Protein AF-0000000066068241 (afdb_homodimer)

Foldseek 3Di:
DVVLLVLLLVLLLVVLQLLQVLCVVVVFQKEKEFQADFADDPPDPDTAQDAGDLVVLSNPLDGRAGLKIWIGRSPDQIEIAGEFAPDPPDDGDDDDDDSNPVSHHYDYDHDSVCVLVVCVVVQVGRYAYHYDCVPVVVVSPDDPCRYPPVQSVLLVQQCVQFDGPSQVVQQLVQLVLQLQLVVQLVVCVLVQAFQQVSVVSSCVRSVHDCSRFLDAKDWDFFLLLLPVPRRPTDRDGDPDTFKIKIWGTGGGSLFIDTWIFMDGNDCPDPVNVLSVLLVVLLVVLQQVDAFQDWPVVSQLVVQLSQLVSCDVSQQFADDDSVCCSVVLVSCLFWVATQWAFGTSHRRGGCQQAADSSRDGDADDPSRRRHSHGYGDDANGKMKGKTKTFLDCVSCVVVCVDPRVVRGPVVVSVVCSRRGMTIGMWMWGHHNGGIRTSNVVVPRD/DVVLLVLLLVLLLVVLQLLQVLCVVVVFQKEKEFQADFADDPPDPDTAQDAGDLVVLSNPLPGRAGLKIWIGRSPDQIEIAGEFAPDPPDDGDDDDDDSNVVSHHYDYDHDSVCVLVVCVVVQVGRYAYHYDCVPVVVVSPDDPCRYPPVQSVLLVQQCVQFDGPSQVVQQLVQLVLQLQLVVQLVVCVLVQAFQQVSVVSSCVRSVHDCSQFLDAKDWDFFLLLLPVPRRPTDRDGDPDTFKIKIWGTGGGSLFIDTWIFMDGNDCPDPVNVLSVLLVVLLVVLQQPDAFQDWPVVSQLVVQLSQLVSCDVSQQFADDDSVCCSVVLVSCLFWVATQKAFGTSHRRGGDQQAADSSRDGDADDPSRRRHSHGYGDDANGKMKGKTKTFLDCVSCVVVCVDPRVVRGPVVVSVVCSRRGMTIGMWMWGHHNGHIRTSNVVVPRD

pLDDT: mean 96.8, std 4.16, range [63.88, 98.94]

Organism: Photorhabdus laumondii subsp. laumondii (strain DSM 15139 / CIP 105565 / TT01) (NCBI:txid243265)

Secondary structure (DSSP, 8-state):
-HHHHHHHHHHHHHHHHHHHHHHHHHT-SEEEEE-----BPTTSS-BPPP---HHHHTTSS--S--S-EEEE-SSSPPEEEEE----SSS--PPPP-STTGGGSEEEEESSGGGHHHHHTTTTTS-EEEESS-HHHHHHHT--GGGBS-HHHHHHHHHHTTS--HHHHHHHHHHHHHHHHHHHHHHHHHHTT--HHHHHHHHHHHHT--TTTSSS--EEEEGGGGGSTT-----SS--SS--EEEEEEEEEETTEEEEEEEEEESSSSSHHHHHHHHHHHHHHHHHHH--TTSBHHHHHHHHHHHHHHHHHHTTSB-SS-HHHHHHTTTTTTTS-S-S--B-SSSSS-S-TTBSSTT--B-PPPTTSTT----PBP-TT-EEEE--EEE--HHHHHHHHTSTTGGGB-HHHHHHHGGG-EEE-BEEEEE-SS-EEETTGGGT--/-HHHHHHHHHHHHHHHHHHHHHHHHHT-SEEEEE-----BPTTSS-BPPP---HHHHTTSS--S--S-EEEE-SSSPPEEEEE----SSS--PPPP-STTGGGSEEEEESSGGGHHHHHTTTTTS-EEEESS-HHHHHHHT--GGGBS-HHHHHHHHHHTTS--HHHHHHHHHHHHHHHHHHHHHHHHHHTT--HHHHHHHHHHHHT--TTTSSS--EEEEGGGGGSTT-----SS--SS--EEEEEE--EETTEE--EEEEEESSSSSHHHHHHHHHHHHHHHHHHH--TTSBHHHHHHHHHHHHHHHHHHTTSB-SS-HHHHHHHTTTTTTS-S-S--B-SSSSS-S-TTBSSTT--B-PPPTTSTT----PBP-TT-EEEE--EEE--HHHHHHHHTSTTGGGB-HHHHHHHGGG-EEE-BEEEEE-SS-EEETTGGGT--

InterPro domains:
  IPR000994 Peptidase M24 [PF00557] (170-431)
  IPR001131 Peptidase M24B, X-Pro dipeptidase/aminopeptidase P, conserved site [PS00491] (336-348)
  IPR022846 Xaa-Pro dipeptidase [MF_01279] (1-444)
  IPR022846 Xaa-Pro dipeptidase [NF010133] (1-443)
  IPR029149 Creatinase/Aminopeptidase P/Spt16, N-terminal [G3DSA:3.40.350.10] (1-160)
  IPR036005 Creatinase/aminopeptidase-like [G3DSA:3.90.230.10] (162-443)
  IPR036005 Creatinase/aminopeptidase-like [SSF55920] (164-439)
  IPR048819 Xaa-Pro dipeptidase, N-terminal domain [PF21216] (6-158)
  IPR052433 Xaa-Pro dipeptidase-like [PTHR43226] (12-439)

Solvent-accessible surface area (backbone atoms only — not comparable to full-atom values): 45758 Å² total; per-residue (Å²): 105,69,64,56,32,55,34,42,54,53,39,51,52,52,52,22,51,53,42,35,50,44,25,63,76,65,71,34,63,32,39,40,29,30,20,29,68,77,47,69,41,74,101,48,92,50,60,53,80,74,70,52,29,56,81,32,34,73,77,40,76,62,59,83,60,50,57,21,39,36,40,41,51,35,73,61,78,31,37,31,38,44,47,40,45,93,56,57,51,37,77,63,59,68,84,80,83,54,70,68,48,79,67,37,47,81,38,87,28,58,46,77,74,52,49,51,67,70,38,52,80,54,63,75,46,56,46,33,36,42,59,77,50,66,66,61,42,43,72,65,65,50,53,74,78,31,49,57,38,62,68,50,49,29,33,53,35,38,54,62,42,48,50,45,71,36,53,49,51,31,29,50,52,4,34,55,42,23,50,48,12,50,51,39,24,49,53,33,49,74,70,61,48,16,34,37,54,21,48,49,38,20,28,64,56,51,70,45,50,76,73,66,41,63,53,81,52,24,44,23,49,17,51,45,32,32,24,75,54,26,62,82,41,48,81,62,50,66,95,75,73,48,21,42,30,40,37,44,39,18,59,29,68,55,17,34,27,65,36,27,43,52,46,48,65,52,79,87,44,70,66,30,50,48,50,52,51,52,54,52,51,52,53,54,51,58,72,66,56,55,59,72,41,46,46,50,56,55,42,52,50,46,41,44,53,47,26,48,51,33,43,73,71,51,42,36,42,98,64,56,47,65,55,30,52,75,72,45,68,42,43,47,30,38,67,64,30,41,37,32,28,45,34,69,33,67,73,25,63,49,20,34,32,74,42,53,83,45,48,73,44,78,53,53,81,91,42,69,53,36,46,40,52,27,63,38,44,59,37,26,35,33,36,48,32,50,49,48,36,45,38,64,86,57,44,52,64,45,66,75,38,96,60,28,83,29,45,34,63,68,59,48,59,61,52,28,54,36,2,38,41,40,44,28,36,36,34,38,32,38,83,88,47,65,44,48,62,40,64,76,67,65,63,129,104,70,65,59,31,54,33,41,54,54,39,51,52,51,52,22,52,53,42,34,51,43,25,62,77,66,70,34,63,30,40,41,30,30,21,30,70,76,46,69,42,74,100,47,94,49,61,52,81,74,70,51,28,58,81,32,34,72,77,40,75,61,60,82,59,51,58,21,39,37,41,42,51,35,74,61,76,33,37,31,38,43,47,39,45,93,56,58,51,39,78,63,59,68,86,79,85,54,69,66,49,79,65,36,48,80,37,87,30,58,46,77,75,51,51,51,69,71,39,53,78,56,62,76,46,54,47,32,37,42,61,76,49,65,66,60,43,42,72,68,64,50,53,74,76,31,50,56,37,62,68,49,48,29,30,52,36,37,54,62,42,48,50,44,73,38,53,50,52,32,28,49,51,4,34,55,42,22,50,49,12,50,52,39,24,50,53,33,49,75,71,62,48,15,34,38,54,21,48,50,37,20,27,65,57,52,71,44,49,77,72,66,40,63,53,81,53,26,42,22,51,17,50,46,32,33,24,72,53,25,63,82,42,48,82,62,50,66,95,76,72,49,21,40,30,40,37,45,40,19,58,28,68,55,18,32,27,65,37,30,44,52,45,48,65,52,79,87,44,69,67,30,50,49,49,51,50,51,52,51,51,51,53,54,52,56,72,66,57,58,60,71,40,45,48,50,56,55,40,54,52,46,41,44,54,48,25,49,51,34,43,74,71,53,43,37,42,99,65,54,44,66,54,30,51,75,74,45,68,41,40,48,29,38,68,64,30,41,37,32,28,47,33,70,34,67,74,25,63,49,22,33,31,75,43,55,84,46,48,73,43,79,52,54,83,92,42,68,54,36,46,39,51,28,62,38,46,59,37,26,37,33,36,49,32,52,49,46,36,46,38,62,84,56,45,52,66,44,67,77,38,96,60,29,84,28,45,33,62,68,58,48,59,60,51,26,55,37,2,38,43,40,43,27,36,37,32,37,34,37,82,89,47,65,44,48,59,41,64,74,67,66,65,130

Nearest PDB structures (foldseek):
  4qr8-assembly1_B  TM=9.946E-01  e=2.617E-75  Escherichia coli K-12
  6ah7-assembly2_D  TM=9.838E-01  e=8.486E-63  Pseudoalteromonas lipolytica
  7e5c-assembly2_C  TM=9.828E-01  e=1.893E-61  Pseudoalteromonas lipolytica SCSIO 04301
  4zwo-assembly1_B  TM=9.824E-01  e=2.831E-61  Alteromonas sp.
  3rva-assembly1_A-2  TM=9.791E-01  e=7.950E-60  Alteromonas macleodii

Radius of gyration: 29.45 Å; Cα contacts (8 Å, |Δi|>4): 1824; chains: 2; bounding box: 68×86×67 Å

Sequence (888 aa):
MEKLASLYHEHISTLQQRTCEALARNQFDALLIHSGELQHIFLDDRDYPFKVNACFKAWVPVTKVPNCWLWVDGINKPKLWFYSPVDYWHSVEPLPTSYWTKEVEMIHLANAGDINSALSTYVKQNVAYIGCSPQRAKEIGFSERNINPKSVLDYLHFHRSYKTDYELVCMREAQKTAIVGHLAAYEAFQAGMSEFDINISYLMATGHRDTDVPYNNIIAMNENAAVLHYTALQHNAPSDIRSFLIDAGAEYNGYAADITRTYSAKSNNEFASLIKDMDAEQKALISTIKVGTRYTEYHIQMHHRIAKLLKKYGIVKDVSEEVMVEEGLTTPFFPHGIGHPLGLQVHDVAGFMQDDTGTHLAAPDMYPYLRCTRILEPRMVLTIEPGLYFIESLLAPWRESEFSKHFDWNKIGTLKLFGGIRIEDNIVIHENKVENMTRDLQLPMEKLASLYHEHISTLQQRTCEALARNQFDALLIHSGELQHIFLDDRDYPFKVNACFKAWVPVTKVPNCWLWVDGINKPKLWFYSPVDYWHSVEPLPTSYWTKEVEMIHLANAGDINSALSTYVKQNVAYIGCSPQRAKEIGFSERNINPKSVLDYLHFHRSYKTDYELVCMREAQKTAIVGHLAAYEAFQAGMSEFDINISYLMATGHRDTDVPYNNIIAMNENAAVLHYTALQHNAPSDIRSFLIDAGAEYNGYAADITRTYSAKSNNEFASLIKDMDAEQKALISTIKVGTRYTEYHIQMHHRIAKLLKKYGIVKDVSEEVMVEEGLTTPFFPHGIGHPLGLQVHDVAGFMQDDTGTHLAAPDMYPYLRCTRILEPRMVLTIEPGLYFIESLLAPWRESEFSKHFDWNKIGTLKLFGGIRIEDNIVIHENKVENMTRDLQLP

Structure (mmCIF, N/CA/C/O backbone):
data_AF-0000000066068241-model_v1
#
loop_
_entity.id
_entity.type
_entity.pdbx_description
1 polymer 'Xaa-Pro dipeptidase'
#
loop_
_atom_site.group_PDB
_atom_site.id
_atom_site.type_symbol
_atom_site.label_atom_id
_atom_site.label_alt_id
_atom_site.label_comp_id
_atom_site.label_asym_id
_atom_site.label_entity_id
_atom_site.label_seq_id
_atom_site.pdbx_PDB_ins_code
_atom_site.Cartn_x
_atom_site.Cartn_y
_atom_site.Cartn_z
_atom_site.occupancy
_atom_site.B_iso_or_equiv
_atom_site.auth_seq_id
_atom_site.auth_comp_id
_atom_site.auth_asym_id
_atom_site.auth_atom_id
_atom_site.pdbx_PDB_model_num
ATOM 1 N N . MET A 1 1 ? -28.359 1.477 14.875 1 68.44 1 MET A N 1
ATOM 2 C CA . MET A 1 1 ? -28.672 1.181 13.477 1 68.44 1 MET A CA 1
ATOM 3 C C . MET A 1 1 ? -29.797 2.07 12.977 1 68.44 1 MET A C 1
ATOM 5 O O . MET A 1 1 ? -29.688 2.676 11.906 1 68.44 1 MET A O 1
ATOM 9 N N . GLU A 1 2 ? -30.75 2.168 13.773 1 72.69 2 GLU A N 1
ATOM 10 C CA . GLU A 1 2 ? -31.875 2.984 13.32 1 72.69 2 GLU A CA 1
ATOM 11 C C . GLU A 1 2 ? -31.484 4.457 13.25 1 72.69 2 GLU A C 1
ATOM 13 O O . GLU A 1 2 ? -31.859 5.156 12.305 1 72.69 2 GLU A O 1
ATOM 18 N N . LYS A 1 3 ? -30.672 4.887 14.211 1 83.88 3 LYS A N 1
ATOM 19 C CA . LYS A 1 3 ? -30.234 6.281 14.203 1 83.88 3 LYS A CA 1
ATOM 20 C C . LYS A 1 3 ? -29.328 6.57 13.016 1 83.88 3 LYS A C 1
ATOM 22 O O . LYS A 1 3 ? -29.484 7.59 12.336 1 83.88 3 LYS A O 1
ATOM 27 N N . LEU A 1 4 ? -28.5 5.691 12.734 1 91.94 4 LEU A N 1
ATOM 28 C CA . LEU A 1 4 ? -27.594 5.871 11.609 1 91.94 4 LEU A CA 1
ATOM 29 C C . LEU A 1 4 ? -28.344 5.902 10.289 1 91.94 4 LEU A C 1
ATOM 31 O O . LEU A 1 4 ? -28.016 6.68 9.398 1 91.94 4 LEU A O 1
ATOM 35 N N . ALA A 1 5 ? -29.406 5.109 10.211 1 94.25 5 ALA A N 1
ATOM 36 C CA . ALA A 1 5 ? -30.219 5.062 9 1 94.25 5 ALA A CA 1
ATOM 37 C C . ALA A 1 5 ? -30.906 6.402 8.75 1 94.25 5 ALA A C 1
ATOM 39 O O . ALA A 1 5 ? -30.938 6.887 7.613 1 94.25 5 ALA A O 1
ATOM 40 N N . SER A 1 6 ? -31.469 6.961 9.766 1 96.62 6 SER A N 1
ATOM 41 C CA . SER A 1 6 ? -32.156 8.25 9.633 1 96.62 6 SER A CA 1
ATOM 42 C C . SER A 1 6 ? -31.172 9.352 9.25 1 96.62 6 SER A C 1
ATOM 44 O O . SER A 1 6 ? -31.469 10.172 8.375 1 96.62 6 SER A O 1
ATOM 46 N N . LEU A 1 7 ? -30.031 9.398 9.945 1 98 7 LEU A N 1
ATOM 47 C CA . LEU A 1 7 ? -29.016 10.398 9.641 1 98 7 LEU A CA 1
ATOM 48 C C . LEU A 1 7 ? -28.516 10.25 8.211 1 98 7 LEU A C 1
ATOM 50 O O . LEU A 1 7 ? -28.25 11.25 7.531 1 98 7 LEU A O 1
ATOM 54 N N . TYR A 1 8 ? -28.453 9.016 7.793 1 98.38 8 TYR A N 1
ATOM 55 C CA . TYR A 1 8 ? -27.984 8.75 6.434 1 98.38 8 TYR A CA 1
ATOM 56 C C . TYR A 1 8 ? -29 9.258 5.41 1 98.38 8 TYR A C 1
ATOM 58 O O . TYR A 1 8 ? -28.625 9.82 4.383 1 98.38 8 TYR A O 1
ATOM 66 N N . HIS A 1 9 ? -30.281 9.07 5.637 1 97.81 9 HIS A N 1
ATOM 67 C CA . HIS A 1 9 ? -31.328 9.602 4.77 1 97.81 9 HIS A CA 1
ATOM 68 C C . HIS A 1 9 ? -31.203 11.109 4.602 1 97.81 9 HIS A C 1
ATOM 70 O O . HIS A 1 9 ? -31.297 11.625 3.486 1 97.81 9 HIS A O 1
ATOM 76 N N . GLU A 1 10 ? -30.984 11.781 5.672 1 98.25 10 GLU A N 1
ATOM 77 C CA . GLU A 1 10 ? -30.797 13.234 5.629 1 98.25 10 GLU A CA 1
ATOM 78 C C . GLU A 1 10 ? -29.531 13.602 4.867 1 98.25 10 GLU A C 1
ATOM 80 O O . GLU A 1 10 ? -29.5 14.609 4.152 1 98.25 10 GLU A O 1
ATOM 85 N N . HIS A 1 11 ? -28.484 12.828 5.098 1 98.62 11 HIS A N 1
ATOM 86 C CA . HIS A 1 11 ? -27.219 13.008 4.391 1 98.62 11 HIS A CA 1
ATOM 87 C C . HIS A 1 11 ? -27.422 12.914 2.879 1 98.62 11 HIS A C 1
ATOM 89 O O . HIS A 1 11 ? -26.953 13.781 2.137 1 98.62 11 HIS A O 1
ATOM 95 N N . ILE A 1 12 ? -28.156 11.93 2.381 1 98.5 12 ILE A N 1
ATOM 96 C CA . ILE A 1 12 ? -28.406 11.742 0.958 1 98.5 12 ILE A CA 1
ATOM 97 C C . ILE A 1 12 ? -29.234 12.906 0.42 1 98.5 12 ILE A C 1
ATOM 99 O O . ILE A 1 12 ? -28.984 13.398 -0.683 1 98.5 12 ILE A O 1
ATOM 103 N N . SER A 1 13 ? -30.188 13.344 1.203 1 98.38 13 SER A N 1
ATOM 104 C CA . SER A 1 13 ? -30.984 14.5 0.805 1 98.38 13 SER A CA 1
ATOM 105 C C . SER A 1 13 ? -30.109 15.727 0.588 1 98.38 13 SER A C 1
ATOM 107 O O . SER A 1 13 ? -30.281 16.453 -0.39 1 98.38 13 SER A O 1
ATOM 109 N N . THR A 1 14 ? -29.188 15.945 1.492 1 98.69 14 THR A N 1
ATOM 110 C CA . THR A 1 14 ? -28.266 17.078 1.384 1 98.69 14 THR A CA 1
ATOM 111 C C . THR A 1 14 ? -27.406 16.938 0.13 1 98.69 14 THR A C 1
ATOM 113 O O . THR A 1 14 ? -27.234 17.906 -0.612 1 98.69 14 THR A O 1
ATOM 116 N N . LEU A 1 15 ? -26.859 15.734 -0.146 1 98.75 15 LEU A N 1
ATOM 117 C CA . LEU A 1 15 ? -26.016 15.516 -1.314 1 98.75 15 LEU A CA 1
ATOM 118 C C . LEU A 1 15 ? -26.812 15.703 -2.604 1 98.75 15 LEU A C 1
ATOM 120 O O . LEU A 1 15 ? -26.297 16.234 -3.588 1 98.75 15 LEU A O 1
ATOM 124 N N . GLN A 1 16 ? -28.047 15.289 -2.586 1 98.44 16 GLN A N 1
ATOM 125 C CA . GLN A 1 16 ? -28.922 15.484 -3.748 1 98.44 16 GLN A CA 1
ATOM 126 C C . GLN A 1 16 ? -29.141 16.969 -4.023 1 98.44 16 GLN A C 1
ATOM 128 O O . GLN A 1 16 ? -29.062 17.406 -5.172 1 98.44 16 GLN A O 1
ATOM 133 N N . GLN A 1 17 ? -29.391 17.703 -3.021 1 98.5 17 GLN A N 1
ATOM 134 C CA . GLN A 1 17 ? -29.594 19.141 -3.182 1 98.5 17 GLN A CA 1
ATOM 135 C C . GLN A 1 17 ? -28.344 19.797 -3.738 1 98.5 17 GLN A C 1
ATOM 137 O O . GLN A 1 17 ? -28.422 20.625 -4.648 1 98.5 17 GLN A O 1
ATOM 142 N N . ARG A 1 18 ? -27.172 19.484 -3.166 1 98.69 18 ARG A N 1
ATOM 143 C CA . ARG A 1 18 ? -25.906 20.016 -3.654 1 98.69 18 ARG A CA 1
ATOM 144 C C . ARG A 1 18 ? -25.688 19.641 -5.113 1 98.69 18 ARG A C 1
ATOM 146 O O . ARG A 1 18 ? -25.234 20.469 -5.91 1 98.69 18 ARG A O 1
ATOM 153 N N . THR A 1 19 ? -25.984 18.391 -5.43 1 98.56 19 THR A N 1
ATOM 154 C CA . THR A 1 19 ? -25.797 17.922 -6.793 1 98.56 19 THR A CA 1
ATOM 155 C C . THR A 1 19 ? -26.734 18.656 -7.754 1 98.56 19 THR A C 1
ATOM 157 O O . THR A 1 19 ? -26.328 19.047 -8.844 1 98.56 19 THR A O 1
ATOM 160 N N . CYS A 1 20 ? -28 18.844 -7.332 1 98.06 20 CYS A N 1
ATOM 161 C CA . CYS A 1 20 ? -28.953 19.578 -8.148 1 98.06 20 CYS A CA 1
ATOM 162 C C . CYS A 1 20 ? -28.406 20.953 -8.516 1 98.06 20 CYS A C 1
ATOM 164 O O . CYS A 1 20 ? -28.469 21.359 -9.672 1 98.06 20 CYS A O 1
ATOM 166 N N . GLU A 1 21 ? -27.891 21.609 -7.559 1 98.31 21 GLU A N 1
ATOM 167 C CA . GLU A 1 21 ? -27.344 22.953 -7.773 1 98.31 21 GLU A CA 1
ATOM 168 C C . GLU A 1 21 ? -26.125 22.922 -8.688 1 98.31 21 GLU A C 1
ATOM 170 O O . GLU A 1 21 ? -26 23.734 -9.602 1 98.31 21 GLU A O 1
ATOM 175 N N . ALA A 1 22 ? -25.172 22 -8.453 1 98.25 22 ALA A N 1
ATOM 176 C CA . ALA A 1 22 ? -23.984 21.859 -9.281 1 98.25 22 ALA A CA 1
ATOM 177 C C . ALA A 1 22 ? -24.344 21.609 -10.742 1 98.25 22 ALA A C 1
ATOM 179 O O . ALA A 1 22 ? -23.75 22.188 -11.648 1 98.25 22 ALA A O 1
ATOM 180 N N . LEU A 1 23 ? -25.312 20.734 -10.898 1 97.88 23 LEU A N 1
ATOM 181 C CA . LEU A 1 23 ? -25.75 20.391 -12.242 1 97.88 23 LEU A CA 1
ATOM 182 C C . LEU A 1 23 ? -26.391 21.578 -12.938 1 97.88 23 LEU A C 1
ATOM 184 O O . LEU A 1 23 ? -26.078 21.875 -14.094 1 97.88 23 LEU A O 1
ATOM 188 N N . ALA A 1 24 ? -27.234 22.281 -12.258 1 97.69 24 ALA A N 1
ATOM 189 C CA . ALA A 1 24 ? -27.938 23.438 -12.812 1 97.69 24 ALA A CA 1
ATOM 190 C C . ALA A 1 24 ? -26.938 24.531 -13.219 1 97.69 24 ALA A C 1
ATOM 192 O O . ALA A 1 24 ? -27.031 25.078 -14.32 1 97.69 24 ALA A O 1
ATOM 193 N N . ARG A 1 25 ? -26.016 24.781 -12.453 1 97.12 25 ARG A N 1
ATOM 194 C CA . ARG A 1 25 ? -25.047 25.828 -12.688 1 97.12 25 ARG A CA 1
ATOM 195 C C . ARG A 1 25 ? -24.156 25.5 -13.891 1 97.12 25 ARG A C 1
ATOM 197 O O . ARG A 1 25 ? -23.656 26.406 -14.57 1 97.12 25 ARG A O 1
ATOM 204 N N . ASN A 1 26 ? -23.953 24.219 -14.141 1 96.5 26 ASN A N 1
ATOM 205 C CA . ASN A 1 26 ? -22.984 23.828 -15.156 1 96.5 26 ASN A CA 1
ATOM 206 C C . ASN A 1 26 ? -23.656 23.172 -16.359 1 96.5 26 ASN A C 1
ATOM 208 O O . ASN A 1 26 ? -22.984 22.672 -17.266 1 96.5 26 ASN A O 1
ATOM 212 N N . GLN A 1 27 ? -24.938 23.125 -16.344 1 95.5 27 GLN A N 1
ATOM 213 C CA . GLN A 1 27 ? -25.766 22.641 -17.453 1 95.5 27 GLN A CA 1
ATOM 214 C C . GLN A 1 27 ? -25.484 21.172 -17.75 1 95.5 27 GLN A C 1
ATOM 216 O O . GLN A 1 27 ? -25.25 20.797 -18.891 1 95.5 27 GLN A O 1
ATOM 221 N N . PHE A 1 28 ? -25.375 20.406 -16.719 1 97.12 28 PHE A N 1
ATOM 222 C CA . PHE A 1 28 ? -25.312 18.953 -16.844 1 97.12 28 PHE A CA 1
ATOM 223 C C . PHE A 1 28 ? -26.625 18.312 -16.406 1 97.12 28 PHE A C 1
ATOM 225 O O . PHE A 1 28 ? -27.375 18.906 -15.617 1 97.12 28 PHE A O 1
ATOM 232 N N . ASP A 1 29 ? -26.844 17.172 -16.922 1 95.94 29 ASP A N 1
ATOM 233 C CA . ASP A 1 29 ? -28.062 16.453 -16.562 1 95.94 29 ASP A CA 1
ATOM 234 C C . ASP A 1 29 ? -27.828 15.547 -15.359 1 95.94 29 ASP A C 1
ATOM 236 O O . ASP A 1 29 ? -28.75 15.266 -14.594 1 95.94 29 ASP A O 1
ATOM 240 N N . ALA A 1 30 ? -26.625 15.047 -15.188 1 96.62 30 ALA A N 1
ATOM 241 C CA . ALA A 1 30 ? -26.312 14.102 -14.125 1 96.62 30 ALA A CA 1
ATOM 242 C C . ALA A 1 30 ? -24.812 13.992 -13.914 1 96.62 30 ALA A C 1
ATOM 244 O O . ALA A 1 30 ? -24.031 14.531 -14.695 1 96.62 30 ALA A O 1
ATOM 245 N N . LEU A 1 31 ? -24.484 13.422 -12.789 1 97.62 31 LEU A N 1
ATOM 246 C CA . LEU A 1 31 ? -23.125 12.977 -12.523 1 97.62 31 LEU A CA 1
ATOM 247 C C . LEU A 1 31 ? -23.031 11.453 -12.594 1 97.62 31 LEU A C 1
ATOM 249 O O . LEU A 1 31 ? -23.938 10.75 -12.141 1 97.62 31 LEU A O 1
ATOM 253 N N . LEU A 1 32 ? -21.984 10.977 -13.211 1 97 32 LEU A N 1
ATOM 254 C CA . LEU A 1 32 ? -21.547 9.586 -13.109 1 97 32 LEU A CA 1
ATOM 255 C C . LEU A 1 32 ? -20.234 9.492 -12.336 1 97 32 LEU A C 1
ATOM 257 O O . LEU A 1 32 ? -19.188 9.875 -12.836 1 97 32 LEU A O 1
ATOM 261 N N . ILE A 1 33 ? -20.328 8.953 -11.133 1 98.38 33 ILE A N 1
ATOM 262 C CA . ILE A 1 33 ? -19.172 8.922 -10.227 1 98.38 33 ILE A CA 1
ATOM 263 C C . ILE A 1 33 ? -18.609 7.504 -10.164 1 98.38 33 ILE A C 1
ATOM 265 O O . ILE A 1 33 ? -19.312 6.562 -9.781 1 98.38 33 ILE A O 1
ATOM 269 N N . HIS A 1 34 ? -17.391 7.371 -10.516 1 98.19 34 HIS A N 1
ATOM 270 C CA . HIS A 1 34 ? -16.656 6.109 -10.578 1 98.19 34 HIS A CA 1
ATOM 271 C C . HIS A 1 34 ? -15.906 5.848 -9.281 1 98.19 34 HIS A C 1
ATOM 273 O O . HIS A 1 34 ? -15.211 6.73 -8.773 1 98.19 34 HIS A O 1
ATOM 279 N N . SER A 1 35 ? -16.094 4.617 -8.68 1 98.62 35 SER A N 1
ATOM 280 C CA . SER A 1 35 ? -15.383 4.309 -7.445 1 98.62 35 SER A CA 1
ATOM 281 C C . SER A 1 35 ? -13.875 4.289 -7.668 1 98.62 35 SER A C 1
ATOM 283 O O . SER A 1 35 ? -13.102 4.605 -6.758 1 98.62 35 SER A O 1
ATOM 285 N N . GLY A 1 36 ? -13.492 3.953 -8.812 1 98 36 GLY A N 1
ATOM 286 C CA . GLY A 1 36 ? -12.086 3.822 -9.164 1 98 36 GLY A CA 1
ATOM 287 C C . GLY A 1 36 ? -11.727 2.443 -9.688 1 98 36 GLY A C 1
ATOM 288 O O . GLY A 1 36 ? -12.594 1.567 -9.781 1 98 36 GLY A O 1
ATOM 289 N N . GLU A 1 37 ? -10.469 2.293 -10.109 1 96.56 37 GLU A N 1
ATOM 290 C CA . GLU A 1 37 ? -9.914 1.04 -10.617 1 96.56 37 GLU A CA 1
ATOM 291 C C . GLU A 1 37 ? -8.562 0.739 -9.969 1 96.56 37 GLU A C 1
ATOM 293 O O . GLU A 1 37 ? -7.938 1.626 -9.383 1 96.56 37 GLU A O 1
ATOM 298 N N . LEU A 1 38 ? -8.219 -0.529 -10.016 1 95.88 38 LEU A N 1
ATOM 299 C CA . LEU A 1 38 ? -6.887 -0.912 -9.562 1 95.88 38 LEU A CA 1
ATOM 300 C C . LEU A 1 38 ? -5.816 -0.335 -10.484 1 95.88 38 LEU A C 1
ATOM 302 O O . LEU A 1 38 ? -6 -0.294 -11.703 1 95.88 38 LEU A O 1
ATOM 306 N N . GLN A 1 39 ? -4.715 0.135 -9.898 1 95.38 39 GLN A N 1
ATOM 307 C CA . GLN A 1 39 ? -3.574 0.643 -10.648 1 95.38 39 GLN A CA 1
ATOM 308 C C . GLN A 1 39 ? -2.42 -0.355 -10.641 1 95.38 39 GLN A C 1
ATOM 310 O O . GLN A 1 39 ? -1.971 -0.781 -9.57 1 95.38 39 GLN A O 1
ATOM 315 N N . HIS A 1 40 ? -1.871 -0.667 -11.797 1 95.12 40 HIS A N 1
ATOM 316 C CA . HIS A 1 40 ? -0.793 -1.643 -11.914 1 95.12 40 HIS A CA 1
ATOM 317 C C . HIS A 1 40 ? 0.553 -1.022 -11.555 1 95.12 40 HIS A C 1
ATOM 319 O O . HIS A 1 40 ? 0.789 0.158 -11.82 1 95.12 40 HIS A O 1
ATOM 325 N N . ILE A 1 41 ? 1.402 -1.812 -10.992 1 97.12 41 ILE A N 1
ATOM 326 C CA . ILE A 1 41 ? 2.803 -1.45 -10.805 1 97.12 41 ILE A CA 1
ATOM 327 C C . ILE A 1 41 ? 3.553 -1.588 -12.133 1 97.12 41 ILE A C 1
ATOM 329 O O . ILE A 1 41 ? 3.275 -2.498 -12.914 1 97.12 41 ILE A O 1
ATOM 333 N N . PHE A 1 42 ? 4.555 -0.727 -12.406 1 97.69 42 PHE A N 1
ATOM 334 C CA . PHE A 1 42 ? 5.293 -0.673 -13.664 1 97.69 42 PHE A CA 1
ATOM 335 C C . PHE A 1 42 ? 5.949 -2.016 -13.961 1 97.69 42 PHE A C 1
ATOM 337 O O . PHE A 1 42 ? 6.707 -2.539 -13.141 1 97.69 42 PHE A O 1
ATOM 344 N N . LEU A 1 43 ? 5.664 -2.592 -15.164 1 96.75 43 LEU A N 1
ATOM 345 C CA . LEU A 1 43 ? 6.199 -3.826 -15.727 1 96.75 43 LEU A CA 1
ATOM 346 C C . LEU A 1 43 ? 5.898 -5.012 -14.82 1 96.75 43 LEU A C 1
ATOM 348 O O . LEU A 1 43 ? 6.633 -6.004 -14.812 1 96.75 43 LEU A O 1
ATOM 352 N N . ASP A 1 44 ? 4.836 -4.938 -13.969 1 96.44 44 ASP A N 1
ATOM 353 C CA . ASP A 1 44 ? 4.453 -5.98 -13.023 1 96.44 44 ASP A CA 1
ATOM 354 C C . ASP A 1 44 ? 2.979 -6.344 -13.18 1 96.44 44 ASP A C 1
ATOM 356 O O . ASP A 1 44 ? 2.201 -5.586 -13.758 1 96.44 44 ASP A O 1
ATOM 360 N N . ASP A 1 45 ? 2.596 -7.5 -12.836 1 95.06 45 ASP A N 1
ATOM 361 C CA . ASP A 1 45 ? 1.188 -7.883 -12.891 1 95.06 45 ASP A CA 1
ATOM 362 C C . ASP A 1 45 ? 0.502 -7.645 -11.547 1 95.06 45 ASP A C 1
ATOM 364 O O . ASP A 1 45 ? -0.668 -7.988 -11.367 1 95.06 45 ASP A O 1
ATOM 368 N N . ARG A 1 46 ? 1.153 -7.074 -10.633 1 95.56 46 ARG A N 1
ATOM 369 C CA . ARG A 1 46 ? 0.581 -6.688 -9.352 1 95.56 46 ARG A CA 1
ATOM 370 C C . ARG A 1 46 ? 0.03 -5.266 -9.398 1 95.56 46 ARG A C 1
ATOM 372 O O . ARG A 1 46 ? 0.431 -4.469 -10.25 1 95.56 46 ARG A O 1
ATOM 379 N N . ASP A 1 47 ? -0.822 -4.941 -8.383 1 96.56 47 ASP A N 1
ATOM 380 C CA . ASP A 1 47 ? -1.446 -3.625 -8.281 1 96.56 47 ASP A CA 1
ATOM 381 C C . ASP A 1 47 ? -1.069 -2.936 -6.973 1 96.56 47 ASP A C 1
ATOM 383 O O . ASP A 1 47 ? -0.702 -3.598 -6 1 96.56 47 ASP A O 1
ATOM 387 N N . TYR A 1 48 ? -1.162 -1.58 -6.953 1 97.06 48 TYR A N 1
ATOM 388 C CA . TYR A 1 48 ? -1.183 -0.836 -5.695 1 97.06 48 TYR A CA 1
ATOM 389 C C . TYR A 1 48 ? -2.453 -1.132 -4.906 1 97.06 48 TYR A C 1
ATOM 391 O O . TYR A 1 48 ? -3.457 -1.567 -5.477 1 97.06 48 TYR A O 1
ATOM 399 N N . PRO A 1 49 ? -2.369 -0.973 -3.543 1 96.62 49 PRO A N 1
ATOM 400 C CA . PRO A 1 49 ? -3.619 -1.106 -2.789 1 96.62 49 PRO A CA 1
ATOM 401 C C . PRO A 1 49 ? -4.719 -0.178 -3.301 1 96.62 49 PRO A C 1
ATOM 403 O O . PRO A 1 49 ? -4.441 0.958 -3.691 1 96.62 49 PRO A O 1
ATOM 406 N N . PHE A 1 50 ? -5.961 -0.631 -3.424 1 96.88 50 PHE A N 1
ATOM 407 C CA . PHE A 1 50 ? -7.074 0.154 -3.945 1 96.88 50 PHE A CA 1
ATOM 408 C C . PHE A 1 50 ? -7.375 1.34 -3.037 1 96.88 50 PHE A C 1
ATOM 410 O O . PHE A 1 50 ? -7.398 1.198 -1.812 1 96.88 50 PHE A O 1
ATOM 417 N N . LYS A 1 51 ? -7.5 2.492 -3.611 1 97.75 51 LYS A N 1
ATOM 418 C CA . LYS A 1 51 ? -7.988 3.686 -2.932 1 97.75 51 LYS A CA 1
ATOM 419 C C . LYS A 1 51 ? -9.234 4.238 -3.619 1 97.75 51 LYS A C 1
ATOM 421 O O . LYS A 1 51 ? -9.18 4.66 -4.773 1 97.75 51 LYS A O 1
ATOM 426 N N . VAL A 1 52 ? -10.312 4.297 -2.951 1 98.25 52 VAL A N 1
ATOM 427 C CA . VAL A 1 52 ? -11.609 4.672 -3.508 1 98.25 52 VAL A CA 1
ATOM 428 C C . VAL A 1 52 ? -11.641 6.18 -3.764 1 98.25 52 VAL A C 1
ATOM 430 O O . VAL A 1 52 ? -11.031 6.957 -3.025 1 98.25 52 VAL A O 1
ATOM 433 N N . ASN A 1 53 ? -12.398 6.57 -4.773 1 98.38 53 ASN A N 1
ATOM 434 C CA . ASN A 1 53 ? -12.711 7.961 -5.082 1 98.38 53 ASN A CA 1
ATOM 435 C C . ASN A 1 53 ? -13.484 8.625 -3.947 1 98.38 53 ASN A C 1
ATOM 437 O O . ASN A 1 53 ? -14.586 8.188 -3.602 1 98.38 53 ASN A O 1
ATOM 441 N N . ALA A 1 54 ? -12.891 9.727 -3.439 1 98.44 54 ALA A N 1
ATOM 442 C CA . ALA A 1 54 ? -13.523 10.391 -2.305 1 98.44 54 ALA A CA 1
ATOM 443 C C . ALA A 1 54 ? -14.93 10.875 -2.664 1 98.44 54 ALA A C 1
ATOM 445 O O . ALA A 1 54 ? -15.828 10.875 -1.821 1 98.44 54 ALA A O 1
ATOM 446 N N . CYS A 1 55 ? -15.164 11.297 -3.943 1 98.56 55 CYS A N 1
ATOM 447 C CA . CYS A 1 55 ? -16.484 11.75 -4.387 1 98.56 55 CYS A CA 1
ATOM 448 C C . CYS A 1 55 ? -17.484 10.609 -4.387 1 98.56 55 CYS A C 1
ATOM 450 O O . CYS A 1 55 ? -18.688 10.828 -4.234 1 98.56 55 CYS A O 1
ATOM 452 N N . PHE A 1 56 ? -16.984 9.391 -4.562 1 98.81 56 PHE A N 1
ATOM 453 C CA . PHE A 1 56 ? -17.828 8.203 -4.559 1 98.81 56 PHE A CA 1
ATOM 454 C C . PHE A 1 56 ? -18.203 7.812 -3.133 1 98.81 56 PHE A C 1
ATOM 456 O O . PHE A 1 56 ? -19.391 7.656 -2.816 1 98.81 56 PHE A O 1
ATOM 463 N N . LYS A 1 57 ? -17.234 7.727 -2.244 1 98.56 57 LYS A N 1
ATOM 464 C CA . LYS A 1 57 ? -17.5 7.258 -0.889 1 98.56 57 LYS A CA 1
ATOM 465 C C . LYS A 1 57 ? -18.203 8.336 -0.062 1 98.56 57 LYS A C 1
ATOM 467 O O . LYS A 1 57 ? -18.672 8.062 1.047 1 98.56 57 LYS A O 1
ATOM 472 N N . ALA A 1 58 ? -18.281 9.547 -0.583 1 98.62 58 ALA A N 1
ATOM 473 C CA . ALA A 1 58 ? -19.125 10.555 0.044 1 98.62 58 ALA A CA 1
ATOM 474 C C . ALA A 1 58 ? -20.594 10.117 0.029 1 98.62 58 ALA A C 1
ATOM 476 O O . ALA A 1 58 ? -21.375 10.484 0.916 1 98.62 58 ALA A O 1
ATOM 477 N N . TRP A 1 59 ? -21.016 9.344 -0.985 1 98.69 59 TRP A N 1
ATOM 478 C CA . TRP A 1 59 ? -22.406 8.969 -1.202 1 98.69 59 TRP A CA 1
ATOM 479 C C . TRP A 1 59 ? -22.719 7.629 -0.543 1 98.69 59 TRP A C 1
ATOM 481 O O . TRP A 1 59 ? -23.797 7.449 0.03 1 98.69 59 TRP A O 1
ATOM 491 N N . VAL A 1 60 ? -21.797 6.68 -0.652 1 98.44 60 VAL A N 1
ATOM 492 C CA . VAL A 1 60 ? -22.062 5.332 -0.159 1 98.44 60 VAL A CA 1
ATOM 493 C C . VAL A 1 60 ? -20.844 4.836 0.634 1 98.44 60 VAL A C 1
ATOM 495 O O . VAL A 1 60 ? -19.703 5.074 0.247 1 98.44 60 VAL A O 1
ATOM 498 N N . PRO A 1 61 ? -21.078 4.188 1.803 1 97.88 61 PRO A N 1
ATOM 499 C CA . PRO A 1 61 ? -19.969 3.707 2.621 1 97.88 61 PRO A CA 1
ATOM 500 C C . PRO A 1 61 ? -19.312 2.445 2.057 1 97.88 61 PRO A C 1
ATOM 502 O O . PRO A 1 61 ? -19.109 1.474 2.789 1 97.88 61 PRO A O 1
ATOM 505 N N . VAL A 1 62 ? -19.016 2.402 0.78 1 97.88 62 VAL A N 1
ATOM 506 C CA . VAL A 1 62 ? -18.281 1.377 0.048 1 97.88 62 VAL A CA 1
ATOM 507 C C . VAL A 1 62 ? -16.859 1.87 -0.249 1 97.88 62 VAL A C 1
ATOM 509 O O . VAL A 1 62 ? -16.656 2.674 -1.162 1 97.88 62 VAL A O 1
ATOM 512 N N . THR A 1 63 ? -15.922 1.355 0.517 1 97.5 63 THR A N 1
ATOM 513 C CA . THR A 1 63 ? -14.602 1.971 0.473 1 97.5 63 THR A CA 1
ATOM 514 C C . THR A 1 63 ? -13.578 1.004 -0.107 1 97.5 63 THR A C 1
ATOM 516 O O . THR A 1 63 ? -12.438 1.388 -0.369 1 97.5 63 THR A O 1
ATOM 519 N N . LYS A 1 64 ? -13.938 -0.224 -0.458 1 96.31 64 LYS A N 1
ATOM 520 C CA . LYS A 1 64 ? -12.93 -1.215 -0.81 1 96.31 64 LYS A CA 1
ATOM 521 C C . LYS A 1 64 ? -13.25 -1.88 -2.145 1 96.31 64 LYS A C 1
ATOM 523 O O . LYS A 1 64 ? -12.578 -2.832 -2.549 1 96.31 64 LYS A O 1
ATOM 528 N N . VAL A 1 65 ? -14.305 -1.489 -2.844 1 97.81 65 VAL A N 1
ATOM 529 C CA . VAL A 1 65 ? -14.742 -2.18 -4.051 1 97.81 65 VAL A CA 1
ATOM 530 C C . VAL A 1 65 ? -14.461 -1.312 -5.273 1 97.81 65 VAL A C 1
ATOM 532 O O . VAL A 1 65 ? -15.078 -0.261 -5.453 1 97.81 65 VAL A O 1
ATOM 535 N N . PRO A 1 66 ? -13.547 -1.712 -6.133 1 97.62 66 PRO A N 1
ATOM 536 C CA . PRO A 1 66 ? -13.336 -1.009 -7.398 1 97.62 66 PRO A CA 1
ATOM 537 C C . PRO A 1 66 ? -14.438 -1.274 -8.414 1 97.62 66 PRO A C 1
ATOM 539 O O . PRO A 1 66 ? -15.297 -2.135 -8.195 1 97.62 66 PRO A O 1
ATOM 542 N N . ASN A 1 67 ? -14.531 -0.492 -9.469 1 97.5 67 ASN A N 1
ATOM 543 C CA . ASN A 1 67 ? -15.359 -0.699 -10.656 1 97.5 67 ASN A CA 1
ATOM 544 C C . ASN A 1 67 ? -16.844 -0.539 -10.328 1 97.5 67 ASN A C 1
ATOM 546 O O . ASN A 1 67 ? -17.688 -1.158 -10.969 1 97.5 67 ASN A O 1
ATOM 550 N N . CYS A 1 68 ? -17.125 0.113 -9.258 1 98.25 68 CYS A N 1
ATOM 551 C CA . CYS A 1 68 ? -18.516 0.52 -9.008 1 98.25 68 CYS A CA 1
ATOM 552 C C . CYS A 1 68 ? -18.797 1.872 -9.648 1 98.25 68 CYS A C 1
ATOM 554 O O . CYS A 1 68 ? -17.891 2.672 -9.867 1 98.25 68 CYS A O 1
ATOM 556 N N . TRP A 1 69 ? -20.094 2.096 -9.938 1 97.31 69 TRP A N 1
ATOM 557 C CA . TRP A 1 69 ? -20.531 3.32 -10.602 1 97.31 69 TRP A CA 1
ATOM 558 C C . TRP A 1 69 ? -21.797 3.873 -9.953 1 97.31 69 TRP A C 1
ATOM 560 O O . TRP A 1 69 ? -22.75 3.129 -9.688 1 97.31 69 TRP A O 1
ATOM 570 N N . LEU A 1 70 ? -21.797 5.117 -9.68 1 98.06 70 LEU A N 1
ATOM 571 C CA . LEU A 1 70 ? -22.922 5.797 -9.039 1 98.06 70 LEU A CA 1
ATOM 572 C C . LEU A 1 70 ? -23.484 6.887 -9.945 1 98.06 70 LEU A C 1
ATOM 574 O O . LEU A 1 70 ? -22.75 7.777 -10.383 1 98.06 70 LEU A O 1
ATOM 578 N N . TRP A 1 71 ? -24.75 6.809 -10.273 1 96.75 71 TRP A N 1
ATOM 579 C CA . TRP A 1 71 ? -25.484 7.816 -11.039 1 96.75 71 TRP A CA 1
ATOM 580 C C . TRP A 1 71 ? -26.328 8.688 -10.125 1 96.75 71 TRP A C 1
ATOM 582 O O . TRP A 1 71 ? -27.203 8.18 -9.414 1 96.75 71 TRP A O 1
ATOM 592 N N . VAL A 1 72 ? -26.094 9.984 -10.18 1 97.69 72 VAL A N 1
ATOM 593 C CA . VAL A 1 72 ? -26.891 10.906 -9.391 1 97.69 72 VAL A CA 1
ATOM 594 C C . VAL A 1 72 ? -27.328 12.086 -10.25 1 97.69 72 VAL A C 1
ATOM 596 O O . VAL A 1 72 ? -26.547 12.602 -11.039 1 97.69 72 VAL A O 1
ATOM 599 N N . ASP A 1 73 ? -28.609 12.523 -10.164 1 95.94 73 ASP A N 1
ATOM 600 C CA . ASP A 1 73 ? -29.109 13.664 -10.914 1 95.94 73 ASP A CA 1
ATOM 601 C C . ASP A 1 73 ? -29.719 14.703 -9.984 1 95.94 73 ASP A C 1
ATOM 603 O O . ASP A 1 73 ? -30.297 15.695 -10.438 1 95.94 73 ASP A O 1
ATOM 607 N N . GLY A 1 74 ? -29.641 14.469 -8.68 1 96.81 74 GLY A N 1
ATOM 608 C CA . GLY A 1 74 ? -30.109 15.422 -7.68 1 96.81 74 GLY A CA 1
ATOM 609 C C . GLY A 1 74 ? -31.609 15.312 -7.406 1 96.81 74 GLY A C 1
ATOM 610 O O . GLY A 1 74 ? -32.125 15.938 -6.473 1 96.81 74 GLY A O 1
ATOM 611 N N . ILE A 1 75 ? -32.312 14.562 -8.125 1 96.25 75 ILE A N 1
ATOM 612 C CA . ILE A 1 75 ? -33.75 14.508 -8.023 1 96.25 75 ILE A CA 1
ATOM 613 C C . ILE A 1 75 ? -34.188 13.07 -7.734 1 96.25 75 ILE A C 1
ATOM 615 O O . ILE A 1 75 ? -34.875 12.82 -6.742 1 96.25 75 ILE A O 1
ATOM 619 N N . ASN A 1 76 ? -33.812 12.203 -8.562 1 96.44 76 ASN A N 1
ATOM 620 C CA . ASN A 1 76 ? -34.219 10.812 -8.453 1 96.44 76 ASN A CA 1
ATOM 621 C C . ASN A 1 76 ? -33.281 10.031 -7.52 1 96.44 76 ASN A C 1
ATOM 623 O O . ASN A 1 76 ? -32.188 10.461 -7.234 1 96.44 76 ASN A O 1
ATOM 627 N N . LYS A 1 77 ? -33.875 8.906 -7.043 1 97 77 LYS A N 1
ATOM 628 C CA . LYS A 1 77 ? -33.062 8.008 -6.227 1 97 77 LYS A CA 1
ATOM 629 C C . LYS A 1 77 ? -31.75 7.648 -6.93 1 97 77 LYS A C 1
ATOM 631 O O . LYS A 1 77 ? -31.75 7.258 -8.102 1 97 77 LYS A O 1
ATOM 636 N N . PRO A 1 78 ? -30.578 7.777 -6.234 1 98.19 78 PRO A N 1
ATOM 637 C CA . PRO A 1 78 ? -29.312 7.402 -6.867 1 98.19 78 PRO A CA 1
ATOM 638 C C . PRO A 1 78 ? -29.281 5.945 -7.324 1 98.19 78 PRO A C 1
ATOM 640 O O . PRO A 1 78 ? -29.875 5.082 -6.68 1 98.19 78 PRO A O 1
ATOM 643 N N . LYS A 1 79 ? -28.625 5.691 -8.453 1 97.25 79 LYS A N 1
ATOM 644 C CA . LYS A 1 79 ? -28.422 4.336 -8.945 1 97.25 79 LYS A CA 1
ATOM 645 C C . LYS A 1 79 ? -26.969 3.893 -8.75 1 97.25 79 LYS A C 1
ATOM 647 O O . LYS A 1 79 ? -26.047 4.633 -9.078 1 97.25 79 LYS A O 1
ATOM 652 N N . LEU A 1 80 ? -26.797 2.748 -8.164 1 98.12 80 LEU A N 1
ATOM 653 C CA . LEU A 1 80 ? -25.469 2.213 -7.906 1 98.12 80 LEU A CA 1
ATOM 654 C C . LEU A 1 80 ? -25.266 0.881 -8.617 1 98.12 80 LEU A C 1
ATOM 656 O O . LEU A 1 80 ? -25.906 -0.113 -8.281 1 98.12 80 LEU A O 1
ATOM 660 N N . TRP A 1 81 ? -24.484 0.904 -9.688 1 97.56 81 TRP A N 1
ATOM 661 C CA . TRP A 1 81 ? -23.969 -0.359 -10.203 1 97.56 81 TRP A CA 1
ATOM 662 C C . TRP A 1 81 ? -22.844 -0.9 -9.312 1 97.56 81 TRP A C 1
ATOM 664 O O . TRP A 1 81 ? -21.734 -0.372 -9.312 1 97.56 81 TRP A O 1
ATOM 674 N N . PHE A 1 82 ? -23.109 -1.915 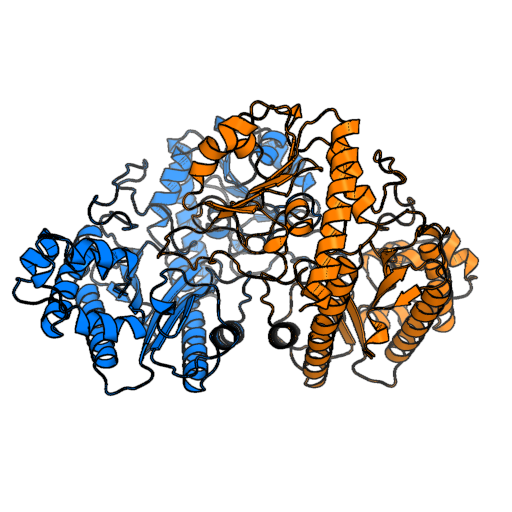-8.547 1 98.12 82 PHE A N 1
ATOM 675 C CA . PHE A 1 82 ? -22.188 -2.504 -7.578 1 98.12 82 PHE A CA 1
ATOM 676 C C . PHE A 1 82 ? -21.453 -3.699 -8.18 1 98.12 82 PHE A C 1
ATOM 678 O O . PHE A 1 82 ? -22.078 -4.703 -8.531 1 98.12 82 PHE A O 1
ATOM 685 N N . TYR A 1 83 ? -20.141 -3.566 -8.344 1 97.94 83 TYR A N 1
ATOM 686 C CA . TYR A 1 83 ? -19.344 -4.625 -8.945 1 97.94 83 TYR A CA 1
ATOM 687 C C . TYR A 1 83 ? -19.203 -5.809 -7.996 1 97.94 83 TYR A C 1
ATOM 689 O O . TYR A 1 83 ? -18.609 -5.684 -6.918 1 97.94 83 TYR A O 1
ATOM 697 N N . SER A 1 84 ? -19.734 -6.918 -8.305 1 96.94 84 SER A N 1
ATOM 698 C CA . SER A 1 84 ? -19.672 -8.172 -7.562 1 96.94 84 SER A CA 1
ATOM 699 C C . SER A 1 84 ? -19.609 -9.367 -8.508 1 96.94 84 SER A C 1
ATOM 701 O O . SER A 1 84 ? -20.625 -10.055 -8.703 1 96.94 84 SER A O 1
ATOM 703 N N . PRO A 1 85 ? -18.438 -9.672 -9.047 1 96.06 85 PRO A N 1
ATOM 704 C CA . PRO A 1 85 ? -18.312 -10.75 -10.031 1 96.06 85 PRO A CA 1
ATOM 705 C C . PRO A 1 85 ? -18.297 -12.141 -9.398 1 96.06 85 PRO A C 1
ATOM 707 O O . PRO A 1 85 ? -18.125 -12.266 -8.188 1 96.06 85 PRO A O 1
ATOM 710 N N . VAL A 1 86 ? -18.625 -13.156 -10.227 1 92.62 86 VAL A N 1
ATOM 711 C CA . VAL A 1 86 ? -18.219 -14.508 -9.852 1 92.62 86 VAL A CA 1
ATOM 712 C C . VAL A 1 86 ? -16.719 -14.664 -10.062 1 92.62 86 VAL A C 1
ATOM 714 O O . VAL A 1 86 ? -16.234 -14.578 -11.195 1 92.62 86 VAL A O 1
ATOM 717 N N . ASP A 1 87 ? -16.031 -14.781 -8.992 1 92.94 87 ASP A N 1
ATOM 718 C CA . ASP A 1 87 ? -14.562 -14.797 -9.031 1 92.94 87 ASP A CA 1
ATOM 719 C C . ASP A 1 87 ? -14 -15.797 -8.023 1 92.94 87 ASP A C 1
ATOM 721 O O . ASP A 1 87 ? -14.383 -15.789 -6.852 1 92.94 87 ASP A O 1
ATOM 725 N N . TYR A 1 88 ? -13.227 -16.75 -8.469 1 94 88 TYR A N 1
ATOM 726 C CA . TYR A 1 88 ? -12.57 -17.656 -7.539 1 94 88 TYR A CA 1
ATOM 727 C C . TYR A 1 88 ? -11.125 -17.25 -7.301 1 94 88 TYR A C 1
ATOM 729 O O . TYR A 1 88 ? -10.438 -17.844 -6.453 1 94 88 TYR A O 1
ATOM 737 N N . TRP A 1 89 ? -10.633 -16.234 -7.992 1 94.12 89 TRP A N 1
ATOM 738 C CA . TRP A 1 89 ? -9.273 -15.75 -7.801 1 94.12 89 TRP A CA 1
ATOM 739 C C . TRP A 1 89 ? -9.188 -14.812 -6.598 1 94.12 89 TRP A C 1
ATOM 741 O O . TRP A 1 89 ? -8.195 -14.812 -5.871 1 94.12 89 TRP A O 1
ATOM 751 N N . HIS A 1 90 ? -10.227 -14.016 -6.398 1 94.44 90 HIS A N 1
ATOM 752 C CA . HIS A 1 90 ? -10.234 -13.016 -5.34 1 94.44 90 HIS A CA 1
ATOM 753 C C . HIS A 1 90 ? -11.523 -13.086 -4.523 1 94.44 90 HIS A C 1
ATOM 755 O O . HIS A 1 90 ? -12.555 -13.555 -5.016 1 94.44 90 HIS A O 1
ATOM 761 N N . SER A 1 91 ? -11.359 -12.578 -3.285 1 93.25 91 SER A N 1
ATOM 762 C CA . SER A 1 91 ? -12.562 -12.414 -2.479 1 93.25 91 SER A CA 1
ATOM 763 C C . SER A 1 91 ? -13.484 -11.352 -3.068 1 93.25 91 SER A C 1
ATOM 765 O O . SER A 1 91 ? -13.031 -10.258 -3.424 1 93.25 91 SER A O 1
ATOM 767 N N . VAL A 1 92 ? -14.711 -11.688 -3.164 1 93.44 92 VAL A N 1
ATOM 768 C CA . VAL A 1 92 ? -15.695 -10.797 -3.766 1 93.44 92 VAL A CA 1
ATOM 769 C C . VAL A 1 92 ? -16.625 -10.242 -2.686 1 93.44 92 VAL A C 1
ATOM 771 O O . VAL A 1 92 ? -17.062 -10.984 -1.805 1 93.44 92 VAL A O 1
ATOM 774 N N . GLU A 1 93 ? -16.859 -8.961 -2.77 1 93 93 GLU A N 1
ATOM 775 C CA . GLU A 1 93 ? -17.875 -8.375 -1.889 1 93 93 GLU A CA 1
ATOM 776 C C . GLU A 1 93 ? -19.281 -8.68 -2.385 1 93 93 GLU A C 1
ATOM 778 O O . GLU A 1 93 ? -19.641 -8.336 -3.516 1 93 93 GLU A O 1
ATOM 783 N N . PRO A 1 94 ? -20 -9.312 -1.55 1 94 94 PRO A N 1
ATOM 784 C CA . PRO A 1 94 ? -21.391 -9.547 -1.954 1 94 94 PRO A CA 1
ATOM 785 C C . PRO A 1 94 ? -22.203 -8.258 -2.018 1 94 94 PRO A C 1
ATOM 787 O O . PRO A 1 94 ? -21.797 -7.234 -1.474 1 94 94 PRO A O 1
ATOM 790 N N . LEU A 1 95 ? -23.312 -8.352 -2.729 1 96 95 LEU A N 1
ATOM 791 C CA . LEU A 1 95 ? -24.234 -7.219 -2.695 1 96 95 LEU A CA 1
ATOM 792 C C . LEU A 1 95 ? -24.609 -6.863 -1.26 1 96 95 LEU A C 1
ATOM 794 O O . LEU A 1 95 ? -25.078 -7.723 -0.506 1 96 95 LEU A O 1
ATOM 798 N N . PRO A 1 96 ? -24.359 -5.637 -0.926 1 95.44 96 PRO A N 1
ATOM 799 C CA . PRO A 1 96 ? -24.594 -5.273 0.472 1 95.44 96 PRO A CA 1
ATOM 800 C C . PRO A 1 96 ? -26.078 -5.164 0.809 1 95.44 96 PRO A C 1
ATOM 802 O O . PRO A 1 96 ? -26.891 -4.828 -0.059 1 95.44 96 PRO A O 1
ATOM 805 N N . THR A 1 97 ? -26.391 -5.57 2.045 1 93.94 97 THR A N 1
ATOM 806 C CA . THR A 1 97 ? -27.672 -5.293 2.695 1 93.94 97 THR A CA 1
ATOM 807 C C . THR A 1 97 ? -27.453 -4.551 4.012 1 93.94 97 THR A C 1
ATOM 809 O O . THR A 1 97 ? -26.969 -5.133 4.988 1 93.94 97 THR A O 1
ATOM 812 N N . SER A 1 98 ? -27.609 -3.326 3.957 1 93.88 98 SER A N 1
ATOM 813 C CA . SER A 1 98 ? -27.312 -2.477 5.109 1 93.88 98 SER A CA 1
ATOM 814 C C . SER A 1 98 ? -28.25 -1.278 5.164 1 93.88 98 SER A C 1
ATOM 816 O O . SER A 1 98 ? -29.156 -1.15 4.332 1 93.88 98 SER A O 1
ATOM 818 N N . TYR A 1 99 ? -28.078 -0.425 6.168 1 95.5 99 TYR A N 1
ATOM 819 C CA . TYR A 1 99 ? -28.938 0.722 6.422 1 95.5 99 TYR A CA 1
ATOM 820 C C . TYR A 1 99 ? -28.953 1.669 5.227 1 95.5 99 TYR A C 1
ATOM 822 O O . TYR A 1 99 ? -29.953 2.33 4.965 1 95.5 99 TYR A O 1
ATOM 830 N N . TRP A 1 100 ? -27.844 1.742 4.539 1 97.25 100 TRP A N 1
ATOM 831 C CA . TRP A 1 100 ? -27.688 2.742 3.488 1 97.25 100 TRP A CA 1
ATOM 832 C C . TRP A 1 100 ? -28.25 2.236 2.168 1 97.25 100 TRP A C 1
ATOM 834 O O . TRP A 1 100 ? -28.5 3.023 1.251 1 97.25 100 TRP A O 1
ATOM 844 N N . THR A 1 101 ? -28.453 0.912 1.962 1 97.19 101 THR A N 1
ATOM 845 C CA . THR A 1 101 ? -28.859 0.322 0.688 1 97.19 101 THR A CA 1
ATOM 846 C C . THR A 1 101 ? -30.281 0.736 0.32 1 97.19 101 THR A C 1
ATOM 848 O O . THR A 1 101 ? -30.641 0.714 -0.855 1 97.19 101 THR A O 1
ATOM 851 N N . LYS A 1 102 ? -31.078 1.133 1.287 1 94.94 102 LYS A N 1
ATOM 852 C CA . LYS A 1 102 ? -32.469 1.551 1.022 1 94.94 102 LYS A CA 1
ATOM 853 C C . LYS A 1 102 ? -32.5 2.879 0.271 1 94.94 102 LYS A C 1
ATOM 855 O O . LYS A 1 102 ? -33.469 3.189 -0.404 1 94.94 102 LYS A O 1
ATOM 860 N N . GLU A 1 103 ? -31.453 3.635 0.384 1 97.06 103 GLU A N 1
ATOM 861 C CA . GLU A 1 103 ? -31.406 4.984 -0.175 1 97.06 103 GLU A CA 1
ATOM 862 C C . GLU A 1 103 ? -30.891 4.973 -1.61 1 97.06 103 GLU A C 1
ATOM 864 O O . GLU A 1 103 ? -30.906 6 -2.291 1 97.06 103 GLU A O 1
ATOM 869 N N . VAL A 1 104 ? -30.453 3.803 -2.098 1 97.31 104 VAL A N 1
ATOM 870 C CA . VAL A 1 104 ? -29.906 3.693 -3.451 1 97.31 104 VAL A CA 1
ATOM 871 C C . VAL A 1 104 ? -30.594 2.543 -4.188 1 97.31 104 VAL A C 1
ATOM 873 O O . VAL A 1 104 ? -31.031 1.574 -3.562 1 97.31 104 VAL A O 1
ATOM 876 N N . GLU A 1 105 ? -30.812 2.742 -5.492 1 97.56 105 GLU A N 1
ATOM 877 C CA . GLU A 1 105 ? -31.172 1.615 -6.348 1 97.56 105 GLU A CA 1
ATOM 878 C C . GLU A 1 105 ? -29.938 0.774 -6.699 1 97.56 105 GLU A C 1
ATOM 880 O O . GLU A 1 105 ? -29.109 1.189 -7.504 1 97.56 105 GLU A O 1
ATOM 885 N N . MET A 1 106 ? -29.922 -0.397 -6.121 1 96.88 106 MET A N 1
ATOM 886 C CA . MET A 1 106 ? -28.766 -1.278 -6.289 1 96.88 106 MET A CA 1
ATOM 887 C C . MET A 1 106 ? -28.891 -2.113 -7.559 1 96.88 106 MET A C 1
ATOM 889 O O . MET A 1 106 ? -29.906 -2.803 -7.75 1 96.88 106 MET A O 1
ATOM 893 N N . ILE A 1 107 ? -27.922 -1.998 -8.438 1 96.44 107 ILE A N 1
ATOM 894 C CA . ILE A 1 107 ? -27.875 -2.805 -9.648 1 96.44 107 ILE A CA 1
ATOM 895 C C . ILE A 1 107 ? -26.625 -3.678 -9.641 1 96.44 107 ILE A C 1
ATOM 897 O O . ILE A 1 107 ? -25.5 -3.17 -9.484 1 96.44 107 ILE A O 1
ATOM 901 N N . HIS A 1 108 ? -26.781 -4.957 -9.773 1 96.69 108 HIS A N 1
ATOM 902 C CA . HIS A 1 108 ? -25.672 -5.902 -9.758 1 96.69 108 HIS A CA 1
ATOM 903 C C . HIS A 1 108 ? -24.859 -5.812 -11.039 1 96.69 108 HIS A C 1
ATOM 905 O O . HIS A 1 108 ? -25.406 -5.953 -12.141 1 96.69 108 HIS A O 1
ATOM 911 N N . LEU A 1 109 ? -23.609 -5.504 -10.922 1 96.62 109 LEU A N 1
ATOM 912 C CA . LEU A 1 109 ? -22.672 -5.535 -12.039 1 96.62 109 LEU A CA 1
ATOM 913 C C . LEU A 1 109 ? -21.75 -6.75 -11.938 1 96.62 109 LEU A C 1
ATOM 915 O O . LEU A 1 109 ? -20.75 -6.723 -11.219 1 96.62 109 LEU A O 1
ATOM 919 N N . ALA A 1 110 ? -21.906 -7.785 -12.727 1 94.25 110 ALA A N 1
ATOM 920 C CA . ALA A 1 110 ? -21.188 -9.047 -12.633 1 94.25 110 ALA A CA 1
ATOM 921 C C . ALA A 1 110 ? -19.891 -8.992 -13.438 1 94.25 110 ALA A C 1
ATOM 923 O O . ALA A 1 110 ? -18.938 -9.711 -13.133 1 94.25 110 ALA A O 1
ATOM 924 N N . ASN A 1 111 ? -19.953 -8.18 -14.492 1 93.75 111 ASN A N 1
ATOM 925 C CA . ASN A 1 111 ? -18.781 -7.945 -15.312 1 93.75 111 ASN A CA 1
ATOM 926 C C . ASN A 1 111 ? -18.484 -6.457 -15.461 1 93.75 111 ASN A C 1
ATOM 928 O O . ASN A 1 111 ? -19.391 -5.668 -15.75 1 93.75 111 ASN A O 1
ATOM 932 N N . ALA A 1 112 ? -17.25 -6.137 -15.219 1 90.75 112 ALA A N 1
ATOM 933 C CA . ALA A 1 112 ? -16.875 -4.723 -15.242 1 90.75 112 ALA A CA 1
ATOM 934 C C . ALA A 1 112 ? -17.188 -4.098 -16.594 1 90.75 112 ALA A C 1
ATOM 936 O O . ALA A 1 112 ? -17.594 -2.934 -16.672 1 90.75 112 ALA A O 1
ATOM 937 N N . GLY A 1 113 ? -17.031 -4.828 -17.703 1 89.88 113 GLY A N 1
ATOM 938 C CA . GLY A 1 113 ? -17.25 -4.332 -19.047 1 89.88 113 GLY A CA 1
ATOM 939 C C . GLY A 1 113 ? -18.719 -4.074 -19.359 1 89.88 113 GLY A C 1
ATOM 940 O O . GLY A 1 113 ? -19.031 -3.344 -20.312 1 89.88 113 GLY A O 1
ATOM 941 N N . ASP A 1 114 ? -19.641 -4.605 -18.578 1 91.5 114 ASP A N 1
ATOM 942 C CA . ASP A 1 114 ? -21.078 -4.484 -18.828 1 91.5 114 ASP A CA 1
ATOM 943 C C . ASP A 1 114 ? -21.562 -3.061 -18.562 1 91.5 114 ASP A C 1
ATOM 945 O O . ASP A 1 114 ? -22.656 -2.682 -18.984 1 91.5 114 ASP A O 1
ATOM 949 N N . ILE A 1 115 ? -20.719 -2.357 -17.906 1 90.56 115 ILE A N 1
ATOM 950 C CA . ILE A 1 115 ? -21.109 -1.002 -17.547 1 90.56 115 ILE A CA 1
ATOM 951 C C . ILE A 1 115 ? -21.312 -0.171 -18.812 1 90.56 115 ILE A C 1
ATOM 953 O O . ILE A 1 115 ? -22.172 0.72 -18.844 1 90.56 115 ILE A O 1
ATOM 957 N N . ASN A 1 116 ? -20.547 -0.422 -19.875 1 87.19 116 ASN A N 1
ATOM 958 C CA . ASN A 1 116 ? -20.688 0.303 -21.125 1 87.19 116 ASN A CA 1
ATOM 959 C C . ASN A 1 116 ? -22.109 0.198 -21.688 1 87.19 116 ASN A C 1
ATOM 961 O O . ASN A 1 116 ? -22.703 1.207 -22.047 1 87.19 116 ASN A O 1
ATOM 965 N N . SER A 1 117 ? -22.609 -0.998 -21.688 1 85.44 117 SER A N 1
ATOM 966 C CA . SER A 1 117 ? -23.953 -1.221 -22.188 1 85.44 117 SER A CA 1
ATOM 967 C C . SER A 1 117 ? -25 -0.638 -21.234 1 85.44 117 SER A C 1
ATOM 969 O O . SER A 1 117 ? -26 -0.072 -21.688 1 85.44 117 SER A O 1
ATOM 971 N N . ALA A 1 118 ? -24.719 -0.787 -19.969 1 85.5 118 ALA A N 1
ATOM 972 C CA . ALA A 1 118 ? -25.672 -0.312 -18.969 1 85.5 118 ALA A CA 1
ATOM 973 C C . ALA A 1 118 ? -25.828 1.204 -19.047 1 85.5 118 ALA A C 1
ATOM 975 O O . ALA A 1 118 ? -26.922 1.729 -18.828 1 85.5 118 ALA A O 1
ATOM 976 N N . LEU A 1 119 ? -24.766 1.867 -19.375 1 84.38 119 LEU A N 1
ATOM 977 C CA . LEU A 1 119 ? -24.766 3.326 -19.328 1 84.38 119 LEU A CA 1
ATOM 978 C C . LEU A 1 119 ? -25.062 3.914 -20.703 1 84.38 119 LEU A C 1
ATOM 980 O O . LEU A 1 119 ? -25.156 5.133 -20.844 1 84.38 119 LEU A O 1
ATOM 984 N N . SER A 1 120 ? -25.172 3.137 -21.75 1 78.5 120 SER A N 1
ATOM 985 C CA . SER A 1 120 ? -25.344 3.6 -23.109 1 78.5 120 SER A CA 1
ATOM 986 C C . SER A 1 120 ? -26.547 4.531 -23.234 1 78.5 120 SER A C 1
ATOM 988 O O . SER A 1 120 ? -26.516 5.508 -23.984 1 78.5 120 SER A O 1
ATOM 990 N N . THR A 1 121 ? -27.562 4.246 -22.516 1 75.12 121 THR A N 1
ATOM 991 C CA . THR A 1 121 ? -28.75 5.082 -22.594 1 75.12 121 THR A CA 1
ATOM 992 C C . THR A 1 121 ? -28.562 6.375 -21.812 1 75.12 121 THR A C 1
ATOM 994 O O . THR A 1 121 ? -29.234 7.375 -22.078 1 75.12 121 THR A O 1
ATOM 997 N N . TYR A 1 122 ? -27.625 6.348 -20.938 1 71.12 122 TYR A N 1
ATOM 998 C CA . TYR A 1 122 ? -27.406 7.484 -20.062 1 71.12 122 TYR A CA 1
ATOM 999 C C . TYR A 1 122 ? -26.422 8.469 -20.672 1 71.12 122 TYR A C 1
ATOM 1001 O O . TYR A 1 122 ? -26.562 9.68 -20.5 1 71.12 122 TYR A O 1
ATOM 1009 N N . VAL A 1 123 ? -25.453 7.91 -21.359 1 63.88 123 VAL A N 1
ATOM 1010 C CA . VAL A 1 123 ? -24.344 8.711 -21.859 1 63.88 123 VAL A CA 1
ATOM 1011 C C . VAL A 1 123 ? -24.812 9.602 -23.016 1 63.88 123 VAL A C 1
ATOM 1013 O O . VAL A 1 123 ? -24.109 10.516 -23.438 1 63.88 123 VAL A O 1
ATOM 1016 N N . LYS A 1 124 ? -25.922 9.406 -23.453 1 66.62 124 LYS A N 1
ATOM 1017 C CA . LYS A 1 124 ? -26.484 10.266 -24.484 1 66.62 124 LYS A CA 1
ATOM 1018 C C . LYS A 1 124 ? -26.938 11.602 -23.906 1 66.62 124 LYS A C 1
ATOM 1020 O O . LYS A 1 124 ? -27.125 12.578 -24.641 1 66.62 124 LYS A O 1
ATOM 1025 N N . GLN A 1 125 ? -26.859 11.656 -22.688 1 78.06 125 GLN A N 1
ATOM 1026 C CA . GLN A 1 125 ? -27.156 12.906 -22 1 78.06 125 GLN A CA 1
ATOM 1027 C C . GLN A 1 125 ? -25.891 13.703 -21.719 1 78.06 125 GLN A C 1
ATOM 1029 O O . GLN A 1 125 ? -24.781 13.281 -22.078 1 78.06 125 GLN A O 1
ATOM 1034 N N . ASN A 1 126 ? -26.078 14.984 -21.328 1 92 126 ASN A N 1
ATOM 1035 C CA . ASN A 1 126 ? -24.938 15.805 -20.922 1 92 126 ASN A CA 1
ATOM 1036 C C . ASN A 1 126 ? -24.547 15.516 -19.484 1 92 126 ASN A C 1
ATOM 1038 O O . ASN A 1 126 ? -24.984 16.203 -18.547 1 92 126 ASN A O 1
ATOM 1042 N N . VAL A 1 127 ? -23.734 14.43 -19.312 1 95.12 127 VAL A N 1
ATOM 1043 C CA . VAL A 1 127 ? -23.391 13.875 -18.016 1 95.12 127 VAL A CA 1
ATOM 1044 C C . VAL A 1 127 ? -21.922 14.156 -17.703 1 95.12 127 VAL A C 1
ATOM 1046 O O . VAL A 1 127 ? -21.062 14.062 -18.578 1 95.12 127 VAL A O 1
ATOM 1049 N N . ALA A 1 128 ? -21.641 14.586 -16.469 1 96.81 128 ALA A N 1
ATOM 1050 C CA . ALA A 1 128 ? -20.266 14.781 -16.031 1 96.81 128 ALA A CA 1
ATOM 1051 C C . ALA A 1 128 ? -19.719 13.508 -15.391 1 96.81 128 ALA A C 1
ATOM 1053 O O . ALA A 1 128 ? -20.375 12.891 -14.555 1 96.81 128 ALA A O 1
ATOM 1054 N N . TYR A 1 129 ? -18.547 13.109 -15.82 1 97 129 TYR A N 1
ATOM 1055 C CA . TYR A 1 129 ? -17.828 11.984 -15.242 1 97 129 TYR A CA 1
ATOM 1056 C C . TYR A 1 129 ? -16.906 12.445 -14.125 1 97 129 TYR A C 1
ATOM 1058 O O . TYR A 1 129 ? -16.109 13.375 -14.312 1 97 129 TYR A O 1
ATOM 1066 N N . ILE A 1 130 ? -17 11.867 -12.914 1 98.44 130 ILE A N 1
ATOM 1067 C CA . ILE A 1 130 ? -16.094 12.125 -11.805 1 98.44 130 ILE A CA 1
ATOM 1068 C C . ILE A 1 130 ? -15.336 10.852 -11.445 1 98.44 130 ILE A C 1
ATOM 1070 O O . ILE A 1 130 ? -15.906 9.93 -10.859 1 98.44 130 ILE A O 1
ATOM 1074 N N . GLY A 1 131 ? -14.055 10.789 -11.805 1 98.25 131 GLY A N 1
ATOM 1075 C CA . GLY A 1 131 ? -13.32 9.562 -11.531 1 98.25 131 GLY A CA 1
ATOM 1076 C C . GLY A 1 131 ? -11.867 9.633 -11.977 1 98.25 131 GLY A C 1
ATOM 1077 O O . GLY A 1 131 ? -11.445 10.609 -12.594 1 98.25 131 GLY A O 1
ATOM 1078 N N . CYS A 1 132 ? -11.156 8.602 -11.672 1 97.5 132 CYS A N 1
ATOM 1079 C CA . CYS A 1 132 ? -9.703 8.594 -11.805 1 97.5 132 CYS A CA 1
ATOM 1080 C C . CYS A 1 132 ? -9.281 8.055 -13.164 1 97.5 132 CYS A C 1
ATOM 1082 O O . CYS A 1 132 ? -8.094 8.055 -13.5 1 97.5 132 CYS A O 1
ATOM 1084 N N . SER A 1 133 ? -10.188 7.602 -14 1 96 133 SER A N 1
ATOM 1085 C CA . SER A 1 133 ? -9.82 6.973 -15.266 1 96 133 SER A CA 1
ATOM 1086 C C . SER A 1 133 ? -10.414 7.727 -16.453 1 96 133 SER A C 1
ATOM 1088 O O . SER A 1 133 ? -11.438 7.312 -17 1 96 133 SER A O 1
ATOM 1090 N N . PRO A 1 134 ? -9.742 8.773 -16.906 1 94.81 134 PRO A N 1
ATOM 1091 C CA . PRO A 1 134 ? -10.227 9.484 -18.094 1 94.81 134 PRO A CA 1
ATOM 1092 C C . PRO A 1 134 ? -10.336 8.586 -19.312 1 94.81 134 PRO A C 1
ATOM 1094 O O . PRO A 1 134 ? -11.234 8.758 -20.141 1 94.81 134 PRO A O 1
ATOM 1097 N N . GLN A 1 135 ? -9.398 7.648 -19.422 1 93.19 135 GLN A N 1
ATOM 1098 C CA . GLN A 1 135 ? -9.43 6.73 -20.547 1 93.19 135 GLN A CA 1
ATOM 1099 C C . GLN A 1 135 ? -10.711 5.902 -20.547 1 93.19 135 GLN A C 1
ATOM 1101 O O . GLN A 1 135 ? -11.359 5.746 -21.594 1 93.19 135 GLN A O 1
ATOM 1106 N N . ARG A 1 136 ? -11 5.344 -19.375 1 92.88 136 ARG A N 1
ATOM 1107 C CA . ARG A 1 136 ? -12.242 4.59 -19.25 1 92.88 136 ARG A CA 1
ATOM 1108 C C . ARG A 1 136 ? -13.445 5.453 -19.609 1 92.88 136 ARG A C 1
ATOM 1110 O O . ARG A 1 136 ? -14.367 4.992 -20.297 1 92.88 136 ARG A O 1
ATOM 1117 N N . ALA A 1 137 ? -13.477 6.695 -19.141 1 93.31 137 ALA A N 1
ATOM 1118 C CA . ALA A 1 137 ? -14.555 7.629 -19.453 1 93.31 137 ALA A CA 1
ATOM 1119 C C . ALA A 1 137 ? -14.672 7.844 -20.953 1 93.31 137 ALA A C 1
ATOM 1121 O O . ALA A 1 137 ? -15.781 7.812 -21.5 1 93.31 137 ALA A O 1
ATOM 1122 N N . LYS A 1 138 ? -13.547 8.031 -21.641 1 92.38 138 LYS A N 1
ATOM 1123 C CA . LYS A 1 138 ? -13.547 8.234 -23.094 1 92.38 138 LYS A CA 1
ATOM 1124 C C . LYS A 1 138 ? -14.078 7 -23.812 1 92.38 138 LYS A C 1
ATOM 1126 O O . LYS A 1 138 ? -14.828 7.125 -24.797 1 92.38 138 LYS A O 1
ATOM 1131 N N . GLU A 1 139 ? -13.711 5.867 -23.328 1 89.94 139 GLU A N 1
ATOM 1132 C CA . GLU A 1 139 ? -14.172 4.617 -23.938 1 89.94 139 GLU A CA 1
ATOM 1133 C C . GLU A 1 139 ? -15.688 4.48 -23.828 1 89.94 139 GLU A C 1
ATOM 1135 O O . GLU A 1 139 ? -16.328 3.898 -24.703 1 89.94 139 GLU A O 1
ATOM 1140 N N . ILE A 1 140 ? -16.188 4.945 -22.734 1 88.56 140 ILE A N 1
ATOM 1141 C CA . ILE A 1 140 ? -17.625 4.887 -22.516 1 88.56 140 ILE A CA 1
ATOM 1142 C C . ILE A 1 140 ? -18.328 5.93 -23.391 1 88.56 140 ILE A C 1
ATOM 1144 O O . ILE A 1 140 ? -19.516 5.801 -23.688 1 88.56 140 ILE A O 1
ATOM 1148 N N . GLY A 1 141 ? -17.641 7.055 -23.891 1 87.56 141 GLY A N 1
ATOM 1149 C CA . GLY A 1 141 ? -18.219 8.016 -24.812 1 87.56 141 GLY A CA 1
ATOM 1150 C C . GLY A 1 141 ? -18.188 9.438 -24.281 1 87.56 141 GLY A C 1
ATOM 1151 O O . GLY A 1 141 ? -18.766 10.344 -24.891 1 87.56 141 GLY A O 1
ATOM 1152 N N . PHE A 1 142 ? -17.5 9.664 -23.172 1 92.12 142 PHE A N 1
ATOM 1153 C CA . PHE A 1 142 ? -17.438 11 -22.609 1 92.12 142 PHE A CA 1
ATOM 1154 C C . PHE A 1 142 ? -16.469 11.883 -23.375 1 92.12 142 PHE A C 1
ATOM 1156 O O . PHE A 1 142 ? -15.398 11.43 -23.781 1 92.12 142 PHE A O 1
ATOM 1163 N N . SER A 1 143 ? -16.906 13.141 -23.609 1 92.44 143 SER A N 1
ATOM 1164 C CA . SER A 1 143 ? -15.984 14.141 -24.125 1 92.44 143 SER A CA 1
ATOM 1165 C C . SER A 1 143 ? -15.039 14.641 -23.031 1 92.44 143 SER A C 1
ATOM 1167 O O . SER A 1 143 ? -15.336 14.516 -21.844 1 92.44 143 SER A O 1
ATOM 1169 N N . GLU A 1 144 ? -13.922 15.164 -23.453 1 93.75 144 GLU A N 1
ATOM 1170 C CA . GLU A 1 144 ? -12.898 15.648 -22.531 1 93.75 144 GLU A CA 1
ATOM 1171 C C . GLU A 1 144 ? -13.461 16.703 -21.594 1 93.75 144 GLU A C 1
ATOM 1173 O O . GLU A 1 144 ? -13.117 16.734 -20.406 1 93.75 144 GLU A O 1
ATOM 1178 N N . ARG A 1 145 ? -14.289 17.562 -22.062 1 94.12 145 ARG A N 1
ATOM 1179 C CA . ARG A 1 145 ? -14.828 18.656 -21.266 1 94.12 145 ARG A CA 1
ATOM 1180 C C . ARG A 1 145 ? -15.758 18.141 -20.172 1 94.12 145 ARG A C 1
ATOM 1182 O O . ARG A 1 145 ? -16.016 18.844 -19.188 1 94.12 145 ARG A O 1
ATOM 1189 N N . ASN A 1 146 ? -16.297 16.906 -20.375 1 96.12 146 ASN A N 1
ATOM 1190 C CA . ASN A 1 146 ? -17.234 16.328 -19.406 1 96.12 146 ASN A CA 1
ATOM 1191 C C . ASN A 1 146 ? -16.516 15.5 -18.359 1 96.12 146 ASN A C 1
ATOM 1193 O O . ASN A 1 146 ? -17.141 15.008 -17.406 1 96.12 146 ASN A O 1
ATOM 1197 N N . ILE A 1 147 ? -15.234 15.352 -18.516 1 97.19 147 ILE A N 1
ATOM 1198 C CA . ILE A 1 147 ? -14.461 14.539 -17.578 1 97.19 147 ILE A CA 1
ATOM 1199 C C . ILE A 1 147 ? -13.883 15.43 -16.484 1 97.19 147 ILE A C 1
ATOM 1201 O O . ILE A 1 147 ? -13.008 16.266 -16.734 1 97.19 147 ILE A O 1
ATOM 1205 N N . ASN A 1 148 ? -14.344 15.219 -15.289 1 98.31 148 ASN A N 1
ATOM 1206 C CA . ASN A 1 148 ? -13.883 15.938 -14.102 1 98.31 148 ASN A CA 1
ATOM 1207 C C . ASN A 1 148 ? -13.906 17.453 -14.32 1 98.31 148 ASN A C 1
ATOM 1209 O O . ASN A 1 148 ? -12.906 18.125 -14.117 1 98.31 148 ASN A O 1
ATOM 1213 N N . PRO A 1 149 ? -15.07 17.953 -14.672 1 97.88 149 PRO A N 1
ATOM 1214 C CA . PRO A 1 149 ? -15.133 19.406 -14.875 1 97.88 149 PRO A CA 1
ATOM 1215 C C . PRO A 1 149 ? -14.797 20.203 -13.617 1 97.88 149 PRO A C 1
ATOM 1217 O O . PRO A 1 149 ? -15.414 19.984 -12.57 1 97.88 149 PRO A O 1
ATOM 1220 N N . LYS A 1 150 ? -13.914 21.141 -13.734 1 97.56 150 LYS A N 1
ATOM 1221 C CA . LYS A 1 150 ? -13.375 21.875 -12.594 1 97.56 150 LYS A CA 1
ATOM 1222 C C . LYS A 1 150 ? -14.484 22.609 -11.844 1 97.56 150 LYS A C 1
ATOM 1224 O O . LYS A 1 150 ? -14.5 22.641 -10.609 1 97.56 150 LYS A O 1
ATOM 1229 N N . SER A 1 151 ? -15.406 23.234 -12.547 1 98.06 151 SER A N 1
ATOM 1230 C CA . SER A 1 151 ? -16.469 24.016 -11.906 1 98.06 151 SER A CA 1
ATOM 1231 C C . SER A 1 151 ? -17.375 23.125 -11.07 1 98.06 151 SER A C 1
ATOM 1233 O O . SER A 1 151 ? -17.828 23.547 -10 1 98.06 151 SER A O 1
ATOM 1235 N N . VAL A 1 152 ? -17.656 21.922 -11.555 1 98.25 152 VAL A N 1
ATOM 1236 C CA . VAL A 1 152 ? -18.453 20.969 -10.789 1 98.25 152 VAL A CA 1
ATOM 1237 C C . VAL A 1 152 ? -17.703 20.531 -9.547 1 98.25 152 VAL A C 1
ATOM 1239 O O . VAL A 1 152 ? -18.234 20.562 -8.438 1 98.25 152 VAL A O 1
ATOM 1242 N N . LEU A 1 153 ? -16.422 20.203 -9.727 1 98.38 153 LEU A N 1
ATOM 1243 C CA . LEU A 1 153 ? -15.594 19.75 -8.617 1 98.38 153 LEU A CA 1
ATOM 1244 C C . LEU A 1 153 ? -15.438 20.859 -7.578 1 98.38 153 LEU A C 1
ATOM 1246 O O . LEU A 1 153 ? -15.523 20.609 -6.375 1 98.38 153 LEU A O 1
ATOM 1250 N N . ASP A 1 154 ? -15.203 22.078 -8.031 1 98.38 154 ASP A N 1
ATOM 1251 C CA . ASP A 1 154 ? -15.047 23.203 -7.105 1 98.38 154 ASP A CA 1
ATOM 1252 C C . ASP A 1 154 ? -16.281 23.359 -6.211 1 98.38 154 ASP A 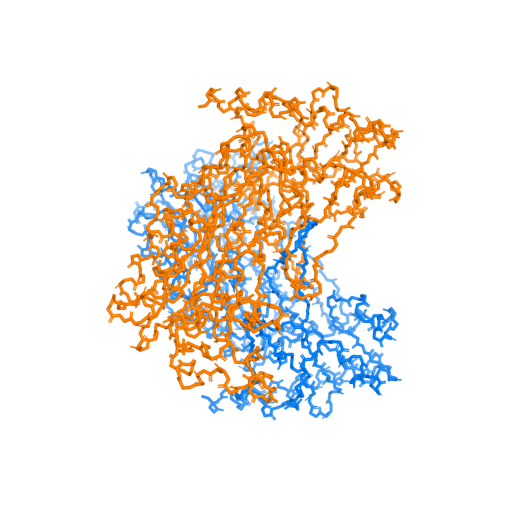C 1
ATOM 1254 O O . ASP A 1 154 ? -16.141 23.5 -4.992 1 98.38 154 ASP A O 1
ATOM 1258 N N . TYR A 1 155 ? -17.438 23.312 -6.82 1 98.69 155 TYR A N 1
ATOM 1259 C CA . TYR A 1 155 ? -18.672 23.469 -6.055 1 98.69 155 TYR A CA 1
ATOM 1260 C C . TYR A 1 155 ? -18.828 22.359 -5.039 1 98.69 155 TYR A C 1
ATOM 1262 O O . TYR A 1 155 ? -19.094 22.609 -3.861 1 98.69 155 TYR A O 1
ATOM 1270 N N . LEU A 1 156 ? -18.625 21.141 -5.5 1 98.38 156 LEU A N 1
ATOM 1271 C CA . LEU A 1 156 ? -18.797 19.984 -4.621 1 98.38 156 LEU A CA 1
ATOM 1272 C C . LEU A 1 156 ? -17.766 20 -3.502 1 98.38 156 LEU A C 1
ATOM 1274 O O . LEU A 1 156 ? -18.094 19.734 -2.346 1 98.38 156 LEU A O 1
ATOM 1278 N N . HIS A 1 157 ? -16.547 20.297 -3.797 1 98.38 157 HIS A N 1
ATOM 1279 C CA . HIS A 1 157 ? -15.469 20.359 -2.811 1 98.38 157 HIS A CA 1
ATOM 1280 C C . HIS A 1 157 ? -15.75 21.422 -1.754 1 98.38 157 HIS A C 1
ATOM 1282 O O . HIS A 1 157 ? -15.562 21.172 -0.559 1 98.38 157 HIS A O 1
ATOM 1288 N N . PHE A 1 158 ? -16.188 22.578 -2.223 1 98.62 158 PHE A N 1
ATOM 1289 C CA . PHE A 1 158 ? -16.484 23.656 -1.292 1 98.62 158 PHE A CA 1
ATOM 1290 C C . PHE A 1 158 ? -17.516 23.219 -0.266 1 98.62 158 PHE A C 1
ATOM 1292 O O . PHE A 1 158 ? -17.344 23.438 0.936 1 98.62 158 PHE A O 1
ATOM 1299 N N . HIS A 1 159 ? -18.5 22.609 -0.652 1 98.5 159 HIS A N 1
ATOM 1300 C CA . HIS A 1 159 ? -19.625 22.266 0.217 1 98.5 159 HIS A CA 1
ATOM 1301 C C . HIS A 1 159 ? -19.312 21.031 1.064 1 98.5 159 HIS A C 1
ATOM 1303 O O . HIS A 1 159 ? -19.969 20.797 2.078 1 98.5 159 HIS A O 1
ATOM 1309 N N . ARG A 1 160 ? -18.281 20.25 0.691 1 97.94 160 ARG A N 1
ATOM 1310 C CA . ARG A 1 160 ? -17.828 19.141 1.522 1 97.94 160 ARG A CA 1
ATOM 1311 C C . ARG A 1 160 ? -17.266 19.641 2.848 1 97.94 160 ARG A C 1
ATOM 1313 O O . ARG A 1 160 ? -17.094 18.875 3.791 1 97.94 160 ARG A O 1
ATOM 1320 N N . SER A 1 161 ? -16.922 20.922 2.916 1 98.31 161 SER A N 1
ATOM 1321 C CA . SER A 1 161 ? -16.406 21.5 4.148 1 98.31 161 SER A CA 1
ATOM 1322 C C . SER A 1 161 ? -17.453 21.484 5.254 1 98.31 161 SER A C 1
ATOM 1324 O O . SER A 1 161 ? -17.109 21.547 6.438 1 98.31 161 SER A O 1
ATOM 1326 N N . TYR A 1 162 ? -18.719 21.484 4.887 1 98.69 162 TYR A N 1
ATOM 1327 C CA . TYR A 1 162 ? -19.812 21.516 5.852 1 98.69 162 TYR A CA 1
ATOM 1328 C C . TYR A 1 162 ? -20.391 20.125 6.055 1 98.69 162 TYR A C 1
ATOM 1330 O O . TYR A 1 162 ? -21.172 19.641 5.223 1 98.69 162 TYR A O 1
ATOM 1338 N N . LYS A 1 163 ? -20.125 19.516 7.191 1 98.88 163 LYS A N 1
ATOM 1339 C CA . LYS A 1 163 ? -20.453 18.109 7.434 1 98.88 163 LYS A CA 1
ATOM 1340 C C . LYS A 1 163 ? -21.906 17.938 7.836 1 98.88 163 LYS A C 1
ATOM 1342 O O . LYS A 1 163 ? -22.453 18.75 8.586 1 98.88 163 LYS A O 1
ATOM 1347 N N . THR A 1 164 ? -22.547 16.891 7.32 1 98.75 164 THR A N 1
ATOM 1348 C CA . THR A 1 164 ? -23.859 16.469 7.805 1 98.75 164 THR A CA 1
ATOM 1349 C C . THR A 1 164 ? -23.734 15.758 9.148 1 98.75 164 THR A C 1
ATOM 1351 O O . THR A 1 164 ? -22.625 15.422 9.578 1 98.75 164 THR A O 1
ATOM 1354 N N . ASP A 1 165 ? -24.891 15.531 9.766 1 98.62 165 ASP A N 1
ATOM 1355 C CA . ASP A 1 165 ? -24.875 14.797 11.031 1 98.62 165 ASP A CA 1
ATOM 1356 C C . ASP A 1 165 ? -24.359 13.375 10.844 1 98.62 165 ASP A C 1
ATOM 1358 O O . ASP A 1 165 ? -23.688 12.836 11.719 1 98.62 165 ASP A O 1
ATOM 1362 N N . TYR A 1 166 ? -24.672 12.758 9.727 1 98.62 166 TYR A N 1
ATOM 1363 C CA . TYR A 1 166 ? -24.156 11.438 9.406 1 98.62 166 TYR A CA 1
ATOM 1364 C C . TYR A 1 166 ? -22.625 11.438 9.375 1 98.62 166 TYR A C 1
ATOM 1366 O O . TYR A 1 166 ? -21.984 10.578 9.984 1 98.62 166 TYR A O 1
ATOM 1374 N N . GLU A 1 167 ? -22.078 12.406 8.688 1 98.75 167 GLU A N 1
ATOM 1375 C CA . GLU A 1 167 ? -20.625 12.508 8.578 1 98.75 167 GLU A CA 1
ATOM 1376 C C . GLU A 1 167 ? -19.984 12.695 9.953 1 98.75 167 GLU A C 1
ATOM 1378 O O . GLU A 1 167 ? -18.953 12.086 10.25 1 98.75 167 GLU A O 1
ATOM 1383 N N . LEU A 1 168 ? -20.578 13.516 10.734 1 98.62 168 LEU A N 1
ATOM 1384 C CA . LEU A 1 168 ? -20.047 13.789 12.062 1 98.62 168 LEU A CA 1
ATOM 1385 C C . LEU A 1 168 ? -20.062 12.531 12.93 1 98.62 168 LEU A C 1
ATOM 1387 O O . LEU A 1 168 ? -19.125 12.289 13.695 1 98.62 168 LEU A O 1
ATOM 1391 N N . VAL A 1 169 ? -21.125 11.781 12.828 1 98.44 169 VAL A N 1
ATOM 1392 C CA . VAL A 1 169 ? -21.188 10.523 13.57 1 98.44 169 VAL A CA 1
ATOM 1393 C C . VAL A 1 169 ? -20.062 9.602 13.117 1 98.44 169 VAL A C 1
ATOM 1395 O O . VAL A 1 169 ? -19.375 8.992 13.938 1 98.44 169 VAL A O 1
ATOM 1398 N N . CYS A 1 170 ? -19.875 9.484 11.805 1 98.5 170 CYS A N 1
ATOM 1399 C CA . CYS A 1 170 ? -18.797 8.648 11.266 1 98.5 170 CYS A CA 1
ATOM 1400 C C . CYS A 1 170 ? -17.438 9.117 11.773 1 98.5 170 CYS A C 1
ATOM 1402 O O . CYS A 1 170 ? -16.609 8.297 12.156 1 98.5 170 CYS A O 1
ATOM 1404 N N . MET A 1 171 ? -17.219 10.398 11.812 1 98.62 171 MET A N 1
ATOM 1405 C CA . MET A 1 171 ? -15.93 10.953 12.242 1 98.62 171 MET A CA 1
ATOM 1406 C C . MET A 1 171 ? -15.711 10.711 13.734 1 98.62 171 MET A C 1
ATOM 1408 O O . MET A 1 171 ? -14.586 10.438 14.156 1 98.62 171 MET A O 1
ATOM 1412 N N . ARG A 1 172 ? -16.766 10.82 14.562 1 98.44 172 ARG A N 1
ATOM 1413 C CA . ARG A 1 172 ? -16.656 10.516 15.984 1 98.44 172 ARG A CA 1
ATOM 1414 C C . ARG A 1 172 ? -16.297 9.047 16.203 1 98.44 172 ARG A C 1
ATOM 1416 O O . ARG A 1 172 ? -15.484 8.719 17.062 1 98.44 172 ARG A O 1
ATOM 1423 N N . GLU A 1 173 ? -16.906 8.188 15.367 1 98.25 173 GLU A N 1
ATOM 1424 C CA . GLU A 1 173 ? -16.562 6.77 15.461 1 98.25 173 GLU A CA 1
ATOM 1425 C C . GLU A 1 173 ? -15.109 6.52 15.086 1 98.25 173 GLU A C 1
ATOM 1427 O O . GLU A 1 173 ? -14.438 5.691 15.711 1 98.25 173 GLU A O 1
ATOM 1432 N N . ALA A 1 174 ? -14.617 7.207 14.078 1 98.56 174 ALA A N 1
ATOM 1433 C CA . ALA A 1 174 ? -13.211 7.098 13.703 1 98.56 174 ALA A CA 1
ATOM 1434 C C . ALA A 1 174 ? -12.305 7.527 14.859 1 98.56 174 ALA A C 1
ATOM 1436 O O . ALA A 1 174 ? -11.266 6.906 15.094 1 98.56 174 ALA A O 1
ATOM 1437 N N . GLN A 1 175 ? -12.711 8.602 15.602 1 98.31 175 GLN A N 1
ATOM 1438 C CA . GLN A 1 175 ? -11.945 9.062 16.75 1 98.31 175 GLN A CA 1
ATOM 1439 C C . GLN A 1 175 ? -11.828 7.977 17.812 1 98.31 175 GLN A C 1
ATOM 1441 O O . GLN A 1 175 ? -10.75 7.75 18.359 1 98.31 175 GLN A O 1
ATOM 1446 N N . LYS A 1 176 ? -12.938 7.336 18.078 1 98.56 176 LYS A N 1
ATOM 1447 C CA . LYS A 1 176 ? -12.953 6.281 19.094 1 98.56 176 LYS A CA 1
ATOM 1448 C C . LYS A 1 176 ? -11.945 5.188 18.75 1 98.56 176 LYS A C 1
ATOM 1450 O O . LYS A 1 176 ? -11.164 4.773 19.625 1 98.56 176 LYS A O 1
ATOM 1455 N N . THR A 1 177 ? -11.953 4.77 17.516 1 98.56 177 THR A N 1
ATOM 1456 C CA . THR A 1 177 ? -11.031 3.723 17.078 1 98.56 177 THR A CA 1
ATOM 1457 C C . THR A 1 177 ? -9.586 4.195 17.172 1 98.56 177 THR A C 1
ATOM 1459 O O . THR A 1 177 ? -8.719 3.463 17.656 1 98.56 177 THR A O 1
ATOM 1462 N N . ALA A 1 178 ? -9.32 5.402 16.75 1 98.75 178 ALA A N 1
ATOM 1463 C CA . ALA A 1 178 ? -7.965 5.949 16.781 1 98.75 178 ALA A CA 1
ATOM 1464 C C . ALA A 1 178 ? -7.441 6.027 18.219 1 98.75 178 ALA A C 1
ATOM 1466 O O . ALA A 1 178 ? -6.273 5.715 18.469 1 98.75 178 ALA A O 1
ATOM 1467 N N . ILE A 1 179 ? -8.273 6.43 19.125 1 98.5 179 ILE A N 1
ATOM 1468 C CA . ILE A 1 179 ? -7.863 6.578 20.516 1 98.5 179 ILE A CA 1
ATOM 1469 C C . ILE A 1 179 ? -7.465 5.219 21.094 1 98.5 179 ILE A C 1
ATOM 1471 O O . ILE A 1 179 ? -6.477 5.109 21.812 1 98.5 179 ILE A O 1
ATOM 1475 N N . VAL A 1 180 ? -8.242 4.184 20.734 1 98.44 180 VAL A N 1
ATOM 1476 C CA . VAL A 1 180 ? -7.883 2.83 21.141 1 98.44 180 VAL A CA 1
ATOM 1477 C C . VAL A 1 180 ? -6.473 2.502 20.656 1 98.44 180 VAL A C 1
ATOM 1479 O O . VAL A 1 180 ? -5.664 1.942 21.391 1 98.44 180 VAL A O 1
ATOM 1482 N N . GLY A 1 181 ? -6.168 2.834 19.438 1 98.69 181 GLY A N 1
ATOM 1483 C CA . GLY A 1 181 ? -4.836 2.637 18.891 1 98.69 181 GLY A CA 1
ATOM 1484 C C . GLY A 1 181 ? -3.768 3.443 19.609 1 98.69 181 GLY A C 1
ATOM 1485 O O . GLY A 1 181 ? -2.689 2.926 19.906 1 98.69 181 GLY A O 1
ATOM 1486 N N . HIS A 1 182 ? -4.039 4.691 19.906 1 98.88 182 HIS A N 1
ATOM 1487 C CA . HIS A 1 182 ? -3.092 5.551 20.609 1 98.88 182 HIS A CA 1
ATOM 1488 C C . HIS A 1 182 ? -2.752 5 21.984 1 98.88 182 HIS A C 1
ATOM 1490 O O . HIS A 1 182 ? -1.592 5.023 22.406 1 98.88 182 HIS A O 1
ATOM 1496 N N . LEU A 1 183 ? -3.754 4.551 22.656 1 98.69 183 LEU A N 1
ATOM 1497 C CA . LEU A 1 183 ? -3.531 3.984 23.984 1 98.69 183 LEU A CA 1
ATOM 1498 C C . LEU A 1 183 ? -2.67 2.729 23.906 1 98.69 183 LEU A C 1
ATOM 1500 O O . LEU A 1 183 ? -1.756 2.543 24.703 1 98.69 183 LEU A O 1
ATOM 1504 N N . ALA A 1 184 ? -2.945 1.866 22.906 1 98.75 184 ALA A N 1
ATOM 1505 C CA . ALA A 1 184 ? -2.135 0.667 22.703 1 98.75 184 ALA A CA 1
ATOM 1506 C C . ALA A 1 184 ? -0.69 1.032 22.375 1 98.75 184 ALA A C 1
ATOM 1508 O O . ALA A 1 184 ? 0.244 0.398 22.859 1 98.75 184 ALA A O 1
ATOM 1509 N N . ALA A 1 185 ? -0.514 1.988 21.562 1 98.81 185 ALA A N 1
ATOM 1510 C CA . ALA A 1 185 ? 0.825 2.449 21.203 1 98.81 185 ALA A CA 1
ATOM 1511 C C . ALA A 1 185 ? 1.562 2.998 22.422 1 98.81 185 ALA A C 1
ATOM 1513 O O . ALA A 1 185 ? 2.756 2.744 22.594 1 98.81 185 ALA A O 1
ATOM 1514 N N . TYR A 1 186 ? 0.877 3.779 23.203 1 98.62 186 TYR A N 1
ATOM 1515 C CA . TYR A 1 186 ? 1.472 4.336 24.406 1 98.62 186 TYR A CA 1
ATOM 1516 C C . TYR A 1 186 ? 1.949 3.229 25.344 1 98.62 186 TYR A C 1
ATOM 1518 O O . TYR A 1 186 ? 3.049 3.307 25.891 1 98.62 186 TYR A O 1
ATOM 1526 N N . GLU A 1 187 ? 1.124 2.207 25.531 1 98.62 187 GLU A N 1
ATOM 1527 C CA . GLU A 1 187 ? 1.508 1.067 26.359 1 98.62 187 GLU A CA 1
ATOM 1528 C C . GLU A 1 187 ? 2.75 0.376 25.812 1 98.62 187 GLU A C 1
ATOM 1530 O O . GLU A 1 187 ? 3.646 -0.001 26.562 1 98.62 187 GLU A O 1
ATOM 1535 N N . ALA A 1 188 ? 2.766 0.176 24.5 1 98.75 188 ALA A N 1
ATOM 1536 C CA . ALA A 1 188 ? 3.924 -0.437 23.859 1 98.75 188 ALA A CA 1
ATOM 1537 C C . ALA A 1 188 ? 5.176 0.407 24.062 1 98.75 188 ALA A C 1
ATOM 1539 O O . ALA A 1 188 ? 6.266 -0.131 24.297 1 98.75 188 ALA A O 1
ATOM 1540 N N . PHE A 1 189 ? 5.027 1.743 24 1 98.62 189 PHE A N 1
ATOM 1541 C CA . PHE A 1 189 ? 6.121 2.67 24.266 1 98.62 189 PHE A CA 1
ATOM 1542 C C . PHE A 1 189 ? 6.629 2.504 25.703 1 98.62 189 PHE A C 1
ATOM 1544 O O . PHE A 1 189 ? 7.836 2.395 25.922 1 98.62 189 PHE A O 1
ATOM 1551 N N . GLN A 1 190 ? 5.719 2.439 26.609 1 98 190 GLN A N 1
ATOM 1552 C CA . GLN A 1 190 ? 6.078 2.275 28 1 98 190 GLN A CA 1
ATOM 1553 C C . GLN A 1 190 ? 6.812 0.956 28.234 1 98 190 GLN A C 1
ATOM 1555 O O . GLN A 1 190 ? 7.68 0.865 29.109 1 98 190 GLN A O 1
ATOM 1560 N N . ALA A 1 191 ? 6.539 -0.021 27.422 1 98.25 191 ALA A N 1
ATOM 1561 C CA . ALA A 1 191 ? 7.152 -1.341 27.531 1 98.25 191 ALA A CA 1
ATOM 1562 C C . ALA A 1 191 ? 8.523 -1.367 26.859 1 98.25 191 ALA A C 1
ATOM 1564 O O . ALA A 1 191 ? 9.211 -2.391 26.859 1 98.25 191 ALA A O 1
ATOM 1565 N N . GLY A 1 192 ? 8.945 -0.311 26.219 1 98.31 192 GLY A N 1
ATOM 1566 C CA . GLY A 1 192 ? 10.273 -0.2 25.625 1 98.31 192 GLY A CA 1
ATOM 1567 C C . GLY A 1 192 ? 10.359 -0.807 24.234 1 98.31 192 GLY A C 1
ATOM 1568 O O . GLY A 1 192 ? 11.438 -1.204 23.797 1 98.31 192 GLY A O 1
ATOM 1569 N N . MET A 1 193 ? 9.25 -0.885 23.531 1 98.31 193 MET A N 1
ATOM 1570 C CA . MET A 1 193 ? 9.227 -1.52 22.219 1 98.31 193 MET A CA 1
ATOM 1571 C C . MET A 1 193 ? 9.789 -0.584 21.141 1 98.31 193 MET A C 1
ATOM 1573 O O . MET A 1 193 ? 9.914 0.62 21.375 1 98.31 193 MET A O 1
ATOM 1577 N N . SER A 1 194 ? 10.195 -1.152 20 1 98.75 194 SER A N 1
ATOM 1578 C CA . SER A 1 194 ? 10.711 -0.388 18.859 1 98.75 194 SER A CA 1
ATOM 1579 C C . SER A 1 194 ? 9.586 0.365 18.156 1 98.75 194 SER A C 1
ATOM 1581 O O . SER A 1 194 ? 8.406 0.098 18.391 1 98.75 194 SER A O 1
ATOM 1583 N N . GLU A 1 195 ? 9.969 1.386 17.328 1 98.88 195 GLU A N 1
ATOM 1584 C CA . GLU A 1 195 ? 8.992 2.088 16.516 1 98.88 195 GLU A CA 1
ATOM 1585 C C . GLU A 1 195 ? 8.148 1.107 15.703 1 98.88 195 GLU A C 1
ATOM 1587 O O . GLU A 1 195 ? 6.926 1.25 15.625 1 98.88 195 GLU A O 1
ATOM 1592 N N . PHE A 1 196 ? 8.812 0.078 15.086 1 98.75 196 PHE A N 1
ATOM 1593 C CA . PHE A 1 196 ? 8.141 -0.944 14.297 1 98.75 196 PHE A CA 1
ATOM 1594 C C . PHE A 1 196 ? 7.109 -1.688 15.141 1 98.75 196 PHE A C 1
ATOM 1596 O O . PHE A 1 196 ? 5.945 -1.808 14.75 1 98.75 196 PHE A O 1
ATOM 1603 N N . ASP A 1 197 ? 7.465 -2.1 16.281 1 98.75 197 ASP A N 1
ATOM 1604 C CA . ASP A 1 197 ? 6.582 -2.883 17.141 1 98.75 197 ASP A CA 1
ATOM 1605 C C . ASP A 1 197 ? 5.438 -2.027 17.672 1 98.75 197 ASP A C 1
ATOM 1607 O O . ASP A 1 197 ? 4.32 -2.521 17.859 1 98.75 197 ASP A O 1
ATOM 1611 N N . ILE A 1 198 ? 5.719 -0.763 18 1 98.88 198 ILE A N 1
ATOM 1612 C CA . ILE A 1 198 ? 4.672 0.148 18.438 1 98.88 198 ILE A CA 1
ATOM 1613 C C . ILE A 1 198 ? 3.633 0.322 17.328 1 98.88 198 ILE A C 1
ATOM 1615 O O . ILE A 1 198 ? 2.428 0.33 17.594 1 98.88 198 ILE A O 1
ATOM 1619 N N . ASN A 1 199 ? 4.121 0.464 16.109 1 98.88 199 ASN A N 1
ATOM 1620 C CA . ASN A 1 199 ? 3.189 0.525 14.984 1 98.88 199 ASN A CA 1
ATOM 1621 C C . ASN A 1 199 ? 2.312 -0.723 14.914 1 98.88 199 ASN A C 1
ATOM 1623 O O . ASN A 1 199 ? 1.104 -0.626 14.695 1 98.88 199 ASN A O 1
ATOM 1627 N N . ILE A 1 200 ? 2.889 -1.889 15.086 1 98.69 200 ILE A N 1
ATOM 1628 C CA . ILE A 1 200 ? 2.146 -3.145 15.062 1 98.69 200 ILE A CA 1
ATOM 1629 C C . ILE A 1 200 ? 1.085 -3.135 16.156 1 98.69 200 ILE A C 1
ATOM 1631 O O . ILE A 1 200 ? -0.058 -3.537 15.93 1 98.69 200 ILE A O 1
ATOM 1635 N N . SER A 1 201 ? 1.463 -2.641 17.328 1 98.75 201 SER A N 1
ATOM 1636 C CA . SER A 1 201 ? 0.517 -2.559 18.438 1 98.75 201 SER A CA 1
ATOM 1637 C C . SER A 1 201 ? -0.67 -1.667 18.094 1 98.75 201 SER A C 1
ATOM 1639 O O . SER A 1 201 ? -1.816 -2.004 18.391 1 98.75 201 SER A O 1
ATOM 1641 N N . TYR A 1 202 ? -0.376 -0.532 17.5 1 98.88 202 TYR A N 1
ATOM 1642 C CA . TYR A 1 202 ? -1.434 0.371 17.062 1 98.88 202 TYR A CA 1
ATOM 1643 C C . TYR A 1 202 ? -2.361 -0.32 16.062 1 98.88 202 TYR A C 1
ATOM 1645 O O . TYR A 1 202 ? -3.586 -0.266 16.203 1 98.88 202 TYR A O 1
ATOM 1653 N N . LEU A 1 203 ? -1.795 -0.984 15.047 1 98.69 203 LEU A N 1
ATOM 1654 C CA . LEU A 1 203 ? -2.566 -1.641 14 1 98.69 203 LEU A CA 1
ATOM 1655 C C . LEU A 1 203 ? -3.438 -2.75 14.578 1 98.69 203 LEU A C 1
ATOM 1657 O O . LEU A 1 203 ? -4.617 -2.863 14.234 1 98.69 203 LEU A O 1
ATOM 1661 N N . MET A 1 204 ? -2.883 -3.514 15.445 1 98.25 204 MET A N 1
ATOM 1662 C CA . MET A 1 204 ? -3.629 -4.598 16.078 1 98.25 204 MET A CA 1
ATOM 1663 C C . MET A 1 204 ? -4.836 -4.055 16.844 1 98.25 204 MET A C 1
ATOM 1665 O O . MET A 1 204 ? -5.934 -4.598 16.734 1 98.25 204 MET A O 1
ATOM 1669 N N . ALA A 1 205 ? -4.621 -2.975 17.531 1 98.44 205 ALA A N 1
ATOM 1670 C CA . ALA A 1 205 ? -5.66 -2.414 18.391 1 98.44 205 ALA A CA 1
ATOM 1671 C C . ALA A 1 205 ? -6.789 -1.812 17.562 1 98.44 205 ALA A C 1
ATOM 1673 O O . ALA A 1 205 ? -7.957 -1.868 17.953 1 98.44 205 ALA A O 1
ATOM 1674 N N . THR A 1 206 ? -6.523 -1.221 16.438 1 98.5 206 THR A N 1
ATOM 1675 C CA . THR A 1 206 ? -7.527 -0.541 15.641 1 98.5 206 THR A CA 1
ATOM 1676 C C . THR A 1 206 ? -8.141 -1.498 14.617 1 98.5 206 THR A C 1
ATOM 1678 O O . THR A 1 206 ? -9.188 -1.203 14.031 1 98.5 206 THR A O 1
ATOM 1681 N N . GLY A 1 207 ? -7.441 -2.65 14.336 1 97.81 207 GLY A N 1
ATOM 1682 C CA . GLY A 1 207 ? -7.875 -3.561 13.289 1 97.81 207 GLY A CA 1
ATOM 1683 C C . GLY A 1 207 ? -7.512 -3.08 11.891 1 97.81 207 GLY A C 1
ATOM 1684 O O . GLY A 1 207 ? -8.086 -3.537 10.906 1 97.81 207 GLY A O 1
ATOM 1685 N N . HIS A 1 208 ? -6.586 -2.15 11.773 1 97.69 208 HIS A N 1
ATOM 1686 C CA . HIS A 1 208 ? -6.137 -1.624 10.492 1 97.69 208 HIS A CA 1
ATOM 1687 C C . HIS A 1 208 ? -4.902 -2.369 9.992 1 97.69 208 HIS A C 1
ATOM 1689 O O . HIS A 1 208 ? -4.203 -3.018 10.773 1 97.69 208 HIS A O 1
ATOM 1695 N N . ARG A 1 209 ? -4.719 -2.4 8.766 1 97.06 209 ARG A N 1
ATOM 1696 C CA . ARG A 1 209 ? -3.467 -2.758 8.109 1 97.06 209 ARG A CA 1
ATOM 1697 C C . ARG A 1 209 ? -2.732 -1.517 7.609 1 97.06 209 ARG A C 1
ATOM 1699 O O . ARG A 1 209 ? -3.346 -0.466 7.41 1 97.06 209 ARG A O 1
ATOM 1706 N N . ASP A 1 210 ? -1.426 -1.64 7.383 1 97.62 210 ASP A N 1
ATOM 1707 C CA . ASP A 1 210 ? -0.669 -0.504 6.863 1 97.62 210 ASP A CA 1
ATOM 1708 C C . ASP A 1 210 ? -1.224 -0.044 5.516 1 97.62 210 ASP A C 1
ATOM 1710 O O . ASP A 1 210 ? -1.01 1.1 5.109 1 97.62 210 ASP A O 1
ATOM 1714 N N . THR A 1 211 ? -1.991 -0.884 4.844 1 96.19 211 THR A N 1
ATOM 1715 C CA . THR A 1 211 ? -2.523 -0.552 3.525 1 96.19 211 THR A CA 1
ATOM 1716 C C . THR A 1 211 ? -3.873 0.15 3.648 1 96.19 211 THR A C 1
ATOM 1718 O O . THR A 1 211 ? -4.375 0.712 2.674 1 96.19 211 THR A O 1
ATOM 1721 N N . ASP A 1 212 ? -4.484 0.147 4.855 1 94.75 212 ASP A N 1
ATOM 1722 C CA . ASP A 1 212 ? -5.855 0.65 4.914 1 94.75 212 ASP A CA 1
ATOM 1723 C C . ASP A 1 212 ? -5.984 1.771 5.941 1 94.75 212 ASP A C 1
ATOM 1725 O O . ASP A 1 212 ? -7.078 2.287 6.172 1 94.75 212 ASP A O 1
ATOM 1729 N N . VAL A 1 213 ? -4.852 2.156 6.648 1 97.31 213 VAL A N 1
ATOM 1730 C CA . VAL A 1 213 ? -4.867 3.35 7.484 1 97.31 213 VAL A CA 1
ATOM 1731 C C . VAL A 1 213 ? -5.148 4.582 6.625 1 97.31 213 VAL A C 1
ATOM 1733 O O . VAL A 1 213 ? -4.871 4.582 5.422 1 97.31 213 VAL A O 1
ATOM 1736 N N . PRO A 1 214 ? -5.812 5.594 7.25 1 97.38 214 PRO A N 1
ATOM 1737 C CA . PRO A 1 214 ? -6.137 6.77 6.441 1 97.38 214 PRO A CA 1
ATOM 1738 C C . PRO A 1 214 ? -4.895 7.508 5.949 1 97.38 214 PRO A C 1
ATOM 1740 O O . PRO A 1 214 ? -4.945 8.188 4.922 1 97.38 214 PRO A O 1
ATOM 1743 N N . TYR A 1 215 ? -3.869 7.496 6.699 1 97.5 215 TYR A N 1
ATOM 1744 C CA . TYR A 1 215 ? -2.531 7.969 6.363 1 97.5 215 TYR A CA 1
ATOM 1745 C C . TYR A 1 215 ? -1.469 7.16 7.102 1 97.5 215 TYR A C 1
ATOM 1747 O O . TYR A 1 215 ? -1.764 6.496 8.094 1 97.5 215 TYR A O 1
ATOM 1755 N N . ASN A 1 216 ? -0.276 7.176 6.551 1 97.12 216 ASN A N 1
ATOM 1756 C CA . ASN A 1 216 ? 0.77 6.371 7.172 1 97.12 216 ASN A CA 1
ATOM 1757 C C . ASN A 1 216 ? 1.071 6.844 8.594 1 97.12 216 ASN A C 1
ATOM 1759 O O . ASN A 1 216 ? 1.293 8.031 8.82 1 97.12 216 ASN A O 1
ATOM 1763 N N . ASN A 1 217 ? 1.17 5.902 9.461 1 98.56 217 ASN A N 1
ATOM 1764 C CA . ASN A 1 217 ? 1.432 6.238 10.859 1 98.56 217 ASN A CA 1
ATOM 1765 C C . ASN A 1 217 ? 2.828 6.828 11.039 1 98.56 217 ASN A C 1
ATOM 1767 O O . ASN A 1 217 ? 3.795 6.332 10.461 1 98.56 217 ASN A O 1
ATOM 1771 N N . ILE A 1 218 ? 2.887 7.895 11.758 1 98.75 218 ILE A N 1
ATOM 1772 C CA . ILE A 1 218 ? 4.148 8.406 12.273 1 98.75 218 ILE A CA 1
ATOM 1773 C C . ILE A 1 218 ? 4.391 7.867 13.68 1 98.75 218 ILE A C 1
ATOM 1775 O O . ILE A 1 218 ? 3.645 8.188 14.609 1 98.75 218 ILE A O 1
ATOM 1779 N N . ILE A 1 219 ? 5.285 7.004 13.828 1 98.88 219 ILE A N 1
ATOM 1780 C CA . ILE A 1 219 ? 5.766 6.473 15.094 1 98.88 219 ILE A CA 1
ATOM 1781 C C . ILE A 1 219 ? 7.238 6.824 15.281 1 98.88 219 ILE A C 1
ATOM 1783 O O . ILE A 1 219 ? 8.117 6.113 14.781 1 98.88 219 ILE A O 1
ATOM 1787 N N . ALA A 1 220 ? 7.5 7.844 16.016 1 98.88 220 ALA A N 1
ATOM 1788 C CA . ALA A 1 220 ? 8.844 8.414 16.031 1 98.88 220 ALA A CA 1
ATOM 1789 C C . ALA A 1 220 ? 9.383 8.539 17.453 1 98.88 220 ALA A C 1
ATOM 1791 O O . ALA A 1 220 ? 8.703 9.07 18.328 1 98.88 220 ALA A O 1
ATOM 1792 N N . MET A 1 221 ? 10.578 8.062 17.656 1 98.69 221 MET A N 1
ATOM 1793 C CA . MET A 1 221 ? 11.242 8.219 18.953 1 98.69 221 MET A CA 1
ATOM 1794 C C . MET A 1 221 ? 12.398 9.203 18.844 1 98.69 221 MET A C 1
ATOM 1796 O O . MET A 1 221 ? 13.086 9.258 17.828 1 98.69 221 MET A O 1
ATOM 1800 N N . ASN A 1 222 ? 12.609 9.922 19.875 1 98.62 222 ASN A N 1
ATOM 1801 C CA . ASN A 1 222 ? 13.781 10.773 20.016 1 98.62 222 ASN A CA 1
ATOM 1802 C C . ASN A 1 222 ? 13.93 11.711 18.812 1 98.62 222 ASN A C 1
ATOM 1804 O O . ASN A 1 222 ? 12.984 12.406 18.453 1 98.62 222 ASN A O 1
ATOM 1808 N N . GLU A 1 223 ? 15.102 11.758 18.141 1 98.06 223 GLU A N 1
ATOM 1809 C CA . GLU A 1 223 ? 15.414 12.688 17.062 1 98.06 223 GLU A CA 1
ATOM 1810 C C . GLU A 1 223 ? 14.516 12.453 15.852 1 98.06 223 GLU A C 1
ATOM 1812 O O . GLU A 1 223 ? 14.289 13.367 15.055 1 98.06 223 GLU A O 1
ATOM 1817 N N . ASN A 1 224 ? 13.945 11.242 15.75 1 98.31 224 ASN A N 1
ATOM 1818 C CA . ASN A 1 224 ? 13.086 10.953 14.602 1 98.31 224 ASN A CA 1
ATOM 1819 C C . ASN A 1 224 ? 11.82 11.797 14.625 1 98.31 224 ASN A C 1
ATOM 1821 O O . ASN A 1 224 ? 11.195 12.016 13.586 1 98.31 224 ASN A O 1
ATOM 1825 N N . ALA A 1 225 ? 11.453 12.273 15.812 1 98.62 225 ALA A N 1
ATOM 1826 C CA . ALA A 1 225 ? 10.258 13.094 15.945 1 98.62 225 ALA A CA 1
ATOM 1827 C C . ALA A 1 225 ? 10.438 14.453 15.273 1 98.62 225 ALA A C 1
ATOM 1829 O O . ALA A 1 225 ? 9.469 15.18 15.07 1 98.62 225 ALA A O 1
ATOM 1830 N N . ALA A 1 226 ? 11.688 14.789 14.891 1 98.31 226 ALA A N 1
ATOM 1831 C CA . ALA A 1 226 ? 11.969 16.047 14.195 1 98.31 226 ALA A CA 1
ATOM 1832 C C . ALA A 1 226 ? 11.578 15.953 12.727 1 98.31 226 ALA A C 1
ATOM 1834 O O . ALA A 1 226 ? 11.484 16.969 12.039 1 98.31 226 ALA A O 1
ATOM 1835 N N . VAL A 1 227 ? 11.422 14.742 12.219 1 98.19 227 VAL A N 1
ATOM 1836 C CA . VAL A 1 227 ? 10.945 14.539 10.859 1 98.19 227 VAL A CA 1
ATOM 1837 C C . VAL A 1 227 ? 9.414 14.602 10.828 1 98.19 227 VAL A C 1
ATOM 1839 O O . VAL A 1 227 ? 8.742 13.758 11.43 1 98.19 227 VAL A O 1
ATOM 1842 N N . LEU A 1 228 ? 8.836 15.516 10.133 1 98 228 LEU A N 1
ATOM 1843 C CA . LEU A 1 228 ? 7.418 15.852 10.25 1 98 228 LEU A CA 1
ATOM 1844 C C . LEU A 1 228 ? 6.543 14.703 9.75 1 98 228 LEU A C 1
ATOM 1846 O O . LEU A 1 228 ? 5.484 14.438 10.32 1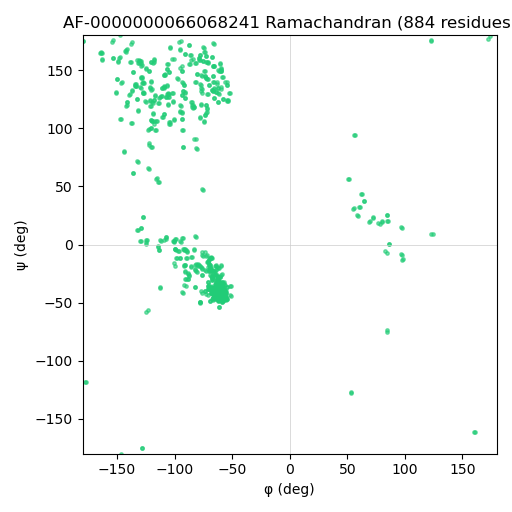 98 228 LEU A O 1
ATOM 1850 N N . HIS A 1 229 ? 6.965 14.047 8.688 1 97.44 229 HIS A N 1
ATOM 1851 C CA . HIS A 1 229 ? 6.289 12.859 8.164 1 97.44 229 HIS A CA 1
ATOM 1852 C C . HIS A 1 229 ? 7.18 11.625 8.266 1 97.44 229 HIS A C 1
ATOM 1854 O O . HIS A 1 229 ? 7.383 10.922 7.273 1 97.44 229 HIS A O 1
ATOM 1860 N N . TYR A 1 230 ? 7.602 11.352 9.469 1 98 230 TYR A N 1
ATOM 1861 C CA . TYR A 1 230 ? 8.461 10.203 9.727 1 98 230 TYR A CA 1
ATOM 1862 C C . TYR A 1 230 ? 7.684 8.898 9.594 1 98 230 TYR A C 1
ATOM 1864 O O . TYR A 1 230 ? 6.816 8.602 10.422 1 98 230 TYR A O 1
ATOM 1872 N N . THR A 1 231 ? 8.109 8.023 8.57 1 95.69 231 THR A N 1
ATOM 1873 C CA . THR A 1 231 ? 7.402 6.762 8.383 1 95.69 231 THR A CA 1
ATOM 1874 C C . THR A 1 231 ? 8.383 5.602 8.266 1 95.69 231 THR A C 1
ATOM 1876 O O . THR A 1 231 ? 8.016 4.508 7.828 1 95.69 231 THR A O 1
ATOM 1879 N N . ALA A 1 232 ? 9.641 5.738 8.562 1 95.31 232 ALA A N 1
ATOM 1880 C CA . ALA A 1 232 ? 10.664 4.711 8.367 1 95.31 232 ALA A CA 1
ATOM 1881 C C . ALA A 1 232 ? 10.469 3.557 9.352 1 95.31 232 ALA A C 1
ATOM 1883 O O . ALA A 1 232 ? 10.664 2.393 9 1 95.31 232 ALA A O 1
ATOM 1884 N N . LEU A 1 233 ? 10.055 3.855 10.672 1 97.75 233 LEU A N 1
ATOM 1885 C CA . LEU A 1 233 ? 9.773 2.896 11.734 1 97.75 233 LEU A CA 1
ATOM 1886 C C . LEU A 1 233 ? 10.977 1.996 11.992 1 97.75 233 LEU A C 1
ATOM 1888 O O . LEU A 1 233 ? 11.078 0.908 11.414 1 97.75 233 LEU A O 1
ATOM 1892 N N . GLN A 1 234 ? 11.805 2.287 12.891 1 97.94 234 GLN A N 1
ATOM 1893 C CA . GLN A 1 234 ? 13 1.504 13.18 1 97.94 234 GLN A CA 1
ATOM 1894 C C . GLN A 1 234 ? 12.641 0.179 13.844 1 97.94 234 GLN A C 1
ATOM 1896 O O . GLN A 1 234 ? 11.742 0.126 14.695 1 97.94 234 GLN A O 1
ATOM 1901 N N . HIS A 1 235 ? 13.367 -0.923 13.508 1 97.62 235 HIS A N 1
ATOM 1902 C CA . HIS A 1 235 ? 13.094 -2.264 14 1 97.62 235 HIS A CA 1
ATOM 1903 C C . HIS A 1 235 ? 13.672 -2.463 15.398 1 97.62 235 HIS A C 1
ATOM 1905 O O . HIS A 1 235 ? 13.242 -3.359 16.125 1 97.62 235 HIS A O 1
ATOM 1911 N N . ASN A 1 236 ? 14.695 -1.66 15.727 1 97.88 236 ASN A N 1
ATOM 1912 C CA . ASN A 1 236 ? 15.312 -1.755 17.047 1 97.88 236 ASN A CA 1
ATOM 1913 C C . ASN A 1 236 ? 15.008 -0.524 17.891 1 97.88 236 ASN A C 1
ATOM 1915 O O . ASN A 1 236 ? 15.039 0.602 17.406 1 97.88 236 ASN A O 1
ATOM 1919 N N . ALA A 1 237 ? 14.648 -0.797 19.125 1 97.5 237 ALA A N 1
ATOM 1920 C CA . ALA A 1 237 ? 14.484 0.32 20.047 1 97.5 237 ALA A CA 1
ATOM 1921 C C . ALA A 1 237 ? 15.812 1.007 20.328 1 97.5 237 ALA A C 1
ATOM 1923 O O . ALA A 1 237 ? 16.859 0.35 20.391 1 97.5 237 ALA A O 1
ATOM 1924 N N . PRO A 1 238 ? 15.773 2.326 20.5 1 97.12 238 PRO A N 1
ATOM 1925 C CA . PRO A 1 238 ? 17.016 2.994 20.906 1 97.12 238 PRO A CA 1
ATOM 1926 C C . PRO A 1 238 ? 17.484 2.594 22.297 1 97.12 238 PRO A C 1
ATOM 1928 O O . PRO A 1 238 ? 16.672 2.182 23.125 1 97.12 238 PRO A O 1
ATOM 1931 N N . SER A 1 239 ? 18.812 2.707 22.469 1 96.56 239 SER A N 1
ATOM 1932 C CA . SER A 1 239 ? 19.391 2.379 23.766 1 96.56 239 SER A CA 1
ATOM 1933 C C . SER A 1 239 ? 18.859 3.309 24.859 1 96.56 239 SER A C 1
ATOM 1935 O O . SER A 1 239 ? 18.641 2.879 25.984 1 96.56 239 SER A O 1
ATOM 1937 N N . ASP A 1 240 ? 18.719 4.598 24.484 1 96.75 240 ASP A N 1
ATOM 1938 C CA . ASP A 1 240 ? 18.141 5.594 25.391 1 96.75 240 ASP A CA 1
ATOM 1939 C C . ASP A 1 240 ? 16.859 6.18 24.812 1 96.75 240 ASP A C 1
ATOM 1941 O O . ASP A 1 240 ? 16.891 6.992 23.891 1 96.75 240 ASP A O 1
ATOM 1945 N N . ILE A 1 241 ? 15.766 5.766 25.375 1 98 241 ILE A N 1
ATOM 1946 C CA . ILE A 1 241 ? 14.477 6.305 24.953 1 98 241 ILE A CA 1
ATOM 1947 C C . ILE A 1 241 ? 14.188 7.602 25.703 1 98 241 ILE A C 1
ATOM 1949 O O . ILE A 1 241 ? 14.047 7.594 26.922 1 98 241 ILE A O 1
ATOM 1953 N N . ARG A 1 242 ? 14.023 8.711 25 1 98.31 242 ARG A N 1
ATOM 1954 C CA . ARG A 1 242 ? 13.836 10.023 25.625 1 98.31 242 ARG A CA 1
ATOM 1955 C C . ARG A 1 242 ? 12.438 10.555 25.359 1 98.31 242 ARG A C 1
ATOM 1957 O O . ARG A 1 242 ? 11.844 11.195 26.234 1 98.31 242 ARG A O 1
ATOM 1964 N N . SER A 1 243 ? 11.914 10.32 24.203 1 98.56 243 SER A N 1
ATOM 1965 C CA . SER A 1 243 ? 10.609 10.852 23.812 1 98.56 243 SER A CA 1
ATOM 1966 C C . SER A 1 243 ? 9.945 9.961 22.766 1 98.56 243 SER A C 1
ATOM 1968 O O . SER A 1 243 ? 10.602 9.109 22.156 1 98.56 243 SER A O 1
ATOM 1970 N N . PHE A 1 244 ? 8.656 10.109 22.641 1 98.81 244 PHE A N 1
ATOM 1971 C CA . PHE A 1 244 ? 7.832 9.359 21.703 1 98.81 244 PHE A CA 1
ATOM 1972 C C . PHE A 1 244 ? 6.746 10.242 21.109 1 98.81 244 PHE A C 1
ATOM 1974 O O . PHE A 1 244 ? 5.973 10.867 21.844 1 98.81 244 PHE A O 1
ATOM 1981 N N . LEU A 1 245 ? 6.754 10.406 19.781 1 98.88 245 LEU A N 1
ATOM 1982 C CA . LEU A 1 245 ? 5.691 11.109 19.062 1 98.88 245 LEU A CA 1
ATOM 1983 C C . LEU A 1 245 ? 4.895 10.141 18.188 1 98.88 245 LEU A C 1
ATOM 1985 O O . LEU A 1 245 ? 5.477 9.359 17.438 1 98.88 245 LEU A O 1
ATOM 1989 N N . ILE A 1 246 ? 3.58 10.141 18.328 1 98.94 246 ILE A N 1
ATOM 1990 C CA . ILE A 1 246 ? 2.693 9.336 17.5 1 98.94 246 ILE A CA 1
ATOM 1991 C C . ILE A 1 246 ? 1.697 10.242 16.781 1 98.94 246 ILE A C 1
ATOM 1993 O O . ILE A 1 246 ? 1.058 11.086 17.406 1 98.94 246 ILE A O 1
ATOM 1997 N N . ASP A 1 247 ? 1.627 10.195 15.539 1 98.88 247 ASP A N 1
ATOM 1998 C CA . ASP A 1 247 ? 0.597 10.75 14.664 1 98.88 247 ASP A CA 1
ATOM 1999 C C . ASP A 1 247 ? -0.062 9.648 13.836 1 98.88 247 ASP A C 1
ATOM 2001 O O . ASP A 1 247 ? 0.521 9.164 12.859 1 98.88 247 ASP A O 1
ATOM 2005 N N . ALA A 1 248 ? -1.185 9.227 14.227 1 98.81 248 ALA A N 1
ATOM 2006 C CA . ALA A 1 248 ? -1.876 8.078 13.641 1 98.81 248 ALA A CA 1
ATOM 2007 C C . ALA A 1 248 ? -3.391 8.234 13.758 1 98.81 248 ALA A C 1
ATOM 2009 O O . ALA A 1 248 ? -3.889 8.852 14.703 1 98.81 248 ALA A O 1
ATOM 2010 N N . GLY A 1 249 ? -4.031 7.809 12.766 1 98.5 249 GLY A N 1
ATOM 2011 C CA . GLY A 1 249 ? -5.48 7.93 12.719 1 98.5 249 GLY A CA 1
ATOM 2012 C C . GLY A 1 249 ? -6.18 6.621 12.414 1 98.5 249 GLY A C 1
ATOM 2013 O O . GLY A 1 249 ? -5.582 5.547 12.523 1 98.5 249 GLY A O 1
ATOM 2014 N N . ALA A 1 250 ? -7.449 6.609 12.25 1 98.56 250 ALA A N 1
ATOM 2015 C CA . ALA A 1 250 ? -8.336 5.516 11.852 1 98.56 250 ALA A CA 1
ATOM 2016 C C . ALA A 1 250 ? -9.438 6.012 10.93 1 98.56 250 ALA A C 1
ATOM 2018 O O . ALA A 1 250 ? -9.578 7.215 10.711 1 98.56 250 ALA A O 1
ATOM 2019 N N . GLU A 1 251 ? -10.078 5.094 10.359 1 97.88 251 GLU A N 1
ATOM 2020 C CA . GLU A 1 251 ? -11.156 5.402 9.43 1 97.88 251 GLU A CA 1
ATOM 2021 C C . GLU A 1 251 ? -12.438 4.652 9.797 1 97.88 251 GLU A C 1
ATOM 2023 O O . GLU A 1 251 ? -12.383 3.508 10.25 1 97.88 251 GLU A O 1
ATOM 2028 N N . TYR A 1 252 ? -13.562 5.305 9.695 1 98 252 TYR A N 1
ATOM 2029 C CA . TYR A 1 252 ? -14.883 4.688 9.828 1 98 252 TYR A CA 1
ATOM 2030 C C . TYR A 1 252 ? -15.797 5.117 8.688 1 98 252 TYR A C 1
ATOM 2032 O O . TYR A 1 252 ? -16.109 6.305 8.547 1 98 252 TYR A O 1
ATOM 2040 N N . ASN A 1 253 ? -16.219 4.152 7.82 1 97.5 253 ASN A N 1
ATOM 2041 C CA . ASN A 1 253 ? -17.062 4.398 6.652 1 97.5 253 ASN A CA 1
ATOM 2042 C C . ASN A 1 253 ? -16.438 5.445 5.73 1 97.5 253 ASN A C 1
ATOM 2044 O O . ASN A 1 253 ? -17.141 6.277 5.16 1 97.5 253 ASN A O 1
ATOM 2048 N N . GLY A 1 254 ? -15.141 5.477 5.703 1 97.75 254 GLY A N 1
ATOM 2049 C CA . GLY A 1 254 ? -14.445 6.355 4.777 1 97.75 254 GLY A CA 1
ATOM 2050 C C . GLY A 1 254 ? -14.023 7.672 5.402 1 97.75 254 GLY A C 1
ATOM 2051 O O . GLY A 1 254 ? -13.297 8.453 4.785 1 97.75 254 GLY A O 1
ATOM 2052 N N . TYR A 1 255 ? -14.453 7.969 6.617 1 98.69 255 TYR A N 1
ATOM 2053 C CA . TYR A 1 255 ? -14.102 9.219 7.285 1 98.69 255 TYR A CA 1
ATOM 2054 C C . TYR A 1 255 ? -12.938 9.016 8.25 1 98.69 255 TYR A C 1
ATOM 2056 O O . TYR A 1 255 ? -12.875 8.008 8.953 1 98.69 255 TYR A O 1
ATOM 2064 N N . ALA A 1 256 ? -12.055 10.008 8.336 1 98.62 256 ALA A N 1
ATOM 2065 C CA . ALA A 1 256 ? -10.773 9.828 9 1 98.62 256 ALA A CA 1
ATOM 2066 C C . ALA A 1 256 ? -10.742 10.539 10.352 1 98.62 256 ALA A C 1
ATOM 2068 O O . ALA A 1 256 ? -11.453 11.531 10.547 1 98.62 256 ALA A O 1
ATOM 2069 N N . ALA A 1 257 ? -9.977 10.023 11.227 1 98.75 257 ALA A N 1
ATOM 2070 C CA . ALA A 1 257 ? -9.453 10.711 12.406 1 98.75 257 ALA A CA 1
ATOM 2071 C C . ALA A 1 257 ? -7.961 10.984 12.266 1 98.75 257 ALA A C 1
ATOM 2073 O O . ALA A 1 257 ? -7.234 10.188 11.664 1 98.75 257 ALA A O 1
ATOM 2074 N N . ASP A 1 258 ? -7.504 12.031 12.773 1 98.75 258 ASP A N 1
ATOM 2075 C CA . ASP A 1 258 ? -6.109 12.453 12.742 1 98.75 258 ASP A CA 1
ATOM 2076 C C . ASP A 1 258 ? -5.664 13 14.094 1 98.75 258 ASP A C 1
ATOM 2078 O O . ASP A 1 258 ? -5.992 14.133 14.445 1 98.75 258 ASP A O 1
ATOM 2082 N N . ILE A 1 259 ? -4.887 12.195 14.828 1 98.81 259 ILE A N 1
ATOM 2083 C CA . ILE A 1 259 ? -4.547 12.523 16.203 1 98.81 259 ILE A CA 1
ATOM 2084 C C . ILE A 1 259 ? -3.035 12.414 16.406 1 98.81 259 ILE A C 1
ATOM 2086 O O . ILE A 1 259 ? -2.402 11.477 15.914 1 98.81 259 ILE A O 1
ATOM 2090 N N . THR A 1 260 ? -2.467 13.375 17.078 1 98.81 260 THR A N 1
ATOM 2091 C CA . THR A 1 260 ? -1.051 13.336 17.422 1 98.81 260 THR A CA 1
ATOM 2092 C C . THR A 1 260 ? -0.852 13.562 18.922 1 98.81 260 THR A C 1
ATOM 2094 O O . THR A 1 260 ? -1.54 14.383 19.531 1 98.81 260 THR A O 1
ATOM 2097 N N . ARG A 1 261 ? 0.025 12.859 19.531 1 98.81 261 ARG A N 1
ATOM 2098 C CA . ARG A 1 261 ? 0.501 13.062 20.891 1 98.81 261 ARG A CA 1
ATOM 2099 C C . ARG A 1 261 ? 2.018 12.922 20.969 1 98.81 261 ARG A C 1
ATOM 2101 O O . ARG A 1 261 ? 2.619 12.188 20.188 1 98.81 261 ARG A O 1
ATOM 2108 N N . THR A 1 262 ? 2.574 13.609 21.812 1 98.81 262 THR A N 1
ATOM 2109 C CA . THR A 1 262 ? 3.982 13.469 22.156 1 98.81 262 THR A CA 1
ATOM 2110 C C . THR A 1 262 ? 4.137 13.133 23.641 1 98.81 262 THR A C 1
ATOM 2112 O O . THR A 1 262 ? 3.443 13.703 24.484 1 98.81 262 THR A O 1
ATOM 2115 N N . TYR A 1 263 ? 5.062 12.25 23.969 1 98.62 263 TYR A N 1
ATOM 2116 C CA . TYR A 1 263 ? 5.336 11.836 25.344 1 98.62 263 TYR A CA 1
ATOM 2117 C C . TYR A 1 263 ? 6.824 11.953 25.656 1 98.62 263 TYR A C 1
ATOM 2119 O O . TYR A 1 263 ? 7.668 11.719 24.797 1 98.62 263 TYR A O 1
ATOM 2127 N N . SER A 1 264 ? 7.105 12.336 26.875 1 98.31 264 SER A N 1
ATOM 2128 C CA . SER A 1 264 ? 8.453 12.203 27.422 1 98.31 264 SER A CA 1
ATOM 2129 C C . SER A 1 264 ? 8.617 10.875 28.156 1 98.31 264 SER A C 1
ATOM 2131 O O . SER A 1 264 ? 7.711 10.43 28.859 1 98.31 264 SER A O 1
ATOM 2133 N N . ALA A 1 265 ? 9.734 10.234 27.938 1 97.69 265 ALA A N 1
ATOM 2134 C CA . ALA A 1 265 ? 9.969 8.969 28.625 1 97.69 265 ALA A CA 1
ATOM 2135 C C . ALA A 1 265 ? 10.023 9.164 30.141 1 97.69 265 ALA A C 1
ATOM 2137 O O . ALA A 1 265 ? 9.492 8.352 30.906 1 97.69 265 ALA A O 1
ATOM 2138 N N . LYS A 1 266 ? 10.672 10.273 30.516 1 96.06 266 LYS A N 1
ATOM 2139 C CA . LYS A 1 266 ? 10.734 10.648 31.938 1 96.06 266 LYS A CA 1
ATOM 2140 C C . LYS A 1 266 ? 9.797 11.812 32.219 1 96.06 266 LYS A C 1
ATOM 2142 O O . LYS A 1 266 ? 9.656 12.727 31.422 1 96.06 266 LYS A O 1
ATOM 2147 N N . SER A 1 267 ? 9.266 11.828 33.406 1 92 267 SER A N 1
ATOM 2148 C CA . SER A 1 267 ? 8.227 12.805 33.719 1 92 267 SER A CA 1
ATOM 2149 C C . SER A 1 267 ? 8.82 14.07 34.312 1 92 267 SER A C 1
ATOM 2151 O O . SER A 1 267 ? 8.164 15.109 34.375 1 92 267 SER A O 1
ATOM 2153 N N . ASN A 1 268 ? 9.992 14.023 34.781 1 92.44 268 ASN A N 1
ATOM 2154 C CA . ASN A 1 268 ? 10.555 15.133 35.531 1 92.44 268 ASN A CA 1
ATOM 2155 C C . ASN A 1 268 ? 11.711 15.797 34.812 1 92.44 268 ASN A C 1
ATOM 2157 O O . ASN A 1 268 ? 12.797 15.953 35.344 1 92.44 268 ASN A O 1
ATOM 2161 N N . ASN A 1 269 ? 11.453 16.172 33.625 1 95.19 269 ASN A N 1
ATOM 2162 C CA . ASN A 1 269 ? 12.469 16.938 32.906 1 95.19 269 ASN A CA 1
ATOM 2163 C C . ASN A 1 269 ? 11.852 18.109 32.125 1 95.19 269 ASN A C 1
ATOM 2165 O O . ASN A 1 269 ? 10.633 18.312 32.188 1 95.19 269 ASN A O 1
ATOM 2169 N N . GLU A 1 270 ? 12.688 18.891 31.609 1 97.25 270 GLU A N 1
ATOM 2170 C CA . GLU A 1 270 ? 12.258 20.125 30.953 1 97.25 270 GLU A CA 1
ATOM 2171 C C . GLU A 1 270 ? 11.359 19.828 29.75 1 97.25 270 GLU A C 1
ATOM 2173 O O . GLU A 1 270 ? 10.391 20.547 29.5 1 97.25 270 GLU A O 1
ATOM 2178 N N . PHE A 1 271 ? 11.688 18.812 29.016 1 98.31 271 PHE A N 1
ATOM 2179 C CA . PHE A 1 271 ? 10.898 18.469 27.828 1 98.31 271 PHE A CA 1
ATOM 2180 C C . PHE A 1 271 ? 9.484 18.047 28.219 1 98.31 271 PHE A C 1
ATOM 2182 O O . PHE A 1 271 ? 8.523 18.422 27.547 1 98.31 271 PHE A O 1
ATOM 2189 N N . ALA A 1 272 ? 9.328 17.297 29.25 1 98.38 272 ALA A N 1
ATOM 2190 C CA . ALA A 1 272 ? 8.008 16.938 29.766 1 98.38 272 ALA A CA 1
ATOM 2191 C C . ALA A 1 272 ? 7.191 18.188 30.109 1 98.38 272 ALA A C 1
ATOM 2193 O O . ALA A 1 272 ? 5.996 18.25 29.812 1 98.38 272 ALA A O 1
ATOM 2194 N N . SER A 1 273 ? 7.828 19.141 30.75 1 98.44 273 SER A N 1
ATOM 2195 C CA . SER A 1 273 ? 7.164 20.391 31.094 1 98.44 273 SER A CA 1
ATOM 2196 C C . SER A 1 273 ? 6.754 21.156 29.844 1 98.44 273 SER A C 1
ATOM 2198 O O . SER A 1 273 ? 5.68 21.766 29.797 1 98.44 273 SER A O 1
ATOM 2200 N N . LEU A 1 274 ? 7.672 21.141 28.922 1 98.62 274 LEU A N 1
ATOM 2201 C CA . LEU A 1 274 ? 7.383 21.812 27.656 1 98.62 274 LEU A CA 1
ATOM 2202 C C . LEU A 1 274 ? 6.168 21.188 26.984 1 98.62 274 LEU A C 1
ATOM 2204 O O . LEU A 1 274 ? 5.316 21.906 26.453 1 98.62 274 LEU A O 1
ATOM 2208 N N . ILE A 1 275 ? 6.039 19.828 26.969 1 98.62 275 ILE A N 1
ATOM 2209 C CA . ILE A 1 275 ? 4.887 19.125 26.406 1 98.62 275 ILE A CA 1
ATOM 2210 C C . ILE A 1 275 ? 3.615 19.578 27.125 1 98.62 275 ILE A C 1
ATOM 2212 O O . ILE A 1 275 ? 2.611 19.891 26.484 1 98.62 275 ILE A O 1
ATOM 2216 N N . LYS A 1 276 ? 3.682 19.594 28.406 1 98.12 276 LYS A N 1
ATOM 2217 C CA . LYS A 1 276 ? 2.531 19.984 29.219 1 98.12 276 LYS A CA 1
ATOM 2218 C C . LYS A 1 276 ? 2.066 21.406 28.875 1 98.12 276 LYS A C 1
ATOM 2220 O O . LYS A 1 276 ? 0.868 21.641 28.734 1 98.12 276 LYS A O 1
ATOM 2225 N N . ASP A 1 277 ? 2.988 22.297 28.797 1 98.62 277 ASP A N 1
ATOM 2226 C CA . ASP A 1 277 ? 2.643 23.688 28.5 1 98.62 277 ASP A CA 1
ATOM 2227 C C . ASP A 1 277 ? 2.107 23.812 27.078 1 98.62 277 ASP A C 1
ATOM 2229 O O . ASP A 1 277 ? 1.194 24.609 26.812 1 98.62 277 ASP A O 1
ATOM 2233 N N . MET A 1 278 ? 2.723 23.094 26.125 1 98.69 278 MET A N 1
ATOM 2234 C CA . MET A 1 278 ? 2.203 23.078 24.766 1 98.69 278 MET A CA 1
ATOM 2235 C C . MET A 1 278 ? 0.762 22.578 24.734 1 98.69 278 MET A C 1
ATOM 2237 O O . MET A 1 278 ? -0.082 23.156 24.031 1 98.69 278 MET A O 1
ATOM 2241 N N . ASP A 1 279 ? 0.506 21.5 25.438 1 98.25 279 ASP A N 1
ATOM 2242 C CA . ASP A 1 279 ? -0.845 20.969 25.547 1 98.25 279 ASP A CA 1
ATOM 2243 C C . ASP A 1 279 ? -1.816 22.016 26.078 1 98.25 279 ASP A C 1
ATOM 2245 O O . ASP A 1 279 ? -2.92 22.172 25.547 1 98.25 279 ASP A O 1
ATOM 2249 N N . ALA A 1 280 ? -1.408 22.719 27.109 1 98.38 280 ALA A N 1
ATOM 2250 C CA . ALA A 1 280 ? -2.234 23.766 27.703 1 98.38 280 ALA A CA 1
ATOM 2251 C C . ALA A 1 280 ? -2.496 24.891 26.703 1 98.38 280 ALA A C 1
ATOM 2253 O O . ALA A 1 280 ? -3.615 25.391 26.609 1 98.38 280 ALA A O 1
ATOM 2254 N N . GLU A 1 281 ? -1.472 25.281 25.969 1 98.69 281 GLU A N 1
ATOM 2255 C CA . GLU A 1 281 ? -1.621 26.344 24.984 1 98.69 281 GLU A CA 1
ATOM 2256 C C . GLU A 1 281 ? -2.557 25.938 23.859 1 98.69 281 GLU A C 1
ATOM 2258 O O . GLU A 1 281 ? -3.336 26.75 23.359 1 98.69 281 GLU A O 1
ATOM 2263 N N . GLN A 1 282 ? -2.449 24.672 23.406 1 98.5 282 GLN A N 1
ATOM 2264 C CA . GLN A 1 282 ? -3.355 24.188 22.359 1 98.5 282 GLN A CA 1
ATOM 2265 C C . GLN A 1 282 ? -4.809 24.266 22.828 1 98.5 282 GLN A C 1
ATOM 2267 O O . GLN A 1 282 ? -5.676 24.734 22.094 1 98.5 282 GLN A O 1
ATOM 2272 N N . LYS A 1 283 ? -5.078 23.797 24.031 1 98 283 LYS A N 1
ATOM 2273 C CA . LYS A 1 283 ? -6.43 23.812 24.578 1 98 283 LYS A CA 1
ATOM 2274 C C . LYS A 1 283 ? -6.941 25.25 24.703 1 98 283 LYS A C 1
ATOM 2276 O O . LYS A 1 283 ? -8.102 25.531 24.391 1 98 283 LYS A O 1
ATOM 2281 N N . ALA A 1 284 ? -6.066 26.078 25.203 1 98.38 284 ALA A N 1
ATOM 2282 C CA . ALA A 1 284 ? -6.445 27.484 25.344 1 98.38 284 ALA A CA 1
ATOM 2283 C C . ALA A 1 284 ? -6.805 28.094 24 1 98.38 284 ALA A C 1
ATOM 2285 O O . ALA A 1 284 ? -7.785 28.828 23.891 1 98.38 284 ALA A O 1
ATOM 2286 N N . LEU A 1 285 ? -6.004 27.828 23.016 1 98.62 285 LEU A N 1
ATOM 2287 C CA . LEU A 1 285 ? -6.293 28.328 21.672 1 98.62 285 LEU A CA 1
ATOM 2288 C C . LEU A 1 285 ? -7.645 27.828 21.188 1 98.62 285 LEU A C 1
ATOM 2290 O O . LEU A 1 285 ? -8.453 28.609 20.656 1 98.62 285 LEU A O 1
ATOM 2294 N N . ILE A 1 286 ? -7.914 26.516 21.297 1 98.44 286 ILE A N 1
ATOM 2295 C CA . ILE A 1 286 ? -9.156 25.906 20.828 1 98.44 286 ILE A CA 1
ATOM 2296 C C . ILE A 1 286 ? -10.344 26.594 21.484 1 98.44 286 ILE A C 1
ATOM 2298 O O . ILE A 1 286 ? -11.367 26.844 20.844 1 98.44 286 ILE A O 1
ATOM 2302 N N . SER A 1 287 ? -10.18 27 22.719 1 97.38 287 SER A N 1
ATOM 2303 C CA . SER A 1 287 ? -11.266 27.625 23.469 1 97.38 287 SER A CA 1
ATOM 2304 C C . SER A 1 287 ? -11.602 29 22.906 1 97.38 287 SER A C 1
ATOM 2306 O O . SER A 1 287 ? -12.664 29.547 23.203 1 97.38 287 SER A O 1
ATOM 2308 N N . THR A 1 288 ? -10.75 29.594 22.141 1 97.5 288 THR A N 1
ATOM 2309 C CA . THR A 1 288 ? -10.977 30.938 21.609 1 97.5 288 THR A CA 1
ATOM 2310 C C . THR A 1 288 ? -11.57 30.859 20.203 1 97.5 288 THR A C 1
ATOM 2312 O O . THR A 1 288 ? -11.984 31.875 19.641 1 97.5 288 THR A O 1
ATOM 2315 N N . ILE A 1 289 ? -11.578 29.719 19.578 1 98.19 289 ILE A N 1
ATOM 2316 C CA . ILE A 1 289 ? -12.016 29.562 18.188 1 98.19 289 ILE A CA 1
ATOM 2317 C C . ILE A 1 289 ? -13.508 29.859 18.078 1 98.19 289 ILE A C 1
ATOM 2319 O O . ILE A 1 289 ? -14.305 29.391 18.906 1 98.19 289 ILE A O 1
ATOM 2323 N N . LYS A 1 290 ? -13.859 30.625 17.094 1 96.75 290 LYS A N 1
ATOM 2324 C CA . LYS A 1 290 ? -15.258 30.984 16.891 1 96.75 290 LYS A CA 1
ATOM 2325 C C . LYS A 1 290 ? -15.586 31.156 15.414 1 96.75 290 LYS A C 1
ATOM 2327 O O . LYS A 1 290 ? -14.695 31.406 14.602 1 96.75 290 LYS A O 1
ATOM 2332 N N . VAL A 1 291 ? -16.844 31.094 15.109 1 98 291 VAL A N 1
ATOM 2333 C CA . VAL A 1 291 ? -17.375 31.297 13.766 1 98 291 VAL A CA 1
ATOM 2334 C C . VAL A 1 291 ? -17.078 32.719 13.297 1 98 291 VAL A C 1
ATOM 2336 O O . VAL A 1 291 ? -17.156 33.656 14.078 1 98 291 VAL A O 1
ATOM 2339 N N . GLY A 1 292 ? -16.719 32.812 12.055 1 98.06 292 GLY A N 1
ATOM 2340 C CA . GLY A 1 292 ? -16.531 34.125 11.461 1 98.06 292 GLY A CA 1
ATOM 2341 C C . GLY A 1 292 ? -15.078 34.562 11.438 1 98.06 292 GLY A C 1
ATOM 2342 O O . GLY A 1 292 ? -14.742 35.562 10.773 1 98.06 292 GLY A O 1
ATOM 2343 N N . THR A 1 293 ? -14.266 33.906 12.141 1 98 293 THR A N 1
ATOM 2344 C CA . THR A 1 293 ? -12.844 34.25 12.164 1 98 293 THR A CA 1
ATOM 2345 C C . THR A 1 293 ? -12.086 33.406 11.117 1 98 293 THR A C 1
ATOM 2347 O O . THR A 1 293 ? -12.367 32.219 10.922 1 98 293 THR A O 1
ATOM 2350 N N . ARG A 1 294 ? -11.156 34.062 10.461 1 98.06 294 ARG A N 1
ATOM 2351 C CA . ARG A 1 294 ? -10.336 33.375 9.484 1 98.06 294 ARG A CA 1
ATOM 2352 C C . ARG A 1 294 ? -9.367 32.406 10.172 1 98.06 294 ARG A C 1
ATOM 2354 O O . ARG A 1 294 ? -8.734 32.781 11.164 1 98.06 294 ARG A O 1
ATOM 2361 N N . TYR A 1 295 ? -9.219 31.219 9.625 1 98.31 295 TYR A N 1
ATOM 2362 C CA . TYR A 1 295 ? -8.406 30.156 10.211 1 98.31 295 TYR A CA 1
ATOM 2363 C C . TYR A 1 295 ? -6.961 30.625 10.383 1 98.31 295 TYR A C 1
ATOM 2365 O O . TYR A 1 295 ? -6.297 30.266 11.359 1 98.31 295 TYR A O 1
ATOM 2373 N N . THR A 1 296 ? -6.418 31.484 9.5 1 98.19 296 THR A N 1
ATOM 2374 C CA . THR A 1 296 ? -5.055 32 9.508 1 98.19 296 THR A CA 1
ATOM 2375 C C . THR A 1 296 ? -4.781 32.781 10.789 1 98.19 296 THR A C 1
ATOM 2377 O O . THR A 1 296 ? -3.662 32.781 11.305 1 98.19 296 THR A O 1
ATOM 2380 N N . GLU A 1 297 ? -5.809 33.406 11.297 1 98.19 297 GLU A N 1
ATOM 2381 C CA . GLU A 1 297 ? -5.652 34.188 12.531 1 98.19 297 GLU A CA 1
ATOM 2382 C C . GLU A 1 297 ? -5.258 33.281 13.695 1 98.19 297 GLU A C 1
ATOM 2384 O O . GLU A 1 297 ? -4.434 33.656 14.531 1 98.19 297 GLU A O 1
ATOM 2389 N N . TYR A 1 298 ? -5.801 32.156 13.711 1 98.62 298 TYR A N 1
ATOM 2390 C CA . TYR A 1 298 ? -5.484 31.219 14.789 1 98.62 298 TYR A CA 1
ATOM 2391 C C . TYR A 1 298 ? -4.066 30.672 14.641 1 98.62 298 TYR A C 1
ATOM 2393 O O . TYR A 1 298 ? -3.396 30.391 15.641 1 98.62 298 TYR A O 1
ATOM 2401 N N . HIS A 1 299 ? -3.596 30.531 13.414 1 98.62 299 HIS A N 1
ATOM 2402 C CA . HIS A 1 299 ? -2.201 30.156 13.188 1 98.62 299 HIS A CA 1
ATOM 2403 C C . HIS A 1 299 ? -1.255 31.203 13.766 1 98.62 299 HIS A C 1
ATOM 2405 O O . HIS A 1 299 ? -0.282 30.859 14.445 1 98.62 299 HIS A O 1
ATOM 2411 N N . ILE A 1 300 ? -1.562 32.438 13.562 1 98.44 300 ILE A N 1
ATOM 2412 C CA . ILE A 1 300 ? -0.739 33.531 14.055 1 98.44 300 ILE A CA 1
ATOM 2413 C C . ILE A 1 300 ? -0.812 33.594 15.578 1 98.44 300 ILE A C 1
ATOM 2415 O O . ILE A 1 300 ? 0.207 33.75 16.25 1 98.44 300 ILE A O 1
ATOM 2419 N N . GLN A 1 301 ? -1.989 33.406 16.078 1 98.62 301 GLN A N 1
ATOM 2420 C CA . GLN A 1 301 ? -2.146 33.344 17.531 1 98.62 301 GLN A CA 1
ATOM 2421 C C . GLN A 1 301 ? -1.297 32.25 18.141 1 98.62 301 GLN A C 1
ATOM 2423 O O . GLN A 1 301 ? -0.712 32.406 19.203 1 98.62 301 GLN A O 1
ATOM 2428 N N . MET A 1 302 ? -1.251 31.141 17.453 1 98.81 302 MET A N 1
ATOM 2429 C CA . MET A 1 302 ? -0.444 30.047 17.984 1 98.81 302 MET A CA 1
ATOM 2430 C C . MET A 1 302 ? 1.04 30.391 17.938 1 98.81 302 MET A C 1
ATOM 2432 O O . MET A 1 302 ? 1.793 30 18.844 1 98.81 302 MET A O 1
ATOM 2436 N N . HIS A 1 303 ? 1.478 31.094 16.906 1 98.75 303 HIS A N 1
ATOM 2437 C CA . HIS A 1 303 ? 2.863 31.547 16.875 1 98.75 303 HIS A CA 1
ATOM 2438 C C . HIS A 1 303 ? 3.172 32.438 18.078 1 98.75 303 HIS A C 1
ATOM 2440 O O . HIS A 1 303 ? 4.27 32.375 18.641 1 98.75 303 HIS A O 1
ATOM 2446 N N . HIS A 1 304 ? 2.229 33.281 18.469 1 98.81 304 HIS A N 1
ATOM 2447 C CA . HIS A 1 304 ? 2.416 34.062 19.672 1 98.81 304 HIS A CA 1
ATOM 2448 C C . HIS A 1 304 ? 2.537 33.188 20.906 1 98.81 304 HIS A C 1
ATOM 2450 O O . HIS A 1 304 ? 3.354 33.469 21.797 1 98.81 304 HIS A O 1
ATOM 2456 N N . ARG A 1 305 ? 1.739 32.219 20.969 1 98.75 305 ARG A N 1
ATOM 2457 C CA . ARG A 1 305 ? 1.8 31.266 22.094 1 98.75 305 ARG A CA 1
ATOM 2458 C C . ARG A 1 305 ? 3.123 30.5 22.094 1 98.75 305 ARG A C 1
ATOM 2460 O O . ARG A 1 305 ? 3.688 30.25 23.156 1 98.75 305 ARG A O 1
ATOM 2467 N N . ILE A 1 306 ? 3.623 30.141 20.938 1 98.75 306 ILE A N 1
ATOM 2468 C CA . ILE A 1 306 ? 4.922 29.5 20.797 1 98.75 306 ILE A CA 1
ATOM 2469 C C . ILE A 1 306 ? 6.023 30.438 21.266 1 98.75 306 ILE A C 1
ATOM 2471 O O . ILE A 1 306 ? 6.953 30.031 21.969 1 98.75 306 ILE A O 1
ATOM 2475 N N . ALA A 1 307 ? 5.938 31.688 20.859 1 98.81 307 ALA A N 1
ATOM 2476 C CA . ALA A 1 307 ? 6.898 32.688 21.312 1 98.81 307 ALA A CA 1
ATOM 2477 C C . ALA A 1 307 ? 6.945 32.75 22.844 1 98.81 307 ALA A C 1
ATOM 2479 O O . ALA A 1 307 ? 8.023 32.844 23.422 1 98.81 307 ALA A O 1
ATOM 2480 N N . LYS A 1 308 ? 5.777 32.688 23.422 1 98.69 308 LYS A N 1
ATOM 2481 C CA . LYS A 1 308 ? 5.676 32.688 24.875 1 98.69 308 LYS A CA 1
ATOM 2482 C C . LYS A 1 308 ? 6.418 31.484 25.469 1 98.69 308 LYS A C 1
ATOM 2484 O O . LYS A 1 308 ? 7.156 31.641 26.453 1 98.69 308 LYS A O 1
ATOM 2489 N N . LEU A 1 309 ? 6.246 30.344 24.922 1 98.81 309 LEU A N 1
ATOM 2490 C CA . LEU A 1 309 ? 6.906 29.141 25.406 1 98.81 309 LEU A CA 1
ATOM 2491 C C . LEU A 1 309 ? 8.414 29.219 25.203 1 98.81 309 LEU A C 1
ATOM 2493 O O . LEU A 1 309 ? 9.188 28.828 26.078 1 98.81 309 LEU A O 1
ATOM 2497 N N . LEU A 1 310 ? 8.828 29.719 24.016 1 98.81 310 LEU A N 1
ATOM 2498 C CA . LEU A 1 310 ? 10.25 29.875 23.734 1 98.81 310 LEU A CA 1
ATOM 2499 C C . LEU A 1 310 ? 10.914 30.781 24.766 1 98.81 310 LEU A C 1
ATOM 2501 O O . LEU A 1 310 ? 12.016 30.5 25.234 1 98.81 310 LEU A O 1
ATOM 2505 N N . LYS A 1 311 ? 10.258 31.797 25.109 1 98.56 311 LYS A N 1
ATOM 2506 C CA . LYS A 1 311 ? 10.758 32.719 26.125 1 98.56 311 LYS A CA 1
ATOM 2507 C C . LYS A 1 311 ? 10.75 32.094 27.5 1 98.56 311 LYS A C 1
ATOM 2509 O O . LYS A 1 311 ? 11.75 32.156 28.219 1 98.56 311 LYS A O 1
ATOM 2514 N N . LYS A 1 312 ? 9.688 31.5 27.906 1 98.56 312 LYS A N 1
ATOM 2515 C CA . LYS A 1 312 ? 9.531 30.891 29.219 1 98.56 312 LYS A CA 1
ATOM 2516 C C . LYS A 1 312 ? 10.633 29.859 29.484 1 98.56 312 LYS A C 1
ATOM 2518 O O . LYS A 1 312 ? 11.164 29.781 30.594 1 98.56 312 LYS A O 1
ATOM 2523 N N . TYR A 1 313 ? 10.953 29.125 28.516 1 98.56 313 TYR A N 1
ATOM 2524 C CA . TYR A 1 313 ? 11.914 28.047 28.703 1 98.56 313 TYR A CA 1
ATOM 2525 C C . TYR A 1 313 ? 13.328 28.5 28.344 1 98.56 313 TYR A C 1
ATOM 2527 O O . TYR A 1 313 ? 14.258 27.688 28.312 1 98.56 313 TYR A O 1
ATOM 2535 N N . GLY A 1 314 ? 13.5 29.75 27.984 1 98.38 314 GLY A N 1
ATOM 2536 C CA . GLY A 1 314 ? 14.812 30.328 27.734 1 98.38 314 GLY A CA 1
ATOM 2537 C C . GLY A 1 314 ? 15.445 29.844 26.453 1 98.38 314 GLY A C 1
ATOM 2538 O O . GLY A 1 314 ? 16.672 29.828 26.328 1 98.38 314 GLY A O 1
ATOM 2539 N N . ILE A 1 315 ? 14.688 29.391 25.5 1 98.75 315 ILE A N 1
ATOM 2540 C CA . ILE A 1 315 ? 15.18 28.938 24.203 1 98.75 315 ILE A CA 1
ATOM 2541 C C . ILE A 1 315 ? 15.531 30.141 23.344 1 98.75 315 ILE A C 1
ATOM 2543 O O . ILE A 1 315 ? 16.531 30.125 22.625 1 98.75 315 ILE A O 1
ATOM 2547 N N . VAL A 1 316 ? 14.727 31.141 23.375 1 98.62 316 VAL A N 1
ATOM 2548 C CA . VAL A 1 316 ? 14.969 32.469 22.812 1 98.62 316 VAL A CA 1
ATOM 2549 C C . VAL A 1 316 ? 14.922 33.5 23.906 1 98.62 316 VAL A C 1
ATOM 2551 O O . VAL A 1 316 ? 14 33.531 24.734 1 98.62 316 VAL A O 1
ATOM 2554 N N . LYS A 1 317 ? 15.922 34.375 23.875 1 97.69 317 LYS A N 1
ATOM 2555 C CA . LYS A 1 317 ? 16.062 35.344 24.969 1 97.69 317 LYS A CA 1
ATOM 2556 C C . LYS A 1 317 ? 16.234 36.75 24.438 1 97.69 317 LYS A C 1
ATOM 2558 O O . LYS A 1 317 ? 16.594 36.938 23.266 1 97.69 317 LYS A O 1
ATOM 2563 N N . ASP A 1 318 ? 15.922 37.719 25.312 1 97.44 318 ASP A N 1
ATOM 2564 C CA . ASP A 1 318 ? 16.219 39.156 25.109 1 97.44 318 ASP A CA 1
ATOM 2565 C C . ASP A 1 318 ? 15.539 39.688 23.844 1 97.44 318 ASP A C 1
ATOM 2567 O O . ASP A 1 318 ? 16.141 40.469 23.094 1 97.44 318 ASP A O 1
ATOM 2571 N N . VAL A 1 319 ? 14.461 39.188 23.547 1 97.06 319 VAL A N 1
ATOM 2572 C CA . VAL A 1 319 ? 13.602 39.688 22.469 1 97.06 319 VAL A CA 1
ATOM 2573 C C . VAL A 1 319 ? 12.133 39.469 22.859 1 97.06 319 VAL A C 1
ATOM 2575 O O . VAL A 1 319 ? 11.789 38.5 23.5 1 97.06 319 VAL A O 1
ATOM 2578 N N . SER A 1 320 ? 11.281 40.438 22.578 1 97.88 320 SER A N 1
ATOM 2579 C CA . SER A 1 320 ? 9.875 40.312 22.953 1 97.88 320 SER A CA 1
ATOM 2580 C C . SER A 1 320 ? 9.156 39.281 22.109 1 97.88 320 SER A C 1
ATOM 2582 O O . SER A 1 320 ? 9.617 38.938 21.016 1 97.88 320 SER A O 1
ATOM 2584 N N . GLU A 1 321 ? 8.07 38.75 22.609 1 98 321 GLU A N 1
ATOM 2585 C CA . GLU A 1 321 ? 7.258 37.781 21.875 1 98 321 GLU A CA 1
ATOM 2586 C C . GLU A 1 321 ? 6.762 38.375 20.562 1 98 321 GLU A C 1
ATOM 2588 O O . GLU A 1 321 ? 6.754 37.688 19.531 1 98 321 GLU A O 1
ATOM 2593 N N . GLU A 1 322 ? 6.426 39.656 20.578 1 98.06 322 GLU A N 1
ATOM 2594 C CA . GLU A 1 322 ? 5.922 40.312 19.391 1 98.06 322 GLU A CA 1
ATOM 2595 C C . GLU A 1 322 ? 6.977 40.375 18.281 1 98.06 322 GLU A C 1
ATOM 2597 O O . GLU A 1 322 ? 6.684 40.094 17.125 1 98.06 322 GLU A O 1
ATOM 2602 N N . VAL A 1 323 ? 8.148 40.688 18.672 1 97.75 323 VAL A N 1
ATOM 2603 C CA . VAL A 1 323 ? 9.242 40.781 17.719 1 97.75 323 VAL A CA 1
ATOM 2604 C C . VAL A 1 323 ? 9.57 39.375 17.172 1 97.75 323 VAL A C 1
ATOM 2606 O O . VAL A 1 323 ? 9.891 39.219 15.992 1 97.75 323 VAL A O 1
ATOM 2609 N N . MET A 1 324 ? 9.5 38.375 18.047 1 98.31 324 MET A N 1
ATOM 2610 C CA . MET A 1 324 ? 9.75 37 17.609 1 98.31 324 MET A CA 1
ATOM 2611 C C . MET A 1 324 ? 8.828 36.625 16.453 1 98.31 324 MET A C 1
ATOM 2613 O O . MET A 1 324 ? 9.273 36.062 15.453 1 98.31 324 MET A O 1
ATOM 2617 N N . VAL A 1 325 ? 7.531 36.938 16.625 1 98.44 325 VAL A N 1
ATOM 2618 C CA . VAL A 1 325 ? 6.539 36.562 15.625 1 98.44 325 VAL A CA 1
ATOM 2619 C C . VAL A 1 325 ? 6.707 37.406 14.375 1 98.44 325 VAL A C 1
ATOM 2621 O O . VAL A 1 325 ? 6.691 36.906 13.258 1 98.44 325 VAL A O 1
ATOM 2624 N N . GLU A 1 326 ? 6.926 38.719 14.539 1 97.81 326 GLU A N 1
ATOM 2625 C CA . GLU A 1 326 ? 7.051 39.656 13.43 1 97.81 326 GLU A CA 1
ATOM 2626 C C . GLU A 1 326 ? 8.258 39.344 12.562 1 97.81 326 GLU A C 1
ATOM 2628 O O . GLU A 1 326 ? 8.188 39.406 11.328 1 97.81 326 GLU A O 1
ATOM 2633 N N . GLU A 1 327 ? 9.375 38.969 13.234 1 97.5 327 GLU A N 1
ATOM 2634 C CA . GLU A 1 327 ? 10.625 38.719 12.516 1 97.5 327 GLU A CA 1
ATOM 2635 C C . GLU A 1 327 ? 10.75 37.25 12.133 1 97.5 327 GLU A C 1
ATOM 2637 O O . GLU A 1 327 ? 11.734 36.844 11.5 1 97.5 327 GLU A O 1
ATOM 2642 N N . GLY A 1 328 ? 9.812 36.406 12.531 1 98 328 GLY A N 1
ATOM 2643 C CA . GLY A 1 328 ? 9.742 35.031 12.094 1 98 328 GLY A CA 1
ATOM 2644 C C . GLY A 1 328 ? 10.617 34.094 12.914 1 98 328 GLY A C 1
ATOM 2645 O O . GLY A 1 328 ? 10.969 33 12.461 1 98 328 GLY A O 1
ATOM 2646 N N . LEU A 1 329 ? 11.016 34.5 14.148 1 98.31 329 LEU A N 1
ATOM 2647 C CA . LEU A 1 329 ? 11.914 33.688 14.969 1 98.31 329 LEU A CA 1
ATOM 2648 C C . LEU A 1 329 ? 11.227 32.406 15.43 1 98.31 329 LEU A C 1
ATOM 2650 O O . LEU A 1 329 ? 11.891 31.453 15.828 1 98.31 329 LEU A O 1
ATOM 2654 N N . THR A 1 330 ? 9.883 32.375 15.414 1 98.62 330 THR A N 1
ATOM 2655 C CA . THR A 1 330 ? 9.133 31.203 15.836 1 98.62 330 THR A CA 1
ATOM 2656 C C . THR A 1 330 ? 9.047 30.172 14.703 1 98.62 330 THR A C 1
ATOM 2658 O O . THR A 1 330 ? 8.766 29 14.945 1 98.62 330 THR A O 1
ATOM 2661 N N . THR A 1 331 ? 9.289 30.484 13.438 1 98.31 331 THR A N 1
ATOM 2662 C CA . THR A 1 331 ? 8.977 29.703 12.25 1 98.31 331 THR A CA 1
ATOM 2663 C C . THR A 1 331 ? 9.852 28.453 12.18 1 98.31 331 THR A C 1
ATOM 2665 O O . THR A 1 331 ? 9.383 27.391 11.758 1 98.31 331 THR A O 1
ATOM 2668 N N . PRO A 1 332 ? 11.141 28.484 12.594 1 98.31 332 PRO A N 1
ATOM 2669 C CA . PRO A 1 332 ? 11.906 27.234 12.539 1 98.31 332 PRO A CA 1
ATOM 2670 C C . PRO A 1 332 ? 11.43 26.203 13.555 1 98.31 332 PRO A C 1
ATOM 2672 O O . PRO A 1 332 ? 11.68 25 13.391 1 98.31 332 PRO A O 1
ATOM 2675 N N . PHE A 1 333 ? 10.734 26.656 14.641 1 98.75 333 PHE A N 1
ATOM 2676 C CA . PHE A 1 333 ? 10.273 25.766 15.695 1 98.75 333 PHE A CA 1
ATOM 2677 C C . PHE A 1 333 ? 8.875 25.25 15.398 1 98.75 333 PHE A C 1
ATOM 2679 O O . PHE A 1 333 ? 8.445 24.234 15.961 1 98.75 333 PHE A O 1
ATOM 2686 N N . PHE A 1 334 ? 8.141 25.906 14.633 1 98.62 334 PHE A N 1
ATOM 2687 C CA . PHE A 1 334 ? 6.785 25.547 14.219 1 98.62 334 PHE A CA 1
ATOM 2688 C C . PHE A 1 334 ? 6.629 25.688 12.711 1 98.62 334 PHE A C 1
ATOM 2690 O O . PHE A 1 334 ? 5.895 26.547 12.234 1 98.62 334 PHE A O 1
ATOM 2697 N N . PRO A 1 335 ? 7.266 24.75 11.984 1 97.75 335 PRO A N 1
ATOM 2698 C CA . PRO A 1 335 ? 7.418 24.953 10.539 1 97.75 335 PRO A CA 1
ATOM 2699 C C . PRO A 1 335 ? 6.18 24.547 9.75 1 97.75 335 PRO A C 1
ATOM 2701 O O . PRO A 1 335 ? 6.051 24.891 8.57 1 97.75 335 PRO A O 1
ATOM 2704 N N . HIS A 1 336 ? 5.32 23.688 10.305 1 97.56 336 HIS A N 1
ATOM 2705 C CA . HIS A 1 336 ? 4.121 23.281 9.594 1 97.56 336 HIS A CA 1
ATOM 2706 C C . HIS A 1 336 ? 2.922 24.141 9.977 1 97.56 336 HIS A C 1
ATOM 2708 O O . HIS A 1 336 ? 3.043 25.031 10.812 1 97.56 336 HIS A O 1
ATOM 2714 N N . GLY A 1 337 ? 1.791 24.016 9.398 1 97.88 337 GLY A N 1
ATOM 2715 C CA . GLY A 1 337 ? 0.583 24.766 9.703 1 97.88 337 GLY A CA 1
ATOM 2716 C C . GLY A 1 337 ? -0.14 24.266 10.938 1 97.88 337 GLY A C 1
ATOM 2717 O O . GLY A 1 337 ? 0.111 23.156 11.398 1 97.88 337 GLY A O 1
ATOM 2718 N N . ILE A 1 338 ? -1.021 25.078 11.469 1 98.5 338 ILE A N 1
ATOM 2719 C CA . ILE A 1 338 ? -1.711 24.797 12.727 1 98.5 338 ILE A CA 1
ATOM 2720 C C . ILE A 1 338 ? -2.701 23.656 12.523 1 98.5 338 ILE A C 1
ATOM 2722 O O . ILE A 1 338 ? -3.219 23.094 13.492 1 98.5 338 ILE A O 1
ATOM 2726 N N . GLY A 1 339 ? -2.943 23.328 11.227 1 98.31 339 GLY A N 1
ATOM 2727 C CA . GLY A 1 339 ? -3.84 22.219 10.961 1 98.31 339 GLY A CA 1
ATOM 2728 C C . GLY A 1 339 ? -4.414 22.234 9.555 1 98.31 339 GLY A C 1
ATOM 2729 O O . GLY A 1 339 ? -3.777 22.734 8.625 1 98.31 339 GLY A O 1
ATOM 2730 N N . HIS A 1 340 ? -5.516 21.5 9.359 1 98.62 340 HIS A N 1
ATOM 2731 C CA . HIS A 1 340 ? -6.121 21.312 8.039 1 98.62 340 HIS A CA 1
ATOM 2732 C C . HIS A 1 340 ? -7.551 20.812 8.156 1 98.62 340 HIS A C 1
ATOM 2734 O O . HIS A 1 340 ? -7.945 20.281 9.203 1 98.62 340 HIS A O 1
ATOM 2740 N N . PRO A 1 341 ? -8.344 21.031 7.051 1 98.69 341 PRO A N 1
ATOM 2741 C CA . PRO A 1 341 ? -9.656 20.375 7.02 1 98.69 341 PRO A CA 1
ATOM 2742 C C . PRO A 1 341 ? -9.555 18.859 7.086 1 98.69 341 PRO A C 1
ATOM 2744 O O . PRO A 1 341 ? -8.562 18.281 6.633 1 98.69 341 PRO A O 1
ATOM 2747 N N . LEU A 1 342 ? -10.539 18.234 7.66 1 98.81 342 LEU A N 1
ATOM 2748 C CA . LEU A 1 342 ? -10.562 16.797 7.875 1 98.81 342 LEU A CA 1
ATOM 2749 C C . LEU A 1 342 ? -11.914 16.219 7.477 1 98.81 342 LEU A C 1
ATOM 2751 O O . LEU A 1 342 ? -12.953 16.844 7.691 1 98.81 342 LEU A O 1
ATOM 2755 N N . GLY A 1 343 ? -11.961 15.125 6.844 1 98.56 343 GLY A N 1
ATOM 2756 C CA . GLY A 1 343 ? -13.18 14.438 6.449 1 98.56 343 GLY A CA 1
ATOM 2757 C C . GLY A 1 343 ? -12.922 13.109 5.758 1 98.56 343 GLY A C 1
ATOM 2758 O O . GLY A 1 343 ? -12.273 12.227 6.316 1 98.56 343 GLY A O 1
ATOM 2759 N N . LEU A 1 344 ? -13.359 13.016 4.48 1 98.56 344 LEU A N 1
ATOM 2760 C CA . LEU A 1 344 ? -13.18 11.812 3.68 1 98.56 344 LEU A CA 1
ATOM 2761 C C . LEU A 1 344 ? -11.711 11.594 3.352 1 98.56 344 LEU A C 1
ATOM 2763 O O . LEU A 1 344 ? -11.297 10.477 3.033 1 98.56 344 LEU A O 1
ATOM 2767 N N . GLN A 1 345 ? -10.992 12.602 3.418 1 98.19 345 GLN A N 1
ATOM 2768 C CA . GLN A 1 345 ? -9.539 12.586 3.279 1 98.19 345 GLN A CA 1
ATOM 2769 C C . GLN A 1 345 ? -8.867 13.227 4.492 1 98.19 345 GLN A C 1
ATOM 2771 O O . GLN A 1 345 ? -9.469 14.047 5.184 1 98.19 345 GLN A O 1
ATOM 2776 N N . VAL A 1 346 ? -7.637 12.781 4.793 1 98.06 346 VAL A N 1
ATOM 2777 C CA . VAL A 1 346 ? -6.934 13.305 5.961 1 98.06 346 VAL A CA 1
ATOM 2778 C C . VAL A 1 346 ? -6.715 14.812 5.801 1 98.06 346 VAL A C 1
ATOM 2780 O O . VAL A 1 346 ? -7.004 15.586 6.711 1 98.06 346 VAL A O 1
ATOM 2783 N N . HIS A 1 347 ? -6.121 15.211 4.707 1 98 347 HIS A N 1
ATOM 2784 C CA . HIS A 1 347 ? -6.16 16.609 4.277 1 98 347 HIS A CA 1
ATOM 2785 C C . HIS A 1 347 ? -7.324 16.859 3.322 1 98 347 HIS A C 1
ATOM 2787 O O . HIS A 1 347 ? -7.148 16.812 2.102 1 98 347 HIS A O 1
ATOM 2793 N N . ASP A 1 348 ? -8.445 17.094 3.881 1 98.06 348 ASP A N 1
ATOM 2794 C CA . ASP A 1 348 ? -9.664 17.188 3.084 1 98.06 348 ASP A CA 1
ATOM 2795 C C . ASP A 1 348 ? -9.617 18.406 2.166 1 98.06 348 ASP A C 1
ATOM 2797 O O . ASP A 1 348 ? -8.766 19.281 2.33 1 98.06 348 ASP A O 1
ATOM 2801 N N . VAL A 1 349 ? -10.531 18.594 1.307 1 97.25 349 VAL A N 1
ATOM 2802 C CA . VAL A 1 349 ? -10.484 19.531 0.187 1 97.25 349 VAL A CA 1
ATOM 2803 C C . VAL A 1 349 ? -10.961 20.906 0.64 1 97.25 349 VAL A C 1
ATOM 2805 O O . VAL A 1 349 ? -11.492 21.062 1.744 1 97.25 349 VAL A O 1
ATOM 2808 N N . ALA A 1 350 ? -10.656 21.938 -0.137 1 97.94 350 ALA A N 1
ATOM 2809 C CA . ALA A 1 350 ? -11.25 23.266 -0.123 1 97.94 350 ALA A CA 1
ATOM 2810 C C . ALA A 1 350 ? -10.656 24.125 0.995 1 97.94 350 ALA A C 1
ATOM 2812 O O . ALA A 1 350 ? -11.258 25.109 1.425 1 97.94 350 ALA A O 1
ATOM 2813 N N . GLY A 1 351 ? -9.508 23.766 1.494 1 98.31 351 GLY A N 1
ATOM 2814 C CA . GLY A 1 351 ? -8.891 24.562 2.551 1 98.31 351 GLY A CA 1
ATOM 2815 C C . GLY A 1 351 ? -8.57 25.984 2.127 1 98.31 351 GLY A C 1
ATOM 2816 O O . GLY A 1 351 ? -8.508 26.875 2.963 1 98.31 351 GLY A O 1
ATOM 2817 N N . PHE A 1 352 ? -8.477 26.25 0.84 1 98.5 352 PHE A N 1
ATOM 2818 C CA . PHE A 1 352 ? -8.062 27.562 0.36 1 98.5 352 PHE A CA 1
ATOM 2819 C C . PHE A 1 352 ? -9.203 28.266 -0.364 1 98.5 352 PHE A C 1
ATOM 2821 O O . PHE A 1 352 ? -9.055 29.406 -0.824 1 98.5 352 PHE A O 1
ATOM 2828 N N . MET A 1 353 ? -10.305 27.562 -0.521 1 98.31 353 MET A N 1
ATOM 2829 C CA . MET A 1 353 ? -11.422 28.109 -1.284 1 98.31 353 MET A CA 1
ATOM 2830 C C . MET A 1 353 ? -12.18 29.156 -0.462 1 98.31 353 MET A C 1
ATOM 2832 O O . MET A 1 353 ? -12.539 28.891 0.688 1 98.31 353 MET A O 1
ATOM 2836 N N . GLN A 1 354 ? -12.492 30.281 -1.047 1 98 354 GLN A N 1
ATOM 2837 C CA . GLN A 1 354 ? -13.195 31.344 -0.333 1 98 354 GLN A CA 1
ATOM 2838 C C . GLN A 1 354 ? -14.68 31.328 -0.664 1 98 354 GLN A C 1
ATOM 2840 O O . GLN A 1 354 ? -15.477 31.969 0.027 1 98 354 GLN A O 1
ATOM 2845 N N . ASP A 1 355 ? -15.016 30.688 -1.729 1 98.06 355 ASP A N 1
ATOM 2846 C CA . ASP A 1 355 ? -16.406 30.547 -2.146 1 98.06 355 ASP A CA 1
ATOM 2847 C C . ASP A 1 355 ? -16.609 29.281 -2.977 1 98.06 355 ASP A C 1
ATOM 2849 O O . ASP A 1 355 ? -15.648 28.547 -3.229 1 98.06 355 ASP A O 1
ATOM 2853 N N . ASP A 1 356 ? -17.844 29 -3.34 1 97.88 356 ASP A N 1
ATOM 2854 C CA . ASP A 1 356 ? -18.172 27.734 -3.99 1 97.88 356 ASP A CA 1
ATOM 2855 C C . ASP A 1 356 ? -17.875 27.797 -5.484 1 97.88 356 ASP A C 1
ATOM 2857 O O . ASP A 1 356 ? -18.188 26.859 -6.227 1 97.88 356 ASP A O 1
ATOM 2861 N N . THR A 1 357 ? -17.219 28.922 -6 1 96.81 357 THR A N 1
ATOM 2862 C CA . THR A 1 357 ? -16.75 29 -7.375 1 96.81 357 THR A CA 1
ATOM 2863 C C . THR A 1 357 ? -15.258 28.703 -7.453 1 96.81 357 THR A C 1
ATOM 2865 O O . THR A 1 357 ? -14.68 28.656 -8.539 1 96.81 357 THR A O 1
ATOM 2868 N N . GLY A 1 358 ? -14.633 28.516 -6.305 1 95.81 358 GLY A N 1
ATOM 2869 C CA . GLY A 1 358 ? -13.25 28.078 -6.277 1 95.81 358 GLY A CA 1
ATOM 2870 C C . GLY A 1 358 ? -12.266 29.219 -6.113 1 95.81 358 GLY A C 1
ATOM 2871 O O . GLY A 1 358 ? -11.07 29.062 -6.359 1 95.81 358 GLY A O 1
ATOM 2872 N N . THR A 1 359 ? -12.75 30.391 -5.707 1 97.69 359 THR A N 1
ATOM 2873 C CA . THR A 1 359 ? -11.844 31.5 -5.434 1 97.69 359 THR A CA 1
ATOM 2874 C C . THR A 1 359 ? -10.773 31.094 -4.426 1 97.69 359 THR A C 1
ATOM 2876 O O . THR A 1 359 ? -11.094 30.594 -3.348 1 97.69 359 THR A O 1
ATOM 2879 N N . HIS A 1 360 ? -9.562 31.281 -4.844 1 97.81 360 HIS A N 1
ATOM 2880 C CA . HIS A 1 360 ? -8.422 30.75 -4.102 1 97.81 360 HIS A CA 1
ATOM 2881 C C . HIS A 1 360 ? -7.746 31.828 -3.277 1 97.81 360 HIS A C 1
ATOM 2883 O O . HIS A 1 360 ? -7.465 32.906 -3.787 1 97.81 360 HIS A O 1
ATOM 2889 N N . LEU A 1 361 ? -7.484 31.625 -2.039 1 98.25 361 LEU A N 1
ATOM 2890 C CA . LEU A 1 361 ? -6.605 32.438 -1.198 1 98.25 361 LEU A CA 1
ATOM 2891 C C . LEU A 1 361 ? -5.438 31.594 -0.677 1 98.25 361 LEU A C 1
ATOM 2893 O O . LEU A 1 361 ? -5.625 30.719 0.161 1 98.25 361 LEU A O 1
ATOM 2897 N N . ALA A 1 362 ? -4.277 31.875 -1.109 1 97.81 362 ALA A N 1
ATOM 2898 C CA . ALA A 1 362 ? -3.076 31.125 -0.743 1 97.81 362 ALA A CA 1
ATOM 2899 C C . ALA A 1 362 ? -2.676 31.406 0.703 1 97.81 362 ALA A C 1
ATOM 2901 O O . ALA A 1 362 ? -3.062 32.438 1.274 1 97.81 362 ALA A O 1
ATOM 2902 N N . ALA A 1 363 ? -1.953 30.531 1.304 1 97.94 363 ALA A N 1
ATOM 2903 C CA . ALA A 1 363 ? -1.321 30.781 2.598 1 97.94 363 ALA A CA 1
ATOM 2904 C C . ALA A 1 363 ? -0.365 31.969 2.523 1 97.94 363 ALA A C 1
ATOM 2906 O O . ALA A 1 363 ? 0.231 32.219 1.476 1 97.94 363 ALA A O 1
ATOM 2907 N N . PRO A 1 364 ? -0.183 32.688 3.611 1 97.19 364 PRO A N 1
ATOM 2908 C CA . PRO A 1 364 ? 0.824 33.75 3.627 1 97.19 364 PRO A CA 1
ATOM 2909 C C . PRO A 1 364 ? 2.234 33.219 3.355 1 97.19 364 PRO A C 1
ATOM 2911 O O . PRO A 1 364 ? 2.572 32.125 3.756 1 97.19 364 PRO A O 1
ATOM 2914 N N . ASP A 1 365 ? 3.062 34.062 2.791 1 97.19 365 ASP A N 1
ATOM 2915 C CA . ASP A 1 365 ? 4.426 33.688 2.436 1 97.19 365 ASP A CA 1
ATOM 2916 C C . ASP A 1 365 ? 5.207 33.219 3.66 1 97.19 365 ASP A C 1
ATOM 2918 O O . ASP A 1 365 ? 6.023 32.312 3.568 1 97.19 365 ASP A O 1
ATOM 2922 N N . MET A 1 366 ? 5.004 33.812 4.758 1 96.56 366 MET A N 1
ATOM 2923 C CA . MET A 1 366 ? 5.715 33.469 5.988 1 96.56 366 MET A CA 1
ATOM 2924 C C . MET A 1 366 ? 5.336 32.094 6.484 1 96.56 366 MET A C 1
ATOM 2926 O O . MET A 1 366 ? 6.09 31.453 7.227 1 96.56 366 MET A O 1
ATOM 2930 N N . TYR A 1 367 ? 4.113 31.719 6.145 1 97.5 367 TYR A N 1
ATOM 2931 C CA . TYR A 1 367 ? 3.578 30.453 6.613 1 97.5 367 TYR A CA 1
ATOM 2932 C C . TYR A 1 367 ? 3.154 29.578 5.441 1 97.5 367 TYR A C 1
ATOM 2934 O O . TYR A 1 367 ? 1.984 29.203 5.328 1 97.5 367 TYR A O 1
ATOM 2942 N N . PRO A 1 368 ? 4.109 29.156 4.633 1 96.62 368 PRO A N 1
ATOM 2943 C CA . PRO A 1 368 ? 3.799 28.547 3.338 1 96.62 368 PRO A CA 1
ATOM 2944 C C . PRO A 1 368 ? 3.143 27.172 3.471 1 96.62 368 PRO A C 1
ATOM 2946 O O . PRO A 1 368 ? 2.584 26.656 2.502 1 96.62 368 PRO A O 1
ATOM 2949 N N . TYR A 1 369 ? 3.113 26.562 4.637 1 96.56 369 TYR A N 1
ATOM 2950 C CA . TYR A 1 369 ? 2.609 25.203 4.766 1 96.56 369 TYR A CA 1
ATOM 2951 C C . TYR A 1 369 ? 1.256 25.188 5.465 1 96.56 369 TYR A C 1
ATOM 2953 O O . TYR A 1 369 ? 0.759 24.125 5.84 1 96.56 369 TYR A O 1
ATOM 2961 N N . LEU A 1 370 ? 0.723 26.406 5.711 1 97.75 370 LEU A N 1
ATOM 2962 C CA . LEU A 1 370 ? -0.662 26.469 6.16 1 97.75 370 LEU A CA 1
ATOM 2963 C C . LEU A 1 370 ? -1.602 25.859 5.129 1 97.75 370 LEU A C 1
ATOM 2965 O O . LEU A 1 370 ? -1.47 26.125 3.932 1 97.75 370 LEU A O 1
ATOM 2969 N N . ARG A 1 371 ? -2.564 25.031 5.574 1 97.88 371 ARG A N 1
ATOM 2970 C CA . ARG A 1 371 ? -3.373 24.25 4.637 1 97.88 371 ARG A CA 1
ATOM 2971 C C . ARG A 1 371 ? -4.801 24.781 4.582 1 97.88 371 ARG A C 1
ATOM 2973 O O . ARG A 1 371 ? -5.656 24.203 3.9 1 97.88 371 ARG A O 1
ATOM 2980 N N . CYS A 1 372 ? -5.094 25.844 5.262 1 98.62 372 CYS A N 1
ATOM 2981 C CA . CYS A 1 372 ? -6.449 26.375 5.281 1 98.62 372 CYS A CA 1
ATOM 2982 C C . CYS A 1 372 ? -6.43 27.891 5.488 1 98.62 372 CYS A C 1
ATOM 2984 O O . CYS A 1 372 ? -5.719 28.391 6.363 1 98.62 372 CYS A O 1
ATOM 2986 N N . THR A 1 373 ? -7.125 28.625 4.691 1 98.56 373 THR A N 1
ATOM 2987 C CA . THR A 1 373 ? -7.25 30.062 4.824 1 98.56 373 THR 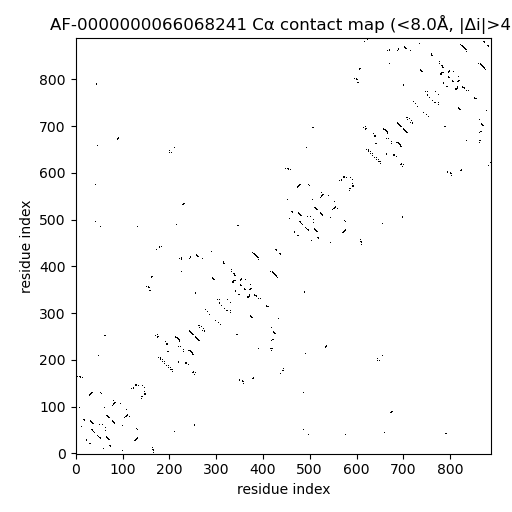A CA 1
ATOM 2988 C C . THR A 1 373 ? -8.719 30.484 4.828 1 98.56 373 THR A C 1
ATOM 2990 O O . THR A 1 373 ? -9.039 31.641 4.508 1 98.56 373 THR A O 1
ATOM 2993 N N . ARG A 1 374 ? -9.547 29.609 5.184 1 98.06 374 ARG A N 1
ATOM 2994 C CA . ARG A 1 374 ? -10.984 29.844 5.156 1 98.06 374 ARG A CA 1
ATOM 2995 C C . ARG A 1 374 ? -11.438 30.609 6.398 1 98.06 374 ARG A C 1
ATOM 2997 O O . ARG A 1 374 ? -10.781 30.562 7.438 1 98.06 374 ARG A O 1
ATOM 3004 N N . ILE A 1 375 ? -12.617 31.297 6.195 1 98.44 375 ILE A N 1
ATOM 3005 C CA . ILE A 1 375 ? -13.391 31.75 7.352 1 98.44 375 ILE A CA 1
ATOM 3006 C C . ILE A 1 375 ? -14.133 30.578 7.969 1 98.44 375 ILE A C 1
ATOM 3008 O O . ILE A 1 375 ? -14.781 29.797 7.262 1 98.44 375 ILE A O 1
ATOM 3012 N N . LEU A 1 376 ? -14.008 30.438 9.289 1 98.5 376 LEU A N 1
ATOM 3013 C CA . LEU A 1 376 ? -14.625 29.312 9.969 1 98.5 376 LEU A CA 1
ATOM 3014 C C . LEU A 1 376 ? -16.141 29.453 10.008 1 98.5 376 LEU A C 1
ATOM 3016 O O . LEU A 1 376 ? -16.656 30.531 10.336 1 98.5 376 LEU A O 1
ATOM 3020 N N . GLU A 1 377 ? -16.797 28.453 9.617 1 98.62 377 GLU A N 1
ATOM 3021 C CA . GLU A 1 377 ? -18.25 28.391 9.594 1 98.62 377 GLU A CA 1
ATOM 3022 C C . GLU A 1 377 ? -18.766 27.141 10.281 1 98.62 377 GLU A C 1
ATOM 3024 O O . GLU A 1 377 ? -18.031 26.156 10.422 1 98.62 377 GLU A O 1
ATOM 3029 N N . PRO A 1 378 ? -20.047 27.203 10.719 1 98.62 378 PRO A N 1
ATOM 3030 C CA . PRO A 1 378 ? -20.594 26.031 11.375 1 98.62 378 PRO A CA 1
ATOM 3031 C C . PRO A 1 378 ? -20.516 24.766 10.508 1 98.62 378 PRO A C 1
ATOM 3033 O O . PRO A 1 378 ? -20.703 24.844 9.289 1 98.62 378 PRO A O 1
ATOM 3036 N N . ARG A 1 379 ? -20.188 23.656 11.164 1 98.62 379 ARG A N 1
ATOM 3037 C CA . ARG A 1 379 ? -20.203 22.297 10.602 1 98.62 379 ARG A CA 1
ATOM 3038 C C . ARG A 1 379 ? -18.875 21.984 9.898 1 98.62 379 ARG A C 1
ATOM 3040 O O . ARG A 1 379 ? -18.719 20.906 9.32 1 98.62 379 ARG A O 1
ATOM 3047 N N . MET A 1 380 ? -17.984 22.953 9.93 1 98.75 380 MET A N 1
ATOM 3048 C CA . MET A 1 380 ? -16.625 22.641 9.484 1 98.75 380 MET A CA 1
ATOM 3049 C C . MET A 1 380 ? -15.906 21.781 10.516 1 98.75 380 MET A C 1
ATOM 3051 O O . MET A 1 380 ? -16.172 21.875 11.711 1 98.75 380 MET A O 1
ATOM 3055 N N . VAL A 1 381 ? -15.109 20.859 10.039 1 98.88 381 VAL A N 1
ATOM 3056 C CA . VAL A 1 381 ? -14.242 20.047 10.875 1 98.88 381 VAL A CA 1
ATOM 3057 C C . VAL A 1 381 ? -12.781 20.312 10.523 1 98.88 381 VAL A C 1
ATOM 3059 O O . VAL A 1 381 ? -12.391 20.25 9.359 1 98.88 381 VAL A O 1
ATOM 3062 N N . LEU A 1 382 ? -11.953 20.609 11.531 1 98.62 382 LEU A N 1
ATOM 3063 C CA . LEU A 1 382 ? -10.555 20.953 11.344 1 98.62 382 LEU A CA 1
ATOM 3064 C C . LEU A 1 382 ? -9.688 20.281 12.406 1 98.62 382 LEU A C 1
ATOM 3066 O O . LEU A 1 382 ? -10.188 19.891 13.461 1 98.62 382 LEU A O 1
ATOM 3070 N N . THR A 1 383 ? -8.461 20.141 12.078 1 98.75 383 THR A N 1
ATOM 3071 C CA . THR A 1 383 ? -7.477 19.766 13.094 1 98.75 383 THR A CA 1
ATOM 3072 C C . THR A 1 383 ? -6.82 21.016 13.68 1 98.75 383 THR A C 1
ATOM 3074 O O . THR A 1 383 ? -6.734 22.047 13.023 1 98.75 383 THR A O 1
ATOM 3077 N N . ILE A 1 384 ? -6.426 20.969 14.906 1 98.81 384 ILE A N 1
ATOM 3078 C CA . ILE A 1 384 ? -5.539 21.906 15.578 1 98.81 384 ILE A CA 1
ATOM 3079 C C . ILE A 1 384 ? -4.301 21.172 16.094 1 98.81 384 ILE A C 1
ATOM 3081 O O . ILE A 1 384 ? -4.379 20.406 17.047 1 98.81 384 ILE A O 1
ATOM 3085 N N . GLU A 1 385 ? -3.189 21.406 15.422 1 98.75 385 GLU A N 1
ATOM 3086 C CA . GLU A 1 385 ? -2.039 20.547 15.656 1 98.75 385 GLU A CA 1
ATOM 3087 C C . GLU A 1 385 ? -0.752 21.359 15.773 1 98.75 385 GLU A C 1
ATOM 3089 O O . GLU A 1 385 ? 0.225 21.094 15.078 1 98.75 385 GLU A O 1
ATOM 3094 N N . PRO A 1 386 ? -0.683 22.234 16.766 1 98.62 386 PRO A N 1
ATOM 3095 C CA . PRO A 1 386 ? 0.582 22.953 16.953 1 98.62 386 PRO A CA 1
ATOM 3096 C C . PRO A 1 386 ? 1.755 22.016 17.234 1 98.62 386 PRO A C 1
ATOM 3098 O O . PRO A 1 386 ? 1.551 20.875 17.672 1 98.62 386 PRO A O 1
ATOM 3101 N N . GLY A 1 387 ? 2.918 22.531 16.906 1 98.25 387 GLY A N 1
ATOM 3102 C CA . GLY A 1 387 ? 4.156 21.812 17.156 1 98.25 387 GLY A CA 1
ATOM 3103 C C . GLY A 1 387 ? 5.293 22.734 17.594 1 98.25 387 GLY A C 1
ATOM 3104 O O . GLY A 1 387 ? 5.184 23.953 17.5 1 98.25 387 GLY A O 1
ATOM 3105 N N . LEU A 1 388 ? 6.324 22.203 18.094 1 98.81 388 LEU A N 1
ATOM 3106 C CA . LEU A 1 388 ? 7.586 22.844 18.453 1 98.81 388 LEU A CA 1
ATOM 3107 C C . LEU A 1 388 ? 8.758 21.891 18.234 1 98.81 388 LEU A C 1
ATOM 3109 O O . LEU A 1 388 ? 8.992 20.984 19.047 1 98.81 388 LEU A O 1
ATOM 3113 N N . TYR A 1 389 ? 9.5 22.203 17.219 1 98.75 389 TYR A N 1
ATOM 3114 C CA . TYR A 1 389 ? 10.508 21.25 16.766 1 98.75 389 TYR A CA 1
ATOM 3115 C C . TYR A 1 389 ? 11.906 21.844 16.891 1 98.75 389 TYR A C 1
ATOM 3117 O O . TYR A 1 389 ? 12.062 23.062 16.969 1 98.75 389 TYR A O 1
ATOM 3125 N N . PHE A 1 390 ? 12.836 20.984 16.922 1 98.5 390 PHE A N 1
ATOM 3126 C CA . PHE A 1 390 ? 14.25 21.328 16.891 1 98.5 390 PHE A CA 1
ATOM 3127 C C . PHE A 1 390 ? 14.938 20.656 15.703 1 98.5 390 PHE A C 1
ATOM 3129 O O . PHE A 1 390 ? 15.492 19.562 15.844 1 98.5 390 PHE A O 1
ATOM 3136 N N . ILE A 1 391 ? 14.875 21.297 14.602 1 98.25 391 ILE A N 1
ATOM 3137 C CA . ILE A 1 391 ? 15.328 20.75 13.328 1 98.25 391 ILE A CA 1
ATOM 3138 C C . ILE A 1 391 ? 16.547 21.531 12.82 1 98.25 391 ILE A C 1
ATOM 3140 O O . ILE A 1 391 ? 16.438 22.734 12.555 1 98.25 391 ILE A O 1
ATOM 3144 N N . GLU A 1 392 ? 17.594 20.891 12.609 1 96.56 392 GLU A N 1
ATOM 3145 C CA . GLU A 1 392 ? 18.859 21.531 12.297 1 96.56 392 GLU A CA 1
ATOM 3146 C C . GLU A 1 392 ? 18.781 22.328 11 1 96.56 392 GLU A C 1
ATOM 3148 O O . GLU A 1 392 ? 19.219 23.469 10.945 1 96.56 392 GLU A O 1
ATOM 3153 N N . SER A 1 393 ? 18.203 21.766 9.953 1 96.38 393 SER A N 1
ATOM 3154 C CA . SER A 1 393 ? 18.188 22.438 8.656 1 96.38 393 SER A CA 1
ATOM 3155 C C . SER A 1 393 ? 17.375 23.719 8.703 1 96.38 393 SER A C 1
ATOM 3157 O O . SER A 1 393 ? 17.609 24.641 7.906 1 96.38 393 SER A O 1
ATOM 3159 N N . LEU A 1 394 ? 16.406 23.859 9.609 1 97.69 394 LEU A N 1
ATOM 3160 C CA . LEU A 1 394 ? 15.594 25.062 9.742 1 97.69 394 LEU A CA 1
ATOM 3161 C C . LEU A 1 394 ? 16.25 26.078 10.664 1 97.69 394 LEU A C 1
ATOM 3163 O O . LEU A 1 394 ? 16.062 27.281 10.516 1 97.69 394 LEU A O 1
ATOM 3167 N N . LEU A 1 395 ? 17.094 25.562 11.602 1 98.06 395 LEU A N 1
ATOM 3168 C CA . LEU A 1 395 ? 17.734 26.406 12.609 1 98.06 395 LEU A CA 1
ATOM 3169 C C . LEU A 1 395 ? 19.062 26.953 12.094 1 98.06 395 LEU A C 1
ATOM 3171 O O . LEU A 1 395 ? 19.469 28.047 12.461 1 98.06 395 LEU A O 1
ATOM 3175 N N . ALA A 1 396 ? 19.672 26.297 11.203 1 97.19 396 ALA A N 1
ATOM 3176 C CA . ALA A 1 396 ? 21.016 26.594 10.734 1 97.19 396 ALA A CA 1
ATOM 3177 C C . ALA A 1 396 ? 21.094 28.016 10.188 1 97.19 396 ALA A C 1
ATOM 3179 O O . ALA A 1 396 ? 22 28.781 10.539 1 97.19 396 ALA A O 1
ATOM 3180 N N . PRO A 1 397 ? 20.188 28.484 9.359 1 97.06 397 PRO A N 1
ATOM 3181 C CA . PRO A 1 397 ? 20.266 29.844 8.836 1 97.06 397 PRO A CA 1
ATOM 3182 C C . PRO A 1 397 ? 20.203 30.906 9.93 1 97.06 397 PRO A C 1
ATOM 3184 O O . PRO A 1 397 ? 20.75 32 9.773 1 97.06 397 PRO A O 1
ATOM 3187 N N . TRP A 1 398 ? 19.578 30.625 11.008 1 97.69 398 TRP A N 1
ATOM 3188 C CA . TRP A 1 398 ? 19.391 31.594 12.094 1 97.69 398 TRP A CA 1
ATOM 3189 C C . TRP A 1 398 ? 20.688 31.75 12.898 1 97.69 398 TRP A C 1
ATOM 3191 O O . TRP A 1 398 ? 20.875 32.781 13.57 1 97.69 398 TRP A O 1
ATOM 3201 N N . ARG A 1 399 ? 21.5 30.719 12.898 1 95.94 399 ARG A N 1
ATOM 3202 C CA . ARG A 1 399 ? 22.797 30.812 13.555 1 95.94 399 ARG A CA 1
ATOM 3203 C C . ARG A 1 399 ? 23.656 31.906 12.922 1 95.94 399 ARG A C 1
ATOM 3205 O O . ARG A 1 399 ? 24.5 32.5 13.586 1 95.94 399 ARG A O 1
ATOM 3212 N N . GLU A 1 400 ? 23.453 32.188 11.672 1 95.62 400 GLU A N 1
ATOM 3213 C CA . GLU A 1 400 ? 24.234 33.188 10.938 1 95.62 400 GLU A CA 1
ATOM 3214 C C . GLU A 1 400 ? 23.469 34.5 10.812 1 95.62 400 GLU A C 1
ATOM 3216 O O . GLU A 1 400 ? 23.969 35.438 10.211 1 95.62 400 GLU A O 1
ATOM 3221 N N . SER A 1 401 ? 22.344 34.594 11.367 1 96.69 401 SER A N 1
ATOM 3222 C CA . SER A 1 401 ? 21.5 35.781 11.234 1 96.69 401 SER A CA 1
ATOM 3223 C C . SER A 1 401 ? 21.844 36.812 12.305 1 96.69 401 SER A C 1
ATOM 3225 O O . SER A 1 401 ? 22.594 36.531 13.234 1 96.69 401 SER A O 1
ATOM 3227 N N . GLU A 1 402 ? 21.25 38 12.148 1 96.75 402 GLU A N 1
ATOM 3228 C CA . GLU A 1 402 ? 21.422 39.062 13.133 1 96.75 402 GLU A CA 1
ATOM 3229 C C . GLU A 1 402 ? 20.734 38.719 14.453 1 96.75 402 GLU A C 1
ATOM 3231 O O . GLU A 1 402 ? 21.016 39.312 15.484 1 96.75 402 GLU A O 1
ATOM 3236 N N . PHE A 1 403 ? 19.922 37.656 14.422 1 97.81 403 PHE A N 1
ATOM 3237 C CA . PHE A 1 403 ? 19.156 37.312 15.609 1 97.81 403 PHE A CA 1
ATOM 3238 C C . PHE A 1 403 ? 19.828 36.156 16.359 1 97.81 403 PHE A C 1
ATOM 3240 O O . PHE A 1 403 ? 19.312 35.688 17.391 1 97.81 403 PHE A O 1
ATOM 3247 N N . SER A 1 404 ? 20.938 35.688 15.906 1 97.75 404 SER A N 1
ATOM 3248 C CA . SER A 1 404 ? 21.625 34.531 16.438 1 97.75 404 SER A CA 1
ATOM 3249 C C . SER A 1 404 ? 21.812 34.625 17.938 1 97.75 404 SER A C 1
ATOM 3251 O O . SER A 1 404 ? 21.656 33.625 18.656 1 97.75 404 SER A O 1
ATOM 3253 N N . LYS A 1 405 ? 22.031 35.812 18.375 1 97.44 405 LYS A N 1
ATOM 3254 C CA . LYS A 1 405 ? 22.375 36.031 19.781 1 97.44 405 LYS A CA 1
ATOM 3255 C C . LYS A 1 405 ? 21.172 35.781 20.688 1 97.44 405 LYS A C 1
ATOM 3257 O O . LYS A 1 405 ? 21.328 35.625 21.906 1 97.44 405 LYS A O 1
ATOM 3262 N N . HIS A 1 406 ? 20.016 35.812 20.125 1 98.31 406 HIS A N 1
ATOM 3263 C CA . HIS A 1 406 ? 18.812 35.656 20.938 1 98.31 406 HIS A CA 1
ATOM 3264 C C . HIS A 1 406 ? 18.484 34.188 21.156 1 98.31 406 HIS A C 1
ATOM 3266 O O . HIS A 1 406 ? 17.641 33.875 22 1 98.31 406 HIS A O 1
ATOM 3272 N N . PHE A 1 407 ? 19.141 33.25 20.438 1 98.62 407 PHE A N 1
ATOM 3273 C CA . PHE A 1 407 ? 18.891 31.828 20.578 1 98.62 407 PHE A CA 1
ATOM 3274 C C . PHE A 1 407 ? 19.844 31.203 21.594 1 98.62 407 PHE A C 1
ATOM 3276 O O . PHE A 1 407 ? 21.047 31.484 21.578 1 98.62 407 PHE A O 1
ATOM 3283 N N . ASP A 1 408 ? 19.375 30.422 22.516 1 98.56 408 ASP A N 1
ATOM 3284 C CA . ASP A 1 408 ? 20.25 29.609 23.359 1 98.56 408 ASP A CA 1
ATOM 3285 C C . ASP A 1 408 ? 20.641 28.312 22.656 1 98.56 408 ASP A C 1
ATOM 3287 O O . ASP A 1 408 ? 20.016 27.266 22.859 1 98.56 408 ASP A O 1
ATOM 3291 N N . TRP A 1 409 ? 21.672 28.344 21.984 1 98.31 409 TRP A N 1
ATOM 3292 C CA . TRP A 1 409 ? 22.094 27.266 21.094 1 98.31 409 TRP A CA 1
ATOM 3293 C C . TRP A 1 409 ? 22.469 26.016 21.891 1 98.31 409 TRP A C 1
ATOM 3295 O O . TRP A 1 409 ? 22.312 24.891 21.406 1 98.31 409 TRP A O 1
ATOM 3305 N N . ASN A 1 410 ? 22.969 26.156 23.094 1 98 410 ASN A N 1
ATOM 3306 C CA . ASN A 1 410 ? 23.266 25.016 23.938 1 98 410 ASN A CA 1
ATOM 3307 C C . ASN A 1 410 ? 21.984 24.281 24.359 1 98 410 ASN A C 1
ATOM 3309 O O . ASN A 1 410 ? 21.922 23.047 24.281 1 98 410 ASN A O 1
ATOM 3313 N N . LYS A 1 411 ? 21.078 25.047 24.781 1 97.75 411 LYS A N 1
ATOM 3314 C CA . LYS A 1 411 ? 19.797 24.469 25.156 1 97.75 411 LYS A CA 1
ATOM 3315 C C . LYS A 1 411 ? 19.125 23.797 23.969 1 97.75 411 LYS A C 1
ATOM 3317 O O . LYS A 1 411 ? 18.578 22.688 24.094 1 97.75 411 LYS A O 1
ATOM 3322 N N . ILE A 1 412 ? 19.125 24.484 22.828 1 98.44 412 ILE A N 1
ATOM 3323 C CA . ILE A 1 412 ? 18.578 23.922 21.609 1 98.44 412 ILE A CA 1
ATOM 3324 C C . ILE A 1 412 ? 19.266 22.594 21.297 1 98.44 412 ILE A C 1
ATOM 3326 O O . ILE A 1 412 ? 18.609 21.625 20.922 1 98.44 412 ILE A O 1
ATOM 3330 N N . GLY A 1 413 ? 20.578 22.516 21.453 1 98 413 GLY A N 1
ATOM 3331 C CA . GLY A 1 413 ? 21.328 21.281 21.234 1 98 413 GLY A CA 1
ATOM 3332 C C . GLY A 1 413 ? 20.844 20.141 22.094 1 98 413 GLY A C 1
ATOM 3333 O O . GLY A 1 413 ? 20.75 19 21.641 1 98 413 GLY A O 1
ATOM 3334 N N . THR A 1 414 ? 20.5 20.438 23.312 1 97.56 414 THR A N 1
ATOM 3335 C CA . THR A 1 414 ? 20.031 19.406 24.234 1 97.56 414 THR A CA 1
ATOM 3336 C C . THR A 1 414 ? 18.609 18.953 23.875 1 97.56 414 THR A C 1
ATOM 3338 O O . THR A 1 414 ? 18.312 17.766 23.922 1 97.56 414 THR A O 1
ATOM 3341 N N . LEU A 1 415 ? 17.766 19.875 23.5 1 98.31 415 LEU A N 1
ATOM 3342 C CA . LEU A 1 415 ? 16.375 19.562 23.219 1 98.31 415 LEU A CA 1
ATOM 3343 C C . LEU A 1 415 ? 16.234 18.875 21.859 1 98.31 415 LEU A C 1
ATOM 3345 O O . LEU A 1 415 ? 15.234 18.203 21.609 1 98.31 415 LEU A O 1
ATOM 3349 N N . LYS A 1 416 ? 17.266 19.047 21 1 98.19 416 LYS A N 1
ATOM 3350 C CA . LYS A 1 416 ? 17.281 18.391 19.688 1 98.19 416 LYS A CA 1
ATOM 3351 C C . LYS A 1 416 ? 17.219 16.875 19.859 1 98.19 416 LYS A C 1
ATOM 3353 O O . LYS A 1 416 ? 16.688 16.172 18.984 1 98.19 416 LYS A O 1
ATOM 3358 N N . LEU A 1 417 ? 17.672 16.359 20.953 1 97.94 417 LEU A N 1
ATOM 3359 C CA . LEU A 1 417 ? 17.719 14.922 21.203 1 97.94 417 LEU A CA 1
ATOM 3360 C C . LEU A 1 417 ? 16.312 14.352 21.406 1 97.94 417 LEU A C 1
ATOM 3362 O O . LEU A 1 417 ? 16.125 13.141 21.344 1 97.94 417 LEU A O 1
ATOM 3366 N N . PHE A 1 418 ? 15.336 15.258 21.625 1 98.5 418 PHE A N 1
ATOM 3367 C CA . PHE A 1 418 ? 13.953 14.836 21.844 1 98.5 418 PHE A CA 1
ATOM 3368 C C . PHE A 1 418 ? 13.148 14.969 20.547 1 98.5 418 PHE A C 1
ATOM 3370 O O . PHE A 1 418 ? 12.031 14.453 20.453 1 98.5 418 PHE A O 1
ATOM 3377 N N . GLY A 1 419 ? 13.734 15.656 19.5 1 98.06 419 GLY A N 1
ATOM 3378 C CA . GLY A 1 419 ? 13.094 15.805 18.203 1 98.06 419 GLY A CA 1
ATOM 3379 C C . GLY A 1 419 ? 12.125 16.969 18.141 1 98.06 419 GLY A C 1
ATOM 3380 O O . GLY A 1 419 ? 12.453 18.031 17.594 1 98.06 419 GLY A O 1
ATOM 3381 N N . GLY A 1 420 ? 10.938 16.812 18.781 1 98.44 420 GLY A N 1
ATOM 3382 C CA . GLY A 1 420 ? 9.914 17.844 18.766 1 98.44 420 GLY A CA 1
ATOM 3383 C C . GLY A 1 420 ? 8.602 17.406 19.375 1 98.44 420 GLY A C 1
ATOM 3384 O O . GLY A 1 420 ? 8.508 16.312 19.938 1 98.44 420 GLY A O 1
ATOM 3385 N N . ILE A 1 421 ? 7.695 18.344 19.422 1 98.81 421 ILE A N 1
ATOM 3386 C CA . ILE A 1 421 ? 6.367 18.141 20 1 98.81 421 ILE A CA 1
ATOM 3387 C C . ILE A 1 421 ? 5.305 18.422 18.922 1 98.81 421 ILE A C 1
ATOM 3389 O O . ILE A 1 421 ? 5.422 19.375 18.156 1 98.81 421 ILE A O 1
ATOM 3393 N N . ARG A 1 422 ? 4.363 17.609 18.828 1 98.75 422 ARG A N 1
ATOM 3394 C CA . ARG A 1 422 ? 3.115 17.859 18.109 1 98.75 422 ARG A CA 1
ATOM 3395 C C . ARG A 1 422 ? 1.922 17.312 18.891 1 98.75 422 ARG A C 1
ATOM 3397 O O . ARG A 1 422 ? 1.984 16.219 19.453 1 98.75 422 ARG A O 1
ATOM 3404 N N . ILE A 1 423 ? 0.951 18.078 19.094 1 98.62 423 ILE A N 1
ATOM 3405 C CA . ILE A 1 423 ? -0.319 17.703 19.703 1 98.62 423 ILE A CA 1
ATOM 3406 C C . ILE A 1 423 ? -1.471 18.078 18.766 1 98.62 423 ILE A C 1
ATOM 3408 O O . ILE A 1 423 ? -1.598 19.234 18.375 1 98.62 423 ILE A O 1
ATOM 3412 N N . GLU A 1 424 ? -2.262 17.078 18.422 1 98.75 424 GLU A N 1
ATOM 3413 C CA . GLU A 1 424 ? -3.279 17.328 17.406 1 98.75 424 GLU A CA 1
ATOM 3414 C C . GLU A 1 424 ? -4.637 16.781 17.844 1 98.75 424 GLU A C 1
ATOM 3416 O O . GLU A 1 424 ? -4.75 15.609 18.219 1 98.75 424 GLU A O 1
ATOM 3421 N N . ASP A 1 425 ? -5.613 17.609 17.844 1 98.62 425 ASP A N 1
ATOM 3422 C CA . ASP A 1 425 ? -7.012 17.266 18.062 1 98.62 425 ASP A CA 1
ATOM 3423 C C . ASP A 1 425 ? -7.863 17.594 16.844 1 98.62 425 ASP A C 1
ATOM 3425 O O . ASP A 1 425 ? -7.457 18.391 15.992 1 98.62 425 ASP A O 1
ATOM 3429 N N . ASN A 1 426 ? -8.977 16.922 16.766 1 98.81 426 ASN A N 1
ATOM 3430 C CA . ASN A 1 426 ? -9.984 17.203 15.734 1 98.81 426 ASN A CA 1
ATOM 3431 C C . ASN A 1 426 ? -11.188 17.938 16.312 1 98.81 426 ASN A C 1
ATOM 3433 O O . ASN A 1 426 ? -11.836 17.438 17.25 1 98.81 426 ASN A O 1
ATOM 3437 N N . ILE A 1 427 ? -11.57 19.078 15.734 1 98.81 427 ILE A N 1
ATOM 3438 C CA . ILE A 1 427 ? -12.641 19.875 16.312 1 98.81 427 ILE A CA 1
ATOM 3439 C C . ILE A 1 427 ? -13.758 20.062 15.297 1 98.81 427 ILE A C 1
ATOM 3441 O O . ILE A 1 427 ? -13.508 20.078 14.086 1 98.81 427 ILE A O 1
ATOM 3445 N N . VAL A 1 428 ? -14.984 20.188 15.75 1 98.75 428 VAL A N 1
ATOM 3446 C CA . VAL A 1 428 ? -16.172 20.562 14.984 1 98.75 428 VAL A CA 1
ATOM 3447 C C . VAL A 1 428 ? -16.594 21.984 15.359 1 98.75 428 VAL A C 1
ATOM 3449 O O . VAL A 1 428 ? -16.75 22.297 16.547 1 98.75 428 VAL A O 1
ATOM 3452 N N . ILE A 1 429 ? -16.75 22.828 14.398 1 98.62 429 ILE A N 1
ATOM 3453 C CA . ILE A 1 429 ? -17.234 24.188 14.625 1 98.62 429 ILE A CA 1
ATOM 3454 C C . ILE A 1 429 ? -18.766 24.188 14.672 1 98.62 429 ILE A C 1
ATOM 3456 O O . ILE A 1 429 ? -19.422 23.812 13.695 1 98.62 429 ILE A O 1
ATOM 3460 N N . HIS A 1 430 ? -19.328 24.547 15.758 1 97.62 430 HIS A N 1
ATOM 3461 C CA . HIS A 1 430 ? -20.75 24.812 15.883 1 97.62 430 HIS A CA 1
ATOM 3462 C C . HIS A 1 430 ? -21.031 26.312 15.938 1 97.62 430 HIS A C 1
ATOM 3464 O O . HIS A 1 430 ? -20.109 27.125 16.031 1 97.62 430 HIS A O 1
ATOM 3470 N N . GLU A 1 431 ? -22.266 26.688 15.836 1 96.56 431 GLU A N 1
ATOM 3471 C CA . GLU A 1 431 ? -22.656 28.094 15.781 1 96.56 431 GLU A CA 1
ATOM 3472 C C . GLU A 1 431 ? -22.125 28.844 17 1 96.56 431 GLU A C 1
ATOM 3474 O O . GLU A 1 431 ? -21.609 29.953 16.859 1 96.56 431 GLU A O 1
ATOM 3479 N N . ASN A 1 432 ? -22.203 28.188 18.203 1 95.19 432 ASN A N 1
ATOM 3480 C CA . ASN A 1 432 ? -21.875 28.938 19.406 1 95.19 432 ASN A CA 1
ATOM 3481 C C . ASN A 1 432 ? -20.859 28.203 20.266 1 95.19 432 ASN A C 1
ATOM 3483 O O . ASN A 1 432 ? -20.672 28.547 21.438 1 95.19 432 ASN A O 1
ATOM 3487 N N . LYS A 1 433 ? -20.25 27.234 19.703 1 96.25 433 LYS A N 1
ATOM 3488 C CA . LYS A 1 433 ? -19.266 26.484 20.469 1 96.25 433 LYS A CA 1
ATOM 3489 C C . LYS A 1 433 ? -18.375 25.656 19.547 1 96.25 433 LYS A C 1
ATOM 3491 O O . LYS A 1 433 ? -18.672 25.484 18.359 1 96.25 433 LYS A O 1
ATOM 3496 N N . VAL A 1 434 ? -17.297 25.203 20.141 1 97.5 434 VAL A N 1
ATOM 3497 C CA . VAL A 1 434 ? -16.406 24.266 19.469 1 97.5 434 VAL A CA 1
ATOM 3498 C C . VAL A 1 434 ? -16.453 22.922 20.172 1 97.5 434 VAL A C 1
ATOM 3500 O O . VAL A 1 434 ? -16.359 22.859 21.406 1 97.5 434 VAL A O 1
ATOM 3503 N N . GLU A 1 435 ? -16.703 21.922 19.391 1 97.94 435 GLU A N 1
ATOM 3504 C CA . GLU A 1 435 ? -16.625 20.547 19.906 1 97.94 435 GLU A CA 1
ATOM 3505 C C . GLU A 1 435 ? -15.258 19.938 19.609 1 97.94 435 GLU A C 1
ATOM 3507 O O . GLU A 1 435 ? -14.836 19.891 18.453 1 97.94 435 GLU A O 1
ATOM 3512 N N . ASN A 1 436 ? -14.555 19.562 20.641 1 98.25 436 ASN A N 1
ATOM 3513 C CA . ASN A 1 436 ? -13.32 18.812 20.453 1 98.25 436 ASN A CA 1
ATOM 3514 C C . ASN A 1 436 ? -13.562 17.297 20.516 1 98.25 436 ASN A C 1
ATOM 3516 O O . ASN A 1 436 ? -13.555 16.719 21.609 1 98.25 436 ASN A O 1
ATOM 3520 N N . MET A 1 437 ? -13.68 16.625 19.328 1 97.69 437 MET A N 1
ATOM 3521 C CA . MET A 1 437 ? -14.031 15.211 19.25 1 97.69 437 MET A CA 1
ATOM 3522 C C . MET A 1 437 ? -12.969 14.352 19.938 1 97.69 437 MET A C 1
ATOM 3524 O O . MET A 1 437 ? -13.281 13.305 20.5 1 97.69 437 MET A O 1
ATOM 3528 N N . THR A 1 438 ? -11.75 14.812 19.906 1 97.5 438 THR A N 1
ATOM 3529 C CA . THR A 1 438 ? -10.641 14.031 20.438 1 97.5 438 THR A CA 1
ATOM 3530 C C . THR A 1 438 ? -10.609 14.102 21.969 1 97.5 438 THR A C 1
ATOM 3532 O O . THR A 1 438 ? -10.578 13.07 22.641 1 97.5 438 THR A O 1
ATOM 3535 N N . ARG A 1 439 ? -10.672 15.344 22.531 1 96.19 439 ARG A N 1
ATOM 3536 C CA . ARG A 1 439 ? -10.578 15.547 23.969 1 96.19 439 ARG A CA 1
ATOM 3537 C C . ARG A 1 439 ? -11.805 14.992 24.688 1 96.19 439 ARG A C 1
ATOM 3539 O O . ARG A 1 439 ? -11.727 14.586 25.844 1 96.19 439 ARG A O 1
ATOM 3546 N N . ASP A 1 440 ? -12.883 14.961 23.969 1 94.94 440 ASP A N 1
ATOM 3547 C CA . ASP A 1 440 ? -14.117 14.445 24.547 1 94.94 440 ASP A CA 1
ATOM 3548 C C . ASP A 1 440 ? -13.984 12.969 24.906 1 94.94 440 ASP A C 1
ATOM 3550 O O . ASP A 1 440 ? -14.758 12.453 25.703 1 94.94 440 ASP A O 1
ATOM 3554 N N . LEU A 1 441 ? -12.992 12.336 24.312 1 94.56 441 LEU A N 1
ATOM 3555 C CA . LEU A 1 441 ? -12.789 10.914 24.562 1 94.56 441 LEU A CA 1
ATOM 3556 C C . LEU A 1 441 ? -11.688 10.703 25.594 1 94.56 441 LEU A C 1
ATOM 3558 O O . LEU A 1 441 ? -11.297 9.562 25.875 1 94.56 441 LEU A O 1
ATOM 3562 N N . GLN A 1 442 ? -11.148 11.703 26.172 1 89.25 442 GLN A N 1
ATOM 3563 C CA . GLN A 1 442 ? -10.266 11.719 27.344 1 89.25 442 GLN A CA 1
ATOM 3564 C C . GLN A 1 442 ? -8.945 11.008 27.031 1 89.25 442 GLN A C 1
ATOM 3566 O 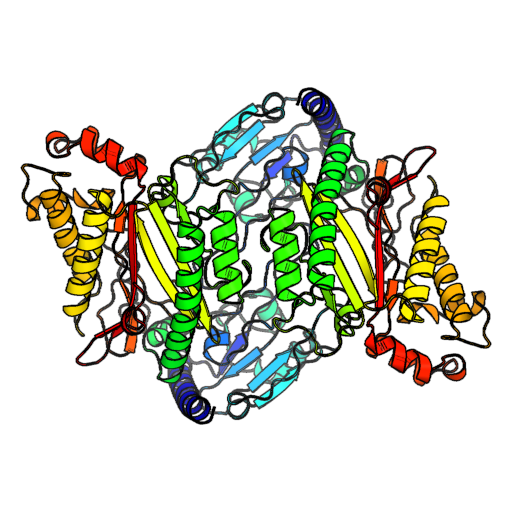O . GLN A 1 442 ? -8.477 10.203 27.844 1 89.25 442 GLN A O 1
ATOM 3571 N N . LEU A 1 443 ? -8.492 11.188 25.859 1 88.38 443 LEU A N 1
ATOM 3572 C CA . LEU A 1 443 ? -7.133 10.75 25.562 1 88.38 443 LEU A CA 1
ATOM 3573 C C . LEU A 1 443 ? -6.121 11.57 26.359 1 88.38 443 LEU A C 1
ATOM 3575 O O . LEU A 1 443 ? -6.172 12.805 26.344 1 88.38 443 LEU A O 1
ATOM 3579 N N . PRO A 1 444 ? -5.285 10.969 27.062 1 80 444 PRO A N 1
ATOM 3580 C CA . PRO A 1 444 ? -4.32 11.758 27.828 1 80 444 PRO A CA 1
ATOM 3581 C C . PRO A 1 444 ? -3.398 12.594 26.938 1 80 444 PRO A C 1
ATOM 3583 O O . PRO A 1 444 ? -3.115 12.203 25.797 1 80 444 PRO A O 1
ATOM 3586 N N . MET B 1 1 ? 30.172 -10.469 4.18 1 68.5 1 MET B N 1
ATOM 3587 C CA . MET B 1 1 ? 30.312 -9.188 3.498 1 68.5 1 MET B CA 1
ATOM 3588 C C . MET B 1 1 ? 31.297 -9.281 2.342 1 68.5 1 MET B C 1
ATOM 3590 O O . MET B 1 1 ? 31 -8.859 1.226 1 68.5 1 MET B O 1
ATOM 3594 N N . GLU B 1 2 ? 32.344 -9.898 2.627 1 72.5 2 GLU B N 1
ATOM 3595 C CA . GLU B 1 2 ? 33.344 -10 1.563 1 72.5 2 GLU B CA 1
ATOM 3596 C C . GLU B 1 2 ? 32.844 -10.906 0.434 1 72.5 2 GLU B C 1
ATOM 3598 O O . GLU B 1 2 ? 33.062 -10.602 -0.743 1 72.5 2 GLU B O 1
ATOM 3603 N N . LYS B 1 3 ? 32.156 -11.961 0.819 1 84 3 LYS B N 1
ATOM 3604 C CA . LYS B 1 3 ? 31.641 -12.867 -0.202 1 84 3 LYS B CA 1
ATOM 3605 C C . LYS B 1 3 ? 30.562 -12.195 -1.041 1 84 3 LYS B C 1
ATOM 3607 O O . LYS B 1 3 ? 30.547 -12.312 -2.268 1 84 3 LYS B O 1
ATOM 3612 N N . LEU B 1 4 ? 29.75 -11.484 -0.416 1 91.88 4 LEU B N 1
ATOM 3613 C CA . LEU B 1 4 ? 28.672 -10.797 -1.129 1 91.88 4 LEU B CA 1
ATOM 3614 C C . LEU B 1 4 ? 29.25 -9.75 -2.078 1 91.88 4 LEU B C 1
ATOM 3616 O O . LEU B 1 4 ? 28.734 -9.57 -3.189 1 91.88 4 LEU B O 1
ATOM 3620 N N . ALA B 1 5 ? 30.328 -9.102 -1.67 1 94.31 5 ALA B N 1
ATOM 3621 C CA . ALA B 1 5 ? 30.969 -8.086 -2.502 1 94.31 5 ALA B CA 1
ATOM 3622 C C . ALA B 1 5 ? 31.516 -8.695 -3.787 1 94.31 5 ALA B C 1
ATOM 3624 O O . ALA B 1 5 ? 31.375 -8.125 -4.867 1 94.31 5 ALA B O 1
ATOM 3625 N N . SER B 1 6 ? 32.188 -9.805 -3.666 1 96.69 6 SER B N 1
ATOM 3626 C CA . SER B 1 6 ? 32.75 -10.469 -4.832 1 96.69 6 SER B CA 1
ATOM 3627 C C . SER B 1 6 ? 31.656 -10.945 -5.789 1 96.69 6 SER B C 1
ATOM 3629 O O . SER B 1 6 ? 31.766 -10.773 -7.004 1 96.69 6 SER B O 1
ATOM 3631 N N . LEU B 1 7 ? 30.625 -11.578 -5.23 1 98 7 LEU B N 1
ATOM 3632 C CA . LEU B 1 7 ? 29.516 -12.039 -6.051 1 98 7 LEU B CA 1
ATOM 3633 C C . LEU B 1 7 ? 28.828 -10.875 -6.754 1 98 7 LEU B C 1
ATOM 3635 O O . LEU B 1 7 ? 28.406 -11 -7.906 1 98 7 LEU B O 1
ATOM 3639 N N . TYR B 1 8 ? 28.781 -9.781 -6.051 1 98.31 8 TYR B N 1
ATOM 3640 C CA . TYR B 1 8 ? 28.156 -8.594 -6.625 1 98.31 8 TYR B CA 1
ATOM 3641 C C . TYR B 1 8 ? 28.984 -8.055 -7.793 1 98.31 8 TYR B C 1
ATOM 3643 O O . TYR B 1 8 ? 28.438 -7.645 -8.812 1 98.31 8 TYR B O 1
ATOM 3651 N N . HIS B 1 9 ? 30.297 -8.031 -7.68 1 97.81 9 HIS B N 1
ATOM 3652 C CA . HIS B 1 9 ? 31.172 -7.625 -8.773 1 97.81 9 HIS B CA 1
ATOM 3653 C C . HIS B 1 9 ? 30.922 -8.461 -10.023 1 97.81 9 HIS B C 1
ATOM 3655 O O . HIS B 1 9 ? 30.828 -7.918 -11.125 1 97.81 9 HIS B O 1
ATOM 3661 N N . GLU B 1 10 ? 30.812 -9.734 -9.844 1 98.25 10 GLU B N 1
ATOM 3662 C CA . GLU B 1 10 ? 30.531 -10.633 -10.961 1 98.25 10 GLU B CA 1
ATOM 3663 C C . GLU B 1 10 ? 29.141 -10.359 -11.547 1 98.25 10 GLU B C 1
ATOM 3665 O O . GLU B 1 10 ? 28.953 -10.445 -12.766 1 98.25 10 GLU B O 1
ATOM 3670 N N . HIS B 1 11 ? 28.203 -10.102 -10.664 1 98.62 11 HIS B N 1
ATOM 3671 C CA . HIS B 1 11 ? 26.844 -9.758 -11.07 1 98.62 11 HIS B CA 1
ATOM 3672 C C . HIS B 1 11 ? 26.828 -8.523 -11.969 1 98.62 11 HIS B C 1
ATOM 3674 O O . HIS B 1 11 ? 26.219 -8.531 -13.031 1 98.62 11 HIS B O 1
ATOM 3680 N N . ILE B 1 12 ? 27.547 -7.469 -11.617 1 98.5 12 ILE B N 1
ATOM 3681 C CA . ILE B 1 12 ? 27.625 -6.23 -12.383 1 98.5 12 ILE B CA 1
ATOM 3682 C C . ILE B 1 12 ? 28.281 -6.5 -13.734 1 98.5 12 ILE B C 1
ATOM 3684 O O . ILE B 1 12 ? 27.844 -5.977 -14.766 1 98.5 12 ILE B O 1
ATOM 3688 N N . SER B 1 13 ? 29.312 -7.324 -13.719 1 98.38 13 SER B N 1
ATOM 3689 C CA . SER B 1 13 ? 29.969 -7.695 -14.969 1 98.38 13 SER B CA 1
ATOM 3690 C C . SER B 1 13 ? 28.984 -8.359 -15.93 1 98.38 13 SER B C 1
ATOM 3692 O O . SER B 1 13 ? 28.969 -8.055 -17.125 1 98.38 13 SER B O 1
ATOM 3694 N N . THR B 1 14 ? 28.188 -9.25 -15.414 1 98.69 14 THR B N 1
ATOM 3695 C CA . THR B 1 14 ? 27.188 -9.938 -16.219 1 98.69 14 THR B CA 1
ATOM 3696 C C . THR B 1 14 ? 26.172 -8.945 -16.781 1 98.69 14 THR B C 1
ATOM 3698 O O . THR B 1 14 ? 25.844 -8.992 -17.969 1 98.69 14 THR B O 1
ATOM 3701 N N . LEU B 1 15 ? 25.672 -8.016 -15.945 1 98.75 15 LEU B N 1
ATOM 3702 C CA . LEU B 1 15 ? 24.688 -7.027 -16.391 1 98.75 15 LEU B CA 1
ATOM 3703 C C . LEU B 1 15 ? 25.297 -6.102 -17.438 1 98.75 15 LEU B C 1
ATOM 3705 O O . LEU B 1 15 ? 24.609 -5.703 -18.391 1 98.75 15 LEU B O 1
ATOM 3709 N N . GLN B 1 16 ? 26.547 -5.762 -17.281 1 98.44 16 GLN B N 1
ATOM 3710 C CA . GLN B 1 16 ? 27.234 -4.934 -18.266 1 98.44 16 GLN B CA 1
ATOM 3711 C C . GLN B 1 16 ? 27.312 -5.641 -19.609 1 98.44 16 GLN B C 1
ATOM 3713 O O . GLN B 1 16 ? 27.047 -5.043 -20.656 1 98.44 16 GLN B O 1
ATOM 3718 N N . GLN B 1 17 ? 27.656 -6.871 -19.594 1 98.5 17 GLN B N 1
ATOM 3719 C CA . GLN B 1 17 ? 27.734 -7.645 -20.828 1 98.5 17 GLN B CA 1
ATOM 3720 C C . GLN B 1 17 ? 26.375 -7.715 -21.516 1 98.5 17 GLN B C 1
ATOM 3722 O O . GLN B 1 17 ? 26.281 -7.531 -22.734 1 98.5 17 GLN B O 1
ATOM 3727 N N . ARG B 1 18 ? 25.328 -8.023 -20.766 1 98.69 18 ARG B N 1
ATOM 3728 C CA . ARG B 1 18 ? 23.984 -8.07 -21.297 1 98.69 18 ARG B CA 1
ATOM 3729 C C . ARG B 1 18 ? 23.578 -6.719 -21.891 1 98.69 18 ARG B C 1
ATOM 3731 O O . ARG B 1 18 ? 22.953 -6.656 -22.953 1 98.69 18 ARG B O 1
ATOM 3738 N N . THR B 1 19 ? 23.906 -5.672 -21.156 1 98.62 19 THR B N 1
ATOM 3739 C CA . THR B 1 19 ? 23.562 -4.328 -21.594 1 98.62 19 THR B CA 1
ATOM 3740 C C . THR B 1 19 ? 24.312 -3.986 -22.891 1 98.62 19 THR B C 1
ATOM 3742 O O . THR B 1 19 ? 23.719 -3.418 -23.812 1 98.62 19 THR B O 1
ATOM 3745 N N . CYS B 1 20 ? 25.609 -4.348 -22.953 1 98.12 20 CYS B N 1
ATOM 3746 C CA . CYS B 1 20 ? 26.391 -4.117 -24.172 1 98.12 20 CYS B CA 1
ATOM 3747 C C . CYS B 1 20 ? 25.703 -4.742 -25.375 1 98.12 20 CYS B C 1
ATOM 3749 O O . CYS B 1 20 ? 25.562 -4.102 -26.422 1 98.12 20 CYS B O 1
ATOM 3751 N N . GLU B 1 21 ? 25.281 -5.934 -25.219 1 98.31 21 GLU B N 1
ATOM 3752 C CA . GLU B 1 21 ? 24.625 -6.648 -26.312 1 98.31 21 GLU B CA 1
ATOM 3753 C C . GLU B 1 21 ? 23.281 -6 -26.688 1 98.31 21 GLU B C 1
ATOM 3755 O O . GLU B 1 21 ? 22.984 -5.816 -27.859 1 98.31 21 GLU B O 1
ATOM 3760 N N . ALA B 1 22 ? 22.438 -5.656 -25.703 1 98.25 22 ALA B N 1
ATOM 3761 C CA . ALA B 1 22 ? 21.156 -5.012 -25.938 1 98.25 22 ALA B CA 1
ATOM 3762 C C . ALA B 1 22 ? 21.328 -3.701 -26.703 1 98.25 22 ALA B C 1
ATOM 3764 O O . ALA B 1 22 ? 20.578 -3.412 -27.641 1 98.25 22 ALA B O 1
ATOM 3765 N N . LEU B 1 23 ? 22.328 -2.967 -26.266 1 97.88 23 LEU B N 1
ATOM 3766 C CA . LEU B 1 23 ? 22.594 -1.678 -26.891 1 97.88 23 LEU B CA 1
ATOM 3767 C C . LEU B 1 23 ? 23.047 -1.86 -28.328 1 97.88 23 LEU B C 1
ATOM 3769 O O . LEU B 1 23 ? 22.562 -1.176 -29.234 1 97.88 23 LEU B O 1
ATOM 3773 N N . ALA B 1 24 ? 23.938 -2.77 -28.562 1 97.69 24 ALA B N 1
ATOM 3774 C CA . ALA B 1 24 ? 24.453 -3.021 -29.906 1 97.69 24 ALA B CA 1
ATOM 3775 C C . ALA B 1 24 ? 23.359 -3.465 -30.859 1 97.69 24 ALA B C 1
ATOM 3777 O O . ALA B 1 24 ? 23.25 -2.963 -31.969 1 97.69 24 ALA B O 1
ATOM 3778 N N . ARG B 1 25 ? 22.547 -4.277 -30.438 1 97.12 25 ARG B N 1
ATOM 3779 C CA . ARG B 1 25 ? 21.469 -4.828 -31.266 1 97.12 25 ARG B CA 1
ATOM 3780 C C . ARG B 1 25 ? 20.453 -3.754 -31.641 1 97.12 25 ARG B C 1
ATOM 3782 O O . ARG B 1 25 ? 19.812 -3.838 -32.688 1 97.12 25 ARG B O 1
ATOM 3789 N N . ASN B 1 26 ? 20.297 -2.77 -30.766 1 96.5 26 ASN B N 1
ATOM 3790 C CA . ASN B 1 26 ? 19.219 -1.8 -30.953 1 96.5 26 ASN B CA 1
ATOM 3791 C C . ASN B 1 26 ? 19.766 -0.417 -31.297 1 96.5 26 ASN B C 1
ATOM 3793 O O . ASN B 1 26 ? 19.016 0.551 -31.391 1 96.5 26 ASN B O 1
ATOM 3797 N N . GLN B 1 27 ? 21.031 -0.302 -31.438 1 95.56 27 GLN B N 1
ATOM 3798 C CA . GLN B 1 27 ? 21.719 0.911 -31.859 1 95.56 27 GLN B CA 1
ATOM 3799 C C . GLN B 1 27 ? 21.5 2.051 -30.875 1 95.56 27 GLN B C 1
ATOM 3801 O O . GLN B 1 27 ? 21.109 3.156 -31.266 1 95.56 27 GLN B O 1
ATOM 3806 N N . PHE B 1 28 ? 21.594 1.736 -29.625 1 97.19 28 PHE B N 1
ATOM 3807 C CA . PHE B 1 28 ? 21.609 2.74 -28.578 1 97.19 28 PHE B CA 1
ATOM 3808 C C . PHE B 1 28 ? 23.016 2.898 -27.984 1 97.19 28 PHE B C 1
ATOM 3810 O O . PHE B 1 28 ? 23.828 1.975 -28.062 1 97.19 28 PHE B O 1
ATOM 3817 N N . ASP B 1 29 ? 23.234 4.043 -27.453 1 96 29 ASP B N 1
ATOM 3818 C CA . ASP B 1 29 ? 24.531 4.312 -26.844 1 96 29 ASP B CA 1
ATOM 3819 C C . ASP B 1 29 ? 24.531 3.938 -25.359 1 96 29 ASP B C 1
ATOM 3821 O O . ASP B 1 29 ? 25.578 3.59 -24.812 1 96 29 ASP B O 1
ATOM 3825 N N . ALA B 1 30 ? 23.406 4.031 -24.719 1 96.69 30 ALA B N 1
ATOM 3826 C CA . ALA B 1 30 ? 23.312 3.785 -23.281 1 96.69 30 ALA B CA 1
ATOM 3827 C C . ALA B 1 30 ? 21.859 3.59 -22.859 1 96.69 30 ALA B C 1
ATOM 3829 O O . ALA B 1 30 ? 20.938 3.803 -23.641 1 96.69 30 ALA B O 1
ATOM 3830 N N . LEU B 1 31 ? 21.719 3.061 -21.672 1 97.62 31 LEU B N 1
ATOM 3831 C CA . LEU B 1 31 ? 20.438 3.049 -20.969 1 97.62 31 LEU B CA 1
ATOM 3832 C C . LEU B 1 31 ? 20.438 4.055 -19.828 1 97.62 31 LEU B C 1
ATOM 3834 O O . LEU B 1 31 ? 21.438 4.211 -19.125 1 97.62 31 LEU B O 1
ATOM 3838 N N . LEU B 1 32 ? 19.359 4.773 -19.703 1 97.06 32 LEU B N 1
ATOM 3839 C CA . LEU B 1 32 ? 19.031 5.543 -18.5 1 97.06 32 LEU B CA 1
ATOM 3840 C C . LEU B 1 32 ? 17.859 4.926 -17.766 1 97.06 32 LEU B C 1
ATOM 3842 O O . LEU B 1 32 ? 16.719 5.008 -18.219 1 97.06 32 LEU B O 1
ATOM 3846 N N . ILE B 1 33 ? 18.141 4.34 -16.609 1 98.38 33 ILE B N 1
ATOM 3847 C CA . ILE B 1 33 ? 17.141 3.586 -15.867 1 98.38 33 ILE B CA 1
ATOM 3848 C C . ILE B 1 33 ? 16.672 4.395 -14.656 1 98.38 33 ILE B C 1
ATOM 3850 O O . ILE B 1 33 ? 17.484 4.738 -13.789 1 98.38 33 ILE B O 1
ATOM 3854 N N . HIS B 1 34 ? 15.43 4.672 -14.609 1 98.19 34 HIS B N 1
ATOM 3855 C CA . HIS B 1 34 ? 14.789 5.469 -13.57 1 98.19 34 HIS B CA 1
ATOM 3856 C C . HIS B 1 34 ? 14.234 4.582 -12.461 1 98.19 34 HIS B C 1
ATOM 3858 O O . HIS B 1 34 ? 13.555 3.592 -12.727 1 98.19 34 HIS B O 1
ATOM 3864 N N . SER B 1 35 ? 14.586 4.906 -11.172 1 98.62 35 SER B N 1
ATOM 3865 C CA . SER B 1 35 ? 14.078 4.098 -10.062 1 98.62 35 SER B CA 1
ATOM 3866 C C . SER B 1 35 ? 12.555 4.184 -9.977 1 98.62 35 SER B C 1
ATOM 3868 O O . SER B 1 35 ? 11.898 3.23 -9.547 1 98.62 35 SER B O 1
ATOM 3870 N N . GLY B 1 36 ? 12.047 5.262 -10.375 1 98 36 GLY B N 1
ATOM 3871 C CA . GLY B 1 36 ? 10.617 5.52 -10.297 1 98 36 GLY B CA 1
ATOM 3872 C C . GLY B 1 36 ? 10.281 6.77 -9.5 1 98 36 GLY B C 1
ATOM 3873 O O . GLY B 1 36 ? 11.18 7.453 -9 1 98 36 GLY B O 1
ATOM 3874 N N . GLU B 1 37 ? 8.992 7.117 -9.477 1 96.62 37 GLU B N 1
ATOM 3875 C CA . GLU B 1 37 ? 8.445 8.258 -8.742 1 96.62 37 GLU B CA 1
ATOM 3876 C C . GLU B 1 37 ? 7.227 7.855 -7.922 1 96.62 37 GLU B C 1
ATOM 3878 O O . GLU B 1 37 ? 6.633 6.801 -8.156 1 96.62 37 GLU B O 1
ATOM 3883 N N . LEU B 1 38 ? 6.957 8.656 -6.926 1 95.88 38 LEU B N 1
ATOM 3884 C CA . LEU B 1 38 ? 5.727 8.469 -6.168 1 95.88 38 LEU B CA 1
ATOM 3885 C C . LEU B 1 38 ? 4.504 8.742 -7.039 1 95.88 38 LEU B C 1
ATOM 3887 O O . LEU B 1 38 ? 4.512 9.672 -7.848 1 95.88 38 LEU B O 1
ATOM 3891 N N . GLN B 1 39 ? 3.471 7.926 -6.879 1 95.44 39 GLN B N 1
ATOM 3892 C CA . GLN B 1 39 ? 2.205 8.109 -7.586 1 95.44 39 GLN B CA 1
ATOM 3893 C C . GLN B 1 39 ? 1.131 8.656 -6.652 1 95.44 39 GLN B C 1
ATOM 3895 O O . GLN B 1 39 ? 0.861 8.078 -5.598 1 95.44 39 GLN B O 1
ATOM 3900 N N . HIS B 1 40 ? 0.45 9.703 -7.062 1 95.12 40 HIS B N 1
ATOM 3901 C CA . HIS B 1 40 ? -0.564 10.344 -6.234 1 95.12 40 HIS B CA 1
ATOM 3902 C C . HIS B 1 40 ? -1.887 9.594 -6.297 1 95.12 40 HIS B C 1
ATOM 3904 O O . HIS B 1 40 ? -2.238 9.031 -7.336 1 95.12 40 HIS B O 1
ATOM 3910 N N . ILE B 1 41 ? -2.602 9.602 -5.219 1 97.12 41 ILE B N 1
ATOM 3911 C CA . ILE B 1 41 ? -3.986 9.141 -5.184 1 97.12 41 ILE B CA 1
ATOM 3912 C C . ILE B 1 41 ? -4.898 10.195 -5.797 1 97.12 41 ILE B C 1
ATOM 3914 O O . ILE B 1 41 ? -4.668 11.398 -5.625 1 97.12 41 ILE B O 1
ATOM 3918 N N . PHE B 1 42 ? -5.98 9.797 -6.496 1 97.69 42 PHE B N 1
ATOM 3919 C CA . PHE B 1 42 ? -6.887 10.688 -7.215 1 97.69 42 PHE B CA 1
ATOM 3920 C C . PHE B 1 42 ? -7.488 11.727 -6.277 1 97.69 42 PHE B C 1
ATOM 3922 O O . PHE B 1 42 ? -8.094 11.375 -5.262 1 97.69 42 PHE B O 1
ATOM 3929 N N . LEU B 1 43 ? -7.34 13.039 -6.621 1 96.81 43 LEU B N 1
ATOM 3930 C CA . LEU B 1 43 ? -7.867 14.219 -5.941 1 96.81 43 LEU B CA 1
ATOM 3931 C C . LEU B 1 43 ? -7.375 14.281 -4.5 1 96.81 43 LEU B C 1
ATOM 3933 O O . LEU B 1 43 ? -8.055 14.836 -3.631 1 96.81 43 LEU B O 1
ATOM 3937 N N . ASP B 1 44 ? -6.211 13.664 -4.18 1 96.44 44 ASP B N 1
ATOM 3938 C CA . ASP B 1 44 ? -5.633 13.609 -2.838 1 96.44 44 ASP B CA 1
ATOM 3939 C C . ASP B 1 44 ? -4.172 14.055 -2.852 1 96.44 44 ASP B C 1
ATOM 3941 O O . ASP B 1 44 ? -3.537 14.086 -3.908 1 96.44 44 ASP B O 1
ATOM 3945 N N . ASP B 1 45 ? -3.666 14.555 -1.797 1 95.06 45 ASP B N 1
ATOM 3946 C CA . ASP B 1 45 ? -2.258 14.93 -1.728 1 95.06 45 ASP B CA 1
ATOM 3947 C C . ASP B 1 45 ? -1.408 13.781 -1.183 1 95.06 45 ASP B C 1
ATOM 3949 O O . ASP B 1 45 ? -0.202 13.938 -0.979 1 95.06 45 ASP B O 1
ATOM 3953 N N . ARG B 1 46 ? -1.962 12.672 -0.97 1 95.5 46 ARG B N 1
ATOM 3954 C CA . ARG B 1 46 ? -1.241 11.477 -0.553 1 95.5 46 ARG B CA 1
ATOM 3955 C C . ARG B 1 46 ? -0.798 10.656 -1.76 1 95.5 46 ARG B C 1
ATOM 3957 O O . ARG B 1 46 ? -1.359 10.789 -2.85 1 95.5 46 ARG B O 1
ATOM 3964 N N . ASP B 1 47 ? 0.17 9.711 -1.499 1 96.62 47 ASP B N 1
ATOM 3965 C CA . ASP B 1 47 ? 0.713 8.844 -2.541 1 96.62 47 ASP B CA 1
ATOM 3966 C C . ASP B 1 47 ? 0.481 7.371 -2.205 1 96.62 47 ASP B C 1
ATOM 3968 O O . ASP B 1 47 ? 0.301 7.016 -1.038 1 96.62 47 ASP B O 1
ATOM 3972 N N . TYR B 1 48 ? 0.482 6.508 -3.254 1 97.06 48 TYR B N 1
ATOM 3973 C CA . TYR B 1 48 ? 0.628 5.07 -3.055 1 97.06 48 TYR B CA 1
ATOM 3974 C C . TYR B 1 48 ? 2.014 4.734 -2.516 1 97.06 48 TYR B C 1
ATOM 3976 O O . TYR B 1 48 ? 2.955 5.512 -2.674 1 97.06 48 TYR B O 1
ATOM 3984 N N . PRO B 1 49 ? 2.105 3.574 -1.774 1 96.69 49 PRO B N 1
ATOM 3985 C CA . PRO B 1 49 ? 3.453 3.162 -1.373 1 96.69 49 PRO B CA 1
ATOM 3986 C C . PRO B 1 49 ? 4.41 3.037 -2.557 1 96.69 49 PRO B C 1
ATOM 3988 O O . PRO B 1 49 ? 4.008 2.6 -3.639 1 96.69 49 PRO B O 1
ATOM 3991 N N . PHE B 1 50 ? 5.66 3.508 -2.455 1 96.88 50 PHE B N 1
ATOM 3992 C CA . PHE B 1 50 ? 6.637 3.484 -3.539 1 96.88 50 PHE B CA 1
ATOM 3993 C C . PHE B 1 50 ? 6.98 2.053 -3.926 1 96.88 50 PHE B C 1
ATOM 3995 O O . PHE B 1 50 ? 7.184 1.2 -3.059 1 96.88 50 PHE B O 1
ATOM 4002 N N . LYS B 1 51 ? 6.945 1.773 -5.195 1 97.75 51 LYS B N 1
ATOM 4003 C CA . LYS B 1 51 ? 7.445 0.524 -5.762 1 97.75 51 LYS B CA 1
ATOM 4004 C C . LYS B 1 51 ? 8.547 0.788 -6.785 1 97.75 51 LYS B C 1
ATOM 4006 O O . LYS B 1 51 ? 8.297 1.407 -7.824 1 97.75 51 LYS B O 1
ATOM 4011 N N . VAL B 1 52 ? 9.703 0.305 -6.559 1 98.25 52 VAL B N 1
ATOM 4012 C CA . VAL B 1 52 ? 10.875 0.584 -7.375 1 98.25 52 VAL B CA 1
ATOM 4013 C C . VAL B 1 52 ? 10.781 -0.169 -8.695 1 98.25 52 VAL B C 1
ATOM 4015 O O . VAL B 1 52 ? 10.227 -1.271 -8.75 1 98.25 52 VAL B O 1
ATOM 4018 N N . ASN B 1 53 ? 11.359 0.409 -9.727 1 98.44 53 ASN B N 1
ATOM 4019 C CA . ASN B 1 53 ? 11.531 -0.213 -11.039 1 98.44 53 ASN B CA 1
ATOM 4020 C C . ASN B 1 53 ? 12.414 -1.459 -10.953 1 98.44 53 ASN B C 1
ATOM 4022 O O . ASN B 1 53 ? 13.57 -1.381 -10.547 1 98.44 53 ASN B O 1
ATOM 4026 N N . ALA B 1 54 ? 11.82 -2.584 -11.414 1 98.38 54 ALA B N 1
ATOM 4027 C CA . ALA B 1 54 ? 12.555 -3.842 -11.32 1 98.38 54 ALA B CA 1
ATOM 4028 C C . ALA B 1 54 ? 13.859 -3.777 -12.109 1 98.38 54 ALA B C 1
ATOM 4030 O O . ALA B 1 54 ? 14.867 -4.367 -11.711 1 98.38 54 ALA B O 1
ATOM 4031 N N . CYS B 1 55 ? 13.898 -3.037 -13.25 1 98.56 55 CYS B N 1
ATOM 4032 C CA . CYS B 1 55 ? 15.102 -2.898 -14.062 1 98.56 55 CYS B CA 1
ATOM 4033 C C . CYS B 1 55 ? 16.172 -2.104 -13.32 1 98.56 55 CYS B C 1
ATOM 4035 O O . CYS B 1 55 ? 17.359 -2.277 -13.57 1 98.56 55 CYS B O 1
ATOM 4037 N N . PHE B 1 56 ? 15.727 -1.234 -12.414 1 98.81 56 PHE B N 1
ATOM 4038 C CA . PHE B 1 56 ? 16.641 -0.432 -11.609 1 98.81 56 PHE B CA 1
ATOM 4039 C C . PHE B 1 56 ? 17.234 -1.261 -10.477 1 98.81 56 PHE B C 1
ATOM 4041 O O . PHE B 1 56 ? 18.453 -1.328 -10.328 1 98.81 56 PHE B O 1
ATOM 4048 N N . LYS B 1 57 ? 16.406 -1.96 -9.727 1 98.56 57 LYS B N 1
ATOM 4049 C CA . LYS B 1 57 ? 16.891 -2.693 -8.562 1 98.56 57 LYS B CA 1
ATOM 4050 C C . LYS B 1 57 ? 17.609 -3.967 -8.984 1 98.56 57 LYS B C 1
ATOM 4052 O O . LYS B 1 57 ? 18.25 -4.625 -8.156 1 98.56 57 LYS B O 1
ATOM 4057 N N . ALA B 1 58 ? 17.547 -4.32 -10.25 1 98.62 58 ALA B N 1
ATOM 4058 C CA . ALA B 1 58 ? 18.406 -5.383 -10.758 1 98.62 58 ALA B CA 1
ATOM 4059 C C . ALA B 1 58 ? 19.875 -5 -10.633 1 98.62 58 ALA B C 1
ATOM 4061 O O . ALA B 1 58 ? 20.75 -5.867 -10.484 1 98.62 58 ALA B O 1
ATOM 4062 N N . TRP B 1 59 ? 20.219 -3.701 -10.719 1 98.69 59 TRP B N 1
ATOM 4063 C CA . TRP B 1 59 ? 21.578 -3.205 -10.75 1 98.69 59 TRP B CA 1
ATOM 4064 C C . TRP B 1 59 ? 22.078 -2.848 -9.352 1 98.69 59 TRP B C 1
ATOM 4066 O O . TRP B 1 59 ? 23.234 -3.105 -9.008 1 98.69 59 TRP B O 1
ATOM 4076 N N . VAL B 1 60 ? 21.219 -2.225 -8.562 1 98.44 60 VAL B N 1
ATOM 4077 C CA . VAL B 1 60 ? 21.625 -1.738 -7.246 1 98.44 60 VAL B CA 1
ATOM 4078 C C . VAL B 1 60 ? 20.578 -2.115 -6.203 1 98.44 60 VAL B C 1
ATOM 4080 O O . VAL B 1 60 ? 19.375 -2.049 -6.469 1 98.44 60 VAL B O 1
ATOM 4083 N N . PRO B 1 61 ? 21 -2.594 -5.008 1 97.88 61 PRO B N 1
ATOM 4084 C CA . PRO B 1 61 ? 20.047 -2.996 -3.975 1 97.88 61 PRO B CA 1
ATOM 4085 C C . PRO B 1 61 ? 19.422 -1.804 -3.262 1 97.88 61 PRO B C 1
ATOM 4087 O O . PRO B 1 61 ? 19.375 -1.767 -2.029 1 97.88 61 PRO B O 1
ATOM 4090 N N . VAL B 1 62 ? 18.938 -0.812 -3.982 1 97.88 62 VAL B N 1
ATOM 4091 C CA . VAL B 1 62 ? 18.188 0.353 -3.543 1 97.88 62 VAL B CA 1
ATOM 4092 C C . VAL B 1 62 ? 16.703 0.178 -3.91 1 97.88 62 VAL B C 1
ATOM 4094 O O . VAL B 1 62 ? 16.328 0.363 -5.066 1 97.88 62 VAL B O 1
ATOM 4097 N N . THR B 1 63 ? 15.914 -0.148 -2.904 1 97.5 63 THR B N 1
ATOM 4098 C CA . THR B 1 63 ? 14.555 -0.589 -3.221 1 97.5 63 THR B CA 1
ATOM 4099 C C . THR B 1 63 ? 13.531 0.405 -2.693 1 97.5 63 THR B C 1
ATOM 4101 O O . THR B 1 63 ? 12.336 0.289 -2.99 1 97.5 63 THR B O 1
ATOM 4104 N N . LYS B 1 64 ? 13.922 1.48 -2.02 1 96.31 64 LYS B N 1
ATOM 4105 C CA . LYS B 1 64 ? 12.938 2.312 -1.333 1 96.31 64 LYS B CA 1
ATOM 4106 C C . LYS B 1 64 ? 13.117 3.785 -1.693 1 96.31 64 LYS B C 1
ATOM 4108 O O . LYS B 1 64 ? 12.469 4.656 -1.107 1 96.31 64 LYS B O 1
ATOM 4113 N N . VAL B 1 65 ? 14.039 4.145 -2.576 1 97.81 65 VAL B N 1
ATOM 4114 C CA . VAL B 1 65 ? 14.352 5.543 -2.854 1 97.81 65 VAL B CA 1
ATOM 4115 C C . VAL B 1 65 ? 13.844 5.922 -4.242 1 97.81 65 VAL B C 1
ATOM 4117 O O . VAL B 1 65 ? 14.359 5.438 -5.25 1 97.81 65 VAL B O 1
ATOM 4120 N N . PRO B 1 66 ? 12.844 6.781 -4.34 1 97.62 66 PRO B N 1
ATOM 4121 C CA . PRO B 1 66 ? 12.406 7.297 -5.637 1 97.62 66 PRO B CA 1
ATOM 4122 C C . PRO B 1 66 ? 13.375 8.32 -6.223 1 97.62 66 PRO B C 1
ATOM 4124 O O . PRO B 1 66 ? 14.32 8.742 -5.543 1 97.62 66 PRO B O 1
ATOM 4127 N N . ASN B 1 67 ? 13.258 8.656 -7.492 1 97.56 67 ASN B N 1
ATOM 4128 C CA . ASN B 1 67 ? 13.93 9.75 -8.18 1 97.56 67 ASN B CA 1
ATOM 4129 C C . ASN B 1 67 ? 15.43 9.492 -8.312 1 97.56 67 ASN B C 1
ATOM 4131 O O . ASN B 1 67 ? 16.219 10.438 -8.359 1 97.56 67 ASN B O 1
ATOM 4135 N N . CYS B 1 68 ? 15.828 8.273 -8.18 1 98.25 68 CYS B N 1
ATOM 4136 C CA . CYS B 1 68 ? 17.188 7.914 -8.531 1 98.25 68 CYS B CA 1
ATOM 4137 C C . CYS B 1 68 ? 17.312 7.57 -10.016 1 98.25 68 CYS B C 1
ATOM 4139 O O . CYS B 1 68 ? 16.312 7.176 -10.641 1 98.25 68 CYS B O 1
ATOM 4141 N N . TRP B 1 69 ? 18.547 7.727 -10.547 1 97.38 69 TRP B N 1
ATOM 4142 C CA . TRP B 1 69 ? 18.797 7.496 -11.969 1 97.38 69 TRP B CA 1
ATOM 4143 C C . TRP B 1 69 ? 20.094 6.73 -12.164 1 97.38 69 TRP B C 1
ATOM 4145 O O . TRP B 1 69 ? 21.109 7.055 -11.555 1 97.38 69 TRP B O 1
ATOM 4155 N N . LEU B 1 70 ? 20.062 5.734 -12.961 1 98.12 70 LEU B N 1
ATOM 4156 C CA . LEU B 1 70 ? 21.219 4.887 -13.242 1 98.12 70 LEU B CA 1
ATOM 4157 C C . LEU B 1 70 ? 21.562 4.934 -14.727 1 98.12 70 LEU B C 1
ATOM 4159 O O . LEU B 1 70 ? 20.719 4.656 -15.578 1 98.12 70 LEU B O 1
ATOM 4163 N N . TRP B 1 71 ? 22.781 5.328 -15.039 1 96.75 71 TRP B N 1
ATOM 4164 C CA . TRP B 1 71 ? 23.312 5.328 -16.391 1 96.75 71 TRP B CA 1
ATOM 4165 C C . TRP B 1 71 ? 24.219 4.121 -16.609 1 96.75 71 TRP B C 1
ATOM 4167 O O . TRP B 1 71 ? 25.219 3.947 -15.898 1 96.75 71 TRP B O 1
ATOM 4177 N N . VAL B 1 72 ? 23.891 3.326 -17.609 1 97.69 72 VAL B N 1
ATOM 4178 C CA . VAL B 1 72 ? 24.734 2.188 -17.938 1 97.69 72 VAL B CA 1
ATOM 4179 C C . VAL B 1 72 ? 24.969 2.139 -19.453 1 97.69 72 VAL B C 1
ATOM 4181 O O . VAL B 1 72 ? 24.047 2.367 -20.234 1 97.69 72 VAL B O 1
ATOM 4184 N N . ASP B 1 73 ? 26.203 1.883 -19.922 1 96 73 ASP B N 1
ATOM 4185 C CA . ASP B 1 73 ? 26.531 1.772 -21.344 1 96 73 ASP B CA 1
ATOM 4186 C C . ASP B 1 73 ? 27.203 0.437 -21.656 1 96 73 ASP B C 1
ATOM 4188 O O . ASP B 1 73 ? 27.641 0.205 -22.781 1 96 73 ASP B O 1
ATOM 4192 N N . GLY B 1 74 ? 27.312 -0.439 -20.656 1 96.81 74 GLY B N 1
ATOM 4193 C CA . GLY B 1 74 ? 27.859 -1.778 -20.828 1 96.81 74 GLY B CA 1
ATOM 4194 C C . GLY B 1 74 ? 29.375 -1.82 -20.797 1 96.81 74 GLY B C 1
ATOM 4195 O O . GLY B 1 74 ? 29.969 -2.9 -20.766 1 96.81 74 GLY B O 1
ATOM 4196 N N . ILE B 1 75 ? 30.016 -0.743 -20.734 1 96.25 75 ILE B N 1
ATOM 4197 C CA . ILE B 1 75 ? 31.469 -0.682 -20.844 1 96.25 75 ILE B CA 1
ATOM 4198 C C . ILE B 1 75 ? 32.031 0.029 -19.609 1 96.25 75 ILE B C 1
ATOM 4200 O O . ILE B 1 75 ? 32.875 -0.53 -18.891 1 96.25 75 ILE B O 1
ATOM 4204 N N . ASN B 1 76 ? 31.594 1.203 -19.406 1 96.38 76 ASN B N 1
ATOM 4205 C CA . ASN B 1 76 ? 32.094 2.029 -18.312 1 96.38 76 ASN B CA 1
ATOM 4206 C C . ASN B 1 76 ? 31.375 1.733 -17 1 96.38 76 ASN B C 1
ATOM 4208 O O . ASN B 1 76 ? 30.297 1.161 -17 1 96.38 76 ASN B O 1
ATOM 4212 N N . LYS B 1 77 ? 32.062 2.117 -15.922 1 97.06 77 LYS B N 1
ATOM 4213 C CA . LYS B 1 77 ? 31.453 2 -14.609 1 97.06 77 LYS B CA 1
ATOM 4214 C C . LYS B 1 77 ? 30.078 2.682 -14.586 1 97.06 77 LYS B C 1
ATOM 4216 O O . LYS B 1 77 ? 29.953 3.83 -15.016 1 97.06 77 LYS B O 1
ATOM 4221 N N . PRO B 1 78 ? 29.016 1.981 -14.086 1 98.19 78 PRO B N 1
ATOM 4222 C CA . PRO B 1 78 ? 27.703 2.619 -14.016 1 98.19 78 PRO B CA 1
ATOM 4223 C C . PRO B 1 78 ? 27.703 3.893 -13.172 1 98.19 78 PRO B C 1
ATOM 4225 O O . PRO B 1 78 ? 28.453 3.979 -12.18 1 98.19 78 PRO B O 1
ATOM 4228 N N . LYS B 1 79 ? 26.922 4.879 -13.578 1 97.25 79 LYS B N 1
ATOM 4229 C CA . LYS B 1 79 ? 26.734 6.102 -12.805 1 97.25 79 LYS B CA 1
ATOM 4230 C C . LYS B 1 79 ? 25.375 6.137 -12.141 1 97.25 79 LYS B C 1
ATOM 4232 O O . LYS B 1 79 ? 24.359 5.871 -12.797 1 97.25 79 LYS B O 1
ATOM 4237 N N . LEU B 1 80 ? 25.359 6.398 -10.875 1 98.12 80 LEU B N 1
ATOM 4238 C CA . LEU B 1 80 ? 24.109 6.449 -10.109 1 98.12 80 LEU B CA 1
ATOM 4239 C C . LEU B 1 80 ? 23.906 7.832 -9.5 1 98.12 80 LEU B C 1
ATOM 4241 O O . LEU B 1 80 ? 24.656 8.242 -8.609 1 98.12 80 LEU B O 1
ATOM 4245 N N . TRP B 1 81 ? 22.984 8.586 -10.078 1 97.56 81 TRP B N 1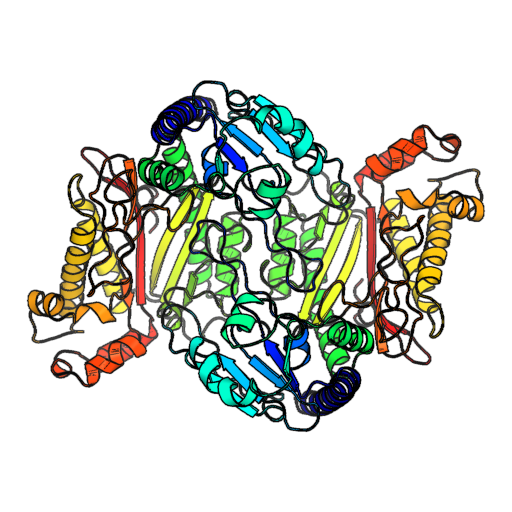
ATOM 4246 C CA . TRP B 1 81 ? 22.484 9.75 -9.352 1 97.56 81 TRP B CA 1
ATOM 4247 C C . TRP B 1 81 ? 21.547 9.336 -8.227 1 97.56 81 TRP B C 1
ATOM 4249 O O . TRP B 1 81 ? 20.406 8.922 -8.477 1 97.56 81 TRP B O 1
ATOM 4259 N N . PHE B 1 82 ? 21.969 9.398 -7 1 98.12 82 PHE B N 1
ATOM 4260 C CA . PHE B 1 82 ? 21.234 8.961 -5.82 1 98.12 82 PHE B CA 1
ATOM 4261 C C . PHE B 1 82 ? 20.5 10.133 -5.168 1 98.12 82 PHE B C 1
ATOM 4263 O O . PHE B 1 82 ? 21.141 11.078 -4.695 1 98.12 82 PHE B O 1
ATOM 4270 N N . TYR B 1 83 ? 19.172 10.078 -5.184 1 98 83 TYR B N 1
ATOM 4271 C CA . TYR B 1 83 ? 18.375 11.156 -4.629 1 98 83 TYR B CA 1
ATOM 4272 C C . TYR B 1 83 ? 18.438 11.172 -3.107 1 98 83 TYR B C 1
ATOM 4274 O O . TYR B 1 83 ? 18 10.219 -2.453 1 98 83 TYR B O 1
ATOM 4282 N N . SER B 1 84 ? 19 12.141 -2.525 1 96.94 84 SER B N 1
ATOM 4283 C CA . SER B 1 84 ? 19.125 12.359 -1.088 1 96.94 84 SER B CA 1
ATOM 4284 C C . SER B 1 84 ? 19.016 13.844 -0.742 1 96.94 84 SER B C 1
ATOM 4286 O O . SER B 1 84 ? 20.031 14.492 -0.478 1 96.94 84 SER B O 1
ATOM 4288 N N . PRO B 1 85 ? 17.812 14.383 -0.684 1 96.12 85 PRO B N 1
ATOM 4289 C CA . PRO B 1 85 ? 17.609 15.812 -0.455 1 96.12 85 PRO B CA 1
ATOM 4290 C C . PRO B 1 85 ? 17.781 16.203 1.013 1 96.12 85 PRO B C 1
ATOM 4292 O O . PRO B 1 85 ? 17.781 15.336 1.889 1 96.12 85 PRO B O 1
ATOM 4295 N N . VAL B 1 86 ? 18.062 17.516 1.233 1 92.81 86 VAL B N 1
ATOM 4296 C CA . VAL B 1 86 ? 17.797 18.047 2.564 1 92.81 86 VAL B CA 1
ATOM 4297 C C . VAL B 1 86 ? 16.281 18.219 2.762 1 92.81 86 VAL B C 1
ATOM 4299 O O . VAL B 1 86 ? 15.641 18.984 2.057 1 92.81 86 VAL B O 1
ATOM 4302 N N . ASP B 1 87 ? 15.758 17.406 3.613 1 93.19 87 ASP B N 1
ATOM 4303 C CA . ASP B 1 87 ? 14.312 17.344 3.805 1 93.19 87 ASP B CA 1
ATOM 4304 C C . ASP B 1 87 ? 13.961 17.156 5.281 1 93.19 87 ASP B C 1
ATOM 4306 O O . ASP B 1 87 ? 14.508 16.281 5.949 1 93.19 87 ASP B O 1
ATOM 4310 N N . TYR B 1 88 ? 13.188 18.062 5.848 1 94.19 88 TYR B N 1
ATOM 4311 C CA . TYR B 1 88 ? 12.734 17.891 7.223 1 94.19 88 TYR B CA 1
ATOM 4312 C C . TYR B 1 88 ? 11.312 17.344 7.262 1 94.19 88 TYR B C 1
ATOM 4314 O O . TYR B 1 88 ? 10.797 17 8.328 1 94.19 88 TYR B O 1
ATOM 4322 N N . TRP B 1 89 ? 10.672 17.188 6.109 1 94.38 89 TRP B N 1
ATOM 4323 C CA . TRP B 1 89 ? 9.32 16.641 6.047 1 94.38 89 TRP B CA 1
ATOM 4324 C C . TRP B 1 89 ?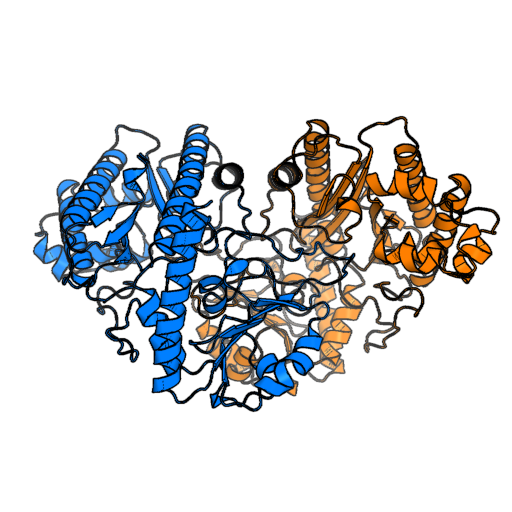 9.344 15.109 6.086 1 94.38 89 TRP B C 1
ATOM 4326 O O . TRP B 1 89 ? 8.461 14.484 6.68 1 94.38 89 TRP B O 1
ATOM 4336 N N . HIS B 1 90 ? 10.344 14.523 5.445 1 94.56 90 HIS B N 1
ATOM 4337 C CA . HIS B 1 90 ? 10.43 13.07 5.332 1 94.56 90 HIS B CA 1
ATOM 4338 C C . HIS B 1 90 ? 11.82 12.57 5.719 1 94.56 90 HIS B C 1
ATOM 4340 O O . HIS B 1 90 ? 12.797 13.32 5.633 1 94.56 90 HIS B O 1
ATOM 4346 N N . SER B 1 91 ? 11.797 11.281 6.117 1 93.44 91 SER B N 1
ATOM 4347 C CA . SER B 1 91 ? 13.086 10.641 6.328 1 93.44 91 SER B CA 1
ATOM 4348 C C . SER B 1 91 ? 13.844 10.484 5.016 1 93.44 91 SER B C 1
ATOM 4350 O O . SER B 1 91 ? 13.289 10.023 4.016 1 93.44 91 SER B O 1
ATOM 4352 N N . VAL B 1 92 ? 15.07 10.859 5.043 1 93.62 92 VAL B N 1
ATOM 4353 C CA . VAL B 1 92 ? 15.898 10.828 3.842 1 93.62 92 VAL B CA 1
ATOM 4354 C C . VAL B 1 92 ? 16.938 9.711 3.959 1 93.62 92 VAL B C 1
ATOM 4356 O O . VAL B 1 92 ? 17.547 9.523 5.012 1 93.62 92 VAL B O 1
ATOM 4359 N N . GLU B 1 93 ? 17.062 8.977 2.883 1 93.06 93 GLU B N 1
ATOM 4360 C CA . GLU B 1 93 ? 18.141 7.992 2.836 1 93.06 93 GLU B CA 1
ATOM 4361 C C . GLU B 1 93 ? 19.484 8.656 2.566 1 93.06 93 GLU B C 1
ATOM 4363 O O . GLU B 1 93 ? 19.656 9.336 1.553 1 93.06 93 GLU B O 1
ATOM 4368 N N . PRO B 1 94 ? 20.359 8.469 3.486 1 94 94 PRO B N 1
ATOM 4369 C CA . PRO B 1 94 ? 21.688 9.023 3.221 1 94 94 PRO B CA 1
ATOM 4370 C C . PRO B 1 94 ? 22.406 8.312 2.074 1 94 94 PRO B C 1
ATOM 4372 O O . PRO B 1 94 ? 22.016 7.219 1.676 1 94 94 PRO B O 1
ATOM 4375 N N . LEU B 1 95 ? 23.406 8.984 1.541 1 96 95 LEU B N 1
ATOM 4376 C CA . LEU B 1 95 ? 24.25 8.305 0.562 1 96 95 LEU B CA 1
ATOM 4377 C C . LEU B 1 95 ? 24.797 6.996 1.13 1 96 95 LEU B C 1
ATOM 4379 O O . LEU B 1 95 ? 25.422 6.992 2.193 1 96 95 LEU B O 1
ATOM 4383 N N . PRO B 1 96 ? 24.516 5.949 0.43 1 95.38 96 PRO B N 1
ATOM 4384 C CA . PRO B 1 96 ? 24.922 4.656 0.989 1 95.38 96 PRO B CA 1
ATOM 4385 C C . PRO B 1 96 ? 26.422 4.418 0.907 1 95.38 96 PRO B C 1
ATOM 4387 O O . PRO B 1 96 ? 27.078 4.922 -0.006 1 95.38 96 PRO B O 1
ATOM 4390 N N . THR B 1 97 ? 26.938 3.746 1.937 1 94.06 97 THR B N 1
ATOM 4391 C CA . THR B 1 97 ? 28.266 3.143 1.949 1 94.06 97 THR B CA 1
ATOM 4392 C C . THR B 1 97 ? 28.172 1.645 2.227 1 94.06 97 THR B C 1
ATOM 4394 O O . THR B 1 97 ? 27.891 1.232 3.352 1 94.06 97 THR B O 1
ATOM 4397 N N . SER B 1 98 ? 28.25 0.916 1.219 1 93.94 98 SER B N 1
ATOM 4398 C CA . SER B 1 98 ? 28.047 -0.526 1.313 1 93.94 98 SER B CA 1
ATOM 4399 C C . SER B 1 98 ? 28.906 -1.271 0.299 1 93.94 98 SER B C 1
ATOM 4401 O O . SER B 1 98 ? 29.688 -0.655 -0.438 1 93.94 98 SER B O 1
ATOM 4403 N N . TYR B 1 99 ? 28.812 -2.596 0.284 1 95.5 99 TYR B N 1
ATOM 4404 C CA . TYR B 1 99 ? 29.609 -3.465 -0.562 1 95.5 99 TYR B CA 1
ATOM 4405 C C . TYR B 1 99 ? 29.406 -3.141 -2.037 1 95.5 99 TYR B C 1
ATOM 4407 O O . TYR B 1 99 ? 30.312 -3.303 -2.85 1 95.5 99 TYR B O 1
ATOM 4415 N N . TRP B 1 100 ? 28.219 -2.715 -2.367 1 97.25 100 TRP B N 1
ATOM 4416 C CA . TRP B 1 100 ? 27.859 -2.543 -3.77 1 97.25 100 TRP B CA 1
ATOM 4417 C C . TRP B 1 100 ? 28.281 -1.165 -4.273 1 97.25 100 TRP B C 1
ATOM 4419 O O . TRP B 1 100 ? 28.344 -0.936 -5.484 1 97.25 100 TRP B O 1
ATOM 4429 N N . THR B 1 101 ? 28.531 -0.154 -3.398 1 97.19 101 THR B N 1
ATOM 4430 C CA . THR B 1 101 ? 28.781 1.231 -3.783 1 97.19 101 THR B CA 1
ATOM 4431 C C . THR B 1 101 ? 30.109 1.357 -4.535 1 97.19 101 THR B C 1
ATOM 4433 O O . THR B 1 101 ? 30.297 2.303 -5.301 1 97.19 101 THR B O 1
ATOM 4436 N N . LYS B 1 102 ? 31.031 0.417 -4.359 1 94.94 102 LYS B N 1
ATOM 4437 C CA . LYS B 1 102 ? 32.312 0.462 -5.043 1 94.94 102 LYS B CA 1
ATOM 4438 C C . LYS B 1 102 ? 32.156 0.2 -6.535 1 94.94 102 LYS B C 1
ATOM 4440 O O . LYS B 1 102 ? 33 0.589 -7.336 1 94.94 102 LYS B O 1
ATOM 4445 N N . GLU B 1 103 ? 31.078 -0.451 -6.902 1 97 103 GLU B N 1
ATOM 4446 C CA . GLU B 1 103 ? 30.875 -0.876 -8.281 1 97 103 GLU B CA 1
ATOM 4447 C C . GLU B 1 103 ? 30.172 0.202 -9.094 1 97 103 GLU B C 1
ATOM 4449 O O . GLU B 1 103 ? 30.031 0.079 -10.312 1 97 103 GLU B O 1
ATOM 4454 N N . VAL B 1 104 ? 29.734 1.287 -8.43 1 97.25 104 VAL B N 1
ATOM 4455 C CA . VAL B 1 104 ? 29.031 2.363 -9.109 1 97.25 104 VAL B CA 1
ATOM 4456 C C . VAL B 1 104 ? 29.672 3.705 -8.773 1 97.25 104 VAL B C 1
ATOM 4458 O O . VAL B 1 104 ? 30.25 3.869 -7.695 1 97.25 104 VAL B O 1
ATOM 4461 N N . GLU B 1 105 ? 29.688 4.602 -9.773 1 97.56 105 GLU B N 1
ATOM 4462 C CA . GLU B 1 105 ? 30 6 -9.484 1 97.56 105 GLU B CA 1
ATOM 4463 C C . GLU B 1 105 ? 28.797 6.719 -8.883 1 97.56 105 GLU B C 1
ATOM 4465 O O . GLU B 1 105 ? 27.828 7.023 -9.586 1 97.56 105 GLU B O 1
ATOM 4470 N N . MET B 1 106 ? 28.922 7.004 -7.613 1 96.88 106 MET B N 1
ATOM 4471 C CA . MET B 1 106 ? 27.828 7.613 -6.879 1 96.88 106 MET B CA 1
ATOM 4472 C C . MET B 1 106 ? 27.828 9.133 -7.043 1 96.88 106 MET B C 1
ATOM 4474 O O . MET B 1 106 ? 28.844 9.781 -6.766 1 96.88 106 MET B O 1
ATOM 4478 N N . ILE B 1 107 ? 26.75 9.68 -7.535 1 96.44 107 ILE B N 1
ATOM 4479 C CA . ILE B 1 107 ? 26.578 11.117 -7.66 1 96.44 107 ILE B CA 1
ATOM 4480 C C . ILE B 1 107 ? 25.391 11.578 -6.805 1 96.44 107 ILE B C 1
ATOM 4482 O O . ILE B 1 107 ? 24.281 11.078 -6.949 1 96.44 107 ILE B O 1
ATOM 4486 N N . HIS B 1 108 ? 25.625 12.508 -5.926 1 96.75 108 HIS B N 1
ATOM 4487 C CA . HIS B 1 108 ? 24.594 13.016 -5.035 1 96.75 108 HIS B CA 1
ATOM 4488 C C . HIS B 1 108 ? 23.594 13.898 -5.789 1 96.75 108 HIS B C 1
ATOM 4490 O O . HIS B 1 108 ? 24 14.875 -6.43 1 96.75 108 HIS B O 1
ATOM 4496 N N . LEU B 1 109 ? 22.375 13.523 -5.785 1 96.62 109 LEU B N 1
ATOM 4497 C CA . LEU B 1 109 ? 21.297 14.344 -6.32 1 96.62 109 LEU B CA 1
ATOM 4498 C C . LEU B 1 109 ? 20.484 14.984 -5.195 1 96.62 109 LEU B C 1
ATOM 4500 O O . LEU B 1 109 ? 19.594 14.344 -4.625 1 96.62 109 LEU B O 1
ATOM 4504 N N . ALA B 1 110 ? 20.594 16.25 -4.91 1 94.31 110 ALA B N 1
ATOM 4505 C CA . ALA B 1 110 ? 19.969 16.938 -3.779 1 94.31 110 ALA B CA 1
ATOM 4506 C C . ALA B 1 110 ? 18.578 17.438 -4.137 1 94.31 110 ALA B C 1
ATOM 4508 O O . ALA B 1 110 ? 17.719 17.594 -3.26 1 94.31 110 ALA B O 1
ATOM 4509 N N . ASN B 1 111 ? 18.422 17.734 -5.422 1 93.75 111 ASN B N 1
ATOM 4510 C CA . ASN B 1 111 ? 17.125 18.141 -5.941 1 93.75 111 ASN B CA 1
ATOM 4511 C C . ASN B 1 111 ? 16.719 17.297 -7.145 1 93.75 111 ASN B C 1
ATOM 4513 O O . ASN B 1 111 ? 17.516 17.078 -8.055 1 93.75 111 ASN B O 1
ATOM 4517 N N . ALA B 1 112 ? 15.508 16.828 -7.074 1 90.88 112 ALA B N 1
ATOM 4518 C CA . ALA B 1 112 ? 15.039 15.93 -8.133 1 90.88 112 ALA B CA 1
ATOM 4519 C C . ALA B 1 112 ? 15.117 16.609 -9.5 1 90.88 112 ALA B C 1
ATOM 4521 O O . ALA B 1 112 ? 15.422 15.953 -10.5 1 90.88 112 ALA B O 1
ATOM 4522 N N . GLY B 1 113 ? 14.867 17.906 -9.586 1 89.94 113 GLY B N 1
ATOM 4523 C CA . GLY B 1 113 ? 14.852 18.656 -10.828 1 89.94 113 GLY B CA 1
ATOM 4524 C C . GLY B 1 113 ? 16.234 18.828 -11.438 1 89.94 113 GLY B C 1
ATOM 4525 O O . GLY B 1 113 ? 16.359 19.125 -12.625 1 89.94 113 GLY B O 1
ATOM 4526 N N . ASP B 1 114 ? 17.297 18.625 -10.664 1 91.56 114 ASP B N 1
ATOM 4527 C CA . ASP B 1 114 ? 18.672 18.844 -11.117 1 91.56 114 ASP B CA 1
ATOM 4528 C C . ASP B 1 114 ? 19.094 17.766 -12.117 1 91.56 114 ASP B C 1
ATOM 4530 O O . ASP B 1 114 ? 20.094 17.938 -12.82 1 91.56 114 ASP B O 1
ATOM 4534 N N . ILE B 1 115 ? 18.312 16.75 -12.133 1 90.56 115 ILE B N 1
ATOM 4535 C CA . ILE B 1 115 ? 18.672 15.641 -13.016 1 90.56 115 ILE B CA 1
ATOM 4536 C C . ILE B 1 115 ? 18.641 16.109 -14.469 1 90.56 115 ILE B C 1
ATOM 4538 O O . ILE B 1 115 ? 19.438 15.625 -15.297 1 90.56 115 ILE B O 1
ATOM 4542 N N . ASN B 1 116 ? 17.75 17.031 -14.82 1 87.19 116 ASN B N 1
ATOM 4543 C CA . ASN B 1 116 ? 17.656 17.547 -16.188 1 87.19 116 ASN B CA 1
ATOM 4544 C C . ASN B 1 116 ? 19 18.141 -16.641 1 87.19 116 ASN B C 1
ATOM 4546 O O . ASN B 1 116 ? 19.484 17.812 -17.734 1 87.19 116 ASN B O 1
ATOM 4550 N N . SER B 1 117 ? 19.578 18.922 -15.797 1 85.56 117 SER B N 1
ATOM 4551 C CA . SER B 1 117 ? 20.859 19.547 -16.125 1 85.56 117 SER B CA 1
ATOM 4552 C C . SER B 1 117 ? 21.984 18.516 -16.125 1 85.56 117 SER B C 1
ATOM 4554 O O . SER B 1 117 ? 22.875 18.578 -16.969 1 85.56 117 SER B O 1
ATOM 4556 N N . ALA B 1 118 ? 21.891 17.609 -15.18 1 85.81 118 ALA B N 1
ATOM 4557 C CA . ALA B 1 118 ? 22.938 16.594 -15.047 1 85.81 118 ALA B CA 1
ATOM 4558 C C . ALA B 1 118 ? 22.984 15.703 -16.281 1 85.81 118 ALA B C 1
ATOM 4560 O O . ALA B 1 118 ? 24.078 15.281 -16.703 1 85.81 118 ALA B O 1
ATOM 4561 N N . LEU B 1 119 ? 21.844 15.469 -16.859 1 84.56 119 LEU B N 1
ATOM 4562 C CA . LEU B 1 119 ? 21.75 14.508 -17.953 1 84.56 119 LEU B CA 1
ATOM 4563 C C . LEU B 1 119 ? 21.812 15.211 -19.297 1 84.56 119 LEU B C 1
ATOM 4565 O O . LEU B 1 119 ? 21.812 14.562 -20.344 1 84.56 119 LEU B O 1
ATOM 4569 N N . SER B 1 120 ? 21.828 16.516 -19.359 1 78.56 120 SER B N 1
ATOM 4570 C CA . SER B 1 120 ? 21.781 17.297 -20.594 1 78.56 120 SER B CA 1
ATOM 4571 C C . SER B 1 120 ? 22.891 16.875 -21.562 1 78.56 120 SER B C 1
ATOM 4573 O O . SER B 1 120 ? 22.672 16.828 -22.781 1 78.56 120 SER B O 1
ATOM 4575 N N . THR B 1 121 ? 24 16.562 -21.047 1 75.44 121 THR B N 1
ATOM 4576 C CA . THR B 1 121 ? 25.109 16.188 -21.906 1 75.44 121 THR B CA 1
ATOM 4577 C C . THR B 1 121 ? 24.953 14.742 -22.375 1 75.44 121 THR B C 1
ATOM 4579 O O . THR B 1 121 ? 25.516 14.359 -23.406 1 75.44 121 THR B O 1
ATOM 4582 N N . TYR B 1 122 ? 24.156 14.031 -21.688 1 71.69 122 TYR B N 1
ATOM 4583 C CA . TYR B 1 122 ? 24.016 12.609 -21.984 1 71.69 122 TYR B CA 1
ATOM 4584 C C . TYR B 1 122 ? 22.875 12.375 -22.984 1 71.69 122 TYR B C 1
ATOM 4586 O O . TYR B 1 122 ? 22.984 11.5 -23.844 1 71.69 122 TYR B O 1
ATOM 4594 N N . VAL B 1 123 ? 21.875 13.195 -22.828 1 64.75 123 VAL B N 1
ATOM 4595 C CA . VAL B 1 123 ? 20.656 12.984 -23.609 1 64.75 123 VAL B CA 1
ATOM 4596 C C . VAL B 1 123 ? 20.891 13.359 -25.062 1 64.75 123 VAL B C 1
ATOM 4598 O O . VAL B 1 123 ? 20.078 13.047 -25.938 1 64.75 123 VAL B O 1
ATOM 4601 N N . LYS B 1 124 ? 21.906 13.93 -25.344 1 67.12 124 LYS B N 1
ATOM 4602 C CA . LYS B 1 124 ? 22.25 14.234 -26.734 1 67.12 124 LYS B CA 1
ATOM 4603 C C . LYS B 1 124 ? 22.688 12.977 -27.484 1 67.12 124 LYS B C 1
ATOM 4605 O O . LYS B 1 124 ? 22.703 12.953 -28.703 1 67.12 124 LYS B O 1
ATOM 4610 N N . GLN B 1 125 ? 22.797 11.984 -26.781 1 78.31 125 GLN B N 1
ATOM 4611 C CA . GLN B 1 125 ? 23.109 10.688 -27.375 1 78.31 125 GLN B CA 1
ATOM 4612 C C . GLN B 1 125 ? 21.828 9.883 -27.641 1 78.31 125 GLN B C 1
ATOM 4614 O O . GLN B 1 125 ? 20.734 10.367 -27.391 1 78.31 125 GLN B O 1
ATOM 4619 N N . ASN B 1 126 ? 22 8.781 -28.406 1 92.06 126 ASN B N 1
ATOM 4620 C CA . ASN B 1 126 ? 20.891 7.863 -28.625 1 92.06 126 ASN B CA 1
ATOM 4621 C C . ASN B 1 126 ? 20.703 6.91 -27.453 1 92.06 126 ASN B C 1
ATOM 4623 O O . ASN B 1 126 ? 21.219 5.789 -27.469 1 92.06 126 ASN B O 1
ATOM 4627 N N . VAL B 1 127 ? 20 7.422 -26.391 1 95.19 127 VAL B N 1
ATOM 4628 C CA . VAL B 1 127 ? 19.891 6.742 -25.109 1 95.19 127 VAL B CA 1
ATOM 4629 C C . VAL B 1 127 ? 18.453 6.223 -24.938 1 95.19 127 VAL B C 1
ATOM 4631 O O . VAL B 1 127 ? 17.5 6.902 -25.297 1 95.19 127 VAL B O 1
ATOM 4634 N N . ALA B 1 128 ? 18.328 4.984 -24.453 1 96.81 128 ALA B N 1
ATOM 4635 C CA . ALA B 1 128 ? 17.016 4.43 -24.141 1 96.81 128 ALA B CA 1
ATOM 4636 C C . ALA B 1 128 ? 16.641 4.703 -22.688 1 96.81 128 ALA B C 1
ATOM 4638 O O . ALA B 1 128 ? 17.453 4.496 -21.781 1 96.81 128 ALA B O 1
ATOM 4639 N N . TYR B 1 129 ? 15.461 5.215 -22.484 1 97.06 129 TYR B N 1
ATOM 4640 C CA . TYR B 1 129 ? 14.906 5.43 -21.141 1 97.06 129 TYR B CA 1
ATOM 4641 C C . TYR B 1 129 ? 14.109 4.215 -20.688 1 97.06 129 TYR B C 1
ATOM 4643 O O . TYR B 1 129 ? 13.234 3.729 -21.406 1 97.06 129 TYR B O 1
ATOM 4651 N N . ILE B 1 130 ? 14.414 3.654 -19.516 1 98.44 130 ILE B N 1
ATOM 4652 C CA . ILE B 1 130 ? 13.656 2.572 -18.891 1 98.44 130 ILE B CA 1
ATOM 4653 C C . ILE B 1 130 ? 13.039 3.059 -17.578 1 98.44 130 ILE B C 1
ATOM 4655 O O . ILE B 1 130 ? 13.742 3.23 -16.578 1 98.44 130 ILE B O 1
ATOM 4659 N N . GLY B 1 131 ? 11.734 3.281 -17.578 1 98.31 131 GLY B N 1
ATOM 4660 C CA . GLY B 1 131 ? 11.117 3.797 -16.359 1 98.31 131 GLY B CA 1
ATOM 4661 C C . GLY B 1 131 ? 9.617 4 -16.5 1 98.31 131 GLY B C 1
ATOM 4662 O O . GLY B 1 131 ? 9.055 3.826 -17.578 1 98.31 131 GLY B O 1
ATOM 4663 N N . CYS B 1 132 ? 9.016 4.367 -15.406 1 97.56 132 CYS B N 1
ATOM 4664 C CA . CYS B 1 132 ? 7.562 4.379 -15.289 1 97.56 132 CYS B CA 1
ATOM 4665 C C . CYS B 1 132 ? 6.996 5.746 -15.664 1 97.56 132 CYS B C 1
ATOM 4667 O O . CYS B 1 132 ? 5.781 5.922 -15.719 1 97.56 132 CYS B O 1
ATOM 4669 N N . SER B 1 133 ? 7.797 6.734 -15.945 1 96.12 133 SER B N 1
ATOM 4670 C CA . SER B 1 133 ? 7.309 8.086 -16.188 1 96.12 133 SER B CA 1
ATOM 4671 C C . SER B 1 133 ? 7.684 8.562 -17.594 1 96.12 133 SER B C 1
ATOM 4673 O O . SER B 1 133 ? 8.648 9.312 -17.766 1 96.12 133 SER B O 1
ATOM 4675 N N . PRO B 1 134 ? 6.887 8.211 -18.594 1 94.94 134 PRO B N 1
ATOM 4676 C CA . PRO B 1 134 ? 7.16 8.711 -19.953 1 94.94 134 PRO B CA 1
ATOM 4677 C C . PRO B 1 134 ? 7.16 10.234 -20.031 1 94.94 134 PRO B C 1
ATOM 4679 O O . PRO B 1 134 ? 7.926 10.812 -20.797 1 94.94 134 PRO B O 1
ATOM 4682 N N . GLN B 1 135 ? 6.281 10.836 -19.234 1 93.25 135 GLN B N 1
ATOM 4683 C CA . GLN B 1 135 ? 6.223 12.297 -19.234 1 93.25 135 GLN B CA 1
ATOM 4684 C C . GLN B 1 135 ? 7.543 12.898 -18.766 1 93.25 135 GLN B C 1
ATOM 4686 O O . GLN B 1 135 ? 8.047 13.844 -19.375 1 93.25 135 GLN B O 1
ATOM 4691 N N . ARG B 1 136 ? 8.031 12.352 -17.656 1 92.94 136 ARG B N 1
ATOM 4692 C CA . ARG B 1 136 ? 9.32 12.812 -17.156 1 92.94 136 ARG B CA 1
ATOM 4693 C C . ARG B 1 136 ? 10.406 12.633 -18.219 1 92.94 136 ARG B C 1
ATOM 4695 O O . ARG B 1 136 ? 11.242 13.508 -18.422 1 92.94 136 ARG B O 1
ATOM 4702 N N . ALA B 1 137 ? 10.406 11.484 -18.891 1 93.31 137 ALA B N 1
ATOM 4703 C CA . ALA B 1 137 ? 11.367 11.203 -19.953 1 93.31 137 ALA B CA 1
ATOM 4704 C C . ALA B 1 137 ? 11.266 12.242 -21.078 1 93.31 137 ALA B C 1
ATOM 4706 O O . ALA B 1 137 ? 12.281 12.758 -21.547 1 93.31 137 ALA B O 1
ATOM 4707 N N . LYS B 1 138 ? 10.047 12.578 -21.484 1 92.31 138 LYS B N 1
ATOM 4708 C CA . LYS B 1 138 ? 9.836 13.57 -22.547 1 92.31 138 LYS B CA 1
ATOM 4709 C C . LYS B 1 138 ? 10.344 14.945 -22.109 1 92.31 138 LYS B C 1
ATOM 4711 O O . LYS B 1 138 ? 10.938 15.664 -22.922 1 92.31 138 LYS B O 1
ATOM 4716 N N . GLU B 1 139 ? 10.125 15.266 -20.875 1 89.88 139 GLU B N 1
ATOM 4717 C CA . GLU B 1 139 ? 10.578 16.547 -20.344 1 89.88 139 GLU B CA 1
ATOM 4718 C C . GLU B 1 139 ? 12.102 16.641 -20.391 1 89.88 139 GLU B C 1
ATOM 4720 O O . GLU B 1 139 ? 12.656 17.734 -20.562 1 89.88 139 GLU B O 1
ATOM 4725 N N . ILE B 1 140 ? 12.703 15.555 -20.141 1 88.56 140 ILE B N 1
ATOM 4726 C CA . ILE B 1 140 ? 14.164 15.516 -20.172 1 88.56 140 ILE B CA 1
ATOM 4727 C C . ILE B 1 140 ? 14.656 15.586 -21.609 1 88.56 140 ILE B C 1
ATOM 4729 O O . ILE B 1 140 ? 15.789 16 -21.859 1 88.56 140 ILE B O 1
ATOM 4733 N N . GLY B 1 141 ? 13.852 15.203 -22.688 1 87.5 141 GLY B N 1
ATOM 4734 C CA . GLY B 1 141 ? 14.227 15.344 -24.094 1 87.5 141 GLY B CA 1
ATOM 4735 C C . GLY B 1 141 ? 14.172 14.039 -24.859 1 87.5 141 GLY B C 1
ATOM 4736 O O . GLY B 1 141 ? 14.594 13.977 -26.016 1 87.5 141 GLY B O 1
ATOM 4737 N N . PHE B 1 142 ? 13.625 12.992 -24.25 1 92.12 142 PHE B N 1
ATOM 4738 C CA . PHE B 1 142 ? 13.57 11.703 -24.922 1 92.12 142 PHE B CA 1
ATOM 4739 C C . PHE B 1 142 ? 12.438 11.68 -25.953 1 92.12 142 PHE B C 1
ATOM 4741 O O . PHE B 1 142 ? 11.352 12.203 -25.703 1 92.12 142 PHE B O 1
ATOM 4748 N N . SER B 1 143 ? 12.766 11.086 -27.125 1 92.44 143 SER B N 1
ATOM 4749 C CA . SER B 1 143 ? 11.711 10.789 -28.094 1 92.44 143 SER B CA 1
ATOM 4750 C C . SER B 1 143 ? 10.891 9.578 -27.656 1 92.44 143 SER B C 1
ATOM 4752 O O . SER B 1 143 ? 11.352 8.758 -26.875 1 92.44 143 SER B O 1
ATOM 4754 N N . GLU B 1 144 ? 9.695 9.492 -28.172 1 93.69 144 GLU B N 1
ATOM 4755 C CA . GLU B 1 144 ? 8.773 8.414 -27.844 1 93.69 144 GLU B CA 1
ATOM 4756 C C . GLU B 1 144 ? 9.398 7.051 -28.141 1 93.69 144 GLU B C 1
ATOM 4758 O O . GLU B 1 144 ? 9.219 6.098 -27.391 1 93.69 144 GLU B O 1
ATOM 4763 N N . ARG B 1 145 ? 10.094 6.941 -29.203 1 94.06 145 ARG B N 1
ATOM 4764 C CA . ARG B 1 145 ? 10.664 5.668 -29.641 1 94.06 145 ARG B CA 1
ATOM 4765 C C . ARG B 1 145 ? 11.758 5.211 -28.688 1 94.06 145 ARG B C 1
ATOM 4767 O O . ARG B 1 145 ? 12.102 4.027 -28.641 1 94.06 145 ARG B O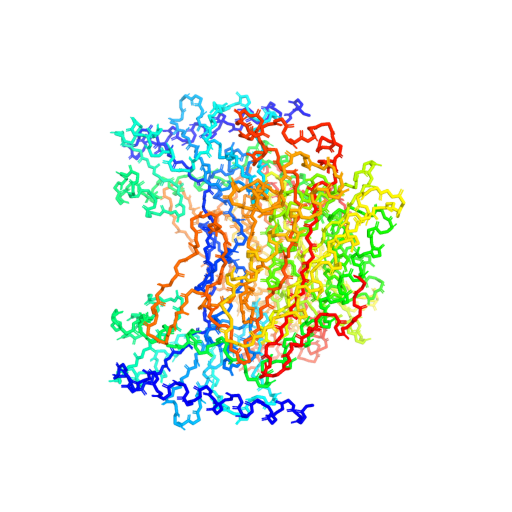 1
ATOM 4774 N N . ASN B 1 146 ? 12.359 6.172 -27.938 1 96.19 146 ASN B N 1
ATOM 4775 C CA . ASN B 1 146 ? 13.453 5.859 -27.016 1 96.19 146 ASN B CA 1
ATOM 4776 C C . ASN B 1 146 ? 12.938 5.523 -25.625 1 96.19 146 ASN B C 1
ATOM 4778 O O . ASN B 1 146 ? 13.719 5.148 -24.75 1 96.19 146 ASN B O 1
ATOM 4782 N N . ILE B 1 147 ? 11.664 5.66 -25.438 1 97.25 147 ILE B N 1
ATOM 4783 C CA . ILE B 1 147 ? 11.078 5.406 -24.125 1 97.25 147 ILE B CA 1
ATOM 4784 C C . ILE B 1 147 ? 10.594 3.957 -24.047 1 97.25 147 ILE B C 1
ATOM 4786 O O . ILE B 1 147 ? 9.641 3.572 -24.719 1 97.25 147 ILE B O 1
ATOM 4790 N N . ASN B 1 148 ? 11.242 3.188 -23.203 1 98.38 148 ASN B N 1
ATOM 4791 C CA . ASN B 1 148 ? 10.898 1.791 -22.953 1 98.38 148 ASN B CA 1
ATOM 4792 C C . ASN B 1 148 ? 10.797 1.003 -24.266 1 98.38 148 ASN B C 1
ATOM 4794 O O . ASN B 1 148 ? 9.781 0.349 -24.516 1 98.38 148 ASN B O 1
ATOM 4798 N N . PRO B 1 149 ? 11.867 1.025 -25.031 1 97.88 149 PRO B N 1
ATOM 4799 C CA . PRO B 1 149 ? 11.797 0.274 -26.281 1 97.88 149 PRO B CA 1
ATOM 4800 C C . PRO B 1 149 ? 11.586 -1.223 -26.062 1 97.88 149 PRO B C 1
ATOM 4802 O O . PRO B 1 149 ? 12.359 -1.859 -25.344 1 97.88 149 PRO B O 1
ATOM 4805 N N . LYS B 1 150 ? 10.633 -1.793 -26.75 1 97.56 150 LYS B N 1
ATOM 4806 C CA . LYS B 1 150 ? 10.211 -3.176 -26.547 1 97.56 150 LYS B CA 1
ATOM 4807 C C . LYS B 1 150 ? 11.367 -4.145 -26.797 1 97.56 150 LYS B C 1
ATOM 4809 O O . LYS B 1 150 ? 11.539 -5.113 -26.047 1 97.56 150 LYS B O 1
ATOM 4814 N N . SER B 1 151 ? 12.133 -3.922 -27.828 1 98.06 151 SER B N 1
ATOM 4815 C CA . SER B 1 151 ? 13.211 -4.84 -28.188 1 98.06 151 SER B CA 1
ATOM 4816 C C . SER B 1 151 ? 14.289 -4.871 -27.109 1 98.06 151 SER B C 1
ATOM 4818 O O . SER B 1 151 ? 14.859 -5.926 -26.828 1 98.06 151 SER B O 1
ATOM 4820 N N . VAL B 1 152 ? 14.578 -3.715 -26.531 1 98.25 152 VAL B N 1
ATOM 4821 C CA . VAL B 1 152 ? 15.547 -3.648 -25.438 1 98.25 152 VAL B CA 1
ATOM 4822 C C . VAL B 1 152 ? 15 -4.383 -24.219 1 98.25 152 VAL B C 1
ATOM 4824 O O . VAL B 1 152 ? 15.68 -5.227 -23.625 1 98.25 152 VAL B O 1
ATOM 4827 N N . LEU B 1 153 ? 13.742 -4.117 -23.891 1 98.38 153 LEU B N 1
ATOM 4828 C CA . LEU B 1 153 ? 13.109 -4.75 -22.75 1 98.38 153 LEU B CA 1
ATOM 4829 C C . LEU B 1 153 ? 13.023 -6.262 -22.938 1 98.38 153 LEU B C 1
ATOM 4831 O O . LEU B 1 153 ? 13.289 -7.023 -22 1 98.38 153 LEU B O 1
ATOM 4835 N N . ASP B 1 154 ? 12.641 -6.691 -24.125 1 98.38 154 ASP B N 1
ATOM 4836 C CA . ASP B 1 154 ? 12.531 -8.125 -24.391 1 98.38 154 ASP B CA 1
ATOM 4837 C C . ASP B 1 154 ? 13.859 -8.828 -24.125 1 98.38 154 ASP B C 1
ATOM 4839 O O . ASP B 1 154 ? 13.891 -9.875 -23.453 1 98.38 154 ASP B O 1
ATOM 4843 N N . TYR B 1 155 ? 14.93 -8.266 -24.625 1 98.69 155 TYR B N 1
ATOM 4844 C CA . TYR B 1 155 ? 16.25 -8.867 -24.453 1 98.69 155 TYR B CA 1
ATOM 4845 C C . TYR B 1 155 ? 16.625 -8.938 -22.969 1 98.69 155 TYR B C 1
ATOM 4847 O O . TYR B 1 155 ? 17.031 -9.992 -22.484 1 98.69 155 TYR B O 1
ATOM 4855 N N . LEU B 1 156 ? 16.438 -7.82 -22.297 1 98.44 156 LEU B N 1
ATOM 4856 C CA . LEU B 1 156 ? 16.797 -7.762 -20.891 1 98.44 156 LEU B CA 1
ATOM 4857 C C . LEU B 1 156 ? 15.93 -8.703 -20.062 1 98.44 156 LEU B C 1
ATOM 4859 O O . LEU B 1 156 ? 16.438 -9.406 -19.188 1 98.44 156 LEU B O 1
ATOM 4863 N N . HIS B 1 157 ? 14.656 -8.75 -20.297 1 98.38 157 HIS B N 1
ATOM 4864 C CA . HIS B 1 157 ? 13.727 -9.625 -19.594 1 98.38 157 HIS B CA 1
ATOM 4865 C C . HIS B 1 157 ? 14.086 -11.094 -19.797 1 98.38 157 HIS B C 1
ATOM 4867 O O . HIS B 1 157 ? 14.086 -11.875 -18.844 1 98.38 157 HIS B O 1
ATOM 4873 N N . PHE B 1 158 ? 14.383 -11.43 -21.031 1 98.62 158 PHE B N 1
ATOM 4874 C CA . PHE B 1 158 ? 14.734 -12.812 -21.344 1 98.62 158 PHE B CA 1
ATOM 4875 C C . PHE B 1 158 ? 15.93 -13.266 -20.516 1 98.62 158 PHE B C 1
ATOM 4877 O O . PHE B 1 158 ? 15.906 -14.336 -19.906 1 98.62 158 PHE B O 1
ATOM 4884 N N . HIS B 1 159 ? 16.875 -12.5 -20.406 1 98.5 159 HIS B N 1
ATOM 4885 C CA . HIS B 1 159 ? 18.141 -12.883 -19.766 1 98.5 159 HIS B CA 1
ATOM 4886 C C . HIS B 1 159 ? 18.031 -12.781 -18.25 1 98.5 159 HIS B C 1
ATOM 4888 O O . HIS B 1 159 ? 18.828 -13.367 -17.516 1 98.5 159 HIS B O 1
ATOM 4894 N N . ARG B 1 160 ? 17.016 -12.062 -17.719 1 97.94 160 ARG B N 1
ATOM 4895 C CA . ARG B 1 160 ? 16.734 -12.031 -16.281 1 97.94 160 ARG B CA 1
ATOM 4896 C C . ARG B 1 160 ? 16.328 -13.414 -15.781 1 97.94 160 ARG B C 1
ATOM 4898 O O . ARG B 1 160 ? 16.328 -13.664 -14.57 1 97.94 160 ARG B O 1
ATOM 4905 N N . SER B 1 161 ? 15.938 -14.297 -16.672 1 98.31 161 SER B N 1
ATOM 4906 C CA . SER B 1 161 ? 15.547 -15.648 -16.281 1 98.31 161 SER B CA 1
ATOM 4907 C C . SER B 1 161 ? 16.734 -16.438 -15.742 1 98.31 161 SER B C 1
ATOM 4909 O O . SER B 1 161 ? 16.562 -17.406 -15.008 1 98.31 161 SER B O 1
ATOM 4911 N N . TYR B 1 162 ? 17.938 -16.062 -16.141 1 98.69 162 TYR B N 1
ATOM 4912 C CA . TYR B 1 162 ? 19.156 -16.75 -15.711 1 98.69 162 TYR B CA 1
ATOM 4913 C C . TYR B 1 162 ? 19.844 -15.984 -14.594 1 98.69 162 TYR B C 1
ATOM 4915 O O . TYR B 1 162 ? 20.531 -14.984 -14.836 1 98.69 162 TYR B O 1
ATOM 4923 N N . LYS B 1 163 ? 19.781 -16.5 -13.383 1 98.88 163 LYS B N 1
ATOM 4924 C CA . LYS B 1 163 ? 20.219 -15.781 -12.195 1 98.88 163 LYS B CA 1
ATOM 4925 C C . LYS B 1 163 ? 21.734 -15.891 -12.008 1 98.88 163 LYS B C 1
ATOM 4927 O O . LYS B 1 163 ? 22.312 -16.953 -12.242 1 98.88 163 LYS B O 1
ATOM 4932 N N . THR B 1 164 ? 22.375 -14.789 -11.609 1 98.75 164 THR B N 1
ATOM 4933 C CA . THR B 1 164 ? 23.75 -14.812 -11.156 1 98.75 164 THR B CA 1
ATOM 4934 C C . THR B 1 164 ? 23.859 -15.406 -9.758 1 98.75 164 THR B C 1
ATOM 4936 O O . THR B 1 164 ? 22.859 -15.586 -9.078 1 98.75 164 THR B O 1
ATOM 4939 N N . ASP B 1 165 ? 25.109 -15.664 -9.359 1 98.62 165 ASP B N 1
ATOM 4940 C CA . ASP B 1 165 ? 25.312 -16.172 -8.008 1 98.62 165 ASP B CA 1
ATOM 4941 C C . ASP B 1 165 ? 24.875 -15.164 -6.957 1 98.62 165 ASP B C 1
ATOM 4943 O O . ASP B 1 165 ? 24.359 -15.539 -5.898 1 98.62 165 ASP B O 1
ATOM 4947 N N . TYR B 1 166 ? 25.062 -13.891 -7.219 1 98.62 166 TYR B N 1
ATOM 4948 C CA . TYR B 1 166 ? 24.594 -12.836 -6.324 1 98.62 166 TYR B CA 1
ATOM 4949 C C . TYR B 1 166 ? 23.094 -12.906 -6.137 1 98.62 166 TYR B C 1
ATOM 4951 O O . TYR B 1 166 ? 22.594 -12.883 -5.004 1 98.62 166 TYR B O 1
ATOM 4959 N N . GLU B 1 167 ? 22.391 -13.031 -7.238 1 98.75 167 GLU B N 1
ATOM 4960 C CA . GLU B 1 167 ? 20.922 -13.109 -7.184 1 98.75 167 GLU B CA 1
ATOM 4961 C C . GLU B 1 167 ? 20.469 -14.336 -6.387 1 98.75 167 GLU B C 1
ATOM 4963 O O . GLU B 1 167 ? 19.531 -14.242 -5.59 1 98.75 167 GLU B O 1
ATOM 4968 N N . LEU B 1 168 ? 21.109 -15.414 -6.613 1 98.62 168 LEU B N 1
ATOM 4969 C CA . LEU B 1 168 ? 20.734 -16.641 -5.93 1 98.62 168 LEU B CA 1
ATOM 4970 C C . LEU B 1 168 ? 20.969 -16.516 -4.426 1 98.62 168 LEU B C 1
ATOM 4972 O O . LEU B 1 168 ? 20.156 -17.016 -3.633 1 98.62 168 LEU B O 1
ATOM 4976 N N . VAL B 1 169 ? 22.047 -15.898 -4.043 1 98.44 169 VAL B N 1
ATOM 4977 C CA . VAL B 1 169 ? 22.281 -15.672 -2.621 1 98.44 169 VAL B CA 1
ATOM 4978 C C . VAL B 1 169 ? 21.172 -14.812 -2.037 1 98.44 169 VAL B C 1
ATOM 4980 O O . VAL B 1 169 ? 20.656 -15.109 -0.959 1 98.44 169 VAL B O 1
ATOM 4983 N N . CYS B 1 170 ? 20.812 -13.734 -2.734 1 98.5 170 CYS B N 1
ATOM 4984 C CA . CYS B 1 170 ? 19.75 -12.867 -2.273 1 98.5 170 CYS B CA 1
ATOM 4985 C C . CYS B 1 170 ? 18.438 -13.641 -2.139 1 98.5 170 CYS B C 1
ATOM 4987 O O . CYS B 1 170 ? 17.719 -13.477 -1.155 1 98.5 170 CYS B O 1
ATOM 4989 N N . MET B 1 171 ? 18.141 -14.5 -3.07 1 98.62 171 MET B N 1
ATOM 4990 C CA . MET B 1 171 ? 16.891 -15.266 -3.057 1 98.62 171 MET B CA 1
ATOM 4991 C C . MET B 1 171 ? 16.891 -16.281 -1.917 1 98.62 171 MET B C 1
ATOM 4993 O O . MET B 1 171 ? 15.859 -16.5 -1.284 1 98.62 171 MET B O 1
ATOM 4997 N N . ARG B 1 172 ? 18.047 -16.922 -1.638 1 98.44 172 ARG B N 1
ATOM 4998 C CA . ARG B 1 172 ? 18.141 -17.828 -0.5 1 98.44 172 ARG B CA 1
ATOM 4999 C C . ARG B 1 172 ? 17.922 -17.094 0.814 1 98.44 172 ARG B C 1
ATOM 5001 O O . ARG B 1 172 ? 17.266 -17.609 1.719 1 98.44 172 ARG B O 1
ATOM 5008 N N . GLU B 1 173 ? 18.469 -15.867 0.88 1 98.25 173 GLU B N 1
ATOM 5009 C CA . GLU B 1 173 ? 18.25 -15.062 2.078 1 98.25 173 GLU B CA 1
ATOM 5010 C C . GLU B 1 173 ? 16.766 -14.719 2.244 1 98.25 173 GLU B C 1
ATOM 5012 O O . GLU B 1 173 ? 16.25 -14.719 3.361 1 98.25 173 GLU B O 1
ATOM 5017 N N . ALA B 1 174 ? 16.094 -14.414 1.154 1 98.56 174 ALA B N 1
ATOM 5018 C CA . ALA B 1 174 ? 14.656 -14.148 1.199 1 98.56 174 ALA B CA 1
ATOM 5019 C C . ALA B 1 174 ? 13.891 -15.359 1.708 1 98.56 174 ALA B C 1
ATOM 5021 O O . ALA B 1 174 ? 12.938 -15.227 2.48 1 98.56 174 ALA B O 1
ATOM 5022 N N . GLN B 1 175 ? 14.328 -16.594 1.286 1 98.31 175 GLN B N 1
ATOM 5023 C CA . GLN B 1 175 ? 13.703 -17.828 1.748 1 98.31 175 GLN B CA 1
ATOM 5024 C C . GLN B 1 175 ? 13.805 -17.953 3.264 1 98.31 175 GLN B C 1
ATOM 5026 O O . GLN B 1 175 ? 12.828 -18.312 3.93 1 98.31 175 GLN B O 1
ATOM 5031 N N . LYS B 1 176 ? 14.984 -17.688 3.77 1 98.56 176 LYS B N 1
ATOM 5032 C CA . LYS B 1 176 ? 15.211 -17.797 5.207 1 98.56 176 LYS B CA 1
ATOM 5033 C C . LYS B 1 176 ? 14.234 -16.922 5.988 1 98.56 176 LYS B C 1
ATOM 5035 O O . LYS B 1 176 ? 13.617 -17.375 6.949 1 98.56 176 LYS B O 1
ATOM 5040 N N . THR B 1 177 ? 14.102 -15.695 5.539 1 98.56 177 THR B N 1
ATOM 5041 C CA . THR B 1 177 ? 13.211 -14.758 6.199 1 98.56 177 THR B CA 1
ATOM 5042 C C . THR B 1 177 ? 11.758 -15.219 6.094 1 98.56 177 THR B C 1
ATOM 5044 O O . THR B 1 177 ? 11.016 -15.18 7.078 1 98.56 177 THR B O 1
ATOM 5047 N N . ALA B 1 178 ? 11.352 -15.672 4.941 1 98.75 178 ALA B N 1
ATOM 5048 C CA . ALA B 1 178 ? 9.977 -16.125 4.727 1 98.75 178 ALA B CA 1
ATOM 5049 C C . ALA B 1 178 ? 9.656 -17.312 5.625 1 98.75 178 ALA B C 1
ATOM 5051 O O . ALA B 1 178 ? 8.562 -17.391 6.191 1 98.75 178 ALA B O 1
ATOM 5052 N N . ILE B 1 179 ? 10.578 -18.234 5.762 1 98.5 179 ILE B N 1
ATOM 5053 C CA . ILE B 1 179 ? 10.359 -19.422 6.566 1 98.5 179 ILE B CA 1
ATOM 5054 C C . ILE B 1 179 ? 10.133 -19.031 8.023 1 98.5 179 ILE B C 1
ATOM 5056 O O . ILE B 1 179 ? 9.266 -19.594 8.703 1 98.5 179 ILE B O 1
ATOM 5060 N N . VAL B 1 180 ? 10.922 -18.062 8.5 1 98.44 180 VAL B N 1
ATOM 5061 C CA . VAL B 1 180 ? 10.711 -17.531 9.844 1 98.44 180 VAL B CA 1
ATOM 5062 C C . VAL B 1 180 ? 9.273 -17.047 9.992 1 98.44 180 VAL B C 1
ATOM 5064 O O . VAL B 1 180 ? 8.617 -17.312 10.992 1 98.44 180 VAL B O 1
ATOM 5067 N N . GLY B 1 181 ? 8.781 -16.344 9.031 1 98.75 181 GLY B N 1
ATOM 5068 C CA . GLY B 1 181 ? 7.402 -15.883 9.023 1 98.75 181 GLY B CA 1
ATOM 5069 C C . GLY B 1 181 ? 6.395 -17.016 8.992 1 98.75 181 GLY B C 1
ATOM 5070 O O . GLY B 1 181 ? 5.402 -17 9.727 1 98.75 181 GLY B O 1
ATOM 5071 N N . HIS B 1 182 ? 6.621 -18.016 8.18 1 98.88 182 HIS B N 1
ATOM 5072 C CA . HIS B 1 182 ? 5.723 -19.156 8.07 1 98.88 182 HIS B CA 1
ATOM 5073 C C . HIS B 1 182 ? 5.613 -19.891 9.398 1 98.88 182 HIS B C 1
ATOM 5075 O O . HIS B 1 182 ? 4.523 -20.312 9.797 1 98.88 182 HIS B O 1
ATOM 5081 N N . LEU B 1 183 ? 6.727 -20.078 10.031 1 98.69 183 LEU B N 1
ATOM 5082 C CA . LEU B 1 183 ? 6.727 -20.766 11.32 1 98.69 183 LEU B CA 1
ATOM 5083 C C . LEU B 1 183 ? 5.945 -19.953 12.352 1 98.69 183 LEU B C 1
ATOM 5085 O O . LEU B 1 183 ? 5.164 -20.531 13.125 1 98.69 183 LEU B O 1
ATOM 5089 N N . ALA B 1 184 ? 6.137 -18.625 12.367 1 98.75 184 ALA B N 1
ATOM 5090 C CA . ALA B 1 184 ? 5.387 -17.766 13.273 1 98.75 184 ALA B CA 1
ATOM 5091 C C . ALA B 1 184 ? 3.891 -17.828 12.992 1 98.75 184 ALA B C 1
ATOM 5093 O O . ALA B 1 184 ? 3.078 -17.875 13.914 1 98.75 184 ALA B O 1
ATOM 5094 N N . ALA B 1 185 ? 3.539 -17.828 11.781 1 98.81 185 ALA B N 1
ATOM 5095 C CA . ALA B 1 185 ? 2.137 -17.922 11.383 1 98.81 185 ALA B CA 1
ATOM 5096 C C . ALA B 1 185 ? 1.539 -19.266 11.812 1 98.81 185 ALA B C 1
ATOM 5098 O O . ALA B 1 185 ? 0.401 -19.328 12.289 1 98.81 185 ALA B O 1
ATOM 5099 N N . TYR B 1 186 ? 2.277 -20.312 11.602 1 98.62 186 TYR B N 1
ATOM 5100 C CA . TYR B 1 186 ? 1.821 -21.641 12 1 98.62 186 TYR B CA 1
ATOM 5101 C C . TYR B 1 186 ? 1.551 -21.688 13.5 1 98.62 186 TYR B C 1
ATOM 5103 O O . TYR B 1 186 ? 0.535 -22.234 13.938 1 98.62 186 TYR B O 1
ATOM 5111 N N . GLU B 1 187 ? 2.465 -21.125 14.289 1 98.62 187 GLU B N 1
ATOM 5112 C CA . GLU B 1 187 ? 2.273 -21.078 15.734 1 98.62 187 GLU B CA 1
ATOM 5113 C C . GLU B 1 187 ? 1.015 -20.297 16.094 1 98.62 187 GLU B C 1
ATOM 5115 O O . GLU B 1 187 ? 0.258 -20.703 16.984 1 98.62 187 GLU B O 1
ATOM 5120 N N . ALA B 1 188 ? 0.826 -19.172 15.453 1 98.75 188 ALA B N 1
ATOM 5121 C CA . ALA B 1 188 ? -0.368 -18.359 15.688 1 98.75 188 ALA B CA 1
ATOM 5122 C C . ALA B 1 188 ? -1.634 -19.141 15.336 1 98.75 188 ALA B C 1
ATOM 5124 O O . ALA B 1 188 ? -2.641 -19.047 16.047 1 98.75 188 ALA B O 1
ATOM 5125 N N . PHE B 1 189 ? -1.583 -19.906 14.242 1 98.62 189 PHE B N 1
ATOM 5126 C CA . PHE B 1 189 ? -2.686 -20.781 13.844 1 98.62 189 PHE B CA 1
ATOM 5127 C C . PHE B 1 189 ? -2.982 -21.812 14.93 1 98.62 189 PHE B C 1
ATOM 5129 O O . PHE B 1 189 ? -4.137 -22 15.312 1 98.62 189 PHE B O 1
ATOM 5136 N N . GLN B 1 190 ? -1.951 -22.406 15.406 1 98 190 GLN B N 1
ATOM 5137 C CA . GLN B 1 190 ? -2.105 -23.422 16.453 1 98 190 GLN B CA 1
ATOM 5138 C C . GLN B 1 190 ? -2.709 -22.812 17.719 1 98 190 GLN B C 1
ATOM 5140 O O . GLN B 1 190 ? -3.441 -23.484 18.453 1 98 190 GLN B O 1
ATOM 5145 N N . ALA B 1 191 ? -2.49 -21.547 17.938 1 98.25 191 ALA B N 1
ATOM 5146 C CA . ALA B 1 191 ? -2.996 -20.844 19.109 1 98.25 191 ALA B CA 1
ATOM 5147 C C . ALA B 1 191 ? -4.438 -20.391 18.891 1 98.25 191 ALA B C 1
ATOM 5149 O O . ALA B 1 191 ? -5.051 -19.797 19.781 1 98.25 191 ALA B O 1
ATOM 5150 N N . GLY B 1 192 ? -5.02 -20.594 17.734 1 98.31 192 GLY B N 1
ATOM 5151 C CA . GLY B 1 192 ? -6.418 -20.297 17.469 1 98.31 192 GLY B CA 1
ATOM 5152 C C . GLY B 1 192 ? -6.652 -18.844 17.094 1 98.31 192 GLY B C 1
ATOM 5153 O O . GLY B 1 192 ? -7.754 -18.328 17.266 1 98.31 192 GLY B O 1
ATOM 5154 N N . MET B 1 193 ? -5.645 -18.172 16.562 1 98.38 193 MET B N 1
ATOM 5155 C CA . MET B 1 193 ? -5.762 -16.75 16.234 1 98.38 193 MET B CA 1
ATOM 5156 C C . MET B 1 193 ? -6.52 -16.562 14.93 1 98.38 193 MET B C 1
ATOM 5158 O O . MET B 1 193 ? -6.695 -17.516 14.164 1 98.38 193 MET B O 1
ATOM 5162 N N . SER B 1 194 ? -7.047 -15.336 14.703 1 98.75 194 SER B N 1
ATOM 5163 C CA . SER B 1 194 ? -7.758 -14.977 13.484 1 98.75 194 SER B CA 1
ATOM 5164 C C . SER B 1 194 ? -6.801 -14.836 12.305 1 98.75 194 SER B C 1
ATOM 5166 O O . SER B 1 194 ? -5.582 -14.773 12.492 1 98.75 194 SER B O 1
ATOM 5168 N N . GLU B 1 195 ? -7.359 -14.875 11.062 1 98.88 195 GLU B N 1
ATOM 5169 C CA . GLU B 1 195 ? -6.551 -14.617 9.875 1 98.88 195 GLU B CA 1
ATOM 5170 C C . GLU B 1 195 ? -5.766 -13.312 10.016 1 98.88 195 GLU B C 1
ATOM 5172 O O . GLU B 1 195 ? -4.578 -13.266 9.688 1 98.88 195 GLU B O 1
ATOM 5177 N N . PHE B 1 196 ? -6.441 -12.227 10.523 1 98.75 196 PHE B N 1
ATOM 5178 C CA . PHE B 1 196 ? -5.812 -10.93 10.727 1 98.75 196 PHE B CA 1
ATOM 5179 C C . PHE B 1 196 ? -4.633 -11.047 11.688 1 98.75 196 PHE B C 1
ATOM 5181 O O . PHE B 1 196 ? -3.529 -10.586 11.375 1 98.75 196 PHE B O 1
ATOM 5188 N N . ASP B 1 197 ? -4.805 -11.688 12.75 1 98.75 197 ASP B N 1
ATOM 5189 C CA . ASP B 1 197 ? -3.764 -11.805 13.766 1 98.75 197 ASP B CA 1
ATOM 5190 C C . ASP B 1 197 ? -2.611 -12.68 13.281 1 98.75 197 ASP B C 1
ATOM 5192 O O . ASP B 1 197 ? -1.452 -12.438 13.625 1 98.75 197 ASP B O 1
ATOM 5196 N N . ILE B 1 198 ? -2.928 -13.742 12.547 1 98.88 198 ILE B N 1
ATOM 5197 C CA . ILE B 1 198 ? -1.891 -14.594 11.977 1 98.88 198 ILE B CA 1
ATOM 5198 C C . ILE B 1 198 ? -1.028 -13.781 11.008 1 98.88 198 ILE B C 1
ATOM 5200 O O . ILE B 1 198 ? 0.198 -13.914 11 1 98.88 198 ILE B O 1
ATOM 5204 N N . ASN B 1 199 ? -1.693 -12.945 10.211 1 98.88 199 ASN B N 1
ATOM 5205 C CA . ASN B 1 199 ? -0.929 -12.062 9.336 1 98.88 199 ASN B CA 1
ATOM 5206 C C . ASN B 1 199 ? 0.009 -11.164 10.141 1 98.88 199 ASN B C 1
ATOM 5208 O O . ASN B 1 199 ? 1.167 -10.977 9.766 1 98.88 199 ASN B O 1
ATOM 5212 N N . ILE B 1 200 ? -0.46 -10.594 11.234 1 98.69 200 ILE B N 1
ATOM 5213 C CA . ILE B 1 200 ? 0.353 -9.734 12.086 1 98.69 200 ILE B CA 1
ATOM 5214 C C . ILE B 1 200 ? 1.553 -10.523 12.609 1 98.69 200 ILE B C 1
ATOM 5216 O O . ILE B 1 200 ? 2.678 -10.016 12.617 1 98.69 200 ILE B O 1
ATOM 5220 N N . SER B 1 201 ? 1.312 -11.766 13 1 98.81 201 SER B N 1
ATOM 5221 C CA . SER B 1 201 ? 2.395 -12.609 13.492 1 98.81 201 SER B CA 1
ATOM 5222 C C . SER B 1 201 ? 3.459 -12.82 12.422 1 98.81 201 SER B C 1
ATOM 5224 O O . SER B 1 201 ? 4.656 -12.766 12.711 1 98.81 201 SER B O 1
ATOM 5226 N N . TYR B 1 202 ? 3.016 -13.102 11.219 1 98.88 202 TYR B N 1
ATOM 5227 C CA . TYR B 1 202 ? 3.939 -13.258 10.102 1 98.88 202 TYR B CA 1
ATOM 5228 C C . TYR B 1 202 ? 4.766 -12 9.891 1 98.88 202 TYR B C 1
ATOM 5230 O O . TYR B 1 202 ? 5.992 -12.062 9.773 1 98.88 202 TYR B O 1
ATOM 5238 N N . LEU B 1 203 ? 4.105 -10.828 9.852 1 98.69 203 LEU B N 1
ATOM 5239 C CA . LEU B 1 203 ? 4.762 -9.555 9.594 1 98.69 203 LEU B CA 1
ATOM 5240 C C . LEU B 1 203 ? 5.777 -9.242 10.688 1 98.69 203 LEU B C 1
ATOM 5242 O O . LEU B 1 203 ? 6.902 -8.828 10.398 1 98.69 203 LEU B O 1
ATOM 5246 N N . MET B 1 204 ? 5.402 -9.461 11.898 1 98.25 204 MET B N 1
ATOM 5247 C CA . MET B 1 204 ? 6.301 -9.219 13.023 1 98.25 204 MET B CA 1
ATOM 5248 C C . MET B 1 204 ? 7.559 -10.07 12.906 1 98.25 204 MET B C 1
ATOM 5250 O O . MET B 1 204 ? 8.672 -9.57 13.102 1 98.25 204 MET B O 1
ATOM 5254 N N . ALA B 1 205 ? 7.375 -11.305 12.531 1 98.44 205 ALA B N 1
ATOM 5255 C CA . ALA B 1 205 ? 8.484 -12.25 12.492 1 98.44 205 ALA B CA 1
ATOM 5256 C C . ALA B 1 205 ? 9.445 -11.914 11.352 1 98.44 205 ALA B C 1
ATOM 5258 O O . ALA B 1 205 ? 10.656 -12.109 11.477 1 98.44 205 ALA B O 1
ATOM 5259 N N . THR B 1 206 ? 8.984 -11.445 10.242 1 98.5 206 THR B N 1
ATOM 5260 C CA . THR B 1 206 ? 9.82 -11.188 9.07 1 98.5 206 THR B CA 1
ATOM 5261 C C . THR B 1 206 ? 10.352 -9.758 9.094 1 98.5 206 THR B C 1
ATOM 5263 O O . THR B 1 206 ? 11.281 -9.422 8.359 1 98.5 206 THR B O 1
ATOM 5266 N N . GLY B 1 207 ? 9.703 -8.859 9.922 1 97.81 207 GLY B N 1
ATOM 5267 C CA . GLY B 1 207 ? 10.047 -7.445 9.914 1 97.81 207 GLY B CA 1
ATOM 5268 C C . GLY B 1 207 ? 9.477 -6.699 8.727 1 97.81 207 GLY B C 1
ATOM 5269 O O . GLY B 1 207 ? 9.961 -5.621 8.367 1 97.81 207 GLY B O 1
ATOM 5270 N N . HIS B 1 208 ? 8.469 -7.242 8.07 1 97.69 208 HIS B N 1
ATOM 5271 C CA . HIS B 1 208 ? 7.812 -6.613 6.934 1 97.69 208 HIS B CA 1
ATOM 5272 C C . HIS B 1 208 ? 6.57 -5.84 7.367 1 97.69 208 HIS B C 1
ATOM 5274 O O . HIS B 1 208 ? 6.016 -6.102 8.438 1 97.69 208 HIS B O 1
ATOM 5280 N N . ARG B 1 209 ? 6.242 -4.871 6.668 1 97 209 ARG B N 1
ATOM 5281 C CA . ARG B 1 209 ? 4.934 -4.219 6.699 1 97 209 ARG B CA 1
ATOM 5282 C C . ARG B 1 209 ? 4.066 -4.676 5.531 1 97 209 ARG B C 1
ATOM 5284 O O . ARG B 1 209 ? 4.586 -5.145 4.516 1 97 209 ARG B O 1
ATOM 5291 N N . ASP B 1 210 ? 2.754 -4.508 5.648 1 97.56 210 ASP B N 1
ATOM 5292 C CA . ASP B 1 210 ? 1.863 -4.879 4.555 1 97.56 210 ASP B CA 1
ATOM 5293 C C . ASP B 1 210 ? 2.195 -4.098 3.287 1 97.56 210 ASP B C 1
ATOM 5295 O O . ASP B 1 210 ? 1.843 -4.512 2.182 1 97.56 210 ASP B O 1
ATOM 5299 N N . THR B 1 211 ? 2.918 -3.006 3.426 1 96.12 211 THR B N 1
ATOM 5300 C CA . THR B 1 211 ? 3.236 -2.162 2.277 1 96.12 211 THR B CA 1
ATOM 5301 C C . THR B 1 211 ? 4.543 -2.607 1.625 1 96.12 211 THR B C 1
ATOM 5303 O O . THR B 1 211 ? 4.867 -2.174 0.518 1 96.12 211 THR B O 1
ATOM 5306 N N . ASP B 1 212 ? 5.324 -3.49 2.287 1 94.69 212 ASP B N 1
ATOM 5307 C CA . ASP B 1 212 ? 6.641 -3.768 1.728 1 94.69 212 ASP B CA 1
ATOM 5308 C C . ASP B 1 212 ? 6.84 -5.266 1.504 1 94.69 212 ASP B C 1
ATOM 5310 O O . ASP B 1 212 ? 7.934 -5.703 1.135 1 94.69 212 ASP B O 1
ATOM 5314 N N . VAL B 1 213 ? 5.793 -6.121 1.79 1 97.31 213 VAL B N 1
ATOM 5315 C CA . VAL B 1 213 ? 5.84 -7.523 1.384 1 97.31 213 VAL B CA 1
ATOM 5316 C C . VAL B 1 213 ? 5.914 -7.617 -0.138 1 97.31 213 VAL B C 1
ATOM 5318 O O . VAL B 1 213 ? 5.477 -6.707 -0.846 1 97.31 213 VAL B O 1
ATOM 5321 N N . PRO B 1 214 ? 6.574 -8.695 -0.626 1 97.38 214 PRO B N 1
ATOM 5322 C CA . PRO B 1 214 ? 6.707 -8.797 -2.082 1 97.38 214 PRO B CA 1
ATOM 5323 C C . PRO B 1 214 ? 5.359 -8.961 -2.785 1 97.38 214 PRO B C 1
ATOM 5325 O O . PRO B 1 214 ? 5.223 -8.602 -3.957 1 97.38 214 PRO B O 1
ATOM 5328 N N . TYR B 1 215 ? 4.449 -9.594 -2.168 1 97.5 215 TYR B N 1
ATOM 5329 C CA . TYR B 1 215 ? 3.049 -9.727 -2.553 1 97.5 215 TYR B CA 1
ATOM 5330 C C . TYR B 1 215 ? 2.154 -9.852 -1.325 1 97.5 215 TYR B C 1
ATOM 5332 O O . TYR B 1 215 ? 2.631 -10.18 -0.234 1 97.5 215 TYR B O 1
ATOM 5340 N N . ASN B 1 216 ? 0.899 -9.516 -1.518 1 97.12 216 ASN B N 1
ATOM 5341 C CA . ASN B 1 216 ? 0.005 -9.562 -0.365 1 97.12 216 ASN B CA 1
ATOM 5342 C C . ASN B 1 216 ? -0.126 -10.977 0.193 1 97.12 216 ASN B C 1
ATOM 5344 O O . ASN B 1 216 ? -0.388 -11.922 -0.553 1 97.12 216 ASN B O 1
ATOM 5348 N N . ASN B 1 217 ? -0.035 -11.055 1.481 1 98.56 217 ASN B N 1
ATOM 5349 C CA . ASN B 1 217 ? -0.124 -12.367 2.121 1 98.56 217 ASN B CA 1
ATOM 5350 C C . ASN B 1 217 ? -1.519 -12.969 1.974 1 98.56 217 ASN B C 1
ATOM 5352 O O . ASN B 1 217 ? -2.521 -12.266 2.125 1 98.56 217 ASN B O 1
ATOM 5356 N N . ILE B 1 218 ? -1.557 -14.195 1.6 1 98.75 218 ILE B N 1
ATOM 5357 C CA . ILE B 1 218 ? -2.77 -15 1.695 1 98.75 218 ILE B CA 1
ATOM 5358 C C . ILE B 1 218 ? -2.777 -15.766 3.018 1 98.75 218 ILE B C 1
ATOM 5360 O O . ILE B 1 218 ? -1.937 -16.641 3.242 1 98.75 218 ILE B O 1
ATOM 5364 N N . ILE B 1 219 ? -3.584 -15.391 3.902 1 98.88 219 ILE B N 1
ATOM 5365 C CA . ILE B 1 219 ? -3.848 -16.062 5.164 1 98.88 219 ILE B CA 1
ATOM 5366 C C . ILE B 1 219 ? -5.301 -16.531 5.207 1 98.88 219 ILE B C 1
ATOM 5368 O O . ILE B 1 219 ? -6.195 -15.758 5.559 1 98.88 219 ILE B O 1
ATOM 5372 N N . ALA B 1 220 ? -5.523 -17.781 4.918 1 98.88 220 ALA B N 1
ATOM 5373 C CA . ALA B 1 220 ? -6.887 -18.234 4.664 1 98.88 220 ALA B CA 1
ATOM 5374 C C . ALA B 1 220 ? -7.23 -19.438 5.523 1 98.88 220 ALA B C 1
ATOM 5376 O O . ALA B 1 220 ? -6.473 -20.422 5.57 1 98.88 220 ALA B O 1
ATOM 5377 N N . MET B 1 221 ? -8.352 -19.375 6.184 1 98.69 221 MET B N 1
ATOM 5378 C CA . MET B 1 221 ? -8.836 -20.516 6.957 1 98.69 221 MET B CA 1
ATOM 5379 C C . MET B 1 221 ? -10.062 -21.141 6.301 1 98.69 221 MET B C 1
ATOM 5381 O O . MET B 1 221 ? -10.883 -20.422 5.715 1 98.69 221 MET B O 1
ATOM 5385 N N . ASN B 1 222 ? -10.172 -22.406 6.414 1 98.62 222 ASN B N 1
ATOM 5386 C CA . ASN B 1 222 ? -11.367 -23.125 5.996 1 98.62 222 ASN B CA 1
ATOM 5387 C C . ASN B 1 222 ? -11.75 -22.797 4.555 1 98.62 222 ASN B C 1
ATOM 5389 O O . ASN B 1 222 ? -10.914 -22.891 3.652 1 98.62 222 ASN B O 1
ATOM 5393 N N . GLU B 1 223 ? -12.992 -22.375 4.258 1 98.06 223 GLU B N 1
ATOM 5394 C CA . GLU B 1 223 ? -13.516 -22.156 2.914 1 98.06 223 GLU B CA 1
ATOM 5395 C C . GLU B 1 223 ? -12.773 -21.016 2.221 1 98.06 223 GLU B C 1
ATOM 5397 O O . GLU B 1 223 ? -12.719 -20.969 0.99 1 98.06 223 GLU B O 1
ATOM 5402 N N . ASN B 1 224 ? -12.148 -20.125 3.012 1 98.25 224 ASN B N 1
ATOM 5403 C CA . ASN B 1 224 ? -11.438 -19 2.412 1 98.25 224 ASN B CA 1
ATOM 5404 C C . ASN B 1 224 ? -10.234 -19.469 1.598 1 98.25 224 ASN B C 1
ATOM 5406 O O . ASN B 1 224 ? -9.773 -18.766 0.701 1 98.25 224 ASN B O 1
ATOM 5410 N N . ALA B 1 225 ? -9.742 -20.672 1.918 1 98.56 225 ALA B N 1
ATOM 5411 C CA . ALA B 1 225 ? -8.594 -21.219 1.205 1 98.56 225 ALA B CA 1
ATOM 5412 C C . ALA B 1 225 ? -8.961 -21.562 -0.235 1 98.56 225 ALA B C 1
ATOM 5414 O O . ALA B 1 225 ? -8.078 -21.797 -1.063 1 98.56 225 ALA B O 1
ATOM 5415 N N . ALA B 1 226 ? -10.258 -21.562 -0.56 1 98.31 226 ALA B N 1
ATOM 5416 C CA . ALA B 1 226 ? -10.711 -21.844 -1.92 1 98.31 226 ALA B CA 1
ATOM 5417 C C . ALA B 1 226 ? -10.531 -20.609 -2.816 1 98.31 226 ALA B C 1
ATOM 5419 O O . ALA B 1 226 ? -10.609 -20.719 -4.043 1 98.31 226 ALA B O 1
ATOM 5420 N N . VAL B 1 227 ? -10.367 -19.453 -2.217 1 98.19 227 VAL B N 1
ATOM 5421 C CA . VAL B 1 227 ? -10.07 -18.234 -2.969 1 98.19 227 VAL B CA 1
ATOM 5422 C C . VAL B 1 227 ? -8.57 -18.156 -3.246 1 98.19 227 VAL B C 1
ATOM 5424 O O . VAL B 1 227 ? -7.766 -18.047 -2.318 1 98.19 227 VAL B O 1
ATOM 5427 N N . LEU B 1 228 ? -8.156 -18.156 -4.469 1 98 228 LEU B N 1
ATOM 5428 C CA . LEU B 1 228 ? -6.762 -18.359 -4.855 1 98 228 LEU B CA 1
ATOM 5429 C C . LEU B 1 228 ? -5.891 -17.203 -4.395 1 98 228 LEU B C 1
ATOM 5431 O O . LEU B 1 228 ? -4.746 -17.391 -3.98 1 98 228 LEU B O 1
ATOM 5435 N N . HIS B 1 229 ? -6.41 -15.984 -4.484 1 97.44 229 HIS B N 1
ATOM 5436 C CA . HIS B 1 229 ? -5.738 -14.789 -3.992 1 97.44 229 HIS B CA 1
ATOM 5437 C C . HIS B 1 229 ? -6.52 -14.148 -2.854 1 97.44 229 HIS B C 1
ATOM 5439 O O . HIS B 1 229 ? -6.809 -12.945 -2.891 1 97.44 229 HIS B O 1
ATOM 5445 N N . TYR B 1 230 ? -6.754 -14.93 -1.834 1 98 230 TYR B N 1
ATOM 5446 C CA . TYR B 1 230 ? -7.492 -14.453 -0.67 1 98 230 TYR B CA 1
ATOM 5447 C C . TYR B 1 230 ? -6.656 -13.477 0.146 1 98 230 TYR B C 1
ATOM 5449 O O . TYR B 1 230 ? -5.664 -13.867 0.766 1 98 230 TYR B O 1
ATOM 5457 N N . THR B 1 231 ? -7.176 -12.172 0.249 1 95.62 231 THR B N 1
ATOM 5458 C CA . THR B 1 231 ? -6.422 -11.18 1.007 1 95.62 231 THR B CA 1
ATOM 5459 C C . THR B 1 231 ? -7.34 -10.422 1.966 1 95.62 231 THR B C 1
ATOM 5461 O O . THR B 1 231 ? -6.965 -9.367 2.49 1 95.62 231 THR B O 1
ATOM 5464 N N . ALA B 1 232 ? -8.547 -10.82 2.221 1 95.25 232 ALA B N 1
ATOM 5465 C CA . ALA B 1 232 ? -9.516 -10.094 3.037 1 95.25 232 ALA B CA 1
ATOM 5466 C C . ALA B 1 232 ? -9.109 -10.109 4.508 1 95.25 232 ALA B C 1
ATOM 5468 O O . ALA B 1 232 ? -9.289 -9.117 5.219 1 95.25 232 ALA B O 1
ATOM 5469 N N . LEU B 1 233 ? -8.523 -11.289 5.043 1 97.75 233 LEU B N 1
ATOM 5470 C CA . LEU B 1 233 ? -8.039 -11.477 6.406 1 97.75 233 LEU B CA 1
ATOM 5471 C C . LEU B 1 233 ? -9.133 -11.188 7.422 1 97.75 233 LEU B C 1
ATOM 5473 O O . LEU B 1 233 ? -9.242 -10.062 7.93 1 97.75 233 LEU B O 1
ATOM 5477 N N . GLN B 1 234 ? -9.844 -12.109 7.867 1 97.94 234 GLN B N 1
ATOM 5478 C CA . GLN B 1 234 ? -10.938 -11.93 8.82 1 97.94 234 GLN B CA 1
ATOM 5479 C C . GLN B 1 234 ? -10.406 -11.578 10.203 1 97.94 234 GLN B C 1
ATOM 5481 O O . GLN B 1 234 ? -9.398 -12.141 10.648 1 97.94 234 GLN B O 1
ATOM 5486 N N . HIS B 1 235 ? -11.102 -10.672 10.945 1 97.69 235 HIS B N 1
ATOM 5487 C CA . HIS B 1 235 ? -10.664 -10.195 12.25 1 97.69 235 HIS B CA 1
ATOM 5488 C C . HIS B 1 235 ? -11.031 -11.188 13.352 1 97.69 235 HIS B C 1
ATOM 5490 O O . HIS B 1 235 ? -10.453 -11.148 14.445 1 97.69 235 HIS B O 1
ATOM 5496 N N . ASN B 1 236 ? -12.047 -12.016 13.078 1 97.88 236 ASN B N 1
ATOM 5497 C CA . ASN B 1 236 ? -12.461 -13.016 14.055 1 97.88 236 ASN B CA 1
ATOM 5498 C C . ASN B 1 236 ? -12.133 -14.43 13.586 1 97.88 236 ASN B C 1
ATOM 5500 O O . ASN B 1 236 ? -12.305 -14.766 12.414 1 97.88 236 ASN B O 1
ATOM 5504 N N . ALA B 1 237 ? -11.594 -15.188 14.5 1 97.56 237 ALA B N 1
ATOM 5505 C CA . ALA B 1 237 ? -11.367 -16.594 14.188 1 97.56 237 ALA B CA 1
ATOM 5506 C C . ALA B 1 237 ? -12.695 -17.328 14.016 1 97.56 237 ALA B C 1
ATOM 5508 O O . ALA B 1 237 ? -13.672 -17.047 14.703 1 97.56 237 ALA B O 1
ATOM 5509 N N . PRO B 1 238 ? -12.711 -18.297 13.102 1 97.12 238 PRO B N 1
ATOM 5510 C CA . PRO B 1 238 ? -13.922 -19.109 13 1 97.12 238 PRO B CA 1
ATOM 5511 C C . PRO B 1 238 ? -14.172 -19.953 14.242 1 97.12 238 PRO B C 1
ATOM 5513 O O . PRO B 1 238 ? -13.227 -20.297 14.961 1 97.12 238 PRO B O 1
ATOM 5516 N N . SER B 1 239 ? -15.477 -20.25 14.438 1 96.56 239 SER B N 1
ATOM 5517 C CA . SER B 1 239 ? -15.852 -21.078 15.578 1 96.56 239 SER B CA 1
ATOM 5518 C C . SER B 1 239 ? -15.25 -22.469 15.461 1 96.56 239 SER B C 1
ATOM 5520 O O . SER B 1 239 ? -14.844 -23.062 16.453 1 96.56 239 SER B O 1
ATOM 5522 N N . ASP B 1 240 ? -15.234 -23 14.227 1 96.81 240 ASP B N 1
ATOM 5523 C CA . ASP B 1 240 ? -14.617 -24.297 13.93 1 96.81 240 ASP B CA 1
ATOM 5524 C C . ASP B 1 240 ? -13.461 -24.141 12.945 1 96.81 240 ASP B C 1
ATOM 5526 O O . ASP B 1 240 ? -13.688 -23.953 11.742 1 96.81 240 ASP B O 1
ATOM 5530 N N . ILE B 1 241 ? -12.281 -24.219 13.453 1 98.06 241 ILE B N 1
ATOM 5531 C CA . ILE B 1 241 ? -11.102 -24.156 12.594 1 98.06 241 ILE B CA 1
ATOM 5532 C C . ILE B 1 241 ? -10.797 -25.531 12.023 1 98.06 241 ILE B C 1
ATOM 5534 O O . ILE B 1 241 ? -10.484 -26.469 12.766 1 98.06 241 ILE B O 1
ATOM 5538 N N . ARG B 1 242 ? -10.805 -25.672 10.703 1 98.31 242 ARG B N 1
ATOM 5539 C CA . ARG B 1 242 ? -10.617 -26.969 10.055 1 98.31 242 ARG B CA 1
ATOM 5540 C C . ARG B 1 242 ? -9.305 -27.016 9.289 1 98.31 242 ARG B C 1
ATOM 5542 O O . ARG B 1 242 ? -8.641 -28.062 9.242 1 98.31 242 ARG B O 1
ATOM 5549 N N . SER B 1 243 ? -8.93 -25.938 8.688 1 98.56 243 SER B N 1
ATOM 5550 C CA . SER B 1 243 ? -7.727 -25.891 7.855 1 98.56 243 SER B CA 1
ATOM 5551 C C . SER B 1 243 ? -7.156 -24.469 7.805 1 98.56 243 SER B C 1
ATOM 5553 O O . SER B 1 243 ? -7.824 -23.516 8.188 1 98.56 243 SER B O 1
ATOM 5555 N N . PHE B 1 244 ? -5.906 -24.391 7.445 1 98.81 244 PHE B N 1
ATOM 5556 C CA . PHE B 1 244 ? -5.172 -23.125 7.328 1 98.81 244 PHE B CA 1
ATOM 5557 C C . PHE B 1 244 ? -4.234 -23.156 6.125 1 98.81 244 PHE B C 1
ATOM 5559 O O . PHE B 1 244 ? -3.41 -24.062 5.996 1 98.81 244 PHE B O 1
ATOM 5566 N N . LEU B 1 245 ? -4.434 -22.234 5.168 1 98.88 245 LEU B N 1
ATOM 5567 C CA . LEU B 1 245 ? -3.529 -22.047 4.039 1 98.88 245 LEU B CA 1
ATOM 5568 C C . LEU B 1 245 ? -2.797 -20.719 4.137 1 98.88 245 LEU B C 1
ATOM 5570 O O . LEU B 1 245 ? -3.422 -19.672 4.355 1 98.88 245 LEU B O 1
ATOM 5574 N N . ILE B 1 246 ? -1.479 -20.734 4.047 1 98.94 246 ILE B N 1
ATOM 5575 C CA . ILE B 1 246 ? -0.663 -19.531 4.027 1 98.94 246 ILE B CA 1
ATOM 5576 C C . ILE B 1 246 ? 0.159 -19.484 2.742 1 98.94 246 ILE B C 1
ATOM 5578 O O . ILE B 1 246 ? 0.819 -20.453 2.381 1 98.94 246 ILE B O 1
ATOM 5582 N N . ASP B 1 247 ? 0.057 -18.484 1.998 1 98.88 247 ASP B N 1
ATOM 5583 C CA . ASP B 1 247 ? 0.914 -18.094 0.884 1 98.88 247 ASP B CA 1
ATOM 5584 C C . ASP B 1 247 ? 1.522 -16.719 1.124 1 98.88 247 ASP B C 1
ATOM 5586 O O . ASP B 1 247 ? 0.844 -15.695 0.973 1 98.88 247 ASP B O 1
ATOM 5590 N N . ALA B 1 248 ? 2.715 -16.688 1.539 1 98.81 248 ALA B N 1
ATOM 5591 C CA . ALA B 1 248 ? 3.393 -15.461 1.964 1 98.81 248 ALA B CA 1
ATOM 5592 C C . ALA B 1 248 ? 4.895 -15.547 1.706 1 98.81 248 ALA B C 1
ATOM 5594 O O . ALA B 1 248 ? 5.477 -16.641 1.75 1 98.81 248 ALA B O 1
ATOM 5595 N N . GLY B 1 249 ? 5.426 -14.469 1.33 1 98.5 249 GLY B N 1
ATOM 5596 C CA . GLY B 1 249 ? 6.844 -14.422 1.016 1 98.5 249 GLY B CA 1
ATOM 5597 C C . GLY B 1 249 ? 7.578 -13.305 1.733 1 98.5 249 GLY B C 1
ATOM 5598 O O . GLY B 1 249 ? 7.066 -12.75 2.707 1 98.5 249 GLY B O 1
ATOM 5599 N N . ALA B 1 250 ? 8.812 -13.086 1.469 1 98.56 250 ALA B N 1
ATOM 5600 C CA . ALA B 1 250 ? 9.695 -12.031 1.944 1 98.56 250 ALA B CA 1
ATOM 5601 C C . ALA B 1 250 ? 10.625 -11.555 0.833 1 98.56 250 ALA B C 1
ATOM 5603 O O . ALA B 1 250 ? 10.664 -12.141 -0.251 1 98.56 250 ALA B O 1
ATOM 5604 N N . GLU B 1 251 ? 11.242 -10.5 1.094 1 97.88 251 GLU B N 1
ATOM 5605 C CA . GLU B 1 251 ? 12.156 -9.898 0.129 1 97.88 251 GLU B CA 1
ATOM 5606 C C . GLU B 1 251 ? 13.523 -9.625 0.76 1 97.88 251 GLU B C 1
ATOM 5608 O O . GLU B 1 251 ? 13.602 -9.266 1.936 1 97.88 251 GLU B O 1
ATOM 5613 N N . TYR B 1 252 ? 14.57 -9.883 0.044 1 98 252 TYR B N 1
ATOM 5614 C CA . TYR B 1 252 ? 15.93 -9.508 0.417 1 98 252 TYR B CA 1
ATOM 5615 C C . TYR B 1 252 ? 16.656 -8.836 -0.746 1 98 252 TYR B C 1
ATOM 5617 O O . TYR B 1 252 ? 16.859 -9.453 -1.795 1 98 252 TYR B O 1
ATOM 5625 N N . ASN B 1 253 ? 17.016 -7.523 -0.596 1 97.5 253 ASN B N 1
ATOM 5626 C CA . ASN B 1 253 ? 17.656 -6.719 -1.628 1 97.5 253 ASN B CA 1
ATOM 5627 C C . ASN B 1 253 ? 16.844 -6.707 -2.92 1 97.5 253 ASN B C 1
ATOM 5629 O O . ASN B 1 253 ? 17.406 -6.746 -4.012 1 97.5 253 ASN B O 1
ATOM 5633 N N . GLY B 1 254 ? 15.555 -6.812 -2.771 1 97.75 254 GLY B N 1
ATOM 5634 C CA . GLY B 1 254 ? 14.68 -6.699 -3.926 1 97.75 254 GLY B CA 1
ATOM 5635 C C . GLY B 1 254 ? 14.258 -8.047 -4.492 1 97.75 254 GLY B C 1
ATOM 5636 O O . GLY B 1 254 ? 13.391 -8.109 -5.367 1 97.75 254 GLY B O 1
ATOM 5637 N N . TYR B 1 255 ? 14.844 -9.141 -4.039 1 98.69 255 TYR B N 1
ATOM 5638 C CA . TYR B 1 255 ? 14.516 -10.469 -4.539 1 98.69 255 TYR B CA 1
ATOM 5639 C C . TYR B 1 255 ? 13.508 -11.164 -3.627 1 98.69 255 TYR B C 1
ATOM 5641 O O . TYR B 1 255 ? 13.609 -11.078 -2.402 1 98.69 255 TYR B O 1
ATOM 5649 N N . ALA B 1 256 ? 12.578 -11.914 -4.227 1 98.62 256 ALA B N 1
ATOM 5650 C CA . ALA B 1 256 ? 11.414 -12.398 -3.494 1 98.62 256 ALA B CA 1
ATOM 5651 C C . ALA B 1 256 ? 11.531 -13.891 -3.203 1 98.62 256 ALA B C 1
ATOM 5653 O O . ALA B 1 256 ? 12.195 -14.625 -3.941 1 98.62 256 ALA B O 1
ATOM 5654 N N . ALA B 1 257 ? 10.938 -14.289 -2.154 1 98.75 257 ALA B N 1
ATOM 5655 C CA . ALA B 1 257 ? 10.539 -15.664 -1.883 1 98.75 257 ALA B CA 1
ATOM 5656 C C . ALA B 1 257 ? 9.023 -15.828 -1.975 1 98.75 257 ALA B C 1
ATOM 5658 O O . ALA B 1 257 ? 8.273 -14.914 -1.645 1 98.75 257 ALA B O 1
ATOM 5659 N N . ASP B 1 258 ? 8.57 -16.938 -2.406 1 98.75 258 ASP B N 1
ATOM 5660 C CA . ASP B 1 258 ? 7.156 -17.266 -2.561 1 98.75 258 ASP B CA 1
ATOM 5661 C C . ASP B 1 258 ? 6.867 -18.688 -2.082 1 98.75 258 ASP B C 1
ATOM 5663 O O . ASP B 1 258 ? 7.176 -19.656 -2.779 1 98.75 258 ASP B O 1
ATOM 5667 N N . ILE B 1 259 ? 6.254 -18.781 -0.887 1 98.81 259 ILE B N 1
ATOM 5668 C CA . ILE B 1 259 ? 6.086 -20.078 -0.231 1 98.81 259 ILE B CA 1
ATOM 5669 C C . ILE B 1 259 ? 4.629 -20.266 0.183 1 98.81 259 ILE B C 1
ATOM 5671 O O . ILE B 1 259 ? 3.996 -19.328 0.687 1 98.81 259 ILE B O 1
ATOM 5675 N N . THR B 1 260 ? 4.098 -21.422 -0.075 1 98.81 260 THR B N 1
ATOM 5676 C CA . THR B 1 260 ? 2.748 -21.766 0.371 1 98.81 260 THR B CA 1
ATOM 5677 C C . THR B 1 260 ? 2.746 -23.078 1.154 1 98.81 260 THR B C 1
ATOM 5679 O O . THR B 1 260 ? 3.455 -24.016 0.799 1 98.81 260 THR B O 1
ATOM 5682 N N . ARG B 1 261 ? 2.012 -23.156 2.201 1 98.81 261 ARG B N 1
ATOM 5683 C CA . ARG B 1 261 ? 1.716 -24.375 2.953 1 98.81 261 ARG B CA 1
ATOM 5684 C C . ARG B 1 261 ? 0.238 -24.438 3.324 1 98.81 261 ARG B C 1
ATOM 5686 O O . ARG B 1 261 ? -0.417 -23.406 3.479 1 98.81 261 ARG B O 1
ATOM 5693 N N . THR B 1 262 ? -0.252 -25.562 3.383 1 98.81 262 THR B N 1
ATOM 5694 C CA . THR B 1 262 ? -1.585 -25.828 3.904 1 98.81 262 THR B CA 1
ATOM 5695 C C . THR B 1 262 ? -1.511 -26.781 5.102 1 98.81 262 THR B C 1
ATOM 5697 O O . THR B 1 262 ? -0.748 -27.75 5.086 1 98.81 262 THR B O 1
ATOM 5700 N N . TYR B 1 263 ? -2.314 -26.531 6.113 1 98.62 263 TYR B N 1
ATOM 5701 C CA . TYR B 1 263 ? -2.369 -27.344 7.316 1 98.62 263 TYR B CA 1
ATOM 5702 C C . TYR B 1 263 ? -3.801 -27.766 7.629 1 98.62 263 TYR B C 1
ATOM 5704 O O . TYR B 1 263 ? -4.742 -27 7.395 1 98.62 263 TYR B O 1
ATOM 5712 N N . SER B 1 264 ? -3.939 -28.969 8.125 1 98.31 264 SER B N 1
ATOM 5713 C CA . SER B 1 264 ? -5.184 -29.391 8.758 1 98.31 264 SER B CA 1
ATOM 5714 C C . SER B 1 264 ? -5.16 -29.125 10.258 1 98.31 264 SER B C 1
ATOM 5716 O O . SER B 1 264 ? -4.137 -29.328 10.914 1 98.31 264 SER B O 1
ATOM 5718 N N . ALA B 1 265 ? -6.258 -28.625 10.773 1 97.69 265 ALA B N 1
ATOM 5719 C CA . ALA B 1 265 ? -6.312 -28.375 12.211 1 97.69 265 ALA B CA 1
ATOM 5720 C C . ALA B 1 265 ? -6.168 -29.672 13.008 1 97.69 265 ALA B C 1
ATOM 5722 O O . ALA B 1 265 ? -5.488 -29.703 14.031 1 97.69 265 ALA B O 1
ATOM 5723 N N . LYS B 1 266 ? -6.824 -30.703 12.469 1 96 266 LYS B N 1
ATOM 5724 C CA . LYS B 1 266 ? -6.707 -32.031 13.07 1 96 266 LYS B CA 1
ATOM 5725 C C . LYS B 1 266 ? -5.812 -32.938 12.234 1 96 266 LYS B C 1
ATOM 5727 O O . LYS B 1 266 ? -5.84 -32.875 11 1 96 266 LYS B O 1
ATOM 5732 N N . SER B 1 267 ? -5.137 -33.812 12.883 1 92 267 SER B N 1
ATOM 5733 C CA . SER B 1 267 ? -4.133 -34.625 12.18 1 92 267 SER B CA 1
ATOM 5734 C C . SER B 1 267 ? -4.719 -35.906 11.664 1 92 267 SER B C 1
ATOM 5736 O O . SER B 1 267 ? -4.129 -36.562 10.805 1 92 267 SER B O 1
ATOM 5738 N N . ASN B 1 268 ? -5.812 -36.312 12.141 1 92.38 268 ASN B N 1
ATOM 5739 C CA . ASN B 1 268 ? -6.328 -37.656 11.836 1 92.38 268 ASN B CA 1
ATOM 5740 C C . ASN B 1 268 ? -7.617 -37.562 11.023 1 92.38 268 ASN B C 1
ATOM 5742 O O . ASN B 1 268 ? -8.633 -38.156 11.406 1 92.38 268 ASN B O 1
ATOM 5746 N N . ASN B 1 269 ? -7.555 -36.875 9.961 1 95.19 269 ASN B N 1
ATOM 5747 C CA . ASN B 1 269 ? -8.703 -36.875 9.055 1 95.19 269 ASN B CA 1
ATOM 5748 C C . ASN B 1 269 ? -8.273 -37 7.598 1 95.19 269 ASN B C 1
ATOM 5750 O O . ASN B 1 269 ? -7.078 -37.062 7.305 1 95.19 269 ASN B O 1
ATOM 5754 N N . GLU B 1 270 ? -9.219 -37.125 6.777 1 97.25 270 GLU B N 1
ATOM 5755 C CA . GLU B 1 270 ? -8.969 -37.375 5.359 1 97.25 270 GLU B CA 1
ATOM 5756 C C . GLU B 1 270 ? -8.219 -36.219 4.723 1 97.25 270 GLU B C 1
ATOM 5758 O O . GLU B 1 270 ? -7.348 -36.406 3.877 1 97.25 270 GLU B O 1
ATOM 5763 N N . PHE B 1 271 ? -8.586 -35 5.094 1 98.31 271 PHE B N 1
ATOM 5764 C CA . PHE B 1 271 ? -7.949 -33.812 4.52 1 98.31 271 PHE B CA 1
ATOM 5765 C C . PHE B 1 271 ? -6.473 -33.781 4.887 1 98.31 271 PHE B C 1
ATOM 5767 O O . PHE B 1 271 ? -5.633 -33.406 4.051 1 98.31 271 PHE B O 1
ATOM 5774 N N . ALA B 1 272 ? -6.117 -34.094 6.086 1 98.38 272 ALA B N 1
ATOM 5775 C CA . ALA B 1 272 ? -4.719 -34.156 6.5 1 98.38 272 ALA B CA 1
ATOM 5776 C C . ALA B 1 272 ? -3.947 -35.156 5.641 1 98.38 272 ALA B C 1
ATOM 5778 O O . ALA B 1 272 ? -2.811 -34.906 5.238 1 98.38 272 ALA B O 1
ATOM 5779 N N . SER B 1 273 ? -4.555 -36.312 5.383 1 98.44 273 SER B N 1
ATOM 5780 C CA . SER B 1 273 ? -3.932 -37.312 4.535 1 98.44 273 SER B CA 1
ATOM 5781 C C . SER B 1 273 ? -3.75 -36.812 3.111 1 98.44 273 SER B C 1
ATOM 5783 O O . SER B 1 273 ? -2.73 -37.094 2.473 1 98.44 273 SER B O 1
ATOM 5785 N N . LEU B 1 274 ? -4.781 -36.156 2.686 1 98.62 274 LEU B N 1
ATOM 5786 C CA . LEU B 1 274 ? -4.715 -35.594 1.346 1 98.62 274 LEU B CA 1
ATOM 5787 C C . LEU B 1 274 ? -3.57 -34.594 1.238 1 98.62 274 LEU B C 1
ATOM 5789 O O . LEU B 1 274 ? -2.848 -34.562 0.239 1 98.62 274 LEU B O 1
ATOM 5793 N N . ILE B 1 275 ? -3.357 -33.688 2.26 1 98.62 275 ILE B N 1
ATOM 5794 C CA . ILE B 1 275 ? -2.25 -32.75 2.293 1 98.62 275 ILE B CA 1
ATOM 5795 C C . ILE B 1 275 ? -0.924 -33.5 2.213 1 98.62 275 ILE B C 1
ATOM 5797 O O . ILE B 1 275 ? -0.04 -33.125 1.436 1 98.62 275 ILE B O 1
ATOM 5801 N N . LYS B 1 276 ? -0.809 -34.5 3.006 1 98.12 276 LYS B N 1
ATOM 5802 C CA . LYS B 1 276 ? 0.413 -35.312 3.049 1 98.12 276 LYS B CA 1
ATOM 5803 C C . LYS B 1 276 ? 0.731 -35.906 1.68 1 98.12 276 LYS B C 1
ATOM 5805 O O . LYS B 1 276 ? 1.88 -35.875 1.231 1 98.12 276 LYS B O 1
ATOM 5810 N N . ASP B 1 277 ? -0.246 -36.469 1.072 1 98.62 277 ASP B N 1
ATOM 5811 C CA . ASP B 1 277 ? -0.037 -37.094 -0.232 1 98.62 277 ASP B CA 1
ATOM 5812 C C . ASP B 1 277 ? 0.285 -36.031 -1.295 1 98.62 277 ASP B C 1
ATOM 5814 O O . ASP B 1 277 ? 1.101 -36.281 -2.186 1 98.62 277 ASP B O 1
ATOM 5818 N N . MET B 1 278 ? -0.415 -34.875 -1.242 1 98.69 278 MET B N 1
ATOM 5819 C CA . MET B 1 278 ? -0.089 -33.781 -2.15 1 98.69 278 MET B CA 1
ATOM 5820 C C . MET B 1 278 ? 1.363 -33.375 -1.984 1 98.69 278 MET B C 1
ATOM 5822 O O . MET B 1 278 ? 2.064 -33.125 -2.971 1 98.69 278 MET B O 1
ATOM 5826 N N . ASP B 1 279 ? 1.791 -33.219 -0.75 1 98.25 279 ASP B N 1
ATOM 5827 C CA . ASP B 1 279 ? 3.176 -32.875 -0.451 1 98.25 279 ASP B CA 1
ATOM 5828 C C . ASP B 1 279 ? 4.145 -33.875 -1.062 1 98.25 279 ASP B C 1
ATOM 5830 O O . ASP B 1 279 ? 5.148 -33.5 -1.666 1 98.25 279 ASP B O 1
ATOM 5834 N N . ALA B 1 280 ? 3.834 -35.125 -0.917 1 98.38 280 ALA B N 1
ATOM 5835 C CA . ALA B 1 280 ? 4.664 -36.188 -1.473 1 98.38 280 ALA B CA 1
ATOM 5836 C C . ALA B 1 280 ? 4.711 -36.125 -2.996 1 98.38 280 ALA B C 1
ATOM 5838 O O . ALA B 1 280 ? 5.773 -36.281 -3.602 1 98.38 280 ALA B O 1
ATOM 5839 N N . GLU B 1 281 ? 3.572 -35.875 -3.604 1 98.69 281 GLU B N 1
ATOM 5840 C CA . GLU B 1 281 ? 3.514 -35.781 -5.059 1 98.69 281 GLU B CA 1
ATOM 5841 C C . GLU B 1 281 ? 4.309 -34.594 -5.57 1 98.69 281 GLU B C 1
ATOM 5843 O O . GLU B 1 281 ? 4.953 -34.656 -6.617 1 98.69 281 GLU B O 1
ATOM 5848 N N . GLN B 1 282 ? 4.215 -33.438 -4.871 1 98.56 282 GLN B N 1
ATOM 5849 C CA . GLN B 1 282 ? 5.004 -32.281 -5.27 1 98.56 282 GLN B CA 1
ATOM 5850 C C . GLN B 1 282 ? 6.496 -32.594 -5.242 1 98.56 282 GLN B C 1
ATOM 5852 O O . GLN B 1 282 ? 7.219 -32.281 -6.188 1 98.56 282 GLN B O 1
ATOM 5857 N N . LYS B 1 283 ? 6.965 -33.188 -4.164 1 98 283 LYS B N 1
ATOM 5858 C CA . LYS B 1 283 ? 8.375 -33.562 -4.031 1 98 283 LYS B CA 1
ATOM 5859 C C . LYS B 1 283 ? 8.805 -34.531 -5.129 1 98 283 LYS B C 1
ATOM 5861 O O . LYS B 1 283 ? 9.891 -34.375 -5.695 1 98 283 LYS B O 1
ATOM 5866 N N . ALA B 1 284 ? 7.953 -35.469 -5.348 1 98.38 284 ALA B N 1
ATOM 5867 C CA . ALA B 1 284 ? 8.25 -36.469 -6.391 1 98.38 284 ALA B CA 1
ATOM 5868 C C . ALA B 1 284 ? 8.375 -35.781 -7.754 1 98.38 284 ALA B C 1
ATOM 5870 O O . ALA B 1 284 ? 9.281 -36.094 -8.531 1 98.38 284 ALA B O 1
ATOM 5871 N N . LEU B 1 285 ? 7.473 -34.906 -8.039 1 98.62 285 LEU B N 1
ATOM 5872 C CA . LEU B 1 285 ? 7.543 -34.156 -9.297 1 98.62 285 LEU B CA 1
ATOM 5873 C C . LEU B 1 285 ? 8.844 -33.375 -9.398 1 98.62 285 LEU B C 1
ATOM 5875 O O . LEU B 1 285 ? 9.523 -33.406 -10.43 1 98.62 285 LEU B O 1
ATOM 5879 N N . ILE B 1 286 ? 9.203 -32.625 -8.352 1 98.44 286 ILE B N 1
ATOM 5880 C CA . ILE B 1 286 ? 10.406 -31.797 -8.344 1 98.44 286 ILE B CA 1
ATOM 5881 C C . ILE B 1 286 ? 11.633 -32.656 -8.617 1 98.44 286 ILE B C 1
ATOM 5883 O O . ILE B 1 286 ? 12.539 -32.25 -9.352 1 98.44 286 ILE B O 1
ATOM 5887 N N . SER B 1 287 ? 11.609 -33.875 -8.156 1 97.44 287 SER B N 1
ATOM 5888 C CA . SER B 1 287 ? 12.742 -34.781 -8.32 1 97.44 287 SER B CA 1
ATOM 5889 C C . SER B 1 287 ? 12.906 -35.188 -9.773 1 97.44 287 SER B C 1
ATOM 5891 O O . SER B 1 287 ? 13.961 -35.688 -10.164 1 97.44 287 SER B O 1
ATOM 5893 N N . THR B 1 288 ? 11.93 -35.031 -10.594 1 97.56 288 THR B N 1
ATOM 5894 C CA . THR B 1 288 ? 12 -35.438 -11.984 1 97.56 288 THR B CA 1
ATOM 5895 C C . THR B 1 288 ? 12.391 -34.281 -12.883 1 97.56 288 THR B C 1
ATOM 5897 O O . THR B 1 288 ? 12.664 -34.469 -14.07 1 97.56 288 THR B O 1
ATOM 5900 N N . ILE B 1 289 ? 12.383 -33.062 -12.398 1 98.19 289 ILE B N 1
ATOM 5901 C CA . ILE B 1 289 ? 12.625 -31.875 -13.195 1 98.19 289 ILE B CA 1
ATOM 5902 C C . ILE B 1 289 ? 14.07 -31.891 -13.703 1 98.19 289 ILE B C 1
ATOM 5904 O O . ILE B 1 289 ? 15 -32.156 -12.945 1 98.19 289 ILE B O 1
ATOM 5908 N N . LYS B 1 290 ? 14.227 -31.578 -14.969 1 96.69 290 LYS B N 1
ATOM 5909 C CA . LYS B 1 290 ? 15.555 -31.578 -15.562 1 96.69 290 LYS B CA 1
ATOM 5910 C C . LYS B 1 290 ? 15.664 -30.516 -16.656 1 96.69 290 LYS B C 1
ATOM 5912 O O . LYS B 1 290 ? 14.656 -30.109 -17.234 1 96.69 290 LYS B O 1
ATOM 5917 N N . VAL B 1 291 ? 16.859 -30.156 -16.969 1 98 291 VAL B N 1
ATOM 5918 C CA . VAL B 1 291 ? 17.203 -29.203 -18.031 1 98 291 VAL B CA 1
ATOM 5919 C C . VAL B 1 291 ? 16.75 -29.766 -19.375 1 98 291 VAL B C 1
ATOM 5921 O O . VAL B 1 291 ? 16.875 -30.953 -19.641 1 98 291 VAL B O 1
ATOM 5924 N N . GLY B 1 292 ? 16.203 -28.891 -20.156 1 98.06 292 GLY B N 1
ATOM 5925 C CA . GLY B 1 292 ? 15.844 -29.266 -21.516 1 98.06 292 GLY B CA 1
ATOM 5926 C C . GLY B 1 292 ? 14.383 -29.625 -21.672 1 98.06 292 GLY B C 1
ATOM 5927 O O . GLY B 1 292 ? 13.883 -29.75 -22.797 1 98.06 292 GLY B O 1
ATOM 5928 N N . THR B 1 293 ? 13.719 -29.797 -20.609 1 98 293 THR B N 1
ATOM 5929 C CA . THR B 1 293 ? 12.289 -30.109 -20.656 1 98 293 THR B CA 1
ATOM 5930 C C . THR B 1 293 ? 11.453 -28.844 -20.562 1 98 293 THR B C 1
ATOM 5932 O O . THR B 1 293 ? 11.781 -27.922 -19.812 1 98 293 THR B O 1
ATOM 5935 N N . ARG B 1 294 ? 10.398 -28.812 -21.375 1 98.06 294 ARG B N 1
ATOM 5936 C CA . ARG B 1 294 ? 9.5 -27.656 -21.312 1 98.06 294 ARG B CA 1
ATOM 5937 C C . ARG B 1 294 ? 8.703 -27.656 -20.016 1 98.06 294 ARG B C 1
ATOM 5939 O O . ARG B 1 294 ? 8.188 -28.688 -19.594 1 98.06 294 ARG B O 1
ATOM 5946 N N . TYR B 1 295 ? 8.578 -26.484 -19.391 1 98.31 295 TYR B N 1
ATOM 5947 C CA . TYR B 1 295 ? 7.918 -26.328 -18.109 1 98.31 295 TYR B CA 1
ATOM 5948 C C . TYR B 1 295 ? 6.484 -26.844 -18.156 1 98.31 295 TYR B C 1
ATOM 5950 O O . TYR B 1 295 ? 5.992 -27.422 -17.172 1 98.31 295 TYR B O 1
ATOM 5958 N N . THR B 1 296 ? 5.766 -26.75 -19.297 1 98.19 296 THR B N 1
ATOM 5959 C CA . THR B 1 296 ? 4.383 -27.172 -19.5 1 98.19 296 THR B CA 1
ATOM 5960 C C . THR B 1 296 ? 4.242 -28.672 -19.266 1 98.19 296 THR B C 1
ATOM 5962 O O . THR B 1 296 ? 3.205 -29.141 -18.781 1 98.19 296 THR B O 1
ATOM 5965 N N . GLU B 1 297 ? 5.293 -29.375 -19.578 1 98.19 297 GLU B N 1
ATOM 5966 C CA . GLU B 1 297 ? 5.262 -30.828 -19.391 1 98.19 297 GLU B CA 1
ATOM 5967 C C . GLU B 1 297 ? 5.086 -31.188 -17.922 1 98.19 297 GLU B C 1
ATOM 5969 O O . GLU B 1 297 ? 4.359 -32.125 -17.578 1 98.19 297 GLU B O 1
ATOM 5974 N N . TYR B 1 298 ? 5.695 -30.453 -17.109 1 98.62 298 TYR B N 1
ATOM 5975 C CA . TYR B 1 298 ? 5.586 -30.719 -15.672 1 98.62 298 TYR B CA 1
ATOM 5976 C C . TYR B 1 298 ? 4.203 -30.359 -15.148 1 98.62 298 TYR B C 1
ATOM 5978 O O . TYR B 1 298 ? 3.697 -30.984 -14.219 1 98.62 298 TYR B O 1
ATOM 5986 N N . HIS B 1 299 ? 3.576 -29.344 -15.734 1 98.69 299 HIS B N 1
ATOM 5987 C CA . HIS B 1 299 ? 2.191 -29.031 -15.398 1 98.69 299 HIS B CA 1
ATOM 5988 C C . HIS B 1 299 ? 1.268 -30.203 -15.719 1 98.69 299 HIS B C 1
ATOM 5990 O O . HIS B 1 299 ? 0.423 -30.578 -14.906 1 98.69 299 HIS B O 1
ATOM 5996 N N . ILE B 1 300 ? 1.464 -30.797 -16.844 1 98.44 300 ILE B N 1
ATOM 5997 C CA . ILE B 1 300 ? 0.647 -31.922 -17.266 1 98.44 300 ILE B CA 1
ATOM 5998 C C . ILE B 1 300 ? 0.928 -33.125 -16.375 1 98.44 300 ILE B C 1
ATOM 6000 O O . ILE B 1 300 ? 0.001 -33.812 -15.953 1 98.44 300 ILE B O 1
ATOM 6004 N N . GLN B 1 301 ? 2.174 -33.312 -16.094 1 98.62 301 GLN B N 1
ATOM 6005 C CA . GLN B 1 301 ? 2.531 -34.406 -15.188 1 98.62 301 GLN B CA 1
ATOM 6006 C C . GLN B 1 301 ? 1.854 -34.219 -13.828 1 98.62 301 GLN B C 1
ATOM 6008 O O . GLN B 1 301 ? 1.418 -35.219 -13.219 1 98.62 301 GLN B O 1
ATOM 6013 N N . MET B 1 302 ? 1.787 -33 -13.383 1 98.81 302 MET B N 1
ATOM 6014 C CA . MET B 1 302 ? 1.134 -32.781 -12.102 1 98.81 302 MET B CA 1
ATOM 6015 C C . MET B 1 302 ? -0.359 -33.062 -12.188 1 98.81 302 MET B C 1
ATOM 6017 O O . MET B 1 302 ? -0.952 -33.562 -11.227 1 98.81 302 MET B O 1
ATOM 6021 N N . HIS B 1 303 ? -0.987 -32.719 -13.312 1 98.81 303 HIS B N 1
ATOM 6022 C CA . HIS B 1 303 ? -2.389 -33.094 -13.492 1 98.81 303 HIS B CA 1
ATOM 6023 C C . HIS B 1 303 ? -2.586 -34.594 -13.383 1 98.81 303 HIS B C 1
ATOM 6025 O O . HIS B 1 303 ? -3.588 -35.062 -12.836 1 98.81 303 HIS B O 1
ATOM 6031 N N . HIS B 1 304 ? -1.651 -35.375 -13.922 1 98.81 304 HIS B N 1
ATOM 6032 C CA . HIS B 1 304 ? -1.723 -36.812 -13.773 1 98.81 304 HIS B CA 1
ATOM 6033 C C . HIS B 1 304 ? -1.611 -37.219 -12.305 1 98.81 304 HIS B C 1
ATOM 6035 O O . HIS B 1 304 ? -2.312 -38.125 -11.852 1 98.81 304 HIS B O 1
ATOM 6041 N N . ARG B 1 305 ? -0.746 -36.594 -11.609 1 98.81 305 ARG B N 1
ATOM 6042 C CA . ARG B 1 305 ? -0.589 -36.875 -10.188 1 98.81 305 ARG B CA 1
ATOM 6043 C C . ARG B 1 305 ? -1.845 -36.5 -9.414 1 98.81 305 ARG B C 1
ATOM 6045 O O . ARG B 1 305 ? -2.238 -37.188 -8.477 1 98.81 305 ARG B O 1
ATOM 6052 N N . ILE B 1 306 ? -2.482 -35.406 -9.789 1 98.81 306 ILE B N 1
ATOM 6053 C CA . ILE B 1 306 ? -3.742 -34.969 -9.188 1 98.81 306 ILE B CA 1
ATOM 6054 C C . ILE B 1 306 ? -4.828 -36 -9.484 1 98.81 306 ILE B C 1
ATOM 6056 O O . ILE B 1 306 ? -5.621 -36.344 -8.602 1 98.81 306 ILE B O 1
ATOM 6060 N N . ALA B 1 307 ? -4.883 -36.469 -10.711 1 98.81 307 ALA B N 1
ATOM 6061 C CA . ALA B 1 307 ? -5.832 -37.5 -11.062 1 98.81 307 ALA B CA 1
ATOM 6062 C C . ALA B 1 307 ? -5.672 -38.719 -10.164 1 98.81 307 ALA B C 1
ATOM 6064 O O . ALA B 1 307 ? -6.66 -39.312 -9.711 1 98.81 307 ALA B O 1
ATOM 6065 N N . LYS B 1 308 ? -4.434 -39.062 -9.906 1 98.69 308 LYS B N 1
ATOM 6066 C CA . LYS B 1 308 ? -4.133 -40.188 -9.016 1 98.69 308 LYS B CA 1
ATOM 6067 C C . LYS B 1 308 ? -4.703 -39.938 -7.621 1 98.69 308 LYS B C 1
ATOM 6069 O O . LYS B 1 308 ? -5.301 -40.812 -7.027 1 98.69 308 LYS B O 1
ATOM 6074 N N . LEU B 1 309 ? -4.531 -38.781 -7.094 1 98.81 309 LEU B N 1
ATOM 6075 C CA . LEU B 1 309 ? -5.035 -38.438 -5.77 1 98.81 309 LEU B CA 1
ATOM 6076 C C . LEU B 1 309 ? -6.562 -38.438 -5.754 1 98.81 309 LEU B C 1
ATOM 6078 O O . LEU B 1 309 ? -7.18 -38.906 -4.805 1 98.81 309 LEU B O 1
ATOM 6082 N N . LEU B 1 310 ? -7.168 -37.844 -6.836 1 98.81 310 LEU B N 1
ATOM 6083 C CA . LEU B 1 310 ? -8.625 -37.812 -6.926 1 98.81 310 LEU B CA 1
ATOM 6084 C C . LEU B 1 310 ? -9.195 -39.25 -6.902 1 98.81 310 LEU B C 1
ATOM 6086 O O . LEU B 1 310 ? -10.203 -39.5 -6.242 1 98.81 310 LEU B O 1
ATOM 6090 N N . LYS B 1 311 ? -8.57 -40.094 -7.562 1 98.56 311 LYS B N 1
ATOM 6091 C CA . LYS B 1 311 ? -8.977 -41.5 -7.586 1 98.56 311 LYS B CA 1
ATOM 6092 C C . LYS B 1 311 ? -8.742 -42.188 -6.234 1 98.56 311 LYS B C 1
ATOM 6094 O O . LYS B 1 311 ? -9.633 -42.812 -5.691 1 98.56 311 LYS B O 1
ATOM 6099 N N . LYS B 1 312 ? -7.594 -42.031 -5.676 1 98.56 312 LYS B N 1
ATOM 6100 C CA . LYS B 1 312 ? -7.215 -42.656 -4.406 1 98.56 312 LYS B CA 1
ATOM 6101 C C . LYS B 1 312 ? -8.203 -42.281 -3.301 1 98.56 312 LYS B C 1
ATOM 6103 O O . LYS B 1 312 ? -8.57 -43.125 -2.484 1 98.56 312 LYS B O 1
ATOM 6108 N N . TYR B 1 313 ? -8.609 -41.094 -3.291 1 98.56 313 TYR B N 1
ATOM 6109 C CA . TYR B 1 313 ? -9.461 -40.625 -2.207 1 98.56 313 TYR B CA 1
ATOM 6110 C C . TYR B 1 313 ? -10.938 -40.719 -2.584 1 98.56 313 TYR B C 1
ATOM 6112 O O . TYR B 1 313 ? -11.805 -40.25 -1.846 1 98.56 313 TYR B O 1
ATOM 6120 N N . GLY B 1 314 ? -11.242 -41.25 -3.748 1 98.38 314 GLY B N 1
ATOM 6121 C CA . GLY B 1 314 ? -12.609 -41.5 -4.164 1 98.38 314 GLY B CA 1
ATOM 6122 C C . GLY B 1 314 ? -13.383 -40.25 -4.512 1 98.38 314 GLY B C 1
ATOM 6123 O O . GLY B 1 314 ? -14.609 -40.219 -4.395 1 98.38 314 GLY B O 1
ATOM 6124 N N . ILE B 1 315 ? -12.727 -39.188 -4.852 1 98.75 315 ILE B N 1
ATOM 6125 C CA . ILE B 1 315 ? -13.367 -37.938 -5.234 1 98.75 315 ILE B CA 1
ATOM 6126 C C . ILE B 1 315 ? -13.914 -38.031 -6.656 1 98.75 315 ILE B C 1
ATOM 6128 O O . ILE B 1 315 ? -15.008 -37.562 -6.953 1 98.75 315 ILE B O 1
ATOM 6132 N N . VAL B 1 316 ? -13.172 -38.656 -7.523 1 98.62 316 VAL B N 1
ATOM 6133 C CA . VAL B 1 316 ? -13.578 -39.062 -8.859 1 98.62 316 VAL B CA 1
ATOM 6134 C C . VAL B 1 316 ? -13.445 -40.562 -9.008 1 98.62 316 VAL B C 1
ATOM 6136 O O . VAL B 1 316 ? -12.422 -41.156 -8.625 1 98.62 316 VAL B O 1
ATOM 6139 N N . LYS B 1 317 ? -14.5 -41.156 -9.555 1 97.69 317 LYS B N 1
ATOM 6140 C CA . LYS B 1 317 ? -14.547 -42.625 -9.602 1 97.69 317 LYS B CA 1
ATOM 6141 C C . LYS B 1 317 ? -14.883 -43.125 -11.008 1 97.69 317 LYS B C 1
ATOM 6143 O O . LYS B 1 317 ? -15.406 -42.344 -11.828 1 97.69 317 LYS B O 1
ATOM 6148 N N . ASP B 1 318 ? -14.508 -44.375 -11.258 1 97.5 318 ASP B N 1
ATOM 6149 C CA . ASP B 1 318 ? -14.93 -45.156 -12.43 1 97.5 318 ASP B CA 1
ATOM 6150 C C . ASP B 1 318 ? -14.461 -44.469 -13.719 1 97.5 318 ASP B C 1
ATOM 6152 O O . ASP B 1 318 ? -15.203 -44.438 -14.703 1 97.5 318 ASP B O 1
ATOM 6156 N N . VAL B 1 319 ? -13.414 -43.844 -13.688 1 97.12 319 VAL B N 1
ATOM 6157 C CA . VAL B 1 319 ? -12.734 -43.281 -14.844 1 97.12 319 VAL B CA 1
ATOM 6158 C C . VAL B 1 319 ? -11.227 -43.344 -14.656 1 97.12 319 VAL B C 1
ATOM 6160 O O . VAL B 1 319 ? -10.727 -43.219 -13.531 1 97.12 319 VAL B O 1
ATOM 6163 N N . SER B 1 320 ? -10.484 -43.656 -15.664 1 97.88 320 SER B N 1
ATOM 6164 C CA . SER B 1 320 ? -9.031 -43.781 -15.547 1 97.88 320 SER B CA 1
ATOM 6165 C C . SER B 1 320 ? -8.375 -42.438 -15.359 1 97.88 320 SER B C 1
ATOM 6167 O O . SER B 1 320 ? -8.953 -41.406 -15.711 1 97.88 320 SER B O 1
ATOM 6169 N N . GLU B 1 321 ? -7.207 -42.406 -14.789 1 98 321 GLU B N 1
ATOM 6170 C CA . GLU B 1 321 ? -6.441 -41.188 -14.609 1 98 321 GLU B CA 1
ATOM 6171 C C . GLU B 1 321 ? -6.172 -40.5 -15.945 1 98 321 GLU B C 1
ATOM 6173 O O . GLU B 1 321 ? -6.258 -39.281 -16.047 1 98 321 GLU B O 1
ATOM 6178 N N . GLU B 1 322 ? -5.914 -41.312 -16.953 1 98.06 322 GLU B N 1
ATOM 6179 C CA . GLU B 1 322 ? -5.621 -40.781 -18.297 1 98.06 322 GLU B CA 1
ATOM 6180 C C . GLU B 1 322 ? -6.82 -40.031 -18.859 1 98.06 322 GLU B C 1
ATOM 6182 O O . GLU B 1 322 ? -6.676 -38.938 -19.406 1 98.06 322 GLU B O 1
ATOM 6187 N N . VAL B 1 323 ? -7.949 -40.594 -18.703 1 97.75 323 VAL B N 1
ATOM 6188 C CA . VAL B 1 323 ? -9.172 -39.969 -19.219 1 97.75 323 VAL B CA 1
ATOM 6189 C C . VAL B 1 323 ? -9.484 -38.719 -18.438 1 97.75 323 VAL B C 1
ATOM 6191 O O . VAL B 1 323 ? -9.953 -37.719 -19.016 1 97.75 323 VAL B O 1
ATOM 6194 N N . MET B 1 324 ? -9.234 -38.75 -17.125 1 98.31 324 MET B N 1
ATOM 6195 C CA . MET B 1 324 ? -9.453 -37.562 -16.297 1 98.31 324 MET B CA 1
ATOM 6196 C C . MET B 1 324 ? -8.68 -36.375 -16.859 1 98.31 324 MET B C 1
ATOM 6198 O O . MET B 1 324 ? -9.227 -35.281 -16.984 1 98.31 324 MET B O 1
ATOM 6202 N N . VAL B 1 325 ? -7.387 -36.625 -17.172 1 98.44 325 VAL B N 1
ATOM 6203 C CA . VAL B 1 325 ? -6.52 -35.531 -17.625 1 98.44 325 VAL B CA 1
ATOM 6204 C C . VAL B 1 325 ? -6.918 -35.125 -19.047 1 98.44 325 VAL B C 1
ATOM 6206 O O . VAL B 1 325 ? -7.023 -33.938 -19.359 1 98.44 325 VAL B O 1
ATOM 6209 N N . GLU B 1 326 ? -7.191 -36.094 -19.922 1 97.81 326 GLU B N 1
ATOM 6210 C CA . GLU B 1 326 ? -7.527 -35.844 -21.328 1 97.81 326 GLU B CA 1
ATOM 6211 C C . GLU B 1 326 ? -8.82 -35.031 -21.438 1 97.81 326 GLU B C 1
ATOM 6213 O O . GLU B 1 326 ? -8.922 -34.125 -22.266 1 97.81 326 GLU B O 1
ATOM 6218 N N . GLU B 1 327 ? -9.805 -35.406 -20.594 1 97.5 327 GLU B N 1
ATOM 6219 C CA . GLU B 1 327 ? -11.125 -34.781 -20.672 1 97.5 327 GLU B CA 1
ATOM 6220 C C . GLU B 1 327 ? -11.211 -33.562 -19.75 1 97.5 327 GLU B C 1
ATOM 6222 O O . GLU B 1 327 ? -12.234 -32.875 -19.703 1 97.5 327 GLU B O 1
ATOM 6227 N N . GLY B 1 328 ? -10.18 -33.281 -18.984 1 98 328 GLY B N 1
ATOM 6228 C CA . GLY B 1 328 ? -10.086 -32.062 -18.203 1 98 328 GLY B CA 1
ATOM 6229 C C . GLY B 1 328 ? -10.773 -32.156 -16.859 1 98 328 GLY B C 1
ATOM 6230 O O . GLY B 1 328 ? -11.102 -31.141 -16.234 1 98 328 GLY B O 1
ATOM 6231 N N . LEU B 1 329 ? -11.023 -33.406 -16.328 1 98.31 329 LEU B N 1
ATOM 6232 C CA . LEU B 1 329 ? -11.742 -33.562 -15.078 1 98.31 329 LEU B CA 1
ATOM 6233 C C . LEU B 1 329 ? -10.914 -33.062 -13.898 1 98.31 329 LEU B C 1
ATOM 6235 O O . LEU B 1 329 ? -11.445 -32.812 -12.82 1 98.31 329 LEU B O 1
ATOM 6239 N N . THR B 1 330 ? -9.586 -32.969 -14.078 1 98.62 330 THR B N 1
ATOM 6240 C CA . THR B 1 330 ? -8.703 -32.5 -13.008 1 98.62 330 THR B CA 1
ATOM 6241 C C . THR B 1 330 ? -8.711 -30.969 -12.93 1 98.62 330 THR B C 1
ATOM 6243 O O . THR B 1 330 ? -8.32 -30.391 -11.914 1 98.62 330 THR B O 1
ATOM 6246 N N . THR B 1 331 ? -9.148 -30.188 -13.914 1 98.31 331 THR B N 1
ATOM 6247 C CA . THR B 1 331 ? -8.945 -28.75 -14.086 1 98.31 331 THR B CA 1
ATOM 6248 C C . THR B 1 331 ? -9.742 -27.969 -13.047 1 98.31 331 THR B C 1
ATOM 6250 O O . THR B 1 331 ? -9.266 -26.953 -12.539 1 98.31 331 THR B O 1
ATOM 6253 N N . PRO B 1 332 ? -10.961 -28.406 -12.625 1 98.31 332 PRO B N 1
ATOM 6254 C CA . PRO B 1 332 ? -11.641 -27.625 -11.594 1 98.31 332 PRO B CA 1
ATOM 6255 C C . PRO B 1 332 ? -10.961 -27.719 -10.227 1 98.31 332 PRO B C 1
ATOM 6257 O O . PRO B 1 332 ? -11.156 -26.859 -9.367 1 98.31 332 PRO B O 1
ATOM 6260 N N . PHE B 1 333 ? -10.148 -28.797 -10.008 1 98.75 333 PHE B N 1
ATOM 6261 C CA . PHE B 1 333 ? -9.492 -29.016 -8.727 1 98.75 333 PHE B CA 1
ATOM 6262 C C . PHE B 1 333 ? -8.109 -28.359 -8.703 1 98.75 333 PHE B C 1
ATOM 6264 O O . PHE B 1 333 ? -7.543 -28.141 -7.637 1 98.75 333 PHE B O 1
ATOM 6271 N N . PHE B 1 334 ? -7.535 -28.141 -9.789 1 98.62 334 PHE B N 1
ATOM 6272 C CA . PHE B 1 334 ? -6.234 -27.5 -9.961 1 98.62 334 PHE B CA 1
ATOM 6273 C C . PHE B 1 334 ? -6.297 -26.406 -11.023 1 98.62 334 PHE B C 1
ATOM 6275 O O . PHE B 1 334 ? -5.695 -26.547 -12.086 1 98.62 334 PHE B O 1
ATOM 6282 N N . PRO B 1 335 ? -6.965 -25.312 -10.664 1 97.75 335 PRO B N 1
ATOM 6283 C CA . PRO B 1 335 ? -7.336 -24.328 -11.688 1 97.75 335 PRO B CA 1
ATOM 6284 C C . PRO B 1 335 ? -6.191 -23.375 -12.031 1 97.75 335 PRO B C 1
ATOM 6286 O O . PRO B 1 335 ? -6.258 -22.672 -13.039 1 97.75 335 PRO B O 1
ATOM 6289 N N . HIS B 1 336 ? -5.199 -23.219 -11.164 1 97.56 336 HIS B N 1
ATOM 6290 C CA . HIS B 1 336 ? -4.09 -22.328 -11.453 1 97.56 336 HIS B CA 1
ATOM 6291 C C . HIS B 1 336 ? -2.904 -23.094 -12.039 1 97.56 336 HIS B C 1
ATOM 6293 O O . HIS B 1 336 ? -2.961 -24.312 -12.195 1 97.56 336 HIS B O 1
ATOM 6299 N N . GLY B 1 337 ? -1.867 -22.5 -12.469 1 97.88 337 GLY B N 1
ATOM 6300 C CA . GLY B 1 337 ? -0.681 -23.125 -13.031 1 97.88 337 GLY B CA 1
ATOM 6301 C C . GLY B 1 337 ? 0.236 -23.719 -11.977 1 97.88 337 GLY B C 1
ATOM 6302 O O . GLY B 1 337 ? 0.123 -23.375 -10.797 1 97.88 337 GLY B O 1
ATOM 6303 N N . ILE B 1 338 ? 1.13 -24.578 -12.398 1 98.5 338 ILE B N 1
ATOM 6304 C CA . ILE B 1 338 ? 2.002 -25.328 -11.5 1 98.5 338 ILE B CA 1
ATOM 6305 C C . ILE B 1 338 ? 3.027 -24.375 -10.867 1 98.5 338 ILE B C 1
ATOM 6307 O O . ILE B 1 338 ? 3.701 -24.734 -9.898 1 98.5 338 ILE B O 1
ATOM 6311 N N . GLY B 1 339 ? 3.109 -23.156 -11.461 1 98.31 339 GLY B N 1
ATOM 6312 C CA . GLY B 1 339 ? 4.035 -22.188 -10.891 1 98.31 339 GLY B CA 1
ATOM 6313 C C . GLY B 1 339 ? 4.402 -21.078 -11.844 1 98.31 339 GLY B C 1
ATOM 6314 O O . GLY B 1 339 ? 3.607 -20.703 -12.711 1 98.31 339 GLY B O 1
ATOM 6315 N N . HIS B 1 340 ? 5.512 -20.391 -11.555 1 98.62 340 HIS B N 1
ATOM 6316 C CA . HIS B 1 340 ? 5.938 -19.219 -12.312 1 98.62 340 HIS B CA 1
ATOM 6317 C C . HIS B 1 340 ? 7.402 -18.891 -12.039 1 98.62 340 HIS B C 1
ATOM 6319 O O . HIS B 1 340 ? 7.969 -19.328 -11.039 1 98.62 340 HIS B O 1
ATOM 6325 N N . PRO B 1 341 ? 8.023 -18.109 -13.008 1 98.75 341 PRO B N 1
ATOM 6326 C CA . PRO B 1 341 ? 9.359 -17.594 -12.703 1 98.75 341 PRO B CA 1
ATOM 6327 C C . PRO B 1 341 ? 9.367 -16.688 -11.469 1 98.75 341 PRO B C 1
ATOM 6329 O O . PRO B 1 341 ? 8.359 -16.031 -11.172 1 98.75 341 PRO B O 1
ATOM 6332 N N . LEU B 1 342 ? 10.453 -16.688 -10.781 1 98.81 342 LEU B N 1
ATOM 6333 C CA . LEU B 1 342 ? 10.609 -15.938 -9.539 1 98.81 342 LEU B CA 1
ATOM 6334 C C . LEU B 1 342 ? 11.922 -15.172 -9.523 1 98.81 342 LEU B C 1
ATOM 6336 O O . LEU B 1 342 ? 12.938 -15.664 -10.016 1 98.81 342 LEU B O 1
ATOM 6340 N N . GLY B 1 343 ? 11.953 -13.984 -9.07 1 98.56 343 GLY B N 1
ATOM 6341 C CA . GLY B 1 343 ? 13.148 -13.156 -8.961 1 98.56 343 GLY B CA 1
ATOM 6342 C C . GLY B 1 343 ? 12.883 -11.805 -8.328 1 98.56 343 GLY B C 1
ATOM 6343 O O . GLY B 1 343 ? 12.375 -11.727 -7.207 1 98.56 343 GLY B O 1
ATOM 6344 N N . LEU B 1 344 ? 13.141 -10.734 -9.109 1 98.56 344 LEU B N 1
ATOM 6345 C CA . LEU B 1 344 ? 12.93 -9.367 -8.648 1 98.56 344 LEU B CA 1
ATOM 6346 C C . LEU B 1 344 ? 11.438 -9.07 -8.484 1 98.56 344 LEU B C 1
ATOM 6348 O O . LEU B 1 344 ? 11.062 -8.133 -7.773 1 98.56 344 LEU B O 1
ATOM 6352 N N . GLN B 1 345 ? 10.672 -9.812 -9.117 1 98.19 345 GLN B N 1
ATOM 6353 C CA . GLN B 1 345 ? 9.219 -9.797 -9 1 98.19 345 GLN B CA 1
ATOM 6354 C C . GLN B 1 345 ? 8.68 -11.18 -8.641 1 98.19 345 GLN B C 1
ATOM 6356 O O . GLN B 1 345 ? 9.32 -12.195 -8.93 1 98.19 345 GLN B O 1
ATOM 6361 N N . VAL B 1 346 ? 7.543 -11.219 -7.938 1 98.06 346 VAL B N 1
ATOM 6362 C CA . VAL B 1 346 ? 6.977 -12.5 -7.523 1 98.06 346 VAL B CA 1
ATOM 6363 C C . VAL B 1 346 ? 6.645 -13.336 -8.758 1 98.06 346 VAL B C 1
ATOM 6365 O O . VAL B 1 346 ? 7.004 -14.516 -8.828 1 98.06 346 VAL B O 1
ATOM 6368 N N . HIS B 1 347 ? 5.887 -12.781 -9.664 1 98 347 HIS B N 1
ATOM 6369 C CA . HIS B 1 347 ? 5.777 -13.328 -11.016 1 98 347 HIS B CA 1
ATOM 6370 C C . HIS B 1 347 ? 6.777 -12.672 -11.961 1 98 347 HIS B C 1
ATOM 6372 O O . HIS B 1 347 ? 6.438 -11.711 -12.656 1 98 347 HIS B O 1
ATOM 6378 N N . ASP B 1 348 ? 7.945 -13.18 -11.938 1 98.06 348 ASP B N 1
ATOM 6379 C CA . ASP B 1 348 ? 9.031 -12.555 -12.688 1 98.06 348 ASP B CA 1
ATOM 6380 C C . ASP B 1 348 ? 8.773 -12.625 -14.188 1 98.06 348 ASP B C 1
ATOM 6382 O O . ASP B 1 348 ? 7.902 -13.359 -14.648 1 98.06 348 ASP B O 1
ATOM 6386 N N . VAL B 1 349 ? 9.539 -12 -14.992 1 97.25 349 VAL B N 1
ATOM 6387 C CA . VAL B 1 349 ? 9.273 -11.734 -16.406 1 97.25 349 VAL B CA 1
ATOM 6388 C C . VAL B 1 349 ? 9.719 -12.922 -17.25 1 97.25 349 VAL B C 1
ATOM 6390 O O . VAL B 1 349 ? 10.391 -13.828 -16.75 1 97.25 349 VAL B O 1
ATOM 6393 N N . ALA B 1 350 ? 9.234 -12.984 -18.484 1 97.94 350 ALA B N 1
ATOM 6394 C CA . ALA B 1 350 ? 9.734 -13.797 -19.594 1 97.94 350 ALA B CA 1
ATOM 6395 C C . ALA B 1 350 ? 9.25 -15.242 -19.469 1 97.94 350 ALA B C 1
ATOM 6397 O O . ALA B 1 350 ? 9.852 -16.156 -20.047 1 97.94 350 ALA B O 1
ATOM 6398 N N . GLY B 1 351 ? 8.211 -15.484 -18.734 1 98.31 351 GLY B N 1
ATOM 6399 C CA . GLY B 1 351 ? 7.703 -16.844 -18.609 1 98.31 351 GLY B CA 1
ATOM 6400 C C . GLY B 1 351 ? 7.238 -17.438 -19.922 1 98.31 351 GLY B C 1
ATOM 6401 O O . GLY B 1 351 ? 7.227 -18.656 -20.094 1 98.31 351 GLY B O 1
ATOM 6402 N N . PHE B 1 352 ? 6.949 -16.625 -20.922 1 98.5 352 PHE B N 1
ATOM 6403 C CA . PHE B 1 352 ? 6.387 -17.109 -22.172 1 98.5 352 PHE B CA 1
ATOM 6404 C C . PHE B 1 352 ? 7.375 -16.922 -23.328 1 98.5 352 PHE B C 1
ATOM 6406 O O . PHE B 1 352 ? 7.09 -17.281 -24.469 1 98.5 352 PHE B O 1
ATOM 6413 N N . MET B 1 353 ? 8.484 -16.281 -23.031 1 98.25 353 MET B N 1
ATOM 6414 C CA . MET B 1 353 ? 9.445 -15.969 -24.094 1 98.25 353 MET B CA 1
ATOM 6415 C C . MET B 1 353 ? 10.242 -17.203 -24.484 1 98.25 353 MET B C 1
ATOM 6417 O O . MET B 1 353 ? 10.773 -17.906 -23.625 1 98.25 353 MET B O 1
ATOM 6421 N N . GLN B 1 354 ? 10.398 -17.453 -25.75 1 97.94 354 GLN B N 1
ATOM 6422 C CA . GLN B 1 354 ? 11.117 -18.625 -26.219 1 97.94 354 GLN B CA 1
ATOM 6423 C C . GLN B 1 354 ? 12.539 -18.266 -26.641 1 97.94 354 GLN B C 1
ATOM 6425 O O . GLN B 1 354 ? 13.375 -19.156 -26.828 1 97.94 354 GLN B O 1
ATOM 6430 N N . ASP B 1 355 ? 12.758 -17.016 -26.828 1 98 355 ASP B N 1
ATOM 6431 C CA . ASP B 1 355 ? 14.086 -16.5 -27.188 1 98 355 ASP B CA 1
ATOM 6432 C C . ASP B 1 355 ? 14.25 -15.055 -26.75 1 98 355 ASP B C 1
ATOM 6434 O O . ASP B 1 355 ? 13.32 -14.453 -26.188 1 98 355 ASP B O 1
ATOM 6438 N N . ASP B 1 356 ? 15.461 -14.523 -26.922 1 97.88 356 ASP B N 1
ATOM 6439 C CA . ASP B 1 356 ? 15.773 -13.203 -26.391 1 97.88 356 ASP B CA 1
ATOM 6440 C C . ASP B 1 356 ? 15.258 -12.102 -27.312 1 97.88 356 ASP B C 1
ATOM 6442 O O . ASP B 1 356 ? 15.516 -10.922 -27.094 1 97.88 356 ASP B O 1
ATOM 6446 N N . THR B 1 357 ? 14.469 -12.453 -28.422 1 96.81 357 THR B N 1
ATOM 6447 C CA . THR B 1 357 ? 13.797 -11.469 -29.266 1 96.81 357 THR B CA 1
ATOM 6448 C C . THR B 1 357 ? 12.336 -11.32 -28.875 1 96.81 357 THR B C 1
ATOM 6450 O O . THR B 1 357 ? 11.617 -10.492 -29.438 1 96.81 357 THR B O 1
ATOM 6453 N N . GLY B 1 358 ? 11.891 -12.148 -27.938 1 95.88 358 GLY B N 1
ATOM 6454 C CA . GLY B 1 358 ? 10.555 -11.984 -27.391 1 95.88 358 GLY B CA 1
ATOM 6455 C C . GLY B 1 358 ? 9.531 -12.906 -28.031 1 95.88 358 GLY B C 1
ATOM 6456 O O . GLY B 1 358 ? 8.328 -12.695 -27.891 1 95.88 358 GLY B O 1
ATOM 6457 N N . THR B 1 359 ? 9.992 -13.906 -28.75 1 97.69 359 THR B N 1
ATOM 6458 C CA . THR B 1 359 ? 9.062 -14.883 -29.312 1 97.69 359 THR B CA 1
ATOM 6459 C C . THR B 1 359 ? 8.172 -15.477 -28.234 1 97.69 359 THR B C 1
ATOM 6461 O O . THR B 1 359 ? 8.672 -15.969 -27.219 1 97.69 359 THR B O 1
ATOM 6464 N N . HIS B 1 360 ? 6.898 -15.359 -28.469 1 97.81 360 HIS B N 1
ATOM 6465 C CA . HIS B 1 360 ? 5.914 -15.664 -27.438 1 97.81 360 HIS B CA 1
ATOM 6466 C C . HIS B 1 360 ? 5.285 -17.031 -27.672 1 97.81 360 HIS B C 1
ATOM 6468 O O . HIS B 1 360 ? 4.871 -17.359 -28.797 1 97.81 360 HIS B O 1
ATOM 6474 N N . LEU B 1 361 ? 5.223 -17.859 -26.703 1 98.25 361 LEU B N 1
ATOM 6475 C CA . LEU B 1 361 ? 4.418 -19.078 -26.688 1 98.25 361 LEU B CA 1
ATOM 6476 C C . LEU B 1 361 ? 3.385 -19.031 -25.562 1 98.25 361 LEU B C 1
ATOM 6478 O O . LEU B 1 361 ? 3.738 -19.109 -24.391 1 98.25 361 LEU B O 1
ATOM 6482 N N . ALA B 1 362 ? 2.162 -18.969 -25.906 1 97.81 362 ALA B N 1
ATOM 6483 C CA . ALA B 1 362 ? 1.072 -18.859 -24.938 1 97.81 362 ALA B CA 1
ATOM 6484 C C . ALA B 1 362 ? 0.858 -20.172 -24.203 1 97.81 362 ALA B C 1
ATOM 6486 O O . ALA B 1 362 ? 1.246 -21.234 -24.688 1 97.81 362 ALA B O 1
ATOM 6487 N N . ALA B 1 363 ? 0.283 -20.109 -23.047 1 97.94 363 ALA B N 1
ATOM 6488 C CA . ALA B 1 363 ? -0.179 -21.312 -22.344 1 97.94 363 ALA B CA 1
ATOM 6489 C C . ALA B 1 363 ? -1.213 -22.062 -23.172 1 97.94 363 ALA B C 1
ATOM 6491 O O . ALA B 1 363 ? -1.963 -21.469 -23.953 1 97.94 363 ALA B O 1
ATOM 6492 N N . PRO B 1 364 ? -1.277 -23.375 -23.031 1 97.19 364 PRO B N 1
ATOM 6493 C CA . PRO B 1 364 ? -2.342 -24.125 -23.703 1 97.19 364 PRO B CA 1
ATOM 6494 C C . PRO B 1 364 ? -3.738 -23.688 -23.281 1 97.19 364 PRO B C 1
ATOM 6496 O O . PRO B 1 364 ? -3.941 -23.297 -22.125 1 97.19 364 PRO B O 1
ATOM 6499 N N . ASP B 1 365 ? -4.695 -23.828 -24.156 1 97.19 365 ASP B N 1
ATOM 6500 C CA . ASP B 1 365 ? -6.07 -23.406 -23.906 1 97.19 365 ASP B CA 1
ATOM 6501 C C . ASP B 1 365 ? -6.641 -24.094 -22.672 1 97.19 365 ASP B C 1
ATOM 6503 O O . ASP B 1 365 ? -7.398 -23.5 -21.906 1 97.19 365 ASP B O 1
ATOM 6507 N N . MET B 1 366 ? -6.324 -25.297 -22.469 1 96.56 366 MET B N 1
ATOM 6508 C CA . MET B 1 366 ? -6.836 -26.078 -21.344 1 96.56 366 MET B CA 1
ATOM 6509 C C . MET B 1 366 ? -6.297 -25.562 -20.016 1 96.56 366 MET B C 1
ATOM 6511 O O . MET B 1 366 ? -6.902 -25.781 -18.969 1 96.56 366 MET B O 1
ATOM 6515 N N . TYR B 1 367 ? -5.117 -25 -20.125 1 97.5 367 TYR B N 1
ATOM 6516 C CA . TYR B 1 367 ? -4.438 -24.516 -18.922 1 97.5 367 TYR B CA 1
ATOM 6517 C C . TYR B 1 367 ? -4.125 -23.031 -19.031 1 97.5 367 TYR B C 1
ATOM 6519 O O . TYR B 1 367 ? -2.959 -22.625 -18.969 1 97.5 367 TYR B O 1
ATOM 6527 N N . PRO B 1 368 ? -5.156 -22.203 -19.094 1 96.62 368 PRO B N 1
ATOM 6528 C CA . PRO B 1 368 ? -4.984 -20.797 -19.453 1 96.62 368 PRO B CA 1
ATOM 6529 C C . PRO B 1 368 ? -4.23 -20 -18.406 1 96.62 368 PRO B C 1
ATOM 6531 O O . PRO B 1 368 ? -3.77 -18.891 -18.688 1 96.62 368 PRO B O 1
ATOM 6534 N N . TYR B 1 369 ? -4.004 -20.516 -17.219 1 96.56 369 TYR B N 1
ATOM 6535 C CA . TYR B 1 369 ? -3.398 -19.719 -16.156 1 96.56 369 TYR B CA 1
ATOM 6536 C C . TYR B 1 369 ? -1.963 -20.156 -15.891 1 96.56 369 TYR B C 1
ATOM 6538 O O . TYR B 1 369 ? -1.351 -19.75 -14.898 1 96.56 369 TYR B O 1
ATOM 6546 N N . LEU B 1 370 ? -1.48 -21.078 -16.75 1 97.81 370 LEU B N 1
ATOM 6547 C CA . LEU B 1 370 ? -0.055 -21.375 -16.719 1 97.81 370 LEU B CA 1
ATOM 6548 C C . LEU B 1 370 ? 0.775 -20.141 -17.016 1 97.81 370 LEU B C 1
ATOM 6550 O O . LEU B 1 370 ? 0.467 -19.375 -17.938 1 97.81 370 LEU B O 1
ATOM 6554 N N . ARG B 1 371 ? 1.834 -19.875 -16.219 1 97.88 371 ARG B N 1
ATOM 6555 C CA . ARG B 1 371 ? 2.553 -18.609 -16.312 1 97.88 371 ARG B CA 1
ATOM 6556 C C . ARG B 1 371 ? 3.924 -18.812 -16.953 1 97.88 371 ARG B C 1
ATOM 6558 O O . ARG B 1 371 ? 4.711 -17.859 -17.047 1 97.88 371 ARG B O 1
ATOM 6565 N N . CYS B 1 372 ? 4.23 -19.984 -17.391 1 98.62 372 CYS B N 1
ATOM 6566 C CA . CYS B 1 372 ? 5.535 -20.25 -17.984 1 98.62 372 CYS B CA 1
ATOM 6567 C C . CYS B 1 372 ? 5.445 -21.375 -19.016 1 98.62 372 CYS B C 1
ATOM 6569 O O . CYS B 1 372 ? 4.84 -22.422 -18.766 1 98.62 372 CYS B O 1
ATOM 6571 N N . THR B 1 373 ? 5.98 -21.172 -20.172 1 98.56 373 THR B N 1
ATOM 6572 C CA . THR B 1 373 ? 6.027 -22.188 -21.234 1 98.56 373 THR B CA 1
ATOM 6573 C C . THR B 1 373 ? 7.449 -22.359 -21.75 1 98.56 373 THR B C 1
ATOM 6575 O O . THR B 1 373 ? 7.652 -22.812 -22.875 1 98.56 373 THR B O 1
ATOM 6578 N N . ARG B 1 374 ? 8.375 -22.031 -20.969 1 98 374 ARG B N 1
ATOM 6579 C CA . ARG B 1 374 ? 9.781 -22.062 -21.359 1 98 374 ARG B CA 1
ATOM 6580 C C . ARG B 1 374 ? 10.352 -23.469 -21.234 1 98 374 ARG B C 1
ATOM 6582 O O . ARG B 1 374 ? 9.844 -24.281 -20.453 1 98 374 ARG B O 1
ATOM 6589 N N . ILE B 1 375 ? 11.445 -23.656 -22.047 1 98.44 375 ILE B N 1
ATOM 6590 C CA . ILE B 1 375 ? 12.336 -24.797 -21.781 1 98.44 375 ILE B CA 1
ATOM 6591 C C . ILE B 1 375 ? 13.234 -24.469 -20.594 1 98.44 375 ILE B C 1
ATOM 6593 O O . ILE B 1 375 ? 13.828 -23.391 -20.516 1 98.44 375 ILE B O 1
ATOM 6597 N N . LEU B 1 376 ? 13.297 -25.422 -19.672 1 98.5 376 LEU B N 1
ATOM 6598 C CA . LEU B 1 376 ? 14.07 -25.203 -18.453 1 98.5 376 LEU B CA 1
ATOM 6599 C C . LEU B 1 376 ? 15.57 -25.219 -18.75 1 98.5 376 LEU B C 1
ATOM 6601 O O . LEU B 1 376 ? 16.047 -26.125 -19.453 1 98.5 376 LEU B O 1
ATOM 6605 N N . GLU B 1 377 ? 16.234 -24.25 -18.312 1 98.62 377 GLU B N 1
ATOM 6606 C CA . GLU B 1 377 ? 17.672 -24.078 -18.484 1 98.62 377 GLU B CA 1
ATOM 6607 C C . GLU B 1 377 ? 18.359 -23.781 -17.156 1 98.62 377 GLU B C 1
ATOM 6609 O O . GLU B 1 377 ? 17.719 -23.312 -16.203 1 98.62 377 GLU B O 1
ATOM 6614 N N . PRO B 1 378 ? 19.672 -24.094 -17.109 1 98.62 378 PRO B N 1
ATOM 6615 C CA . PRO B 1 378 ? 20.391 -23.812 -15.867 1 98.62 378 PRO B CA 1
ATOM 6616 C C . PRO B 1 378 ? 20.266 -22.359 -15.43 1 98.62 378 PRO B C 1
ATOM 6618 O O . PRO B 1 378 ? 20.281 -21.453 -16.266 1 98.62 378 PRO B O 1
ATOM 6621 N N . ARG B 1 379 ? 20.109 -22.172 -14.109 1 98.62 379 ARG B N 1
ATOM 6622 C CA . ARG B 1 379 ? 20.141 -20.891 -13.422 1 98.62 379 ARG B CA 1
ATOM 6623 C C . ARG B 1 379 ? 18.766 -20.234 -13.438 1 98.62 379 ARG B C 1
ATOM 6625 O O . ARG B 1 379 ? 18.609 -19.109 -12.945 1 98.62 379 ARG B O 1
ATOM 6632 N N . MET B 1 380 ? 17.812 -20.938 -14.047 1 98.75 380 MET B N 1
ATOM 6633 C CA . MET B 1 380 ? 16.438 -20.484 -13.891 1 98.75 380 MET B CA 1
ATOM 6634 C C . MET B 1 380 ? 15.922 -20.766 -12.484 1 98.75 380 MET B C 1
ATOM 6636 O O . MET B 1 380 ? 16.344 -21.75 -11.852 1 98.75 380 MET B O 1
ATOM 6640 N N . VAL B 1 381 ? 15.125 -19.875 -11.961 1 98.88 381 VAL B N 1
ATOM 6641 C CA . VAL B 1 381 ? 14.438 -20.062 -10.688 1 98.88 381 VAL B CA 1
ATOM 6642 C C . VAL B 1 381 ? 12.93 -20.062 -10.914 1 98.88 381 VAL B C 1
ATOM 6644 O O . VAL B 1 381 ? 12.391 -19.141 -11.531 1 98.88 381 VAL B O 1
ATOM 6647 N N . LEU B 1 382 ? 12.234 -21.094 -10.414 1 98.62 382 LEU B N 1
ATOM 6648 C CA . LEU B 1 382 ? 10.797 -21.25 -10.594 1 98.62 382 LEU B CA 1
ATOM 6649 C C . LEU B 1 382 ? 10.133 -21.719 -9.305 1 98.62 382 LEU B C 1
ATOM 6651 O O . LEU B 1 382 ? 10.797 -22.25 -8.414 1 98.62 382 LEU B O 1
ATOM 6655 N N . THR B 1 383 ? 8.891 -21.453 -9.227 1 98.75 383 THR B N 1
ATOM 6656 C CA . THR B 1 383 ? 8.086 -22.062 -8.18 1 98.75 383 THR B CA 1
ATOM 6657 C C . THR B 1 383 ? 7.434 -23.344 -8.68 1 98.75 383 THR B C 1
ATOM 6659 O O . THR B 1 383 ? 7.195 -23.5 -9.875 1 98.75 383 THR B O 1
ATOM 6662 N N . ILE B 1 384 ? 7.215 -24.281 -7.82 1 98.81 384 ILE B N 1
ATOM 6663 C CA . ILE B 1 384 ? 6.367 -25.469 -8.008 1 98.81 384 ILE B CA 1
ATOM 6664 C C . ILE B 1 384 ? 5.262 -25.469 -6.957 1 98.81 384 ILE B C 1
ATOM 6666 O O . ILE B 1 384 ? 5.523 -25.719 -5.777 1 98.81 384 ILE B O 1
ATOM 6670 N N . GLU B 1 385 ? 4.059 -25.172 -7.398 1 98.75 385 GLU B N 1
ATOM 6671 C CA . GLU B 1 385 ? 3.01 -24.891 -6.426 1 98.75 385 GLU B CA 1
ATOM 6672 C C . GLU B 1 385 ? 1.702 -25.578 -6.801 1 98.75 385 GLU B C 1
ATOM 6674 O O . GLU B 1 385 ? 0.657 -24.938 -6.891 1 98.75 385 GLU B O 1
ATOM 6679 N N . PRO B 1 386 ? 1.718 -26.906 -6.852 1 98.62 386 PRO B N 1
ATOM 6680 C CA . PRO B 1 386 ? 0.445 -27.578 -7.117 1 98.62 386 PRO B CA 1
ATOM 6681 C C . PRO B 1 386 ? -0.613 -27.281 -6.055 1 98.62 386 PRO B C 1
ATOM 6683 O O . PRO B 1 386 ? -0.277 -26.875 -4.938 1 98.62 386 PRO B O 1
ATOM 6686 N N . GLY B 1 387 ? -1.842 -27.438 -6.504 1 98.25 387 GLY B N 1
ATOM 6687 C CA . GLY B 1 387 ? -2.984 -27.266 -5.621 1 98.25 387 GLY B CA 1
ATOM 6688 C C . GLY B 1 387 ? -4.105 -28.25 -5.902 1 98.25 387 GLY B C 1
ATOM 6689 O O . GLY B 1 387 ? -4.086 -28.938 -6.918 1 98.25 387 GLY B O 1
ATOM 6690 N N . LEU B 1 388 ? -5.02 -28.359 -5.043 1 98.81 388 LEU B N 1
ATOM 6691 C CA . LEU B 1 388 ? -6.258 -29.125 -5.129 1 98.81 388 LEU B CA 1
ATOM 6692 C C . LEU B 1 388 ? -7.383 -28.438 -4.371 1 98.81 388 LEU B C 1
ATOM 6694 O O . LEU B 1 388 ? -7.449 -28.516 -3.143 1 98.81 388 LEU B O 1
ATOM 6698 N N . TYR B 1 389 ? -8.273 -27.906 -5.141 1 98.75 389 TYR B N 1
ATOM 6699 C CA . TYR B 1 389 ? -9.273 -27.016 -4.547 1 98.75 389 TYR B CA 1
ATOM 6700 C C . TYR B 1 389 ? -10.672 -27.578 -4.73 1 98.75 389 TYR B C 1
ATOM 6702 O O . TYR B 1 389 ? -10.898 -28.422 -5.602 1 98.75 389 TYR B O 1
ATOM 6710 N N . PHE B 1 390 ? -11.523 -27.125 -3.916 1 98.5 390 PHE B N 1
ATOM 6711 C CA . PHE B 1 390 ? -12.953 -27.406 -4.016 1 98.5 390 PHE B CA 1
ATOM 6712 C C . PHE B 1 390 ? -13.75 -26.109 -4.129 1 98.5 390 PHE B C 1
ATOM 6714 O O . PHE B 1 390 ? -14.211 -25.562 -3.121 1 98.5 390 PHE B O 1
ATOM 6721 N N . ILE B 1 391 ? -13.891 -25.672 -5.324 1 98.19 391 ILE B N 1
ATOM 6722 C CA . ILE B 1 391 ? -14.477 -24.375 -5.621 1 98.19 391 ILE B CA 1
ATOM 6723 C C . ILE B 1 391 ? -15.797 -24.547 -6.367 1 98.19 391 ILE B C 1
ATOM 6725 O O . ILE B 1 391 ? -15.82 -25.109 -7.473 1 98.19 391 ILE B O 1
ATOM 6729 N N . GLU B 1 392 ? -16.812 -24.047 -5.848 1 96.5 392 GLU B N 1
ATOM 6730 C CA . GLU B 1 392 ? -18.172 -24.281 -6.359 1 96.5 392 GLU B CA 1
ATOM 6731 C C . GLU B 1 392 ? -18.312 -23.797 -7.797 1 96.5 392 GLU B C 1
ATOM 6733 O O . GLU B 1 392 ? -18.828 -24.5 -8.656 1 96.5 392 GLU B O 1
ATOM 6738 N N . SER B 1 393 ? -17.844 -22.594 -8.102 1 96.31 393 SER B N 1
ATOM 6739 C CA . SER B 1 393 ? -18.047 -22 -9.422 1 96.31 393 SER B CA 1
ATOM 6740 C C . SER B 1 393 ? -17.344 -22.797 -10.5 1 96.31 393 SER B C 1
ATOM 6742 O O . SER B 1 393 ? -17.734 -22.781 -11.672 1 96.31 393 SER B O 1
ATOM 6744 N N . LEU B 1 394 ? -16.266 -23.531 -10.18 1 97.62 394 LEU B N 1
ATOM 6745 C CA . LEU B 1 394 ? -15.523 -24.344 -11.148 1 97.62 394 LEU B CA 1
ATOM 6746 C C . LEU B 1 394 ? -16.125 -25.734 -11.258 1 97.62 394 LEU B C 1
ATOM 6748 O O . LEU B 1 394 ? -16.031 -26.375 -12.312 1 97.62 394 LEU B O 1
ATOM 6752 N N . LEU B 1 395 ? -16.781 -26.188 -10.156 1 98.06 395 LEU B N 1
ATOM 6753 C CA . LEU B 1 395 ? -17.328 -27.547 -10.102 1 98.06 395 LEU B CA 1
ATOM 6754 C C . LEU B 1 395 ? -18.75 -27.578 -10.648 1 98.06 395 LEU B C 1
ATOM 6756 O O . LEU B 1 395 ? -19.172 -28.578 -11.219 1 98.06 395 LEU B O 1
ATOM 6760 N N . ALA B 1 396 ? -19.422 -26.516 -10.609 1 97.12 396 ALA B N 1
ATOM 6761 C CA . ALA B 1 396 ? -20.844 -26.438 -10.945 1 97.12 396 ALA B CA 1
ATOM 6762 C C . ALA B 1 396 ? -21.094 -26.906 -12.375 1 97.12 396 ALA B C 1
ATOM 6764 O O . ALA B 1 396 ? -22 -27.719 -12.617 1 97.12 396 ALA B O 1
ATOM 6765 N N . PRO B 1 397 ? -20.328 -26.5 -13.375 1 97 397 PRO B N 1
ATOM 6766 C CA . PRO B 1 397 ? -20.594 -26.953 -14.742 1 97 397 PRO B CA 1
ATOM 6767 C C . PRO B 1 397 ? -20.438 -28.469 -14.891 1 97 397 PRO B C 1
ATOM 6769 O O . PRO B 1 397 ? -21.062 -29.078 -15.758 1 97 397 PRO B O 1
ATOM 6772 N N . TRP B 1 398 ? -19.656 -29.094 -14.102 1 97.69 398 TRP B N 1
ATOM 6773 C CA . TRP B 1 398 ? -19.391 -30.531 -14.203 1 97.69 398 TRP B CA 1
ATOM 6774 C C . TRP B 1 398 ? -20.562 -31.344 -13.656 1 97.69 398 TRP B C 1
ATOM 6776 O O . TRP B 1 398 ? -20.719 -32.5 -13.992 1 97.69 398 TRP B O 1
ATOM 6786 N N . ARG B 1 399 ? -21.312 -30.75 -12.742 1 95.94 399 ARG B N 1
ATOM 6787 C CA . ARG B 1 399 ? -22.516 -31.406 -12.234 1 95.94 399 ARG B CA 1
ATOM 6788 C C . ARG B 1 399 ? -23.516 -31.656 -13.352 1 95.94 399 ARG B C 1
ATOM 6790 O O . ARG B 1 399 ? -24.297 -32.594 -13.297 1 95.94 399 ARG B O 1
ATOM 6797 N N . GLU B 1 400 ? -23.5 -30.859 -14.375 1 95.62 400 GLU B N 1
ATOM 6798 C CA . GLU B 1 400 ? -24.438 -30.969 -15.492 1 95.62 400 GLU B CA 1
ATOM 6799 C C . GLU B 1 400 ? -23.781 -31.641 -16.688 1 95.62 400 GLU B C 1
ATOM 6801 O O . GLU B 1 400 ? -24.422 -31.828 -17.734 1 95.62 400 GLU B O 1
ATOM 6806 N N . SER B 1 401 ? -22.594 -32.062 -16.578 1 96.62 401 SER B N 1
ATOM 6807 C CA . SER B 1 401 ? -21.859 -32.656 -17.688 1 96.62 401 SER B CA 1
ATOM 6808 C C . SER B 1 401 ? -22.109 -34.156 -17.781 1 96.62 401 SER B C 1
ATOM 6810 O O . SER B 1 401 ? -22.703 -34.719 -16.875 1 96.62 401 SER B O 1
ATOM 6812 N N . GLU B 1 402 ? -21.609 -34.75 -18.875 1 96.75 402 GLU B N 1
ATOM 6813 C CA . GLU B 1 402 ? -21.719 -36.188 -19.062 1 96.75 402 GLU B CA 1
ATOM 6814 C C . GLU B 1 402 ? -20.844 -36.938 -18.078 1 96.75 402 GLU B C 1
ATOM 6816 O O . GLU B 1 402 ? -21.016 -38.125 -17.875 1 96.75 402 GLU B O 1
ATOM 6821 N N . PHE B 1 403 ? -19.969 -36.188 -17.391 1 97.75 403 PHE B N 1
ATOM 6822 C CA . PHE B 1 403 ? -19.031 -36.844 -16.484 1 97.75 403 PHE B CA 1
ATOM 6823 C C . PHE B 1 403 ? -19.516 -36.719 -15.039 1 97.75 403 PHE B C 1
ATOM 6825 O O . PHE B 1 403 ? -18.844 -37.219 -14.117 1 97.75 403 PHE B O 1
ATOM 6832 N N . SER B 1 404 ? -20.641 -36.156 -14.805 1 97.75 404 SER B N 1
ATOM 6833 C CA . SER B 1 404 ? -21.172 -35.875 -13.477 1 97.75 404 SER B CA 1
ATOM 6834 C C . SER B 1 404 ? -21.156 -37.125 -12.602 1 97.75 404 SER B C 1
ATOM 6836 O O . SER B 1 404 ? -20.844 -37.031 -11.406 1 97.75 404 SER B O 1
ATOM 6838 N N . LYS B 1 405 ? -21.406 -38.219 -13.211 1 97.44 405 LYS B N 1
ATOM 6839 C CA . LYS B 1 405 ? -21.562 -39.469 -12.469 1 97.44 405 LYS B CA 1
ATOM 6840 C C . LYS B 1 405 ? -20.234 -39.938 -11.875 1 97.44 405 LYS B C 1
ATOM 6842 O O . LYS B 1 405 ? -20.203 -40.781 -10.992 1 97.44 405 LYS B O 1
ATOM 6847 N N . HIS B 1 406 ? -19.172 -39.438 -12.398 1 98.31 406 HIS B N 1
ATOM 6848 C CA . HIS B 1 406 ? -17.859 -39.875 -11.953 1 98.31 406 HIS B CA 1
ATOM 6849 C C . HIS B 1 406 ? -17.391 -39.094 -10.727 1 98.31 406 HIS B C 1
ATOM 6851 O O . HIS B 1 406 ? -16.422 -39.5 -10.07 1 98.31 406 HIS B O 1
ATOM 6857 N N . PHE B 1 407 ? -18.078 -38 -10.352 1 98.62 407 PHE B N 1
ATOM 6858 C CA . PHE B 1 407 ? -17.719 -37.188 -9.195 1 98.62 407 PHE B CA 1
ATOM 6859 C C . PHE B 1 407 ? -18.484 -37.656 -7.961 1 98.62 407 PHE B C 1
ATOM 6861 O O . PHE B 1 407 ? -19.688 -37.875 -8.023 1 98.62 407 PHE B O 1
ATOM 6868 N N . ASP B 1 408 ? -17.844 -37.844 -6.84 1 98.56 408 ASP B N 1
ATOM 6869 C CA . ASP B 1 408 ? -18.531 -38.031 -5.57 1 98.56 408 ASP B CA 1
ATOM 6870 C C . ASP B 1 408 ? -18.953 -36.688 -4.957 1 98.56 408 ASP B C 1
ATOM 6872 O O . ASP B 1 408 ? -18.234 -36.156 -4.117 1 98.56 408 ASP B O 1
ATOM 6876 N N . TRP B 1 409 ? -20.062 -36.281 -5.25 1 98.31 409 TRP B N 1
ATOM 6877 C CA . TRP B 1 409 ? -20.531 -34.938 -4.91 1 98.31 409 TRP B CA 1
ATOM 6878 C C . TRP B 1 409 ? -20.703 -34.781 -3.4 1 98.31 409 TRP B C 1
ATOM 6880 O O . TRP B 1 409 ? -20.531 -33.688 -2.854 1 98.31 409 TRP B O 1
ATOM 6890 N N . ASN B 1 410 ? -21.031 -35.844 -2.697 1 98 410 ASN B N 1
ATOM 6891 C CA . ASN B 1 410 ? -21.125 -35.781 -1.242 1 98 410 ASN B CA 1
ATOM 6892 C C . ASN B 1 410 ? -19.766 -35.562 -0.597 1 98 410 ASN B C 1
ATOM 6894 O O . ASN B 1 410 ? -19.625 -34.719 0.3 1 98 410 ASN B O 1
ATOM 6898 N N . LYS B 1 411 ? -18.859 -36.312 -1.056 1 97.69 411 LYS B N 1
ATOM 6899 C CA . LYS B 1 411 ? -17.5 -36.156 -0.548 1 97.69 411 LYS B CA 1
ATOM 6900 C C . LYS B 1 411 ? -16.953 -34.75 -0.856 1 97.69 411 LYS B C 1
ATOM 6902 O O . LYS B 1 411 ? -16.344 -34.125 -0.001 1 97.69 411 LYS B O 1
ATOM 6907 N N . ILE B 1 412 ? -17.172 -34.312 -2.094 1 98.44 412 ILE B N 1
ATOM 6908 C CA . ILE B 1 412 ? -16.766 -32.969 -2.5 1 98.44 412 ILE B CA 1
ATOM 6909 C C . ILE B 1 412 ? -17.406 -31.938 -1.571 1 98.44 412 ILE B C 1
ATOM 6911 O O . ILE B 1 412 ? -16.734 -31 -1.137 1 98.44 412 ILE B O 1
ATOM 6915 N N . GLY B 1 413 ? -18.656 -32.094 -1.228 1 98 413 GLY B N 1
ATOM 6916 C CA . GLY B 1 413 ? -19.359 -31.203 -0.306 1 98 413 GLY B CA 1
ATOM 6917 C C . GLY B 1 413 ? -18.672 -31.109 1.05 1 98 413 GLY B C 1
ATOM 6918 O O . GLY B 1 413 ? -18.578 -30.031 1.624 1 98 413 GLY B O 1
ATOM 6919 N N . THR B 1 414 ? -18.188 -32.219 1.519 1 97.56 414 THR B N 1
ATOM 6920 C CA . THR B 1 414 ? -17.531 -32.25 2.818 1 97.56 414 THR B CA 1
ATOM 6921 C C . THR B 1 414 ? -16.156 -31.594 2.746 1 97.56 414 THR B C 1
ATOM 6923 O O . THR B 1 414 ? -15.773 -30.844 3.65 1 97.56 414 THR B O 1
ATOM 6926 N N . LEU B 1 415 ? -15.445 -31.828 1.684 1 98.31 415 LEU B N 1
ATOM 6927 C CA . LEU B 1 415 ? -14.086 -31.312 1.549 1 98.31 415 LEU B CA 1
ATOM 6928 C C . LEU B 1 415 ? -14.086 -29.828 1.229 1 98.31 415 LEU B C 1
ATOM 6930 O O . LEU B 1 415 ? -13.086 -29.141 1.446 1 98.31 415 LEU B O 1
ATOM 6934 N N . LYS B 1 416 ? -15.234 -29.328 0.699 1 98.19 416 LYS B N 1
ATOM 6935 C CA . LYS B 1 416 ? -15.383 -27.906 0.412 1 98.19 416 LYS B CA 1
ATOM 6936 C C . LYS B 1 416 ? -15.203 -27.062 1.675 1 98.19 416 LYS B C 1
ATOM 6938 O O . LYS B 1 416 ? -14.75 -25.922 1.605 1 98.19 416 LYS B O 1
ATOM 6943 N N . LEU B 1 417 ? -15.453 -27.625 2.811 1 97.94 417 LEU B N 1
ATOM 6944 C CA . LEU B 1 417 ? -15.375 -26.922 4.09 1 97.94 417 LEU B CA 1
ATOM 6945 C C . LEU B 1 417 ? -13.922 -26.625 4.461 1 97.94 417 LEU B C 1
ATOM 6947 O O . LEU B 1 417 ? -13.664 -25.797 5.332 1 97.94 417 LEU B O 1
ATOM 6951 N N . PHE B 1 418 ? -12.984 -27.312 3.756 1 98.5 418 PHE B N 1
ATOM 6952 C CA . PHE B 1 418 ? -11.562 -27.109 4.016 1 98.5 418 PHE B CA 1
ATOM 6953 C C . PHE B 1 418 ? -10.953 -26.141 3.004 1 98.5 418 PHE B C 1
ATOM 6955 O O . PHE B 1 418 ? -9.828 -25.672 3.186 1 98.5 418 PHE B O 1
ATOM 6962 N N . GLY B 1 419 ? -11.727 -25.812 1.9 1 98.06 419 GLY B N 1
ATOM 6963 C CA . GLY B 1 419 ? -11.289 -24.859 0.89 1 98.06 419 GLY B CA 1
ATOM 6964 C C . GLY B 1 419 ? -10.414 -25.5 -0.178 1 98.06 419 GLY B C 1
ATOM 6965 O O . GLY B 1 419 ? -10.875 -25.766 -1.288 1 98.06 419 GLY B O 1
ATOM 6966 N N . GLY B 1 420 ? -9.133 -25.797 0.176 1 98.44 420 GLY B N 1
ATOM 6967 C CA . GLY B 1 420 ? -8.203 -26.391 -0.772 1 98.44 420 GLY B CA 1
ATOM 6968 C C . GLY B 1 420 ? -6.789 -26.5 -0.228 1 98.44 420 GLY B C 1
ATOM 6969 O O . GLY B 1 420 ? -6.547 -26.219 0.95 1 98.44 420 GLY B O 1
ATOM 6970 N N . ILE B 1 421 ? -5.938 -27.047 -1.051 1 98.81 421 ILE B N 1
ATOM 6971 C CA . ILE B 1 421 ? -4.535 -27.281 -0.73 1 98.81 421 ILE B CA 1
ATOM 6972 C C . ILE B 1 421 ? -3.65 -26.547 -1.744 1 98.81 421 ILE B C 1
ATOM 6974 O O . ILE B 1 421 ? -3.932 -26.562 -2.945 1 98.81 421 ILE B O 1
ATOM 6978 N N . ARG B 1 422 ? -2.686 -25.906 -1.312 1 98.75 422 ARG B N 1
ATOM 6979 C CA . ARG B 1 422 ? -1.567 -25.422 -2.117 1 98.75 422 ARG B CA 1
ATOM 6980 C C . ARG B 1 422 ? -0.245 -25.609 -1.382 1 98.75 422 ARG B C 1
ATOM 6982 O O . ARG B 1 422 ? -0.158 -25.359 -0.178 1 98.75 422 ARG B O 1
ATOM 6989 N N . ILE B 1 423 ? 0.691 -26.172 -1.979 1 98.62 423 ILE B N 1
ATOM 6990 C CA . ILE B 1 423 ? 2.055 -26.312 -1.482 1 98.62 423 ILE B CA 1
ATOM 6991 C C . ILE B 1 423 ? 3.041 -25.766 -2.508 1 98.62 423 ILE B C 1
ATOM 6993 O O . ILE B 1 423 ? 3.033 -26.172 -3.672 1 98.62 423 ILE B O 1
ATOM 6997 N N . GLU B 1 424 ? 3.846 -24.812 -2.055 1 98.75 424 GLU B N 1
ATOM 6998 C CA . GLU B 1 424 ? 4.695 -24.109 -3.018 1 98.75 424 GLU B CA 1
ATOM 6999 C C . GLU B 1 424 ? 6.133 -24.016 -2.516 1 98.75 424 GLU B C 1
ATOM 7001 O O . GLU B 1 424 ? 6.375 -23.547 -1.398 1 98.75 424 GLU B O 1
ATOM 7006 N N . ASP B 1 425 ? 7.035 -24.469 -3.295 1 98.62 425 ASP B N 1
ATOM 7007 C CA . ASP B 1 425 ? 8.469 -24.344 -3.082 1 98.62 425 ASP B CA 1
ATOM 7008 C C . ASP B 1 425 ? 9.125 -23.547 -4.215 1 98.62 425 ASP B C 1
ATOM 7010 O O . ASP B 1 425 ? 8.555 -23.438 -5.301 1 98.62 425 ASP B O 1
ATOM 7014 N N . ASN B 1 426 ? 10.25 -22.984 -3.904 1 98.81 426 ASN B N 1
ATOM 7015 C CA . ASN B 1 426 ? 11.086 -22.312 -4.891 1 98.81 426 ASN B CA 1
ATOM 7016 C C . ASN B 1 426 ? 12.312 -23.141 -5.262 1 98.81 426 ASN B C 1
ATOM 7018 O O . ASN B 1 426 ? 13.109 -23.5 -4.395 1 98.81 426 ASN B O 1
ATOM 7022 N N . ILE B 1 427 ? 12.539 -23.391 -6.559 1 98.81 427 ILE B N 1
ATOM 7023 C CA . ILE B 1 427 ? 13.625 -24.266 -6.965 1 98.81 427 ILE B CA 1
ATOM 7024 C C . ILE B 1 427 ? 14.578 -23.531 -7.898 1 98.81 427 ILE B C 1
ATOM 7026 O O . ILE B 1 427 ? 14.156 -22.625 -8.625 1 98.81 427 ILE B O 1
ATOM 7030 N N . VAL B 1 428 ? 15.836 -23.875 -7.883 1 98.75 428 VAL B N 1
ATOM 7031 C CA . VAL B 1 428 ? 16.875 -23.453 -8.812 1 98.75 428 VAL B CA 1
ATOM 7032 C C . VAL B 1 428 ? 17.25 -24.609 -9.734 1 98.75 428 VAL B C 1
ATOM 7034 O O . VAL B 1 428 ? 17.547 -25.703 -9.273 1 98.75 428 VAL B O 1
ATOM 7037 N N . ILE B 1 429 ? 17.219 -24.375 -11.008 1 98.62 429 ILE B N 1
ATOM 7038 C CA . ILE B 1 429 ? 17.641 -25.375 -11.977 1 98.62 429 ILE B CA 1
ATOM 7039 C C . ILE B 1 429 ? 19.156 -25.312 -12.164 1 98.62 429 ILE B C 1
ATOM 7041 O O . ILE B 1 429 ? 19.688 -24.281 -12.57 1 98.62 429 ILE B O 1
ATOM 7045 N N . HIS B 1 430 ? 19.828 -26.344 -11.852 1 97.62 430 HIS B N 1
ATOM 7046 C CA . HIS B 1 430 ? 21.234 -26.516 -12.172 1 97.62 430 HIS B CA 1
ATOM 7047 C C . HIS B 1 430 ? 21.422 -27.484 -13.336 1 97.62 430 HIS B C 1
ATOM 7049 O O . HIS B 1 430 ? 20.469 -28.125 -13.773 1 97.62 430 HIS B O 1
ATOM 7055 N N . GLU B 1 431 ? 22.625 -27.562 -13.836 1 96.5 431 GLU B N 1
ATOM 7056 C CA . GLU B 1 431 ? 22.906 -28.391 -15.008 1 96.5 431 GLU B CA 1
ATOM 7057 C C . GLU B 1 431 ? 22.5 -29.844 -14.766 1 96.5 431 GLU B C 1
ATOM 7059 O O . GLU B 1 431 ? 21.891 -30.484 -15.633 1 96.5 431 GLU B O 1
ATOM 7064 N N . ASN B 1 432 ? 22.781 -30.344 -13.531 1 95.12 432 ASN B N 1
ATOM 7065 C CA . ASN B 1 432 ? 22.578 -31.781 -13.32 1 95.12 432 ASN B CA 1
ATOM 7066 C C . ASN B 1 432 ? 21.734 -32.031 -12.078 1 95.12 432 ASN B C 1
ATOM 7068 O O . ASN B 1 432 ? 21.688 -33.188 -11.586 1 95.12 432 ASN B O 1
ATOM 7072 N N . LYS B 1 433 ? 21.125 -31.031 -11.602 1 96.19 433 LYS B N 1
ATOM 7073 C CA . LYS B 1 433 ? 20.312 -31.203 -10.406 1 96.19 433 LYS B CA 1
ATOM 7074 C C . LYS B 1 433 ? 19.344 -30.031 -10.211 1 96.19 433 LYS B C 1
ATOM 7076 O O . LYS B 1 433 ? 19.484 -29 -10.867 1 96.19 433 LYS B O 1
ATOM 7081 N N . VAL B 1 434 ? 18.406 -30.281 -9.359 1 97.5 434 VAL B N 1
ATOM 7082 C CA . VAL B 1 434 ? 17.5 -29.234 -8.93 1 97.5 434 VAL B CA 1
ATOM 7083 C C . VAL B 1 434 ? 17.719 -28.922 -7.445 1 97.5 434 VAL B C 1
ATOM 7085 O O . VAL B 1 434 ? 17.812 -29.844 -6.625 1 97.5 434 VAL B O 1
ATOM 7088 N N . GLU B 1 435 ? 17.938 -27.672 -7.188 1 97.94 435 GLU B N 1
ATOM 7089 C CA . GLU B 1 435 ? 18.016 -27.203 -5.809 1 97.94 435 GLU B CA 1
ATOM 7090 C C . GLU B 1 435 ? 16.672 -26.672 -5.328 1 97.94 435 GLU B C 1
ATOM 7092 O O . GLU B 1 435 ? 16.094 -25.766 -5.949 1 97.94 435 GLU B O 1
ATOM 7097 N N . ASN B 1 436 ? 16.141 -27.281 -4.305 1 98.25 436 ASN B N 1
ATOM 7098 C CA . ASN B 1 436 ? 14.938 -26.75 -3.666 1 98.25 436 ASN B CA 1
ATOM 7099 C C . ASN B 1 436 ? 15.281 -25.828 -2.496 1 98.25 436 ASN B C 1
ATOM 7101 O O . ASN B 1 436 ? 15.461 -26.297 -1.37 1 98.25 436 ASN B O 1
ATOM 7105 N N . MET B 1 437 ? 15.273 -24.484 -2.727 1 97.69 437 MET B N 1
ATOM 7106 C CA . MET B 1 437 ? 15.703 -23.5 -1.732 1 97.69 437 MET B CA 1
ATOM 7107 C C . MET B 1 437 ? 14.805 -23.547 -0.5 1 97.69 437 MET B C 1
ATOM 7109 O O . MET B 1 437 ? 15.266 -23.297 0.617 1 97.69 437 MET B O 1
ATOM 7113 N N . THR B 1 438 ? 13.57 -23.906 -0.706 1 97.5 438 THR B N 1
ATOM 7114 C CA . THR B 1 438 ? 12.594 -23.906 0.376 1 97.5 438 THR B CA 1
ATOM 7115 C C . THR B 1 438 ? 12.766 -25.125 1.273 1 97.5 438 THR B C 1
ATOM 7117 O O . THR B 1 438 ? 12.898 -25 2.492 1 97.5 438 THR B O 1
ATOM 7120 N N . ARG B 1 439 ? 12.844 -26.344 0.655 1 96.25 439 ARG B N 1
ATOM 7121 C CA . ARG B 1 439 ? 12.93 -27.578 1.406 1 96.25 439 ARG B CA 1
ATOM 7122 C C . ARG B 1 439 ? 14.281 -27.703 2.111 1 96.25 439 ARG B C 1
ATOM 7124 O O . ARG B 1 439 ? 14.383 -28.359 3.152 1 96.25 439 ARG B O 1
ATOM 7131 N N . ASP B 1 440 ? 15.242 -27.062 1.545 1 95 440 ASP B N 1
ATOM 7132 C CA . ASP B 1 440 ? 16.578 -27.094 2.135 1 95 440 ASP B CA 1
ATOM 7133 C C . ASP B 1 440 ? 16.578 -26.453 3.52 1 95 440 ASP B C 1
ATOM 7135 O O . ASP B 1 440 ? 17.5 -26.688 4.312 1 95 440 ASP B O 1
ATOM 7139 N N . LEU B 1 441 ? 15.57 -25.656 3.775 1 94.5 441 LEU B N 1
ATOM 7140 C CA . LEU B 1 441 ? 15.492 -24.969 5.062 1 94.5 441 LEU B CA 1
ATOM 7141 C C . LEU B 1 441 ? 14.555 -25.703 6.012 1 94.5 441 LEU B C 1
ATOM 7143 O O . LEU B 1 441 ? 14.289 -25.234 7.117 1 94.5 441 LEU B O 1
ATOM 7147 N N . GLN B 1 442 ? 14.031 -26.812 5.676 1 89.25 442 GLN B N 1
ATOM 7148 C CA . GLN B 1 442 ? 13.32 -27.781 6.5 1 89.25 442 GLN B CA 1
ATOM 7149 C C . GLN B 1 442 ? 12.023 -27.188 7.047 1 89.25 442 GLN B C 1
ATOM 7151 O O . GLN B 1 442 ? 11.719 -27.328 8.234 1 89.25 442 GLN B O 1
ATOM 7156 N N . LEU B 1 443 ? 11.398 -26.422 6.238 1 88.44 443 LEU B N 1
ATOM 7157 C CA . LEU B 1 443 ? 10.047 -26 6.59 1 88.44 443 LEU B CA 1
ATOM 7158 C C . LEU B 1 443 ? 9.094 -27.203 6.594 1 88.44 443 LEU B C 1
ATOM 7160 O O . LEU B 1 443 ? 9.055 -27.969 5.633 1 88.44 443 LEU B O 1
ATOM 7164 N N . PRO B 1 444 ? 8.422 -27.406 7.621 1 80.31 444 PRO B N 1
ATOM 7165 C CA . PRO B 1 444 ? 7.512 -28.547 7.633 1 80.31 444 PRO B CA 1
ATOM 7166 C C . PRO B 1 444 ? 6.414 -28.453 6.578 1 80.31 444 PRO B C 1
ATOM 7168 O O . PRO B 1 444 ? 6 -27.344 6.215 1 80.31 444 PRO B O 1
#